Protein AF-0000000080282502 (afdb_homodimer)

Organism: Amycolatopsis orientalis (NCBI:txid31958)

Nearest PDB structures (foldseek):
  4yrn-assembly1_A-2  TM=8.668E-01  e=2.325E-42  Trypanosoma cruzi strain CL Brener
  4yrn-assembly1_B  TM=8.690E-01  e=5.643E-42  Trypanosoma cruzi strain CL Brener
  4yrq-assembly1_A-2  TM=8.723E-01  e=1.097E-41  Trypanosoma cruzi strain CL Brener
  4yrp-assembly1_A  TM=8.724E-01  e=2.815E-41  Trypanosoma cruzi strain CL Brener
  1wu7-assembly1_B  TM=8.754E-01  e=1.484E-40  Thermoplasma acidophilum

Radius of gyration: 30.71 Å; Cα contacts (8 Å, |Δi|>4): 1652; chains: 2; bounding box: 50×94×83 Å

pLDDT: mean 94.24, std 6.34, range [46.16, 98.81]

Structure (mmCIF, N/CA/C/O backbone):
data_AF-0000000080282502-model_v1
#
loop_
_entity.id
_entity.type
_entity.pdbx_description
1 polymer 'Histidine--tRNA ligase'
#
loop_
_atom_site.group_PDB
_atom_site.id
_atom_site.type_symbol
_atom_site.label_atom_id
_atom_site.label_alt_id
_atom_site.label_comp_id
_atom_site.label_asym_id
_atom_site.label_entity_id
_atom_site.label_seq_id
_atom_site.pdbx_PDB_ins_code
_atom_site.Cartn_x
_atom_site.Cartn_y
_atom_site.Cartn_z
_atom_site.occupancy
_atom_site.B_iso_or_equiv
_atom_site.auth_seq_id
_atom_site.auth_comp_id
_atom_site.auth_asym_id
_atom_site.auth_atom_id
_atom_site.pdbx_PDB_model_num
ATOM 1 N N . MET A 1 1 ? 23.422 -10.117 -32 1 46.16 1 MET A N 1
ATOM 2 C CA . MET A 1 1 ? 23.25 -10.445 -30.594 1 46.16 1 MET A CA 1
ATOM 3 C C . MET A 1 1 ? 21.906 -9.953 -30.078 1 46.16 1 MET A C 1
ATOM 5 O O . MET A 1 1 ? 21.469 -8.859 -30.422 1 46.16 1 MET A O 1
ATOM 9 N N . PRO A 1 2 ? 21.047 -10.844 -29.531 1 60.94 2 PRO A N 1
ATOM 10 C CA . PRO A 1 2 ? 19.719 -10.352 -29.188 1 60.94 2 PRO A CA 1
ATOM 11 C C . PRO A 1 2 ? 19.75 -9.117 -28.281 1 60.94 2 PRO A C 1
ATOM 13 O O . PRO A 1 2 ? 20.625 -9.008 -27.422 1 60.94 2 PRO A O 1
ATOM 16 N N . GLU A 1 3 ? 19.344 -8.07 -28.672 1 82 3 GLU A N 1
ATOM 17 C CA . GLU A 1 3 ? 19.359 -6.816 -27.922 1 82 3 GLU A CA 1
ATOM 18 C C . GLU A 1 3 ? 18.469 -6.902 -26.688 1 82 3 GLU A C 1
ATOM 20 O O . GLU A 1 3 ? 17.25 -7.027 -26.812 1 82 3 GLU A O 1
ATOM 25 N N . TYR A 1 4 ? 19.062 -7.172 -25.484 1 91.38 4 TYR A N 1
ATOM 26 C CA . TYR A 1 4 ? 18.375 -7.246 -24.203 1 91.38 4 TYR A CA 1
ATOM 27 C C . TYR A 1 4 ? 17.875 -5.871 -23.781 1 91.38 4 TYR A C 1
ATOM 29 O O . TYR A 1 4 ? 18.547 -4.863 -24 1 91.38 4 TYR A O 1
ATOM 37 N N . LEU A 1 5 ? 16.656 -5.898 -23.281 1 93.62 5 LEU A N 1
ATOM 38 C CA . LEU A 1 5 ? 16.156 -4.672 -22.672 1 93.62 5 LEU A CA 1
ATOM 39 C C . LEU A 1 5 ? 16.906 -4.348 -21.391 1 93.62 5 LEU A C 1
ATOM 41 O O . LEU A 1 5 ? 17.391 -5.25 -20.719 1 93.62 5 LEU A O 1
ATOM 45 N N . PRO A 1 6 ? 17.031 -3.061 -21.109 1 93.88 6 PRO A N 1
ATOM 46 C CA . PRO A 1 6 ? 17.719 -2.682 -19.875 1 93.88 6 PRO A CA 1
ATOM 47 C C . PRO A 1 6 ? 16.984 -3.156 -18.625 1 93.88 6 PRO A C 1
ATOM 49 O O . PRO A 1 6 ? 15.75 -3.25 -18.625 1 93.88 6 PRO A O 1
ATOM 52 N N . THR A 1 7 ? 17.734 -3.43 -17.547 1 96.69 7 THR A N 1
ATOM 53 C CA . THR A 1 7 ? 17.141 -3.904 -16.297 1 96.69 7 THR A CA 1
ATOM 54 C C . THR A 1 7 ? 17 -2.766 -15.289 1 96.69 7 THR A C 1
ATOM 56 O O . THR A 1 7 ? 16.375 -2.93 -14.242 1 96.69 7 THR A O 1
ATOM 59 N N . THR A 1 8 ? 17.562 -1.628 -15.617 1 96.12 8 THR A N 1
ATOM 60 C CA . THR A 1 8 ? 17.453 -0.472 -14.734 1 96.12 8 THR A CA 1
ATOM 61 C C . THR A 1 8 ? 16.047 0.117 -14.781 1 96.12 8 THR A C 1
ATOM 63 O O . THR A 1 8 ? 15.445 0.223 -15.859 1 96.12 8 THR A O 1
ATOM 66 N N . PRO A 1 9 ? 15.516 0.427 -13.609 1 96.25 9 PRO A N 1
ATOM 67 C CA . PRO A 1 9 ? 14.195 1.067 -13.656 1 96.25 9 PRO A CA 1
ATOM 68 C C . PRO A 1 9 ? 14.227 2.43 -14.344 1 96.25 9 PRO A C 1
ATOM 70 O O . PRO A 1 9 ? 15.297 3.016 -14.516 1 96.25 9 PRO A O 1
ATOM 73 N N . VAL A 1 10 ? 13.031 2.928 -14.703 1 95.25 10 VAL A N 1
ATOM 74 C CA . VAL A 1 10 ? 12.898 4.234 -15.336 1 95.25 10 VAL A CA 1
ATOM 75 C C . VAL A 1 10 ? 13.562 5.301 -14.469 1 95.25 10 VAL A C 1
ATOM 77 O O . VAL A 1 10 ? 13.5 5.238 -13.234 1 95.25 10 VAL A O 1
ATOM 80 N N . LYS A 1 11 ? 14.133 6.258 -15.164 1 93.88 11 LYS A N 1
ATOM 81 C CA . LYS A 1 11 ? 14.836 7.324 -14.453 1 93.88 11 LYS A CA 1
ATOM 82 C C . LYS A 1 11 ? 13.93 7.992 -13.422 1 93.88 11 LYS A C 1
ATOM 84 O O . LYS A 1 11 ? 12.789 8.344 -13.734 1 93.88 11 LYS A O 1
ATOM 89 N N . GLY A 1 12 ? 14.414 8.125 -12.219 1 94.88 12 GLY A N 1
ATOM 90 C CA . GLY A 1 12 ? 13.672 8.805 -11.164 1 94.88 12 GLY A CA 1
ATOM 91 C C . GLY A 1 12 ? 12.734 7.883 -10.406 1 94.88 12 GLY A C 1
ATOM 92 O O . GLY A 1 12 ? 12.039 8.312 -9.484 1 94.88 12 GLY A O 1
ATOM 93 N N . THR A 1 13 ? 12.617 6.652 -10.82 1 96.62 13 THR A N 1
ATOM 94 C CA . THR A 1 13 ? 11.844 5.656 -10.094 1 96.62 13 THR A CA 1
ATOM 95 C C . THR A 1 13 ? 12.758 4.656 -9.398 1 96.62 13 THR A C 1
ATOM 97 O O . THR A 1 13 ? 13.977 4.719 -9.547 1 96.62 13 THR A O 1
ATOM 100 N N . ARG A 1 14 ? 12.273 3.869 -8.547 1 97.06 14 ARG A N 1
ATOM 101 C CA . ARG A 1 14 ? 13.078 2.959 -7.742 1 97.06 14 ARG A CA 1
ATOM 102 C C . ARG A 1 14 ? 12.469 1.558 -7.727 1 97.06 14 ARG A C 1
ATOM 104 O O . ARG A 1 14 ? 11.25 1.404 -7.688 1 97.06 14 ARG A O 1
ATOM 111 N N . ASP A 1 15 ? 13.32 0.536 -7.77 1 98 15 ASP A N 1
ATOM 112 C CA . ASP A 1 15 ? 12.969 -0.827 -7.383 1 98 15 ASP A CA 1
ATOM 113 C C . ASP A 1 15 ? 13.141 -1.035 -5.879 1 98 15 ASP A C 1
ATOM 115 O O . ASP A 1 15 ? 14.148 -0.616 -5.305 1 98 15 ASP A O 1
ATOM 119 N N . PHE A 1 16 ? 12.172 -1.61 -5.262 1 98.31 16 PHE A N 1
ATOM 120 C CA . PHE A 1 16 ? 12.312 -2.006 -3.865 1 98.31 16 PHE A CA 1
ATOM 121 C C . PHE A 1 16 ? 12.406 -3.521 -3.738 1 98.31 16 PHE A C 1
ATOM 123 O O . PHE A 1 16 ? 11.391 -4.223 -3.826 1 98.31 16 PHE A O 1
ATOM 130 N N . LEU A 1 17 ? 13.609 -3.99 -3.502 1 98.19 17 LEU A N 1
ATOM 131 C CA . LEU A 1 17 ? 13.812 -5.414 -3.258 1 98.19 17 LEU A CA 1
ATOM 132 C C . LEU A 1 17 ? 13.359 -5.793 -1.853 1 98.19 17 LEU A C 1
ATOM 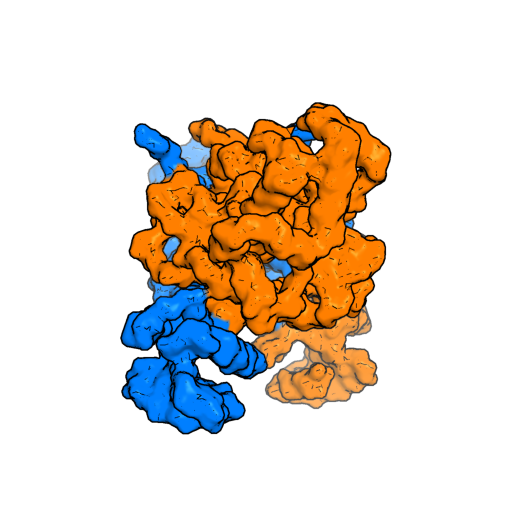134 O O . LEU A 1 17 ? 13.039 -4.922 -1.041 1 98.19 17 LEU A O 1
ATOM 138 N N . PRO A 1 18 ? 13.305 -7.035 -1.514 1 98.06 18 PRO A N 1
ATOM 139 C CA . PRO A 1 18 ? 12.688 -7.496 -0.268 1 98.06 18 PRO A CA 1
ATOM 140 C C . PRO A 1 18 ? 13.32 -6.863 0.972 1 98.06 18 PRO A C 1
ATOM 142 O O . PRO A 1 18 ? 12.609 -6.492 1.908 1 98.06 18 PRO A O 1
ATOM 145 N N . ALA A 1 19 ? 14.609 -6.711 1.026 1 97.25 19 ALA A N 1
ATOM 146 C CA . ALA A 1 19 ? 15.258 -6.113 2.193 1 97.25 19 ALA A CA 1
ATOM 147 C C . ALA A 1 19 ? 14.781 -4.68 2.406 1 97.25 19 ALA A C 1
ATOM 149 O O . ALA A 1 19 ? 14.422 -4.297 3.523 1 97.25 19 ALA A O 1
ATOM 150 N N . GLU A 1 20 ? 14.727 -3.963 1.307 1 97.38 20 GLU A N 1
ATOM 151 C CA . GLU A 1 20 ? 14.266 -2.578 1.379 1 97.38 20 GLU A CA 1
ATOM 152 C C . GLU A 1 20 ? 12.781 -2.506 1.719 1 97.38 20 GLU A C 1
ATOM 154 O O . GLU A 1 20 ? 12.359 -1.663 2.512 1 97.38 20 GLU A O 1
ATOM 159 N N . MET A 1 21 ? 12.023 -3.344 1.113 1 98 21 MET A N 1
ATOM 160 C CA . MET A 1 21 ? 10.586 -3.361 1.378 1 98 21 MET A CA 1
ATOM 161 C C . MET A 1 21 ? 10.312 -3.717 2.834 1 98 21 MET A C 1
ATOM 163 O O . MET A 1 21 ? 9.359 -3.203 3.432 1 98 21 MET A O 1
ATOM 167 N N . SER A 1 22 ? 11.117 -4.629 3.379 1 98.12 22 SER A N 1
ATOM 168 C CA . SER A 1 22 ? 10.969 -4.992 4.785 1 98.12 22 SER A CA 1
ATOM 169 C C . SER A 1 22 ? 11.172 -3.783 5.691 1 98.12 22 SER A C 1
ATOM 171 O O . SER A 1 22 ? 10.383 -3.545 6.605 1 98.12 22 SER A O 1
ATOM 173 N N . VAL A 1 23 ? 12.133 -3.023 5.41 1 98.44 23 VAL A N 1
ATOM 174 C CA . VAL A 1 23 ? 12.406 -1.808 6.168 1 98.44 23 VAL A CA 1
ATOM 175 C C . VAL A 1 23 ? 11.242 -0.833 6.02 1 98.44 23 VAL A C 1
ATOM 177 O O . VAL A 1 23 ? 10.727 -0.317 7.016 1 98.44 23 VAL A O 1
ATOM 180 N N . ARG A 1 24 ? 10.812 -0.624 4.812 1 98.38 24 ARG A N 1
ATOM 181 C CA . ARG A 1 24 ? 9.727 0.31 4.531 1 98.38 24 ARG A CA 1
ATOM 182 C C . ARG A 1 24 ? 8.445 -0.111 5.246 1 98.38 24 ARG A C 1
ATOM 184 O O . ARG A 1 24 ? 7.742 0.726 5.816 1 98.38 24 ARG A O 1
ATOM 191 N N . THR A 1 25 ? 8.172 -1.401 5.172 1 97.88 25 THR A N 1
ATOM 192 C CA . THR A 1 25 ? 6.957 -1.91 5.805 1 97.88 25 THR A CA 1
ATOM 193 C C . THR A 1 25 ? 6.98 -1.649 7.309 1 97.88 25 THR A C 1
ATOM 195 O O . THR A 1 25 ? 5.961 -1.284 7.898 1 97.88 25 THR A O 1
ATOM 198 N N . GLN A 1 26 ? 8.109 -1.81 7.941 1 98.19 26 GLN A N 1
ATOM 199 C CA . GLN A 1 26 ? 8.258 -1.546 9.367 1 98.19 26 GLN A CA 1
ATOM 200 C C . GLN A 1 26 ? 8.07 -0.063 9.68 1 98.19 26 GLN A C 1
ATOM 202 O O . GLN A 1 26 ? 7.301 0.297 10.57 1 98.19 26 GLN A O 1
ATOM 207 N N . VAL A 1 27 ? 8.734 0.762 8.906 1 98.69 27 VAL A N 1
ATOM 208 C CA . VAL A 1 27 ? 8.719 2.203 9.133 1 98.69 27 VAL A CA 1
ATOM 209 C C . VAL A 1 27 ? 7.297 2.738 8.977 1 98.69 27 VAL A C 1
ATOM 211 O O . VAL A 1 27 ? 6.766 3.379 9.891 1 98.69 27 VAL A O 1
ATOM 214 N N . PHE A 1 28 ? 6.664 2.459 7.906 1 98.62 28 PHE A N 1
ATOM 215 C CA . PHE A 1 28 ? 5.34 3.01 7.637 1 98.62 28 PHE A CA 1
ATOM 216 C C . PHE A 1 28 ? 4.289 2.344 8.516 1 98.62 28 PHE A C 1
ATOM 218 O O . PHE A 1 28 ? 3.301 2.975 8.898 1 98.62 28 PHE A O 1
ATOM 225 N N . GLY A 1 29 ? 4.527 1.08 8.898 1 98.25 29 GLY A N 1
ATOM 226 C CA . GLY A 1 29 ? 3.639 0.441 9.859 1 98.25 29 GLY A CA 1
ATOM 227 C C . GLY A 1 29 ? 3.521 1.203 11.164 1 98.25 29 GLY A C 1
ATOM 228 O O . GLY A 1 29 ? 2.42 1.383 11.688 1 98.25 29 GLY A O 1
ATOM 229 N N . HIS A 1 30 ? 4.668 1.671 11.664 1 98.44 30 HIS A N 1
ATOM 230 C CA . HIS A 1 30 ? 4.668 2.473 12.883 1 98.44 30 HIS A CA 1
ATOM 231 C C . HIS A 1 30 ? 3.857 3.752 12.695 1 98.44 30 HIS A C 1
ATOM 233 O O . HIS A 1 30 ? 3.129 4.164 13.602 1 98.44 30 HIS A O 1
ATOM 239 N N . LEU A 1 31 ? 3.957 4.328 11.586 1 98.75 31 LEU A N 1
ATOM 240 C CA . LEU A 1 31 ? 3.256 5.578 11.312 1 98.75 31 LEU A CA 1
ATOM 241 C C . LEU A 1 31 ? 1.753 5.348 11.203 1 98.75 31 LEU A C 1
ATOM 243 O O . LEU A 1 31 ? 0.959 6.137 11.727 1 98.75 31 LEU A O 1
ATOM 247 N N . TYR A 1 32 ? 1.358 4.238 10.516 1 98.56 32 TYR A N 1
ATOM 248 C CA . TYR A 1 32 ? -0.056 3.887 10.445 1 98.56 32 TYR A CA 1
ATOM 249 C C . TYR A 1 32 ? -0.645 3.713 11.836 1 98.56 32 TYR A C 1
ATOM 251 O O . TYR A 1 32 ? -1.737 4.211 12.125 1 98.56 32 TYR A O 1
ATOM 259 N N . ASP A 1 33 ? 0.124 3.066 12.688 1 98 33 ASP A N 1
ATOM 260 C CA . ASP A 1 33 ? -0.347 2.814 14.047 1 98 33 ASP A CA 1
ATOM 261 C C . ASP A 1 33 ? -0.649 4.121 14.773 1 98 33 ASP A C 1
ATOM 263 O O . ASP A 1 33 ? -1.707 4.266 15.391 1 98 33 ASP A O 1
ATOM 267 N N . VAL A 1 34 ? 0.236 5.039 14.641 1 98.56 34 VAL A N 1
ATOM 268 C CA . VAL A 1 34 ? 0.074 6.324 15.32 1 98.56 34 VAL A CA 1
ATOM 269 C C . VAL A 1 34 ? -1.154 7.047 14.773 1 98.56 34 VAL A C 1
ATOM 271 O O . VAL A 1 34 ? -1.964 7.574 15.539 1 98.56 34 VAL A O 1
ATOM 274 N N . LEU A 1 35 ? -1.299 7.082 13.492 1 98.75 35 LEU A N 1
ATOM 275 C CA . LEU A 1 35 ? -2.418 7.754 12.836 1 98.75 35 LEU A CA 1
ATOM 276 C C . LEU A 1 35 ? -3.746 7.145 13.273 1 98.75 35 LEU A C 1
ATOM 278 O O . LEU A 1 35 ? -4.672 7.867 13.648 1 98.75 35 LEU A O 1
ATOM 282 N N . GLU A 1 36 ? -3.768 5.879 13.25 1 98.19 36 GLU A N 1
ATOM 283 C CA . GLU A 1 36 ? -5.02 5.195 13.562 1 98.19 36 GLU A CA 1
ATOM 284 C C . GLU A 1 36 ? -5.34 5.281 15.047 1 98.19 36 GLU A C 1
ATOM 286 O O . GLU A 1 36 ? -6.512 5.352 15.438 1 98.19 36 GLU A O 1
ATOM 291 N N . LEU A 1 37 ? -4.328 5.336 15.914 1 98.06 37 LEU A N 1
ATOM 292 C CA . LEU A 1 37 ? -4.535 5.527 17.344 1 98.06 37 LEU A CA 1
ATOM 293 C C . LEU A 1 37 ? -5.188 6.879 17.625 1 98.06 37 LEU A C 1
ATOM 295 O O . LEU A 1 37 ? -5.883 7.043 18.625 1 98.06 37 LEU A O 1
ATOM 299 N N . ARG A 1 38 ? -4.984 7.816 16.719 1 97.88 38 ARG A N 1
ATOM 300 C CA . ARG A 1 38 ? -5.535 9.156 16.891 1 97.88 38 ARG A CA 1
ATOM 301 C C . ARG A 1 38 ? -6.875 9.297 16.172 1 97.88 38 ARG A C 1
ATOM 303 O O . ARG A 1 38 ? -7.449 10.383 16.125 1 97.88 38 ARG A O 1
ATOM 310 N N . GLY A 1 39 ? -7.32 8.203 15.594 1 96.88 39 GLY A N 1
ATOM 311 C CA . GLY A 1 39 ? -8.641 8.211 14.984 1 96.88 39 GLY A CA 1
ATOM 312 C C . GLY A 1 39 ? -8.633 8.633 13.531 1 96.88 39 GLY A C 1
ATOM 313 O O . GLY A 1 39 ? -9.68 8.914 12.953 1 96.88 39 GLY A O 1
ATOM 314 N N . PHE A 1 40 ? -7.43 8.766 12.953 1 98.5 40 PHE A N 1
ATOM 315 C CA . PHE A 1 40 ? -7.379 9.008 11.516 1 98.5 40 PHE A CA 1
ATOM 316 C C . PHE A 1 40 ? -7.773 7.754 10.75 1 98.5 40 PHE A C 1
ATOM 318 O O . PHE A 1 40 ? -7.309 6.656 11.062 1 98.5 40 PHE A O 1
ATOM 325 N N . LEU A 1 41 ? -8.625 7.965 9.742 1 98.38 41 LEU A N 1
ATOM 326 C CA . LEU A 1 41 ? -9.117 6.848 8.938 1 98.38 41 LEU A CA 1
ATOM 327 C C . LEU A 1 41 ? -8.453 6.828 7.566 1 98.38 41 LEU A C 1
ATOM 329 O O . LEU A 1 41 ? -8.273 7.879 6.945 1 98.38 41 LEU A O 1
ATOM 333 N N . ARG A 1 42 ? -8.102 5.68 7.113 1 98.5 42 ARG A N 1
ATOM 334 C CA . ARG A 1 42 ? -7.383 5.523 5.855 1 98.5 42 ARG A CA 1
ATOM 335 C C . ARG A 1 42 ? -8.336 5.609 4.664 1 98.5 42 ARG A C 1
ATOM 337 O O . ARG A 1 42 ? -9.43 5.039 4.695 1 98.5 42 ARG A O 1
ATOM 344 N N . TYR A 1 43 ? -7.984 6.336 3.639 1 98.62 43 TYR A N 1
ATOM 345 C CA . TYR A 1 43 ? -8.648 6.41 2.344 1 98.62 43 TYR A CA 1
ATOM 346 C C . TYR A 1 43 ? -7.645 6.262 1.206 1 98.62 43 TYR A C 1
ATOM 348 O O . TYR A 1 43 ? -6.434 6.223 1.438 1 98.62 43 TYR A O 1
ATOM 356 N N . ASP A 1 44 ? -8.125 6.066 0.024 1 98.19 44 ASP A N 1
ATOM 357 C CA . ASP A 1 44 ? -7.27 6.098 -1.159 1 98.19 44 ASP A CA 1
ATOM 358 C C . ASP A 1 44 ? -8.062 6.52 -2.396 1 98.19 44 ASP A C 1
ATOM 360 O O . ASP A 1 44 ? -9.289 6.469 -2.4 1 98.19 44 ASP A O 1
ATOM 364 N N . GLY A 1 45 ? -7.391 7.07 -3.359 1 97 45 GLY A N 1
ATOM 365 C CA . GLY A 1 45 ? -7.973 7.469 -4.633 1 97 45 GLY A CA 1
ATOM 366 C C . GLY A 1 45 ? -7.137 7.051 -5.828 1 97 45 GLY A C 1
ATOM 367 O O . GLY A 1 45 ? -6.051 6.488 -5.668 1 97 45 GLY A O 1
ATOM 368 N N . PRO A 1 46 ? -7.621 7.328 -6.98 1 97.44 46 PRO A N 1
ATOM 369 C CA . PRO A 1 46 ? -6.949 6.871 -8.203 1 97.44 46 PRO A CA 1
ATOM 370 C C . PRO A 1 46 ? -5.625 7.586 -8.445 1 97.44 46 PRO A C 1
ATOM 372 O O . PRO A 1 46 ? -5.438 8.719 -8 1 97.44 46 PRO A O 1
ATOM 375 N N . ILE A 1 47 ? -4.781 6.902 -9.133 1 97.56 47 ILE A N 1
ATOM 376 C CA . ILE A 1 47 ? -3.504 7.48 -9.531 1 97.56 47 ILE A CA 1
ATOM 377 C C . ILE A 1 47 ? -3.725 8.5 -10.648 1 97.56 47 ILE A C 1
ATOM 379 O O . ILE A 1 47 ? -2.994 9.492 -10.742 1 97.56 47 ILE A O 1
ATOM 383 N N . LEU A 1 48 ? -4.73 8.281 -11.453 1 97 48 LEU A N 1
ATOM 384 C CA . LEU A 1 48 ? -5.078 9.164 -12.562 1 97 48 LEU A CA 1
ATOM 385 C C . LEU A 1 48 ? -6.238 10.078 -12.188 1 97 48 LEU A C 1
ATOM 387 O O . LEU A 1 48 ? -7.246 9.625 -11.641 1 97 48 LEU A O 1
ATOM 391 N N . GLU A 1 49 ? -6.059 11.328 -12.422 1 96.62 49 GLU A N 1
ATOM 392 C CA . GLU A 1 49 ? -7.086 12.359 -12.281 1 96.62 49 GLU A CA 1
ATOM 393 C C . GLU A 1 49 ? -7.152 13.25 -13.523 1 96.62 49 GLU A C 1
ATOM 395 O O . GLU A 1 49 ? -6.188 13.328 -14.289 1 96.62 49 GLU A O 1
ATOM 400 N N . PRO A 1 50 ? -8.367 13.859 -13.75 1 95 50 PRO A N 1
ATOM 401 C CA . PRO A 1 50 ? -8.344 14.898 -14.781 1 95 50 PRO A CA 1
ATOM 402 C C . PRO A 1 50 ? -7.23 15.914 -14.562 1 95 50 PRO A C 1
ATOM 404 O O . PRO A 1 50 ? -7.066 16.438 -13.453 1 95 50 PRO A O 1
ATOM 407 N N . ALA A 1 51 ? -6.453 16.234 -15.641 1 93.62 51 ALA A N 1
ATOM 408 C CA . ALA A 1 51 ? -5.289 17.109 -15.531 1 93.62 51 ALA A CA 1
ATOM 409 C C . ALA A 1 51 ? -5.684 18.469 -14.977 1 93.62 51 ALA A C 1
ATOM 411 O O . ALA A 1 51 ? -4.906 19.109 -14.258 1 93.62 51 ALA A O 1
ATOM 412 N N . GLU A 1 52 ? -6.891 18.844 -15.203 1 92 52 GLU A N 1
ATOM 413 C CA . GLU A 1 52 ? -7.398 20.172 -14.844 1 92 52 GLU A CA 1
ATOM 414 C C . GLU A 1 52 ? -7.379 20.375 -13.328 1 92 52 GLU A C 1
ATOM 416 O O . GLU A 1 52 ? -7.195 21.484 -12.844 1 92 52 GLU A O 1
ATOM 421 N N . ILE A 1 53 ? -7.512 19.312 -12.594 1 91.62 53 ILE A N 1
ATOM 422 C CA . ILE A 1 53 ? -7.547 19.391 -11.141 1 91.62 53 ILE A CA 1
ATOM 423 C C . ILE A 1 53 ? -6.223 19.938 -10.617 1 91.62 53 ILE A C 1
ATOM 425 O O . ILE A 1 53 ? -6.207 20.75 -9.688 1 91.62 53 ILE A O 1
ATOM 429 N N . TYR A 1 54 ? -5.164 19.578 -11.242 1 90.06 54 TYR A N 1
ATOM 430 C CA . TYR A 1 54 ? -3.836 19.969 -10.773 1 90.06 54 TYR A CA 1
ATOM 431 C C . TYR A 1 54 ? -3.369 21.25 -11.453 1 90.06 54 TYR A C 1
ATOM 433 O O . TYR A 1 54 ? -2.59 22.016 -10.875 1 90.06 54 TYR A O 1
ATOM 441 N N . GLU A 1 55 ? -3.83 21.5 -12.617 1 87.44 55 GLU A N 1
ATOM 442 C CA . GLU A 1 55 ? -3.461 22.703 -13.344 1 87.44 55 GLU A CA 1
ATOM 443 C C . GLU A 1 55 ? -4.066 23.953 -12.703 1 87.44 55 GLU A C 1
ATOM 445 O O . GLU A 1 55 ? -3.48 25.031 -12.758 1 87.44 55 GLU A O 1
ATOM 450 N N . ARG A 1 56 ? -5.109 23.797 -12.055 1 80.25 56 ARG A N 1
ATOM 451 C CA . ARG A 1 56 ? -5.797 24.938 -11.453 1 80.25 56 ARG A CA 1
ATOM 452 C C . ARG A 1 56 ? -5.242 25.234 -10.062 1 80.25 56 ARG A C 1
ATOM 454 O O . ARG A 1 56 ? -5.234 26.391 -9.633 1 80.25 56 ARG A O 1
ATOM 461 N N . LYS A 1 57 ? -4.762 24.281 -9.336 1 73.81 57 LYS A N 1
ATOM 462 C CA . LYS A 1 57 ? -4.562 24.562 -7.922 1 73.81 57 LYS A CA 1
ATOM 463 C C . LYS A 1 57 ? -3.188 24.094 -7.453 1 73.81 57 LYS A C 1
ATOM 465 O O . LYS A 1 57 ? -2.783 24.359 -6.324 1 73.81 57 LYS A O 1
ATOM 470 N N . SER A 1 58 ? -2.373 23.344 -8.156 1 70.69 58 SER A N 1
ATOM 471 C CA . SER A 1 58 ? -1.105 22.812 -7.648 1 70.69 58 SER A CA 1
ATOM 472 C C . SER A 1 58 ? 0.034 23.797 -7.902 1 70.69 58 SER A C 1
ATOM 474 O O . SER A 1 58 ? 1.186 23.531 -7.559 1 70.69 58 SER A O 1
ATOM 476 N N . GLY A 1 59 ? -0.184 24.922 -8.281 1 68.69 59 GLY A N 1
ATOM 477 C CA . GLY A 1 59 ? 0.865 25.891 -8.562 1 68.69 59 GLY A CA 1
ATOM 478 C C . GLY A 1 59 ? 1.394 25.797 -9.984 1 68.69 59 GLY A C 1
ATOM 479 O O . GLY A 1 59 ? 1.337 24.719 -10.602 1 68.69 59 GLY A O 1
ATOM 480 N N . GLN A 1 60 ? 1.941 26.797 -10.391 1 69.19 60 GLN A N 1
ATOM 481 C CA . GLN A 1 60 ? 2.375 26.922 -11.781 1 69.19 60 GLN A CA 1
ATOM 482 C C . GLN A 1 60 ? 3.539 25.984 -12.078 1 69.19 60 GLN A C 1
ATOM 484 O O . GLN A 1 60 ? 3.584 25.359 -13.141 1 69.19 60 GLN A O 1
ATOM 489 N N . GLU A 1 61 ? 4.281 25.812 -11.094 1 70.25 61 GLU A N 1
ATOM 490 C CA . GLU A 1 61 ? 5.449 24.969 -11.32 1 70.25 61 GLU A CA 1
ATOM 491 C C . GLU A 1 61 ? 5.039 23.516 -11.555 1 70.25 61 GLU A C 1
ATOM 493 O O . GLU A 1 61 ? 5.5 22.875 -12.508 1 70.25 61 GLU A O 1
ATOM 498 N N . ILE A 1 62 ? 4.219 23.016 -10.758 1 73.25 62 ILE A N 1
ATOM 499 C CA . ILE A 1 62 ? 3.744 21.656 -10.898 1 73.25 62 ILE A CA 1
ATOM 500 C C . ILE A 1 62 ? 2.914 21.531 -12.18 1 73.25 62 ILE A C 1
ATOM 502 O O . ILE A 1 62 ? 3.168 20.641 -13.008 1 73.25 62 ILE A O 1
ATOM 506 N N . ALA A 1 63 ? 2.115 22.406 -12.453 1 73.88 63 ALA A N 1
ATOM 507 C CA . ALA A 1 63 ? 1.183 22.344 -13.57 1 73.88 63 ALA A CA 1
ATOM 508 C C . ALA A 1 63 ? 1.917 22.469 -14.906 1 73.88 63 ALA A C 1
ATOM 510 O O . ALA A 1 63 ? 1.605 21.766 -15.859 1 73.88 63 ALA A O 1
ATOM 511 N N . ASP A 1 64 ? 2.93 23.25 -14.852 1 74.62 64 ASP A N 1
ATOM 512 C CA . ASP A 1 64 ? 3.543 23.578 -16.141 1 74.62 64 ASP A CA 1
ATOM 513 C C . ASP A 1 64 ? 4.758 22.688 -16.406 1 74.62 64 ASP A C 1
ATOM 515 O O . ASP A 1 64 ? 5.027 22.312 -17.547 1 74.62 64 ASP A O 1
ATOM 519 N N . GLN A 1 65 ? 5.301 22.188 -15.281 1 77.44 65 GLN A N 1
ATOM 520 C CA . GLN A 1 65 ? 6.629 21.641 -15.523 1 77.44 65 GLN A CA 1
ATOM 521 C C . GLN A 1 65 ? 6.734 20.203 -15.023 1 77.44 65 GLN A C 1
ATOM 523 O O . GLN A 1 65 ? 7.562 19.438 -15.508 1 77.44 65 GLN A O 1
ATOM 528 N N . GLN A 1 66 ? 5.875 19.828 -14.211 1 86.25 66 GLN A N 1
ATOM 529 C CA . GLN A 1 66 ? 6.207 18.578 -13.508 1 86.25 66 GLN A CA 1
ATOM 530 C C . GLN A 1 66 ? 5.105 17.547 -13.688 1 86.25 66 GLN A C 1
ATOM 532 O O . GLN A 1 66 ? 5.223 16.422 -13.195 1 86.25 66 GLN A O 1
ATOM 537 N N . LEU A 1 67 ? 4.141 17.906 -14.391 1 90.31 67 LEU A N 1
ATOM 538 C CA . LEU A 1 67 ? 3 17 -14.5 1 90.31 67 LEU A CA 1
ATOM 539 C C . LEU A 1 67 ? 3.248 15.945 -15.57 1 90.31 67 LEU A C 1
ATOM 541 O O . LEU A 1 67 ? 3.645 16.266 -16.688 1 90.31 67 LEU A O 1
ATOM 545 N N . TYR A 1 68 ? 3.133 14.625 -15.227 1 93.94 68 TYR A N 1
ATOM 546 C CA . TYR A 1 68 ? 2.977 13.562 -16.219 1 93.94 68 TYR A CA 1
ATOM 547 C C . TYR A 1 68 ? 1.555 13.531 -16.766 1 93.94 68 TYR A C 1
ATOM 549 O O . TYR A 1 68 ? 0.603 13.289 -16.016 1 93.94 68 TYR A O 1
ATOM 557 N N . THR A 1 69 ? 1.434 13.805 -18 1 93.5 69 THR A N 1
ATOM 558 C CA . THR A 1 69 ? 0.097 13.812 -18.578 1 93.5 69 THR A CA 1
ATOM 559 C C . THR A 1 69 ? -0.012 12.781 -19.703 1 93.5 69 THR A C 1
ATOM 561 O O . THR A 1 69 ? 0.998 12.375 -20.281 1 93.5 69 THR A O 1
ATOM 564 N N . LEU A 1 70 ? -1.217 12.297 -19.875 1 93.44 70 LEU A N 1
ATOM 565 C CA . LEU A 1 70 ? -1.544 11.414 -20.984 1 93.44 70 LEU A CA 1
ATOM 566 C C . LEU A 1 70 ? -2.943 11.711 -21.516 1 93.44 70 LEU A C 1
ATOM 568 O O . LEU A 1 70 ? -3.746 12.359 -20.844 1 93.44 70 LEU A O 1
ATOM 572 N N . THR A 1 71 ? -3.131 11.383 -22.75 1 92.69 71 THR A N 1
ATOM 573 C CA . THR A 1 71 ? -4.449 11.469 -23.375 1 92.69 71 THR A CA 1
ATOM 574 C C . THR A 1 71 ? -4.996 10.078 -23.672 1 92.69 71 THR A C 1
ATOM 576 O O . THR A 1 71 ? -4.336 9.273 -24.344 1 92.69 71 THR A O 1
ATOM 579 N N . THR A 1 72 ? -6.152 9.852 -23.203 1 90.25 72 THR A N 1
ATOM 580 C CA . THR A 1 72 ? -6.742 8.539 -23.422 1 90.25 72 THR A CA 1
ATOM 581 C C . THR A 1 72 ? -7.227 8.406 -24.859 1 90.25 72 THR A C 1
ATOM 583 O O . THR A 1 72 ? -7.27 9.391 -25.609 1 90.25 72 THR A O 1
ATOM 586 N N . LYS A 1 73 ? -7.582 7.156 -25.188 1 86.06 73 LYS A N 1
ATOM 587 C CA . LYS A 1 73 ? -8.141 6.898 -26.516 1 86.06 73 LYS A CA 1
ATOM 588 C C . LYS A 1 73 ? -9.453 7.652 -26.703 1 86.06 73 LYS A C 1
ATOM 590 O O . LYS A 1 73 ? -9.789 8.039 -27.828 1 86.06 73 LYS A O 1
ATOM 595 N N . GLY A 1 74 ? -10.156 7.93 -25.625 1 86.06 74 GLY A N 1
ATOM 596 C CA . GLY A 1 74 ? -11.398 8.68 -25.672 1 86.06 74 GLY A CA 1
ATOM 597 C C . GLY A 1 74 ? -11.188 10.18 -25.734 1 86.06 74 GLY A C 1
ATOM 598 O O . GLY A 1 74 ? -12.141 10.953 -25.844 1 86.06 74 GLY A O 1
ATOM 599 N N . GLY A 1 75 ? -9.977 10.594 -25.609 1 90.5 75 GLY A N 1
ATOM 600 C CA . GLY A 1 75 ? -9.656 12 -25.75 1 90.5 75 GLY A CA 1
ATOM 601 C C . GLY A 1 75 ? -9.562 12.727 -24.406 1 90.5 75 GLY A C 1
ATOM 602 O O . GLY A 1 75 ? -9.336 13.938 -24.375 1 90.5 75 GLY A O 1
ATOM 603 N N . GLU A 1 76 ? -9.695 12.008 -23.375 1 92.25 76 GLU A N 1
ATOM 604 C CA . GLU A 1 76 ? -9.609 12.633 -22.047 1 92.25 76 GLU A CA 1
ATOM 605 C C . GLU A 1 76 ? -8.156 12.906 -21.672 1 92.25 76 GLU A C 1
ATOM 607 O O . GLU A 1 76 ? -7.297 12.031 -21.812 1 92.25 76 GLU A O 1
ATOM 612 N N . ARG A 1 77 ? -7.949 14.109 -21.234 1 94.69 77 ARG A N 1
ATOM 613 C CA . ARG A 1 77 ? -6.621 14.477 -20.75 1 94.69 77 ARG A CA 1
ATOM 614 C C . ARG A 1 77 ? -6.488 14.18 -19.266 1 94.69 77 ARG A C 1
ATOM 616 O O . ARG A 1 77 ? -7.156 14.812 -18.438 1 94.69 77 ARG A O 1
ATOM 623 N N . LEU A 1 78 ? -5.645 13.242 -18.922 1 96.19 78 LEU A N 1
ATOM 624 C CA . LEU A 1 78 ? -5.445 12.805 -17.547 1 96.19 78 LEU A CA 1
ATOM 625 C C . LEU A 1 78 ? -4.023 13.102 -17.078 1 96.19 78 LEU A C 1
ATOM 627 O O . LEU A 1 78 ? -3.135 13.344 -17.906 1 96.19 78 LEU A O 1
ATOM 631 N N . ALA A 1 79 ? -3.84 13.211 -15.789 1 95.75 79 ALA A N 1
ATOM 632 C CA . ALA A 1 79 ? -2.527 13.383 -15.172 1 95.75 79 ALA A CA 1
ATOM 633 C C . ALA A 1 79 ? -2.291 12.336 -14.086 1 95.75 79 ALA A C 1
ATOM 635 O O . ALA A 1 79 ? -3.221 11.953 -13.375 1 95.75 79 ALA A O 1
ATOM 636 N N . LEU A 1 80 ? -1.021 11.773 -14.062 1 96.75 80 LEU A N 1
ATOM 637 C CA . LEU A 1 80 ? -0.614 11.102 -12.828 1 96.75 80 LEU A CA 1
ATOM 638 C C . LEU A 1 80 ? -0.566 12.094 -11.664 1 96.75 80 LEU A C 1
ATOM 640 O O . LEU A 1 80 ? 0.028 13.164 -11.781 1 96.75 80 LEU A O 1
ATOM 644 N N . ARG A 1 81 ? -1.208 11.75 -10.602 1 96.12 81 ARG A N 1
ATOM 645 C CA . ARG A 1 81 ? -1.292 12.688 -9.492 1 96.12 81 ARG A CA 1
ATOM 646 C C . ARG A 1 81 ? 0.097 13.07 -8.992 1 96.12 81 ARG A C 1
ATOM 648 O O . ARG A 1 81 ? 0.898 12.203 -8.641 1 96.12 81 ARG A O 1
ATOM 655 N N . PRO A 1 82 ? 0.431 14.359 -8.938 1 95 82 PRO A N 1
ATOM 656 C CA . PRO A 1 82 ? 1.701 14.812 -8.359 1 95 82 PRO A CA 1
ATOM 657 C C . PRO A 1 82 ? 1.641 14.953 -6.84 1 95 82 PRO A C 1
ATOM 659 O O . PRO A 1 82 ? 2.68 15.07 -6.184 1 95 82 PRO A O 1
ATOM 662 N N . GLU A 1 83 ? 0.464 15.023 -6.336 1 94 83 GLU A N 1
ATOM 663 C CA . GLU A 1 83 ? 0.125 15.109 -4.918 1 94 83 GLU A CA 1
ATOM 664 C C . GLU A 1 83 ? -1.3 14.633 -4.66 1 94 83 GLU A C 1
ATOM 666 O O . GLU A 1 83 ? -2.102 14.516 -5.59 1 94 83 GLU A O 1
ATOM 671 N N . MET A 1 84 ? -1.623 14.414 -3.432 1 96.44 84 MET A N 1
ATOM 672 C CA . MET A 1 84 ? -2.9 13.797 -3.098 1 96.44 84 MET A CA 1
ATOM 673 C C . MET A 1 84 ? -3.941 14.852 -2.734 1 96.44 84 MET A C 1
ATOM 675 O O . MET A 1 84 ? -5.145 14.594 -2.824 1 96.44 84 MET A O 1
ATOM 679 N N . THR A 1 85 ? -3.578 16.016 -2.332 1 95.25 85 THR A N 1
ATOM 680 C CA . THR A 1 85 ? -4.434 16.953 -1.631 1 95.25 85 THR A CA 1
ATOM 681 C C . THR A 1 85 ? -5.605 17.391 -2.514 1 95.25 85 THR A C 1
ATOM 683 O O . THR A 1 85 ? -6.754 17.391 -2.07 1 95.25 85 THR A O 1
ATOM 686 N N . PRO A 1 86 ? -5.383 17.734 -3.826 1 94.5 86 PRO A N 1
ATOM 687 C CA . PRO A 1 86 ? -6.547 18.062 -4.656 1 94.5 86 PRO A CA 1
ATOM 688 C C . PRO A 1 86 ? -7.496 16.875 -4.828 1 94.5 86 PRO A C 1
ATOM 690 O O . PRO A 1 86 ? -8.719 17.062 -4.852 1 94.5 86 PRO A O 1
ATOM 693 N N . SER A 1 87 ? -6.945 15.672 -4.945 1 96.19 87 SER A N 1
ATOM 694 C CA . SER A 1 87 ? -7.77 14.477 -5.094 1 96.19 87 SER A CA 1
ATOM 695 C C . SER A 1 87 ? -8.633 14.242 -3.861 1 96.19 87 SER A C 1
ATOM 697 O O . SER A 1 87 ? -9.812 13.898 -3.98 1 96.19 87 SER A O 1
ATOM 699 N N . VAL A 1 88 ? -8.055 14.391 -2.668 1 97.69 88 VAL A N 1
ATOM 700 C CA . VAL A 1 88 ? -8.852 14.164 -1.466 1 97.69 88 VAL A CA 1
ATOM 701 C C . VAL A 1 88 ? -9.891 15.281 -1.314 1 97.69 88 VAL A C 1
ATOM 703 O O . VAL A 1 88 ? -11 15.039 -0.844 1 97.69 88 VAL A O 1
ATOM 706 N N . ALA A 1 89 ? -9.516 16.484 -1.729 1 96.56 89 ALA A N 1
ATOM 707 C CA . ALA A 1 89 ? -10.516 17.562 -1.725 1 96.56 89 ALA A CA 1
ATOM 708 C C . ALA A 1 89 ? -11.711 17.188 -2.6 1 96.56 89 ALA A C 1
ATOM 710 O O . ALA A 1 89 ? -12.859 17.438 -2.229 1 96.56 89 ALA A O 1
ATOM 711 N N . ARG A 1 90 ? -11.438 16.625 -3.775 1 97.12 90 ARG A N 1
ATOM 712 C CA . ARG A 1 90 ? -12.492 16.125 -4.648 1 97.12 90 ARG A CA 1
ATOM 713 C C . ARG A 1 90 ? -13.352 15.094 -3.93 1 97.12 90 ARG A C 1
ATOM 715 O O . ARG A 1 90 ? -14.578 15.156 -3.979 1 97.12 90 ARG A O 1
ATOM 722 N N . MET A 1 91 ? -12.734 14.148 -3.27 1 98.19 91 MET A N 1
ATOM 723 C CA . MET A 1 91 ? -13.422 13.07 -2.566 1 98.19 91 MET A CA 1
ATOM 724 C C . MET A 1 91 ? -14.289 13.625 -1.437 1 98.19 91 MET A C 1
ATOM 726 O O . MET A 1 91 ? -15.438 13.211 -1.267 1 98.19 91 MET A O 1
ATOM 730 N N . ILE A 1 92 ? -13.703 14.539 -0.657 1 98.25 92 ILE A N 1
ATOM 731 C CA . ILE A 1 92 ? -14.422 15.172 0.451 1 98.25 92 ILE A CA 1
ATOM 732 C C . ILE A 1 92 ? -15.648 15.906 -0.078 1 98.25 92 ILE A C 1
ATOM 734 O O . ILE A 1 92 ? -16.75 15.719 0.435 1 98.25 92 ILE A O 1
ATOM 738 N N . ALA A 1 93 ? -15.453 16.688 -1.111 1 97.56 93 ALA A N 1
ATOM 739 C CA . ALA A 1 93 ? -16.562 17.453 -1.704 1 97.56 93 ALA A CA 1
ATOM 740 C C . ALA A 1 93 ? -17.641 16.516 -2.23 1 97.56 93 ALA A C 1
ATOM 742 O O . ALA A 1 93 ? -18.828 16.75 -2.012 1 97.56 93 ALA A O 1
ATOM 743 N N . GLY A 1 94 ? -17.203 15.484 -2.879 1 97.44 94 GLY A N 1
ATOM 744 C CA . GLY A 1 94 ? -18.141 14.539 -3.469 1 97.44 94 GLY A CA 1
ATOM 745 C C . GLY A 1 94 ? -18.953 13.773 -2.438 1 97.44 94 GLY A C 1
ATOM 746 O O . GLY A 1 94 ? -20.016 13.234 -2.75 1 97.44 94 GLY A O 1
ATOM 747 N N . ASN A 1 95 ? -18.484 13.742 -1.211 1 97.5 95 ASN A N 1
ATOM 748 C CA . ASN A 1 95 ? -19.141 12.961 -0.175 1 97.5 95 ASN A CA 1
ATOM 749 C C . ASN A 1 95 ? -19.547 13.828 1.009 1 97.5 95 ASN A C 1
ATOM 751 O O . ASN A 1 95 ? -19.875 13.312 2.08 1 97.5 95 ASN A O 1
ATOM 755 N N . ALA A 1 96 ? -19.578 15.07 0.87 1 96.69 96 ALA A N 1
ATOM 756 C CA . ALA A 1 96 ? -19.75 16.031 1.958 1 96.69 96 ALA A CA 1
ATOM 757 C C . ALA A 1 96 ? -21.062 15.797 2.688 1 96.69 96 ALA A C 1
ATOM 759 O O . ALA A 1 96 ? -21.141 15.906 3.914 1 96.69 96 ALA A O 1
ATOM 760 N N . LYS A 1 97 ? -22.062 15.414 2.01 1 95.19 97 LYS A N 1
ATOM 761 C CA . LYS A 1 97 ? -23.406 15.266 2.59 1 95.19 97 LYS A CA 1
ATOM 762 C C . LYS A 1 97 ? -23.469 14.062 3.521 1 95.19 97 LYS A C 1
ATOM 764 O O . LYS A 1 97 ? -24.281 14.023 4.445 1 95.19 97 LYS A O 1
ATOM 769 N N . SER A 1 98 ? -22.594 13.156 3.307 1 94.62 98 SER A N 1
ATOM 770 C CA . SER A 1 98 ? -22.641 11.914 4.074 1 94.62 98 SER A CA 1
ATOM 771 C C . SER A 1 98 ? -21.578 11.898 5.168 1 94.62 98 SER A C 1
ATOM 773 O O . SER A 1 98 ? -21.547 10.977 5.988 1 94.62 98 SER A O 1
ATOM 775 N N . LEU A 1 99 ? -20.766 12.867 5.23 1 95 99 LEU A N 1
ATOM 776 C CA . LEU A 1 99 ? -19.672 12.891 6.199 1 95 99 LEU A CA 1
ATOM 777 C C . LEU A 1 99 ? -20.062 13.664 7.449 1 95 99 LEU A C 1
ATOM 779 O O . LEU A 1 99 ? -20.844 14.625 7.375 1 95 99 LEU A O 1
ATOM 783 N N . GLN A 1 100 ? -19.547 13.188 8.531 1 92.75 100 GLN A N 1
ATOM 784 C CA . GLN A 1 100 ? -19.672 13.922 9.789 1 92.75 100 GLN A CA 1
ATOM 785 C C . GLN A 1 100 ? -18.422 14.75 10.055 1 92.75 100 GLN A C 1
ATOM 787 O O . GLN A 1 100 ? -17.453 14.258 10.641 1 92.75 100 GLN A O 1
ATOM 792 N N . PHE A 1 101 ? -18.5 16 9.75 1 95.44 101 PHE A N 1
ATOM 793 C CA . PHE A 1 101 ? -17.344 16.875 9.914 1 95.44 101 PHE A CA 1
ATOM 794 C C . PHE A 1 101 ? -17.156 17.25 11.375 1 95.44 101 PHE A C 1
ATOM 796 O O . PHE A 1 101 ? -18.141 17.375 12.117 1 95.44 101 PHE A O 1
ATOM 803 N N . PRO A 1 102 ? -15.984 17.531 11.812 1 97.19 102 PRO A N 1
ATOM 804 C CA . PRO A 1 102 ? -14.742 17.359 11.062 1 97.19 102 PRO A CA 1
ATOM 805 C C . PRO A 1 102 ? -14.344 15.883 10.906 1 97.19 102 PRO A C 1
ATOM 807 O O . PRO A 1 102 ? -14.734 15.055 11.734 1 97.19 102 PRO A O 1
ATOM 810 N N . VAL A 1 103 ? -13.602 15.609 9.844 1 97.06 103 VAL A N 1
ATOM 811 C CA . VAL A 1 103 ? -13.102 14.25 9.641 1 97.06 103 VAL A CA 1
ATOM 812 C C . VAL A 1 103 ? -11.578 14.25 9.695 1 97.06 103 VAL A C 1
ATOM 814 O O . VAL A 1 103 ? -10.938 15.25 9.375 1 97.06 103 VAL A O 1
ATOM 817 N N . ARG A 1 104 ? -10.969 13.164 10.172 1 98.12 104 ARG A N 1
ATOM 818 C CA . ARG A 1 104 ? -9.539 12.852 10.172 1 98.12 104 ARG A CA 1
ATOM 819 C C . ARG A 1 104 ? -9.227 11.727 9.188 1 98.12 104 ARG A C 1
ATOM 821 O O . ARG A 1 104 ? -9.578 10.57 9.43 1 98.12 104 ARG A O 1
ATOM 828 N N . TRP A 1 105 ? -8.562 12.102 8.102 1 98.69 105 TRP A N 1
ATOM 829 C CA . TRP A 1 105 ? -8.281 11.117 7.066 1 98.69 105 TRP A CA 1
ATOM 830 C C . TRP A 1 105 ? -6.785 11.039 6.781 1 98.69 105 TRP A C 1
ATOM 832 O O . TRP A 1 105 ? -6.074 12.039 6.883 1 98.69 105 TRP A O 1
ATOM 842 N N . TYR A 1 106 ? -6.285 9.828 6.492 1 98.75 106 TYR A N 1
ATOM 843 C CA . TYR A 1 106 ? -4.902 9.695 6.043 1 98.75 106 TYR A CA 1
ATOM 844 C C . TYR A 1 106 ? -4.801 8.727 4.875 1 98.75 106 TYR A C 1
ATOM 846 O O . TYR A 1 106 ? -5.707 7.922 4.645 1 98.75 106 TYR A O 1
ATOM 854 N N . SER A 1 107 ? -3.768 8.836 4.121 1 98.69 107 SER A N 1
ATOM 855 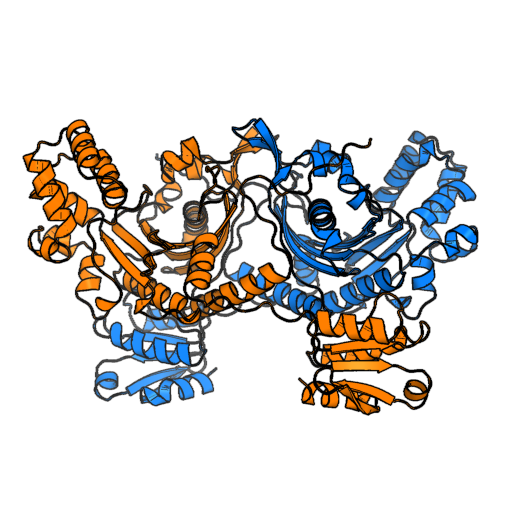C CA . SER A 1 107 ? -3.443 7.926 3.027 1 98.69 107 SER A CA 1
ATOM 856 C C . SER A 1 107 ? -1.937 7.836 2.811 1 98.69 107 SER A C 1
ATOM 858 O O . SER A 1 107 ? -1.173 8.602 3.396 1 98.69 107 SER A O 1
ATOM 860 N N . HIS A 1 108 ? -1.536 6.844 2.143 1 98.38 108 HIS A N 1
ATOM 861 C CA . HIS A 1 108 ? -0.147 6.652 1.74 1 98.38 108 HIS A CA 1
ATOM 862 C C . HIS A 1 108 ? -0.029 6.484 0.229 1 98.38 108 HIS A C 1
ATOM 864 O O . HIS A 1 108 ? 0.38 5.426 -0.253 1 98.38 108 HIS A O 1
ATOM 870 N N . PRO A 1 109 ? -0.326 7.578 -0.497 1 97.94 109 PRO A N 1
ATOM 871 C CA . PRO A 1 109 ? -0.43 7.492 -1.955 1 97.94 109 PRO A CA 1
ATOM 872 C C . PRO A 1 109 ? 0.933 7.465 -2.645 1 97.94 109 PRO A C 1
ATOM 874 O O . PRO A 1 109 ? 1.924 7.93 -2.076 1 97.94 109 PRO A O 1
ATOM 877 N N . ASN A 1 110 ? 0.984 6.812 -3.818 1 97.56 110 ASN A N 1
ATOM 878 C CA . ASN A 1 110 ? 2.055 6.926 -4.805 1 97.56 110 ASN A CA 1
ATOM 879 C C . ASN A 1 110 ? 1.882 8.164 -5.68 1 97.56 110 ASN A C 1
ATOM 881 O O . ASN A 1 110 ? 0.807 8.383 -6.238 1 97.56 110 ASN A O 1
ATOM 885 N N . CYS A 1 111 ? 2.875 9.047 -5.77 1 97.19 111 CYS A N 1
ATOM 886 C CA . CYS A 1 111 ? 2.812 10.305 -6.508 1 97.19 111 CYS A CA 1
ATOM 887 C C . CYS A 1 111 ? 3.92 10.375 -7.551 1 97.19 111 CYS A C 1
ATOM 889 O O . CYS A 1 111 ? 4.949 9.711 -7.422 1 97.19 111 CYS A O 1
ATOM 891 N N . HIS A 1 112 ? 3.729 11.234 -8.594 1 96.44 112 HIS A N 1
ATOM 892 C CA . HIS A 1 112 ? 4.672 11.359 -9.695 1 96.44 112 HIS A CA 1
ATOM 893 C C . HIS A 1 112 ? 4.918 12.82 -10.062 1 96.44 112 HIS A C 1
ATOM 895 O O . HIS A 1 112 ? 3.969 13.578 -10.281 1 96.44 112 HIS A O 1
ATOM 901 N N . ARG A 1 113 ? 6.125 13.18 -10.102 1 94.19 113 ARG A N 1
ATOM 902 C CA . ARG A 1 113 ? 6.555 14.5 -10.562 1 94.19 113 ARG A CA 1
ATOM 903 C C . ARG A 1 113 ? 7.742 14.383 -11.508 1 94.19 113 ARG A C 1
ATOM 905 O O . ARG A 1 113 ? 8.758 13.766 -11.18 1 94.19 113 ARG A O 1
ATOM 912 N N . TYR A 1 114 ? 7.531 14.977 -12.688 1 91.5 114 TYR A N 1
ATOM 913 C CA . TYR A 1 114 ? 8.625 14.945 -13.656 1 91.5 114 TYR A CA 1
ATOM 914 C C . TYR A 1 114 ? 9.695 15.969 -13.297 1 91.5 114 TYR A C 1
ATOM 916 O O . TYR A 1 114 ? 9.875 16.953 -14 1 91.5 114 TYR A O 1
ATOM 924 N N . GLU A 1 115 ? 10.375 15.688 -12.281 1 86.25 115 GLU A N 1
ATOM 925 C CA . GLU A 1 115 ? 11.438 16.578 -11.797 1 86.25 115 GLU A CA 1
ATOM 926 C C . GLU A 1 115 ? 12.82 15.992 -12.102 1 86.25 115 GLU A C 1
ATOM 928 O O . GLU A 1 115 ? 12.945 14.805 -12.398 1 86.25 115 GLU A O 1
ATOM 933 N N . ARG A 1 116 ? 13.758 16.938 -12.172 1 84.62 116 ARG A N 1
ATOM 934 C CA . ARG A 1 116 ? 15.133 16.453 -12.242 1 84.62 116 ARG A CA 1
ATOM 935 C C . ARG A 1 116 ? 15.531 15.758 -10.938 1 84.62 116 ARG A C 1
ATOM 937 O O . ARG A 1 116 ? 15.5 16.375 -9.867 1 84.62 116 ARG A O 1
ATOM 944 N N . PRO A 1 117 ? 15.859 14.516 -11.133 1 81.94 117 PRO A N 1
ATOM 945 C CA . PRO A 1 117 ? 16.188 13.781 -9.906 1 81.94 117 PRO A CA 1
ATOM 946 C C . PRO A 1 117 ? 17.406 14.352 -9.188 1 81.94 117 PRO A C 1
ATOM 948 O O . PRO A 1 117 ? 18.375 14.75 -9.844 1 81.94 117 PRO A O 1
ATOM 951 N N . GLN A 1 118 ? 17.375 14.516 -7.934 1 80.38 118 GLN A N 1
ATOM 952 C CA . GLN A 1 118 ? 18.453 14.914 -7.02 1 80.38 118 GLN A CA 1
ATOM 953 C C . GLN A 1 118 ? 18.25 14.297 -5.641 1 80.38 118 GLN A C 1
ATOM 955 O O . GLN A 1 118 ? 17.359 13.461 -5.449 1 80.38 118 GLN A O 1
ATOM 960 N N . ARG A 1 119 ? 19.25 14.68 -4.805 1 76.56 119 ARG A N 1
ATOM 961 C CA . ARG A 1 119 ? 19.125 14.109 -3.467 1 76.56 119 ARG A CA 1
ATOM 962 C C . ARG A 1 119 ? 17.797 14.492 -2.832 1 76.56 119 ARG A C 1
ATOM 964 O O . ARG A 1 119 ? 17.469 15.672 -2.695 1 76.56 119 ARG A O 1
ATOM 971 N N . GLY A 1 120 ? 17.016 13.477 -2.553 1 77.94 120 GLY A N 1
ATOM 972 C CA . GLY A 1 120 ? 15.734 13.688 -1.89 1 77.94 120 GLY A CA 1
ATOM 973 C C . GLY A 1 120 ? 14.594 13.922 -2.857 1 77.94 120 GLY A C 1
ATOM 974 O O . GLY A 1 120 ? 13.438 14.055 -2.443 1 77.94 120 GLY A O 1
ATOM 975 N N . ARG A 1 121 ? 14.953 14 -4.16 1 83.31 121 ARG A N 1
ATOM 976 C CA . ARG A 1 121 ? 13.922 14.25 -5.168 1 83.31 121 ARG A CA 1
ATOM 977 C C . ARG A 1 121 ? 13.93 13.156 -6.234 1 83.31 121 ARG A C 1
ATOM 979 O O . ARG A 1 121 ? 14.953 12.93 -6.887 1 83.31 121 ARG A O 1
ATOM 986 N N . VAL A 1 122 ? 12.836 12.547 -6.363 1 93.44 122 VAL A N 1
ATOM 987 C CA . VAL A 1 122 ? 12.641 11.5 -7.363 1 93.44 122 VAL A CA 1
ATOM 988 C C . VAL A 1 122 ? 11.367 11.781 -8.164 1 93.44 122 VAL A C 1
ATOM 990 O O . VAL A 1 122 ? 10.656 12.75 -7.883 1 93.44 122 VAL A O 1
ATOM 993 N N . ARG A 1 123 ? 11.172 11 -9.18 1 96.19 123 ARG A N 1
ATOM 994 C CA . ARG A 1 123 ? 10.016 11.25 -10.039 1 96.19 123 ARG A CA 1
ATOM 995 C C . ARG A 1 123 ? 8.812 10.438 -9.586 1 96.19 123 ARG A C 1
ATOM 997 O O . ARG A 1 123 ? 7.676 10.727 -9.969 1 96.19 123 ARG A O 1
ATOM 1004 N N . GLU A 1 124 ? 9.07 9.367 -8.898 1 97.31 124 GLU A N 1
ATOM 1005 C CA . GLU A 1 124 ? 8.062 8.555 -8.227 1 97.31 124 GLU A CA 1
ATOM 1006 C C . GLU A 1 124 ? 8.344 8.445 -6.73 1 97.31 124 GLU A C 1
ATOM 1008 O O . GLU A 1 124 ? 9.438 8.047 -6.328 1 97.31 124 GLU A O 1
ATOM 1013 N N . HIS A 1 125 ? 7.398 8.898 -5.938 1 96.94 125 HIS A N 1
ATOM 1014 C CA . HIS A 1 125 ? 7.59 8.852 -4.492 1 96.94 125 HIS A CA 1
ATOM 1015 C C . HIS A 1 125 ? 6.285 8.539 -3.77 1 96.94 125 HIS A C 1
ATOM 1017 O O . HIS A 1 125 ? 5.207 8.617 -4.363 1 96.94 125 HIS A O 1
ATOM 1023 N N . TRP A 1 126 ? 6.359 8.086 -2.568 1 97.44 126 TRP A N 1
ATOM 1024 C CA . TRP A 1 126 ? 5.223 7.844 -1.683 1 97.44 126 TRP A CA 1
ATOM 1025 C C . TRP A 1 126 ? 5.18 8.875 -0.562 1 97.44 126 TRP A C 1
ATOM 1027 O O . TRP A 1 126 ? 6.219 9.398 -0.145 1 97.44 126 TRP A O 1
ATOM 1037 N N . GLN A 1 127 ? 3.941 9.188 -0.211 1 96.81 127 GLN A N 1
ATOM 1038 C CA . GLN A 1 127 ? 3.771 10.211 0.814 1 96.81 127 GLN A CA 1
ATOM 1039 C C . GLN A 1 127 ? 2.658 9.828 1.788 1 96.81 127 GLN A C 1
ATOM 1041 O O . GLN A 1 127 ? 1.546 9.508 1.372 1 96.81 127 GLN A O 1
ATOM 1046 N N . ILE A 1 128 ? 2.939 9.891 3.076 1 98.25 128 ILE A N 1
ATOM 1047 C CA . ILE A 1 128 ? 1.85 9.812 4.043 1 98.25 128 ILE A CA 1
ATOM 1048 C C . ILE A 1 128 ? 1.163 11.172 4.16 1 98.25 128 ILE A C 1
ATOM 1050 O O . ILE A 1 128 ? 1.793 12.164 4.543 1 98.25 128 ILE A O 1
ATOM 1054 N N . ASN A 1 129 ? -0.056 11.172 3.805 1 98.56 129 ASN A N 1
ATOM 1055 C CA . ASN A 1 129 ? -0.885 12.359 3.959 1 98.56 129 ASN A CA 1
ATOM 1056 C C . ASN A 1 129 ? -1.858 12.219 5.125 1 98.56 129 ASN A C 1
ATOM 1058 O O . ASN A 1 129 ? -2.531 11.195 5.254 1 98.56 129 ASN A O 1
ATOM 1062 N N . ALA A 1 130 ? -1.912 13.172 5.961 1 98.75 130 ALA A N 1
ATOM 1063 C CA . ALA A 1 130 ? -2.883 13.258 7.047 1 98.75 130 ALA A CA 1
ATOM 1064 C C . ALA A 1 130 ? -3.553 14.625 7.078 1 98.75 130 ALA A C 1
ATOM 1066 O O . ALA A 1 130 ? -2.873 15.656 7.121 1 98.75 130 ALA A O 1
ATOM 1067 N N . ASP A 1 131 ? -4.871 14.594 7.02 1 98.69 131 ASP A N 1
ATOM 1068 C CA . ASP A 1 131 ? -5.605 15.852 6.914 1 98.69 131 ASP A CA 1
ATOM 1069 C C . ASP A 1 131 ? -6.836 15.844 7.816 1 98.69 131 ASP A C 1
ATOM 1071 O O . ASP A 1 131 ? -7.449 14.797 8.031 1 98.69 131 ASP A O 1
ATOM 1075 N N . ILE A 1 132 ? -7.129 16.984 8.305 1 98.62 132 ILE A N 1
ATOM 1076 C CA . ILE A 1 132 ? -8.406 17.25 8.961 1 98.62 132 ILE A CA 1
ATOM 1077 C C . ILE A 1 132 ? -9.242 18.188 8.078 1 98.62 132 ILE A C 1
ATOM 1079 O O . ILE A 1 132 ? -8.758 19.219 7.617 1 98.62 132 ILE A O 1
ATOM 1083 N N . PHE A 1 133 ? -10.453 17.812 7.801 1 98.38 133 PHE A N 1
ATOM 1084 C CA . PHE A 1 133 ? -11.352 18.609 6.98 1 98.38 133 PHE A CA 1
ATOM 1085 C C . PHE A 1 133 ? -12.57 19.047 7.785 1 98.38 133 PHE A C 1
ATOM 1087 O O . PHE A 1 133 ? -13.102 18.281 8.586 1 98.38 133 PHE A O 1
ATOM 1094 N N . GLY A 1 134 ? -12.992 20.312 7.559 1 97.69 134 GLY A N 1
ATOM 1095 C CA . GLY A 1 134 ? -14.312 20.719 8.016 1 97.69 134 GLY A CA 1
ATOM 1096 C C . GLY A 1 134 ? -14.273 21.531 9.297 1 97.69 134 GLY A C 1
ATOM 1097 O O . GLY A 1 134 ? -15.273 21.641 10 1 97.69 134 GLY A O 1
ATOM 1098 N N . SER A 1 135 ? -13.133 22.047 9.695 1 97.5 135 SER A N 1
ATOM 1099 C CA . SER A 1 135 ? -13.062 22.875 10.898 1 97.5 135 SER A CA 1
ATOM 1100 C C . SER A 1 135 ? -12.062 24.016 10.719 1 97.5 135 SER A C 1
ATOM 1102 O O . SER A 1 135 ? -10.992 23.828 10.141 1 97.5 135 SER A O 1
ATOM 1104 N N . ASP A 1 136 ? -12.445 25.125 11.289 1 95.69 136 ASP A N 1
ATOM 1105 C CA . ASP A 1 136 ? -11.57 26.297 11.281 1 95.69 136 ASP A CA 1
ATOM 1106 C C . ASP A 1 136 ? -10.945 26.516 12.656 1 95.69 136 ASP A C 1
ATOM 1108 O O . ASP A 1 136 ? -10.312 27.547 12.898 1 95.69 136 ASP A O 1
ATOM 1112 N N . SER A 1 137 ? -11.133 25.531 13.5 1 96.56 137 SER A N 1
ATOM 1113 C CA . SER A 1 137 ? -10.617 25.656 14.859 1 96.56 137 SER A CA 1
ATOM 1114 C C . SER A 1 137 ? -9.102 25.531 14.898 1 96.56 137 SER A C 1
ATOM 1116 O O . SER A 1 137 ? -8.531 24.688 14.195 1 96.56 137 SER A O 1
ATOM 1118 N N . ALA A 1 138 ? -8.453 26.312 15.828 1 97.12 138 ALA A N 1
ATOM 1119 C CA . ALA A 1 138 ? -7.012 26.203 16.031 1 97.12 138 ALA A CA 1
ATOM 1120 C C . ALA A 1 138 ? -6.645 24.828 16.594 1 97.12 138 ALA A C 1
ATOM 1122 O O . ALA A 1 138 ? -5.484 24.406 16.516 1 97.12 138 ALA A O 1
ATOM 1123 N N . ASN A 1 139 ? -7.664 24.109 17.141 1 97.56 139 ASN A N 1
ATOM 1124 C CA . ASN A 1 139 ? -7.43 22.75 17.641 1 97.56 139 ASN A CA 1
ATOM 1125 C C . ASN A 1 139 ? -7.008 21.812 16.516 1 97.56 139 ASN A C 1
ATOM 1127 O O . ASN A 1 139 ? -6.355 20.797 16.781 1 97.56 139 ASN A O 1
ATOM 1131 N N . ALA A 1 140 ? -7.387 22.156 15.258 1 98 140 ALA A N 1
ATOM 1132 C CA . ALA A 1 140 ? -6.945 21.359 14.125 1 98 140 ALA A CA 1
ATOM 1133 C C . ALA A 1 140 ? -5.438 21.453 13.93 1 98 140 ALA A C 1
ATOM 1135 O O . ALA A 1 140 ? -4.766 20.453 13.695 1 98 140 ALA A O 1
ATOM 1136 N N . GLU A 1 141 ? -4.945 22.703 14.078 1 98.5 141 GLU A N 1
ATOM 1137 C CA . GLU A 1 141 ? -3.496 22.891 14.023 1 98.5 141 GLU A CA 1
ATOM 1138 C C . GLU A 1 141 ? -2.795 22.125 15.141 1 98.5 141 GLU A C 1
ATOM 1140 O O . GLU A 1 141 ? -1.81 21.422 14.891 1 98.5 141 GLU A O 1
ATOM 1145 N N . ILE A 1 142 ? -3.314 22.25 16.297 1 98.06 142 ILE A N 1
ATOM 1146 C CA . ILE A 1 142 ? -2.705 21.609 17.453 1 98.06 142 ILE A CA 1
ATOM 1147 C C . ILE A 1 142 ? -2.672 20.094 17.25 1 98.06 142 ILE A C 1
ATOM 1149 O O . ILE A 1 142 ? -1.644 19.453 17.484 1 98.06 142 ILE A O 1
ATOM 1153 N N . GLU A 1 143 ? -3.771 19.562 16.797 1 98.06 143 GLU A N 1
ATOM 1154 C CA . GLU A 1 143 ? -3.85 18.125 16.547 1 98.06 143 GLU A CA 1
ATOM 1155 C C . GLU A 1 143 ? -2.811 17.688 15.508 1 98.06 143 GLU A C 1
ATOM 1157 O O . GLU A 1 143 ? -2.152 16.656 15.68 1 98.06 143 GLU A O 1
ATOM 1162 N N . ILE A 1 144 ? -2.646 18.422 14.469 1 98.69 144 ILE A N 1
ATOM 1163 C CA . ILE A 1 144 ? -1.7 18.109 13.398 1 98.69 144 ILE A CA 1
ATOM 1164 C C . ILE A 1 144 ? -0.275 18.172 13.945 1 98.69 144 ILE A C 1
ATOM 1166 O O . ILE A 1 144 ? 0.534 17.281 13.672 1 98.69 144 ILE A O 1
ATOM 1170 N N . PHE A 1 145 ? 0.042 19.188 14.727 1 98.62 145 PHE A N 1
ATOM 1171 C CA . PHE A 1 145 ? 1.389 19.312 15.273 1 98.62 145 PHE A CA 1
ATOM 1172 C C . PHE A 1 145 ? 1.683 18.188 16.266 1 98.62 145 PHE A C 1
ATOM 1174 O O . PHE A 1 145 ? 2.777 17.625 16.25 1 98.62 145 PHE A O 1
ATOM 1181 N N . GLU A 1 146 ? 0.712 17.859 17.125 1 98.12 146 GLU A N 1
ATOM 1182 C CA . GLU A 1 146 ? 0.889 16.734 18.031 1 98.12 146 GLU A CA 1
ATOM 1183 C C . GLU A 1 146 ? 1.109 15.43 17.266 1 98.12 146 GLU A C 1
ATOM 1185 O O . GLU A 1 146 ? 1.948 14.617 17.641 1 98.12 146 GLU A O 1
ATOM 1190 N N . LEU A 1 147 ? 0.352 15.289 16.219 1 98.56 147 LEU A N 1
ATOM 1191 C CA . LEU A 1 147 ? 0.474 14.102 15.367 1 98.56 147 LEU A CA 1
ATOM 1192 C C . LEU A 1 147 ? 1.883 13.984 14.797 1 98.56 147 LEU A C 1
ATOM 1194 O O . LEU A 1 147 ? 2.479 12.906 14.82 1 98.56 147 LEU A O 1
ATOM 1198 N N . VAL A 1 148 ? 2.402 15.078 14.289 1 98.69 148 VAL A N 1
ATOM 1199 C CA . VAL A 1 148 ? 3.748 15.094 13.727 1 98.69 148 VAL A CA 1
ATOM 1200 C C . VAL A 1 148 ? 4.754 14.617 14.773 1 98.69 148 VAL A C 1
ATOM 1202 O O . VAL A 1 148 ? 5.59 13.758 14.5 1 98.69 148 VAL A O 1
ATOM 1205 N N . HIS A 1 149 ? 4.625 15.133 15.953 1 98.44 149 HIS A N 1
ATOM 1206 C CA . HIS A 1 149 ? 5.555 14.766 17.016 1 98.44 149 HIS A CA 1
ATOM 1207 C C . HIS A 1 149 ? 5.414 13.297 17.375 1 98.44 149 HIS A C 1
ATOM 1209 O O . HIS A 1 149 ? 6.414 12.602 17.578 1 98.44 149 HIS A O 1
ATOM 1215 N N . ASP A 1 150 ? 4.191 12.82 17.484 1 98.12 150 ASP A N 1
ATOM 1216 C CA . ASP A 1 150 ? 3.959 11.414 17.812 1 98.12 150 ASP A CA 1
ATOM 1217 C C . ASP A 1 150 ? 4.531 10.5 16.734 1 98.12 150 ASP A C 1
ATOM 1219 O O . ASP A 1 150 ? 5.117 9.461 17.047 1 98.12 150 ASP A O 1
ATOM 1223 N N . MET A 1 151 ? 4.367 10.867 15.492 1 98.69 151 MET A N 1
ATOM 1224 C CA . MET A 1 151 ? 4.855 10.07 14.375 1 98.69 151 MET A CA 1
ATOM 1225 C C . MET A 1 151 ? 6.379 9.992 14.391 1 98.69 151 MET A C 1
ATOM 1227 O O . MET A 1 151 ? 6.953 8.914 14.266 1 98.69 151 MET A O 1
ATOM 1231 N N . MET A 1 152 ? 6.98 11.148 14.547 1 98.69 152 MET A N 1
ATOM 1232 C CA . MET A 1 152 ? 8.438 11.172 14.602 1 98.69 152 MET A CA 1
ATOM 1233 C C . MET A 1 152 ? 8.953 10.375 15.797 1 98.69 152 MET A C 1
ATOM 1235 O O . MET A 1 152 ? 9.93 9.633 15.68 1 98.69 152 MET A O 1
ATOM 1239 N N . GLY A 1 153 ? 8.305 10.539 16.906 1 98.44 153 GLY A N 1
ATOM 1240 C CA . GLY A 1 153 ? 8.672 9.781 18.094 1 98.44 153 GLY A CA 1
ATOM 1241 C C . GLY A 1 153 ? 8.547 8.281 17.906 1 98.44 153 GLY A C 1
ATOM 1242 O O . GLY A 1 153 ? 9.375 7.516 18.391 1 98.44 153 GLY A O 1
ATOM 1243 N N . ALA A 1 154 ? 7.535 7.855 17.234 1 98.31 154 ALA A N 1
ATOM 1244 C CA . ALA A 1 154 ? 7.293 6.434 17.016 1 98.31 154 ALA A CA 1
ATOM 1245 C C . ALA A 1 154 ? 8.414 5.812 16.188 1 98.31 154 ALA A C 1
ATOM 1247 O O . ALA A 1 154 ? 8.609 4.594 16.203 1 98.31 154 ALA A O 1
ATOM 1248 N N . LEU A 1 155 ? 9.133 6.629 15.477 1 98.5 155 LEU A N 1
ATOM 1249 C CA . LEU A 1 155 ? 10.25 6.16 14.656 1 98.5 155 LEU A CA 1
ATOM 1250 C C . LEU A 1 155 ? 11.562 6.238 15.43 1 98.5 155 LEU A C 1
ATOM 1252 O O . LEU A 1 155 ? 12.633 5.98 14.867 1 98.5 155 LEU A O 1
ATOM 1256 N N . GLY A 1 156 ? 11.516 6.719 16.625 1 98.38 156 GLY A N 1
ATOM 1257 C CA . GLY A 1 156 ? 12.695 6.77 17.484 1 98.38 156 GLY A CA 1
ATOM 1258 C C . GLY A 1 156 ? 13.336 8.141 17.516 1 98.38 156 GLY A C 1
ATOM 1259 O O . GLY A 1 156 ? 14.367 8.328 18.172 1 98.38 156 GLY A O 1
ATOM 1260 N N . ALA A 1 157 ? 12.727 9.094 16.891 1 98.06 157 ALA A N 1
ATOM 1261 C CA . ALA A 1 157 ? 13.305 10.43 16.875 1 98.06 157 ALA A CA 1
ATOM 1262 C C . ALA A 1 157 ? 13.086 11.141 18.219 1 98.06 157 ALA A C 1
ATOM 1264 O O . ALA A 1 157 ? 11.992 11.102 18.766 1 98.06 157 ALA A O 1
ATOM 1265 N N . THR A 1 158 ? 14.086 11.742 18.672 1 97.25 158 THR A N 1
ATOM 1266 C CA . THR A 1 158 ? 13.992 12.586 19.859 1 97.25 158 THR A CA 1
ATOM 1267 C C . THR A 1 158 ? 13.734 14.039 19.484 1 97.25 158 THR A C 1
ATOM 1269 O O . THR A 1 158 ? 13.961 14.438 18.344 1 97.25 158 THR A O 1
ATOM 1272 N N . PRO A 1 159 ? 13.258 14.773 20.438 1 93.81 159 PRO A N 1
ATOM 1273 C CA . PRO A 1 159 ? 12.836 16.141 20.109 1 93.81 159 PRO A CA 1
ATOM 1274 C C . PRO A 1 159 ? 13.984 17 19.578 1 93.81 159 PRO A C 1
ATOM 1276 O O . PRO A 1 159 ? 13.742 18.016 18.922 1 93.81 159 PRO A O 1
ATOM 1279 N N . ASP A 1 160 ? 15.211 16.625 19.828 1 95.5 160 ASP A N 1
ATOM 1280 C CA . ASP A 1 160 ? 16.359 17.422 19.375 1 95.5 160 ASP A CA 1
ATOM 1281 C C . ASP A 1 160 ? 16.719 17.078 17.938 1 95.5 160 ASP A C 1
ATOM 1283 O O . ASP A 1 160 ? 17.5 17.812 17.297 1 95.5 160 ASP A O 1
ATOM 1287 N N . MET A 1 161 ? 16.109 16.047 17.406 1 96.75 161 MET A N 1
ATOM 1288 C CA . MET A 1 161 ? 16.516 15.555 16.094 1 96.75 161 MET A CA 1
ATOM 1289 C C . MET A 1 161 ? 15.734 16.266 14.984 1 96.75 161 MET A C 1
ATOM 1291 O O . MET A 1 161 ? 16.109 16.172 13.812 1 96.75 161 MET A O 1
ATOM 1295 N N . PHE A 1 162 ? 14.641 16.953 15.305 1 97.69 162 PHE A N 1
ATOM 1296 C CA . PHE A 1 162 ? 13.836 17.625 14.289 1 97.69 162 PHE A CA 1
ATOM 1297 C C . PHE A 1 162 ? 13.156 18.859 14.875 1 97.69 162 PHE A C 1
ATOM 1299 O O . PHE A 1 162 ? 13.117 19.031 16.094 1 97.69 162 PHE A O 1
ATOM 1306 N N . GLN A 1 163 ? 12.672 19.719 14 1 97.25 163 GLN A N 1
ATOM 1307 C CA . GLN A 1 163 ? 11.984 20.953 14.406 1 97.25 163 GLN A CA 1
ATOM 1308 C C . GLN A 1 163 ? 10.844 21.281 13.445 1 97.25 163 GLN A C 1
ATOM 1310 O O . GLN A 1 163 ? 11.016 21.234 12.227 1 97.25 163 GLN A O 1
ATOM 1315 N N . VAL A 1 164 ? 9.695 21.547 14.055 1 98.31 164 VAL A N 1
ATOM 1316 C CA . VAL A 1 164 ? 8.562 22.031 13.273 1 98.31 164 VAL A CA 1
ATOM 1317 C C . VAL A 1 164 ? 8.594 23.562 13.227 1 98.31 164 VAL A C 1
ATOM 1319 O O . VAL A 1 164 ? 8.43 24.234 14.25 1 98.31 164 VAL A O 1
ATOM 1322 N N . ARG A 1 165 ? 8.852 24.094 12.055 1 97.44 165 ARG A N 1
ATOM 1323 C CA . ARG A 1 165 ? 8.805 25.531 11.844 1 97.44 165 ARG A CA 1
ATOM 1324 C C . ARG A 1 165 ? 7.508 25.938 11.156 1 97.44 165 ARG A C 1
ATOM 1326 O O . ARG A 1 165 ? 7.141 25.375 10.125 1 97.44 165 ARG A O 1
ATOM 1333 N N . ALA A 1 166 ? 6.812 26.859 11.805 1 98 166 ALA A N 1
ATOM 1334 C CA . ALA A 1 166 ? 5.488 27.203 11.297 1 98 166 ALA A CA 1
ATOM 1335 C C . ALA A 1 166 ? 5.355 28.719 11.109 1 98 166 ALA A C 1
ATOM 1337 O O . ALA A 1 166 ? 6.035 29.5 11.781 1 98 166 ALA A O 1
ATOM 1338 N N . ASN A 1 167 ? 4.578 29.094 10.156 1 97.06 167 ASN A N 1
ATOM 1339 C CA . ASN A 1 167 ? 4.211 30.469 9.852 1 97.06 167 ASN A CA 1
ATOM 1340 C C . ASN A 1 167 ? 2.756 30.578 9.398 1 97.06 167 ASN A C 1
ATOM 1342 O O . ASN A 1 167 ? 2.031 29.578 9.383 1 97.06 167 ASN A O 1
ATOM 1346 N N . ASP A 1 168 ? 2.311 31.75 9.281 1 96.56 168 ASP A N 1
ATOM 1347 C CA . ASP A 1 168 ? 0.985 32.062 8.758 1 96.56 168 ASP A CA 1
ATOM 1348 C C . ASP A 1 168 ? 1.075 33.062 7.602 1 96.56 168 ASP A C 1
ATOM 1350 O O . ASP A 1 168 ? 1.575 34.156 7.773 1 96.56 168 ASP A O 1
ATOM 1354 N N . ARG A 1 169 ? 0.545 32.656 6.5 1 92.81 169 ARG A N 1
ATOM 1355 C CA . ARG A 1 169 ? 0.65 33.438 5.281 1 92.81 169 ARG A CA 1
ATOM 1356 C C . ARG A 1 169 ? 0.056 34.844 5.484 1 92.81 169 ARG A C 1
ATOM 1358 O O . ARG A 1 169 ? 0.55 35.812 4.926 1 92.81 169 ARG A O 1
ATOM 1365 N N . ASN A 1 170 ? -0.987 34.938 6.219 1 93.81 170 ASN A N 1
ATOM 1366 C CA . ASN A 1 170 ? -1.625 36.25 6.477 1 93.81 170 ASN A CA 1
ATOM 1367 C C . ASN A 1 170 ? -0.774 37.094 7.395 1 93.81 170 ASN A C 1
ATOM 1369 O O . ASN A 1 170 ? -0.733 38.344 7.234 1 93.81 170 ASN A O 1
ATOM 1373 N N . LEU A 1 171 ? -0.163 36.531 8.359 1 95.81 171 LEU A N 1
ATOM 1374 C CA . LEU A 1 171 ? 0.758 37.25 9.211 1 95.81 171 LEU A CA 1
ATOM 1375 C C . LEU A 1 171 ? 1.923 37.812 8.391 1 95.81 171 LEU A C 1
ATOM 1377 O O . LEU A 1 171 ? 2.297 38.969 8.555 1 95.81 171 LEU A O 1
ATOM 1381 N N . LEU A 1 172 ? 2.434 36.969 7.543 1 93.94 172 LEU A N 1
ATOM 1382 C CA . LEU A 1 172 ? 3.555 37.406 6.707 1 93.94 172 LEU A CA 1
ATOM 1383 C C . LEU A 1 172 ? 3.127 38.5 5.742 1 93.94 172 LEU A C 1
ATOM 1385 O O . LEU A 1 172 ? 3.854 39.469 5.547 1 93.94 172 LEU A O 1
ATOM 1389 N N . SER A 1 173 ? 2.018 38.312 5.125 1 93.75 173 SER A N 1
ATOM 1390 C CA . SER A 1 173 ? 1.502 39.344 4.219 1 93.75 173 SER A CA 1
ATOM 1391 C C . SER A 1 173 ? 1.369 40.688 4.918 1 93.75 173 SER A C 1
ATOM 1393 O O . SER A 1 173 ? 1.742 41.719 4.359 1 93.75 173 SER A O 1
ATOM 1395 N N . SER A 1 174 ? 0.804 40.656 6.043 1 95.75 174 SER A N 1
ATOM 1396 C CA . SER A 1 174 ? 0.663 41.875 6.824 1 95.75 174 SER A CA 1
ATOM 1397 C C . SER A 1 174 ? 2.023 42.5 7.148 1 95.75 174 SER A C 1
ATOM 1399 O O . SER A 1 174 ? 2.211 43.688 7.039 1 95.75 174 SER A O 1
ATOM 1401 N N . ALA A 1 175 ? 2.967 41.688 7.547 1 95.94 175 ALA A N 1
ATOM 1402 C CA . ALA A 1 175 ? 4.309 42.156 7.852 1 95.94 175 ALA A CA 1
ATOM 1403 C C . ALA A 1 175 ? 4.945 42.812 6.633 1 95.94 175 ALA A C 1
ATOM 1405 O O . ALA A 1 175 ? 5.582 43.875 6.746 1 95.94 175 ALA A O 1
ATOM 1406 N N . LEU A 1 176 ? 4.754 42.188 5.52 1 94.88 176 LEU A N 1
ATOM 1407 C CA . LEU A 1 176 ? 5.352 42.688 4.285 1 94.88 176 LEU A CA 1
ATOM 1408 C C . LEU A 1 176 ? 4.703 44 3.848 1 94.88 176 LEU A C 1
ATOM 1410 O O . LEU A 1 176 ? 5.391 44.906 3.404 1 94.88 176 LEU A O 1
ATOM 1414 N N . THR A 1 177 ? 3.428 44.062 4.02 1 95.5 177 THR A N 1
ATOM 1415 C CA . THR A 1 177 ? 2.721 45.25 3.576 1 95.5 177 THR A CA 1
ATOM 1416 C C . THR A 1 177 ? 2.836 46.375 4.617 1 95.5 177 THR A C 1
ATOM 1418 O O . THR A 1 177 ? 3.189 47.5 4.281 1 95.5 177 THR A O 1
ATOM 1421 N N . ASP A 1 178 ? 2.57 46.062 5.836 1 94.62 178 ASP A N 1
ATOM 1422 C CA . ASP A 1 178 ? 2.428 47.062 6.879 1 94.62 178 ASP A CA 1
ATOM 1423 C C . ASP A 1 178 ? 3.793 47.531 7.391 1 94.62 178 ASP A C 1
ATOM 1425 O O . ASP A 1 178 ? 3.945 48.656 7.824 1 94.62 178 ASP A O 1
ATOM 1429 N N . ILE A 1 179 ? 4.727 46.656 7.367 1 94.5 179 ILE A N 1
ATOM 1430 C CA . ILE A 1 179 ? 6.016 46.969 7.969 1 94.5 179 ILE A CA 1
ATOM 1431 C C . ILE A 1 179 ? 7.043 47.25 6.875 1 94.5 179 ILE A C 1
ATOM 1433 O O . ILE A 1 179 ? 7.723 48.281 6.895 1 94.5 179 ILE A O 1
ATOM 1437 N N . VAL A 1 180 ? 7.137 46.438 5.918 1 95.62 180 VAL A N 1
ATOM 1438 C CA . VAL A 1 180 ? 8.156 46.531 4.879 1 95.62 180 VAL A CA 1
ATOM 1439 C C . VAL A 1 180 ? 7.699 47.531 3.814 1 95.62 180 VAL A C 1
ATOM 1441 O O . VAL A 1 180 ? 8.523 48.188 3.166 1 95.62 180 VAL A O 1
ATOM 1444 N N . GLY A 1 181 ? 6.402 47.625 3.629 1 95.69 181 GLY A N 1
ATOM 1445 C CA . GLY A 1 181 ? 5.859 48.562 2.637 1 95.69 181 GLY A CA 1
ATOM 1446 C C . GLY A 1 181 ? 5.758 47.938 1.252 1 95.69 181 GLY A C 1
ATOM 1447 O O . GLY A 1 181 ? 5.84 48.656 0.248 1 95.69 181 GLY A O 1
ATOM 1448 N N . VAL A 1 182 ? 5.668 46.688 1.232 1 94.81 182 VAL A N 1
ATOM 1449 C CA . VAL A 1 182 ? 5.465 45.969 -0.026 1 94.81 182 VAL A CA 1
ATOM 1450 C C . VAL A 1 182 ? 4.027 46.156 -0.502 1 94.81 182 VAL A C 1
ATOM 1452 O O . VAL A 1 182 ? 3.086 46.062 0.29 1 94.81 182 VAL A O 1
ATOM 1455 N N . THR A 1 183 ? 3.807 46.406 -1.775 1 93.62 183 THR A N 1
ATOM 1456 C CA . THR A 1 183 ? 2.463 46.562 -2.32 1 93.62 183 THR A CA 1
ATOM 1457 C C . THR A 1 183 ? 1.835 45.219 -2.604 1 93.62 183 THR A C 1
ATOM 1459 O O . THR A 1 183 ? 2.545 44.219 -2.768 1 93.62 183 THR A O 1
ATOM 1462 N N . PRO A 1 184 ? 0.565 45.156 -2.621 1 90 184 PRO A N 1
ATOM 1463 C CA . PRO A 1 184 ? -0.112 43.906 -2.928 1 90 184 PRO A CA 1
ATOM 1464 C C . PRO A 1 184 ? 0.347 43.281 -4.25 1 90 184 PRO A C 1
ATOM 1466 O O . PRO A 1 184 ? 0.427 42.062 -4.379 1 90 184 PRO A O 1
ATOM 1469 N N . GLU A 1 185 ? 0.699 44.094 -5.203 1 90.31 185 GLU A N 1
ATOM 1470 C CA . GLU A 1 185 ? 1.123 43.625 -6.52 1 90.31 185 GLU A CA 1
ATOM 1471 C C . GLU A 1 185 ? 2.494 42.969 -6.453 1 90.31 185 GLU A C 1
ATOM 1473 O O . GLU A 1 185 ? 2.797 42.062 -7.246 1 90.31 185 GLU A O 1
ATOM 1478 N N . GLN A 1 186 ? 3.221 43.344 -5.484 1 91.88 186 GLN A N 1
ATOM 1479 C CA . GLN A 1 186 ? 4.586 42.844 -5.348 1 91.88 186 GLN A CA 1
ATOM 1480 C C . GLN A 1 186 ? 4.625 41.562 -4.527 1 91.88 186 GLN A C 1
ATOM 1482 O O . GLN A 1 186 ? 5.621 40.844 -4.543 1 91.88 186 GLN A O 1
ATOM 1487 N N . LEU A 1 187 ? 3.564 41.25 -3.834 1 89.31 187 LEU A N 1
ATOM 1488 C CA . LEU A 1 187 ? 3.561 40.219 -2.807 1 89.31 187 LEU A CA 1
ATOM 1489 C C . LEU A 1 187 ? 3.947 38.875 -3.395 1 89.31 187 LEU A C 1
ATOM 1491 O O . LEU A 1 187 ? 4.801 38.188 -2.846 1 89.31 187 LEU A O 1
ATOM 1495 N N . PRO A 1 188 ? 3.395 38.5 -4.559 1 85 188 PRO A N 1
ATOM 1496 C CA . PRO A 1 188 ? 3.756 37.188 -5.094 1 85 188 PRO A CA 1
ATOM 1497 C C . PRO A 1 188 ? 5.254 37.031 -5.344 1 85 188 PRO A C 1
ATOM 1499 O O . PRO A 1 188 ? 5.84 36 -5.016 1 85 188 PRO A O 1
ATOM 1502 N N . GLN A 1 189 ? 5.859 37.969 -5.836 1 87.62 189 GLN A N 1
ATOM 1503 C CA . GLN A 1 189 ? 7.293 37.938 -6.113 1 87.62 189 GLN A CA 1
ATOM 1504 C C . GLN A 1 189 ? 8.102 37.938 -4.824 1 87.62 189 GLN A C 1
ATOM 1506 O O . GLN A 1 189 ? 9.141 37.25 -4.742 1 87.62 189 GLN A O 1
ATOM 1511 N N . VAL A 1 190 ? 7.625 38.656 -3.891 1 90.69 190 VAL A N 1
ATOM 1512 C CA . VAL A 1 190 ? 8.344 38.719 -2.623 1 90.69 190 VAL A CA 1
ATOM 1513 C C . VAL A 1 190 ? 8.227 37.406 -1.885 1 90.69 190 VAL A C 1
ATOM 1515 O O . VAL A 1 190 ? 9.18 36.969 -1.232 1 90.69 190 VAL A O 1
ATOM 1518 N N . PHE A 1 191 ? 7.039 36.75 -1.986 1 87.31 191 PHE A N 1
ATOM 1519 C CA . PHE A 1 191 ? 6.887 35.406 -1.4 1 87.31 191 PHE A CA 1
ATOM 1520 C C . PHE A 1 191 ? 7.895 34.438 -1.999 1 87.31 191 PHE A C 1
ATOM 1522 O O . PHE A 1 191 ? 8.484 33.625 -1.281 1 87.31 191 PHE A O 1
ATOM 1529 N N . THR A 1 192 ? 8.047 34.531 -3.252 1 84.81 192 THR A N 1
ATOM 1530 C CA . THR A 1 192 ? 9.016 33.688 -3.932 1 84.81 192 THR A CA 1
ATOM 1531 C C . THR A 1 192 ? 10.43 33.969 -3.439 1 84.81 192 THR A C 1
ATOM 1533 O O . THR A 1 192 ? 11.234 33.062 -3.264 1 84.81 192 THR A O 1
ATOM 1536 N N . LEU A 1 193 ? 10.711 35.25 -3.309 1 89.06 193 LEU A N 1
ATOM 1537 C CA . LEU A 1 193 ? 12 35.656 -2.783 1 89.06 193 LEU A CA 1
ATOM 1538 C C . LEU A 1 193 ? 12.242 35.094 -1.392 1 89.06 193 LEU A C 1
ATOM 1540 O O . LEU A 1 193 ? 13.328 34.594 -1.104 1 89.06 193 LEU A O 1
ATOM 1544 N N . VAL A 1 194 ? 11.266 35.156 -0.56 1 89.5 194 VAL A N 1
ATOM 1545 C CA . VAL A 1 194 ? 11.359 34.656 0.812 1 89.5 194 VAL A CA 1
ATOM 1546 C C . VAL A 1 194 ? 11.555 33.125 0.81 1 89.5 194 VAL A C 1
ATOM 1548 O O . VAL A 1 194 ? 12.328 32.594 1.606 1 89.5 194 VAL A O 1
ATOM 1551 N N . ASP A 1 195 ? 10.867 32.469 -0.061 1 84.19 195 ASP A N 1
ATOM 1552 C CA . ASP A 1 195 ? 10.961 31.031 -0.167 1 84.19 195 ASP A CA 1
ATOM 1553 C C . ASP A 1 195 ? 12.391 30.594 -0.465 1 84.19 195 ASP A C 1
ATOM 1555 O O . ASP A 1 195 ? 12.812 29.5 -0.064 1 84.19 195 ASP A O 1
ATOM 1559 N N . ARG A 1 196 ? 13.164 31.438 -1.088 1 83.56 196 ARG A N 1
ATOM 1560 C CA . ARG A 1 196 ? 14.531 31.125 -1.473 1 83.56 196 ARG A CA 1
ATOM 1561 C C . ARG A 1 196 ? 15.531 31.766 -0.512 1 83.56 196 ARG A C 1
ATOM 1563 O O . ARG A 1 196 ? 16.75 31.688 -0.729 1 83.56 196 ARG A O 1
ATOM 1570 N N . TRP A 1 197 ? 15.086 32.344 0.464 1 87.94 197 TRP A N 1
ATOM 1571 C CA . TRP A 1 197 ? 15.883 33.219 1.317 1 87.94 197 TRP A CA 1
ATOM 1572 C C . TRP A 1 197 ? 17.062 32.469 1.913 1 87.94 197 TRP A C 1
ATOM 1574 O O . TRP A 1 197 ? 18.203 32.969 1.901 1 87.94 197 TRP A O 1
ATOM 1584 N N . GLU A 1 198 ? 16.812 31.219 2.383 1 82.94 198 GLU A N 1
ATOM 1585 C CA . GLU A 1 198 ? 17.844 30.453 3.08 1 82.94 198 GLU A CA 1
ATOM 1586 C C . GLU A 1 198 ? 18.75 29.719 2.094 1 82.94 198 GLU A C 1
ATOM 1588 O O . GLU A 1 198 ? 19.828 29.25 2.467 1 82.94 198 GLU A O 1
ATOM 1593 N N . LYS A 1 199 ? 18.328 29.703 0.903 1 79.12 199 LYS A N 1
ATOM 1594 C CA . LYS A 1 199 ? 19.047 28.922 -0.096 1 79.12 199 LYS A CA 1
ATOM 1595 C C . LYS A 1 199 ? 19.922 29.812 -0.971 1 79.12 199 LYS A C 1
ATOM 1597 O O . LYS A 1 199 ? 20.75 29.312 -1.729 1 79.12 199 LYS A O 1
ATOM 1602 N N . SER A 1 200 ? 19.75 31.094 -0.889 1 85.31 200 SER A N 1
ATOM 1603 C CA . SER A 1 200 ? 20.453 32 -1.776 1 85.31 200 SER A CA 1
ATOM 1604 C C . SER A 1 200 ? 21.344 32.969 -0.991 1 85.31 200 SER A C 1
ATOM 1606 O O . SER A 1 200 ? 21.094 33.219 0.188 1 85.31 200 SER A O 1
ATOM 1608 N N . ASP A 1 201 ? 22.375 33.406 -1.691 1 89.5 201 ASP A N 1
ATOM 1609 C CA . ASP A 1 201 ? 23.25 34.375 -1.038 1 89.5 201 ASP A CA 1
ATOM 1610 C C . ASP A 1 201 ? 22.594 35.75 -0.992 1 89.5 201 ASP A C 1
ATOM 1612 O O . ASP A 1 201 ? 21.703 36.062 -1.793 1 89.5 201 ASP A O 1
ATOM 1616 N N . ARG A 1 202 ? 23.188 36.562 -0.174 1 89.44 202 ARG A N 1
ATOM 1617 C CA . ARG A 1 202 ? 22.578 37.844 0.118 1 89.44 202 ARG A CA 1
ATOM 1618 C C . ARG A 1 202 ? 22.578 38.75 -1.113 1 89.44 202 ARG A C 1
ATOM 1620 O O . ARG A 1 202 ? 21.641 39.5 -1.343 1 89.44 202 ARG A O 1
ATOM 1627 N N . THR A 1 203 ? 23.688 38.688 -1.831 1 90.38 203 THR A N 1
ATOM 1628 C CA . THR A 1 203 ? 23.781 39.5 -3.025 1 90.38 203 THR A CA 1
ATOM 1629 C C . THR A 1 203 ? 22.703 39.125 -4.035 1 90.38 203 THR A C 1
ATOM 1631 O O . THR A 1 203 ? 22.031 40 -4.59 1 90.38 203 THR A O 1
ATOM 1634 N N . LYS A 1 204 ? 22.531 37.938 -4.242 1 91.12 204 LYS A N 1
ATOM 1635 C CA . LYS A 1 204 ? 21.5 37.438 -5.164 1 91.12 204 LYS A CA 1
ATOM 1636 C C . LYS A 1 204 ? 20.109 37.812 -4.676 1 91.12 204 LYS A C 1
ATOM 1638 O O . LYS A 1 204 ? 19.219 38.125 -5.477 1 91.12 204 LYS A O 1
ATOM 1643 N N . LEU A 1 205 ? 19.938 37.75 -3.377 1 93.44 205 LEU A N 1
ATOM 1644 C CA . LEU A 1 205 ? 18.656 38.125 -2.785 1 93.44 205 LEU A CA 1
ATOM 1645 C C . LEU A 1 205 ? 18.359 39.594 -3.002 1 93.44 205 LEU A C 1
ATOM 1647 O O . LEU A 1 205 ? 17.234 39.969 -3.34 1 93.44 205 LEU A O 1
ATOM 1651 N N . SER A 1 206 ? 19.391 40.344 -2.818 1 93.5 206 SER A N 1
ATOM 1652 C CA . SER A 1 206 ? 19.25 41.781 -2.996 1 93.5 206 SER A CA 1
ATOM 1653 C C . SER A 1 206 ? 18.906 42.125 -4.441 1 93.5 206 SER A C 1
ATOM 1655 O O . SER A 1 206 ? 18.047 42.969 -4.699 1 93.5 206 SER A O 1
ATOM 1657 N N . ASP A 1 207 ? 19.562 41.469 -5.309 1 93.56 207 ASP A N 1
ATOM 1658 C CA . ASP A 1 207 ? 19.312 41.688 -6.727 1 93.56 207 ASP A CA 1
ATOM 1659 C C . ASP A 1 207 ? 17.875 41.312 -7.09 1 93.56 207 ASP A C 1
ATOM 1661 O O . ASP A 1 207 ? 17.203 42.031 -7.812 1 93.56 207 ASP A O 1
ATOM 1665 N N . THR A 1 208 ? 17.469 40.188 -6.605 1 92.75 208 THR A N 1
ATOM 1666 C CA . THR A 1 208 ? 16.125 39.719 -6.879 1 92.75 208 THR A CA 1
ATOM 1667 C C . THR A 1 208 ? 15.094 40.656 -6.277 1 92.75 208 THR A C 1
ATOM 1669 O O . THR A 1 208 ? 14.039 40.906 -6.871 1 92.75 208 THR A O 1
ATOM 1672 N N . ALA A 1 209 ? 15.398 41.125 -5.117 1 93.62 209 ALA A N 1
ATOM 1673 C CA . ALA A 1 209 ? 14.516 42.094 -4.473 1 93.62 209 ALA A CA 1
ATOM 1674 C C . ALA A 1 209 ? 14.391 43.375 -5.309 1 93.62 209 ALA A C 1
ATOM 1676 O O . ALA A 1 209 ? 13.289 43.906 -5.457 1 93.62 209 ALA A O 1
ATOM 1677 N N . ALA A 1 210 ? 15.477 43.781 -5.832 1 93.44 210 ALA A N 1
ATOM 1678 C CA . ALA A 1 210 ? 15.477 44.969 -6.684 1 93.44 210 ALA A CA 1
ATOM 1679 C C . ALA A 1 210 ? 14.664 44.719 -7.953 1 93.44 210 ALA A C 1
ATOM 1681 O O . ALA A 1 210 ? 13.953 45.625 -8.422 1 93.44 210 ALA A O 1
ATOM 1682 N N . GLU A 1 211 ? 14.82 43.625 -8.43 1 93 211 GLU A N 1
ATOM 1683 C CA . GLU A 1 211 ? 14.055 43.25 -9.617 1 93 211 GLU A CA 1
ATOM 1684 C C . GLU A 1 211 ? 12.562 43.25 -9.328 1 93 211 GLU A C 1
ATOM 1686 O O . GLU A 1 211 ? 11.75 43.531 -10.211 1 93 211 GLU A O 1
ATOM 1691 N N . ALA A 1 212 ? 12.203 42.906 -8.117 1 91.5 212 ALA A N 1
ATOM 1692 C CA . ALA A 1 212 ? 10.797 42.906 -7.711 1 91.5 212 ALA A CA 1
ATOM 1693 C C . ALA A 1 212 ? 10.312 44.312 -7.367 1 91.5 212 ALA A C 1
ATOM 1695 O O . ALA A 1 212 ? 9.148 44.5 -6.992 1 91.5 212 ALA A O 1
ATOM 1696 N N . GLY A 1 213 ? 11.227 45.281 -7.477 1 92.69 213 GLY A N 1
ATOM 1697 C CA . GLY A 1 213 ? 10.859 46.688 -7.277 1 92.69 213 GLY A CA 1
ATOM 1698 C C . GLY A 1 213 ? 11.039 47.156 -5.844 1 92.69 213 GLY A C 1
ATOM 1699 O O . GLY A 1 213 ? 10.508 48.188 -5.453 1 92.69 213 GLY A O 1
ATOM 1700 N N . LEU A 1 214 ? 11.742 46.375 -5.086 1 95.12 214 LEU A N 1
ATOM 1701 C CA . LEU A 1 214 ? 11.969 46.781 -3.703 1 95.12 214 LEU A CA 1
ATOM 1702 C C . LEU A 1 214 ? 13.164 47.719 -3.602 1 95.12 214 LEU A C 1
ATOM 1704 O O . LEU A 1 214 ? 14.172 47.531 -4.281 1 95.12 214 LEU A O 1
ATOM 1708 N N . THR A 1 215 ? 13.039 48.719 -2.775 1 95.44 215 THR A N 1
ATOM 1709 C CA . THR A 1 215 ? 14.156 49.625 -2.475 1 95.44 215 THR A CA 1
ATOM 1710 C C . THR A 1 215 ? 15.133 48.938 -1.512 1 95.44 215 THR A C 1
ATOM 1712 O O . THR A 1 215 ? 14.805 47.938 -0.896 1 95.44 215 THR A O 1
ATOM 1715 N N . ASP A 1 216 ? 16.297 49.531 -1.396 1 94.81 216 ASP A N 1
ATOM 1716 C CA . ASP A 1 216 ? 17.281 49.031 -0.448 1 94.81 216 ASP A CA 1
ATOM 1717 C C . ASP A 1 216 ? 16.75 49.062 0.979 1 94.81 216 ASP A C 1
ATOM 1719 O O . ASP A 1 216 ? 17.016 48.156 1.77 1 94.81 216 ASP A O 1
ATOM 1723 N N . LYS A 1 217 ? 16.078 50.125 1.243 1 95.25 217 LYS A N 1
ATOM 1724 C CA . LYS A 1 217 ? 15.477 50.25 2.572 1 95.25 217 LYS A CA 1
ATOM 1725 C C . LYS A 1 217 ? 14.461 49.125 2.824 1 95.25 217 LYS A C 1
ATOM 1727 O O . LYS A 1 217 ? 14.414 48.562 3.918 1 95.25 217 LYS A O 1
ATOM 1732 N N . GLN A 1 218 ? 13.664 48.875 1.876 1 95.44 218 GLN A N 1
ATOM 1733 C CA . GLN A 1 218 ? 12.68 47.812 1.987 1 95.44 218 GLN A CA 1
ATOM 1734 C C . GLN A 1 218 ? 13.352 46.438 2.143 1 95.44 218 GLN A C 1
ATOM 1736 O O . GLN A 1 218 ? 12.883 45.594 2.902 1 95.44 218 GLN A O 1
ATOM 1741 N N . PHE A 1 219 ? 14.383 46.25 1.409 1 95.94 219 PHE A N 1
ATOM 1742 C CA . PHE A 1 219 ? 15.117 45 1.5 1 95.94 219 PHE A CA 1
ATOM 1743 C C . PHE A 1 219 ? 15.695 44.812 2.896 1 95.94 219 PHE A C 1
ATOM 1745 O O . PHE A 1 219 ? 15.688 43.688 3.434 1 95.94 219 PHE A O 1
ATOM 1752 N N . GLU A 1 220 ? 16.203 45.875 3.455 1 95.44 220 GLU A N 1
ATOM 1753 C CA . GLU A 1 220 ? 16.719 45.812 4.816 1 95.44 220 GLU A CA 1
ATOM 1754 C C . GLU A 1 220 ? 15.609 45.5 5.816 1 95.44 220 GLU A C 1
ATOM 1756 O O . GLU A 1 220 ? 15.805 44.719 6.734 1 95.44 220 GLU A O 1
ATOM 1761 N N . LYS A 1 221 ? 14.508 46.156 5.672 1 95.5 221 LYS A N 1
ATOM 1762 C CA . LYS A 1 221 ? 13.367 45.875 6.539 1 95.5 221 LYS A CA 1
ATOM 1763 C C . LYS A 1 221 ? 12.891 44.438 6.387 1 95.5 221 LYS A C 1
ATOM 1765 O O . LYS A 1 221 ? 12.461 43.812 7.359 1 95.5 221 LYS A O 1
ATOM 1770 N N . LEU A 1 222 ? 12.883 44.031 5.148 1 95.75 222 LEU A N 1
ATOM 1771 C CA . LEU A 1 222 ? 12.516 42.656 4.875 1 95.75 222 LEU A CA 1
ATOM 1772 C C . LEU A 1 222 ? 13.422 41.688 5.641 1 95.75 222 LEU A C 1
ATOM 1774 O O . LEU A 1 222 ? 12.945 40.719 6.246 1 95.75 222 LEU A O 1
ATOM 1778 N N . THR A 1 223 ? 14.633 41.906 5.617 1 95.31 223 THR A N 1
ATOM 1779 C CA . THR A 1 223 ? 15.609 41.094 6.328 1 95.31 223 THR A CA 1
ATOM 1780 C C . THR A 1 223 ? 15.32 41.062 7.828 1 95.31 223 THR A C 1
ATOM 1782 O O . THR A 1 223 ? 15.391 40.031 8.469 1 95.31 223 THR A O 1
ATOM 1785 N N . GLU A 1 224 ? 14.992 42.188 8.352 1 95.12 224 GLU A N 1
ATOM 1786 C CA . GLU A 1 224 ? 14.672 42.312 9.773 1 95.12 224 GLU A CA 1
ATOM 1787 C C . GLU A 1 224 ? 13.414 41.531 10.117 1 95.12 224 GLU A C 1
ATOM 1789 O O . GLU A 1 224 ? 13.375 40.812 11.133 1 95.12 224 GLU A O 1
ATOM 1794 N N . VAL A 1 225 ? 12.438 41.656 9.336 1 95.19 225 VAL A N 1
ATOM 1795 C CA . VAL A 1 225 ? 11.156 41 9.547 1 95.19 225 VAL A CA 1
ATOM 1796 C C . VAL A 1 225 ? 11.352 39.5 9.555 1 95.19 225 VAL A C 1
ATOM 1798 O O . VAL A 1 225 ? 10.828 38.781 10.422 1 95.19 225 VAL A O 1
ATOM 1801 N N . LEU A 1 226 ? 12.117 39 8.602 1 95 226 LEU A N 1
ATOM 1802 C CA . LEU A 1 226 ? 12.305 37.562 8.43 1 95 226 LEU A CA 1
ATOM 1803 C C . LEU A 1 226 ? 13.148 36.969 9.57 1 95 226 LEU A C 1
ATOM 1805 O O . LEU A 1 226 ? 13.07 35.781 9.852 1 95 226 LEU A O 1
ATOM 1809 N N . ALA A 1 227 ? 13.867 37.812 10.25 1 94 227 ALA A N 1
ATOM 1810 C CA . ALA A 1 227 ? 14.734 37.375 11.328 1 94 227 ALA A CA 1
ATOM 1811 C C . ALA A 1 227 ? 14.078 37.594 12.695 1 94 227 ALA A C 1
ATOM 1813 O O . ALA A 1 227 ? 14.578 37.094 13.711 1 94 227 ALA A O 1
ATOM 1814 N N . ALA A 1 228 ? 12.977 38.188 12.773 1 93.38 228 ALA A N 1
ATOM 1815 C CA . ALA A 1 228 ? 12.406 38.688 14.008 1 93.38 228 ALA A CA 1
ATOM 1816 C C . ALA A 1 228 ? 11.812 37.562 14.859 1 93.38 228 ALA A C 1
ATOM 1818 O O . ALA A 1 228 ? 11.688 37.719 16.078 1 93.38 228 ALA A O 1
ATOM 1819 N N . GLY A 1 229 ? 11.414 36.469 14.242 1 94.19 229 GLY A N 1
ATOM 1820 C CA . GLY A 1 229 ? 10.727 35.406 14.984 1 94.19 229 GLY A CA 1
ATOM 1821 C C . GLY A 1 229 ? 9.414 35.875 15.586 1 94.19 229 GLY A C 1
ATOM 1822 O O . GLY A 1 229 ? 8.617 36.531 14.922 1 94.19 229 GLY A O 1
ATOM 1823 N N . THR A 1 230 ? 9.188 35.5 16.875 1 94.81 230 THR A N 1
ATOM 1824 C CA . THR A 1 230 ? 7.918 35.812 17.531 1 94.81 230 THR A CA 1
ATOM 1825 C C . THR A 1 230 ? 7.785 37.281 17.812 1 94.81 230 THR A C 1
ATOM 1827 O O . THR A 1 230 ? 6.676 37.812 17.984 1 94.81 230 THR A O 1
ATOM 1830 N N . ALA A 1 231 ? 8.891 38 17.875 1 94.88 231 ALA A N 1
ATOM 1831 C CA . ALA A 1 231 ? 8.867 39.438 18.109 1 94.88 231 ALA A CA 1
ATOM 1832 C C . ALA A 1 231 ? 8.094 40.156 17 1 94.88 231 ALA A C 1
ATOM 1834 O O . ALA A 1 231 ? 7.539 41.25 17.219 1 94.88 231 ALA A O 1
ATOM 1835 N N . LEU A 1 232 ? 8.094 39.562 15.891 1 95.75 232 LEU A N 1
ATOM 1836 C CA . LEU A 1 232 ? 7.352 40.125 14.766 1 95.75 232 LEU A CA 1
ATOM 1837 C C . LEU A 1 232 ? 5.879 40.312 15.117 1 95.75 232 LEU A C 1
ATOM 1839 O O . LEU A 1 232 ? 5.242 41.281 14.695 1 95.75 232 LEU A O 1
ATOM 1843 N N . LEU A 1 233 ? 5.309 39.406 15.883 1 96.31 233 LEU A N 1
ATOM 1844 C CA . LEU A 1 233 ? 3.885 39.406 16.203 1 96.31 233 LEU A CA 1
ATOM 1845 C C . LEU A 1 233 ? 3.5 40.656 16.984 1 96.31 233 LEU A C 1
ATOM 1847 O O . LEU A 1 233 ? 2.377 41.156 16.859 1 96.31 233 LEU A O 1
ATOM 1851 N N . ASP A 1 234 ? 4.441 41.188 17.734 1 95.19 234 ASP A N 1
ATOM 1852 C CA . ASP A 1 234 ? 4.184 42.375 18.531 1 95.19 234 ASP A CA 1
ATOM 1853 C C . ASP A 1 234 ? 3.959 43.594 17.656 1 95.19 234 ASP A C 1
ATOM 1855 O O . ASP A 1 234 ? 3.35 44.594 18.094 1 95.19 234 ASP A O 1
ATOM 1859 N N . GLU A 1 235 ? 4.426 43.531 16.484 1 95.44 235 GLU A N 1
ATOM 1860 C CA . GLU A 1 235 ? 4.387 44.688 15.586 1 95.44 235 GLU A CA 1
ATOM 1861 C C . GLU A 1 235 ? 3.188 44.625 14.641 1 95.44 235 GLU A C 1
ATOM 1863 O O . GLU A 1 235 ? 2.912 45.562 13.906 1 95.44 235 GLU A O 1
ATOM 1868 N N . LEU A 1 236 ? 2.457 43.562 14.656 1 97.12 236 LEU A N 1
ATOM 1869 C CA . LEU A 1 236 ? 1.367 43.344 13.711 1 97.12 236 LEU A CA 1
ATOM 1870 C C . LEU A 1 236 ? 0.045 43.844 14.289 1 97.12 236 LEU A C 1
ATOM 1872 O O . LEU A 1 236 ? -0.133 43.844 15.508 1 97.12 236 LEU A O 1
ATOM 1876 N N . PRO A 1 237 ? -0.865 44.219 13.422 1 96.25 237 PRO A N 1
ATOM 1877 C CA . PRO A 1 237 ? -2.182 44.656 13.891 1 96.25 237 PRO A CA 1
ATOM 1878 C C . PRO A 1 237 ? -2.914 43.562 14.68 1 96.25 237 PRO A C 1
ATOM 1880 O O . PRO A 1 237 ? -2.84 42.406 14.328 1 96.25 237 PRO A O 1
ATOM 1883 N N . GLU A 1 238 ? -3.631 44 15.68 1 96.06 238 GLU A N 1
ATOM 1884 C CA . GLU A 1 238 ? -4.336 43.094 16.578 1 96.06 238 GLU A CA 1
ATOM 1885 C C . GLU A 1 238 ? -5.34 42.25 15.805 1 96.06 238 GLU A C 1
ATOM 1887 O O . GLU A 1 238 ? -5.488 41.062 16.078 1 96.06 238 GLU A O 1
ATOM 1892 N N . GLN A 1 239 ? -5.961 42.812 14.852 1 95.44 239 GLN A N 1
ATOM 1893 C CA . GLN A 1 239 ? -6.977 42.125 14.086 1 95.44 239 GLN A CA 1
ATOM 1894 C C . GLN A 1 239 ? -6.371 40.938 13.312 1 95.44 239 GLN A C 1
ATOM 1896 O O . GLN A 1 239 ? -6.984 39.875 13.203 1 95.44 239 GLN A O 1
ATOM 1901 N N . VAL A 1 240 ? -5.188 41.156 12.773 1 96.06 240 VAL A N 1
ATOM 1902 C CA . VAL A 1 240 ? -4.504 40.125 12.016 1 96.06 240 VAL A CA 1
ATOM 1903 C C . VAL A 1 240 ? -4.098 39 12.953 1 96.06 240 VAL A C 1
ATOM 1905 O O . VAL A 1 240 ? -4.27 37.812 12.617 1 96.06 240 VAL A O 1
ATOM 1908 N N . LYS A 1 241 ? -3.607 39.281 14.125 1 96.88 241 LYS A N 1
ATOM 1909 C CA . LYS A 1 241 ? -3.182 38.281 15.109 1 96.88 241 LYS A CA 1
ATOM 1910 C C . LYS A 1 241 ? -4.371 37.469 15.617 1 96.88 241 LYS A C 1
ATOM 1912 O O . LYS A 1 241 ? -4.285 36.25 15.727 1 96.88 241 LYS A O 1
ATOM 1917 N N . GLU A 1 242 ? -5.473 38.188 15.828 1 95.19 242 GLU A N 1
ATOM 1918 C CA . GLU A 1 242 ? -6.66 37.531 16.391 1 95.19 242 GLU A CA 1
ATOM 1919 C C . GLU A 1 242 ? -7.238 36.5 15.406 1 95.19 242 GLU A C 1
ATOM 1921 O O . GLU A 1 242 ? -7.848 35.531 15.82 1 95.19 242 GLU A O 1
ATOM 1926 N N . ASN A 1 243 ? -7.004 36.719 14.148 1 95.81 243 ASN A N 1
ATOM 1927 C CA . ASN A 1 243 ? -7.586 35.844 13.133 1 95.81 243 ASN A CA 1
ATOM 1928 C C . ASN A 1 243 ? -6.641 34.719 12.758 1 95.81 243 ASN A C 1
ATOM 1930 O O . ASN A 1 243 ? -6.984 33.844 11.938 1 95.81 243 ASN A O 1
ATOM 1934 N N . SER A 1 244 ? -5.512 34.656 13.375 1 97.88 244 SER A N 1
ATOM 1935 C CA . SER A 1 244 ? -4.52 33.656 13.055 1 97.88 244 SER A CA 1
ATOM 1936 C C . SER A 1 244 ? -4.613 32.469 14.008 1 97.88 244 SER A C 1
ATOM 1938 O O . SER A 1 244 ? -4.379 32.625 15.211 1 97.88 244 SER A O 1
ATOM 1940 N N . ASN A 1 245 ? -4.867 31.25 13.445 1 97.81 245 ASN A N 1
ATOM 1941 C CA . ASN A 1 245 ? -4.855 30.047 14.25 1 97.81 245 ASN A CA 1
ATOM 1942 C C . ASN A 1 245 ? -3.471 29.766 14.836 1 97.81 245 ASN A C 1
ATOM 1944 O O . ASN A 1 245 ? -3.352 29.219 15.93 1 97.81 245 ASN A O 1
ATOM 1948 N N . LEU A 1 246 ? -2.465 30.156 14.117 1 98.31 246 LEU A N 1
ATOM 1949 C CA . LEU A 1 246 ? -1.105 29.938 14.586 1 98.31 246 LEU A CA 1
ATOM 1950 C C . LEU A 1 246 ? -0.82 30.75 15.844 1 98.31 246 LEU A C 1
ATOM 1952 O O . LEU A 1 246 ? -0.162 30.25 16.766 1 98.31 246 LEU A O 1
ATOM 1956 N N . VAL A 1 247 ? -1.322 31.984 15.875 1 98.19 247 VAL A N 1
ATOM 1957 C CA . VAL A 1 247 ? -1.154 32.812 17.062 1 98.19 247 VAL A CA 1
ATOM 1958 C C . VAL A 1 247 ? -1.863 32.156 18.25 1 98.19 247 VAL A C 1
ATOM 1960 O O . VAL A 1 247 ? -1.339 32.156 19.359 1 98.19 247 VAL A O 1
ATOM 1963 N N . LYS A 1 248 ? -3.035 31.625 18 1 97.12 248 LYS A N 1
ATOM 1964 C CA . LYS A 1 248 ? -3.756 30.922 19.047 1 97.12 248 LYS A CA 1
ATOM 1965 C C . LYS A 1 248 ? -2.961 29.719 19.562 1 97.12 248 LYS A C 1
ATOM 1967 O O . LYS A 1 248 ? -2.928 29.438 20.75 1 97.12 248 LYS A O 1
ATOM 1972 N N . VAL A 1 249 ? -2.334 28.984 18.641 1 97.69 249 VAL A N 1
ATOM 1973 C CA . VAL A 1 249 ? -1.497 27.844 19.016 1 97.69 249 VAL A CA 1
ATOM 1974 C C . VAL A 1 249 ? -0.356 28.312 19.922 1 97.69 249 VAL A C 1
ATOM 1976 O O . VAL A 1 249 ? -0.093 27.719 20.969 1 97.69 249 VAL A O 1
ATOM 1979 N N . LEU A 1 250 ? 0.298 29.391 19.547 1 97.56 250 LEU A N 1
ATOM 1980 C CA . LEU A 1 250 ? 1.446 29.922 20.266 1 97.56 250 LEU A CA 1
ATOM 1981 C C . LEU A 1 250 ? 1.041 30.391 21.672 1 97.56 250 LEU A C 1
ATOM 1983 O O . LEU A 1 250 ? 1.88 30.469 22.562 1 97.56 250 LEU A O 1
ATOM 1987 N N . GLY A 1 251 ? -0.211 30.75 21.797 1 95.44 251 GLY A N 1
ATOM 1988 C CA . GLY A 1 251 ? -0.724 31.172 23.094 1 95.44 251 GLY A CA 1
ATOM 1989 C C . GLY A 1 251 ? -1.28 30.031 23.922 1 95.44 251 GLY A C 1
ATOM 1990 O O . GLY A 1 251 ? -1.813 30.25 25.016 1 95.44 251 GLY A O 1
ATOM 1991 N N . SER A 1 252 ? -1.201 28.875 23.469 1 94.75 252 SER A N 1
ATOM 1992 C CA . SER A 1 252 ? -1.754 27.703 24.156 1 94.75 252 SER A CA 1
ATOM 1993 C C . SER A 1 252 ? -0.65 26.828 24.734 1 94.75 252 SER A C 1
ATOM 1995 O O . SER A 1 252 ? 0.528 27.188 24.672 1 94.75 252 SER A O 1
ATOM 1997 N N . GLY A 1 253 ? -1.04 25.688 25.359 1 93.25 253 GLY A N 1
ATOM 1998 C CA . GLY A 1 253 ? -0.09 24.734 25.906 1 93.25 253 GLY A CA 1
ATOM 1999 C C . GLY A 1 253 ? 0.667 23.969 24.828 1 93.25 253 GLY A C 1
ATOM 2000 O O . GLY A 1 253 ? 1.577 23.203 25.141 1 93.25 253 GLY A O 1
ATOM 2001 N N . ALA A 1 254 ? 0.311 24.312 23.562 1 95.5 254 ALA A N 1
ATOM 2002 C CA . ALA A 1 254 ? 0.939 23.578 22.453 1 95.5 254 ALA A CA 1
ATOM 2003 C C . ALA A 1 254 ? 2.045 24.406 21.812 1 95.5 254 ALA A C 1
ATOM 2005 O O . ALA A 1 254 ? 2.588 24.031 20.766 1 95.5 254 ALA A O 1
ATOM 2006 N N . ALA A 1 255 ? 2.424 25.469 22.375 1 96.88 255 ALA A N 1
ATOM 2007 C CA . ALA A 1 255 ? 3.381 26.422 21.812 1 96.88 255 ALA A CA 1
ATOM 2008 C C . ALA A 1 255 ? 4.73 25.75 21.562 1 96.88 255 ALA A C 1
ATOM 2010 O O . ALA A 1 255 ? 5.418 26.062 20.594 1 96.88 255 ALA A O 1
ATOM 2011 N N . ASP A 1 256 ? 5.07 24.797 22.422 1 96.75 256 ASP A N 1
ATOM 2012 C CA . ASP A 1 256 ? 6.398 24.188 22.359 1 96.75 256 ASP A CA 1
ATOM 2013 C C . ASP A 1 256 ? 6.504 23.203 21.219 1 96.75 256 ASP A C 1
ATOM 2015 O O . ASP A 1 256 ? 7.598 22.734 20.875 1 96.75 256 ASP A O 1
ATOM 2019 N N . LEU A 1 257 ? 5.398 22.953 20.562 1 97.5 257 LEU A N 1
ATOM 2020 C CA . LEU A 1 257 ? 5.395 21.984 19.484 1 97.5 257 LEU A CA 1
ATOM 2021 C C . LEU A 1 257 ? 5.98 22.578 18.203 1 97.5 257 LEU A C 1
ATOM 2023 O O . LEU A 1 257 ? 6.336 21.859 17.281 1 97.5 257 LEU A O 1
ATOM 2027 N N . ILE A 1 258 ? 6.027 23.922 18.172 1 98.19 258 ILE A N 1
ATOM 2028 C CA . ILE A 1 258 ? 6.469 24.547 16.938 1 98.19 258 ILE A CA 1
ATOM 2029 C C . ILE A 1 258 ? 7.402 25.719 17.25 1 98.19 258 ILE A C 1
ATOM 2031 O O . ILE A 1 258 ? 7.434 26.203 18.391 1 98.19 258 ILE A O 1
ATOM 2035 N N . LYS A 1 259 ? 8.172 26.078 16.281 1 97.69 259 LYS A N 1
ATOM 2036 C CA . LYS A 1 259 ? 8.898 27.344 16.25 1 97.69 259 LYS A CA 1
ATOM 2037 C C . LYS A 1 259 ? 8.312 28.281 15.195 1 97.69 259 LYS A C 1
ATOM 2039 O O . LYS A 1 259 ? 8.25 27.953 14.016 1 97.69 259 LYS A O 1
ATOM 2044 N N . PHE A 1 260 ? 7.824 29.453 15.664 1 97.88 260 PHE A N 1
ATOM 2045 C CA . PHE A 1 260 ? 7.363 30.453 14.711 1 97.88 260 PHE A CA 1
ATOM 2046 C C . PHE A 1 260 ? 8.523 30.984 13.875 1 97.88 260 PHE A C 1
ATOM 2048 O O . PHE A 1 260 ? 9.531 31.438 14.422 1 97.88 260 PHE A O 1
ATOM 2055 N N . ASP A 1 261 ? 8.391 30.859 12.539 1 96.62 261 ASP A N 1
ATOM 2056 C CA . ASP A 1 261 ? 9.445 31.281 11.617 1 96.62 261 ASP A CA 1
ATOM 2057 C C . ASP A 1 261 ? 8.867 31.969 10.391 1 96.62 261 ASP A C 1
ATOM 2059 O O . ASP A 1 261 ? 8.359 31.312 9.477 1 96.62 261 ASP A O 1
ATOM 2063 N N . PRO A 1 262 ? 9.039 33.281 10.289 1 94.56 262 PRO A N 1
ATOM 2064 C CA . PRO A 1 262 ? 8.461 34.062 9.18 1 94.56 262 PRO A CA 1
ATOM 2065 C C . PRO A 1 262 ? 9.016 33.625 7.82 1 94.56 262 PRO A C 1
ATOM 2067 O O . PRO A 1 262 ? 8.469 34 6.781 1 94.56 262 PRO A O 1
ATOM 2070 N N . MET A 1 263 ? 10.023 32.875 7.797 1 91.75 263 MET A N 1
ATOM 2071 C CA . MET A 1 263 ? 10.656 32.469 6.535 1 91.75 263 MET A CA 1
ATOM 2072 C C . MET A 1 263 ? 9.898 31.312 5.891 1 91.75 263 MET A C 1
ATOM 2074 O O . MET A 1 263 ? 10.109 31.016 4.715 1 91.75 263 MET A O 1
ATOM 2078 N N . ILE A 1 264 ? 8.984 30.703 6.645 1 93.19 264 ILE A N 1
ATOM 2079 C CA . ILE A 1 264 ? 8.242 29.562 6.109 1 93.19 264 ILE A CA 1
ATOM 2080 C C . ILE A 1 264 ? 7.098 30.047 5.23 1 93.19 264 ILE A C 1
ATOM 2082 O O . ILE A 1 264 ? 6.125 30.625 5.734 1 93.19 264 ILE A O 1
ATOM 2086 N N . VAL A 1 265 ? 7.066 29.938 3.938 1 85.81 265 VAL A N 1
ATOM 2087 C CA . VAL A 1 265 ? 6.055 30.422 3.002 1 85.81 265 VAL A CA 1
ATOM 2088 C C . VAL A 1 265 ? 5.457 29.234 2.242 1 85.81 265 VAL A C 1
ATOM 2090 O O . VAL A 1 265 ? 4.297 29.281 1.831 1 85.81 265 VAL A O 1
ATOM 2093 N N . ARG A 1 266 ? 6.117 28.203 2.092 1 76.31 266 ARG A N 1
ATOM 2094 C CA . ARG A 1 266 ? 5.758 27.031 1.312 1 76.31 266 ARG A CA 1
ATOM 2095 C C . ARG A 1 266 ? 5.332 27.422 -0.102 1 76.31 266 ARG A C 1
ATOM 2097 O O . ARG A 1 266 ? 4.711 28.453 -0.307 1 76.31 266 ARG A O 1
ATOM 2104 N N . GLY A 1 267 ? 5.469 26.641 -1.018 1 66.75 267 GLY A N 1
ATOM 2105 C CA . GLY A 1 267 ? 5.383 26.953 -2.434 1 66.75 267 GLY A CA 1
ATOM 2106 C C . GLY A 1 267 ? 4.027 26.641 -3.035 1 66.75 267 GLY A C 1
ATOM 2107 O O . GLY A 1 267 ? 3.746 27 -4.18 1 66.75 267 GLY A O 1
ATOM 2108 N N . LEU A 1 268 ? 3.158 26.031 -2.271 1 68.38 268 LEU A N 1
ATOM 2109 C CA . LEU A 1 268 ? 1.898 25.672 -2.91 1 68.38 268 LEU A CA 1
ATOM 2110 C C . LEU A 1 268 ? 0.888 26.812 -2.803 1 68.38 268 LEU A C 1
ATOM 2112 O O . LEU A 1 268 ? 0.697 27.375 -1.724 1 68.38 268 LEU A O 1
ATOM 2116 N N . ALA A 1 269 ? 0.165 26.906 -3.809 1 72.56 269 ALA A N 1
ATOM 2117 C CA . ALA A 1 269 ? -0.667 28.094 -3.982 1 72.56 269 ALA A CA 1
ATOM 2118 C C . ALA A 1 269 ? -1.98 27.969 -3.217 1 72.56 269 ALA A C 1
ATOM 2120 O O . ALA A 1 269 ? -2.664 28.953 -2.965 1 72.56 269 ALA A O 1
ATOM 2121 N N . TYR A 1 270 ? -2.219 26.766 -2.758 1 77.81 270 TYR A N 1
ATOM 2122 C CA . TYR A 1 270 ? -3.555 26.609 -2.195 1 77.81 270 TYR A CA 1
ATOM 2123 C C . TYR A 1 270 ? -3.547 26.859 -0.692 1 77.81 270 TYR A C 1
ATOM 2125 O O . TYR A 1 270 ? -4.602 26.891 -0.056 1 77.81 270 TYR A O 1
ATOM 2133 N N . TYR A 1 271 ? -2.465 27.094 -0.158 1 86.5 271 TYR A N 1
ATOM 2134 C CA . TYR A 1 271 ? -2.434 27.359 1.274 1 86.5 271 TYR A CA 1
ATOM 2135 C C . TYR A 1 271 ? -2.998 28.734 1.582 1 86.5 271 TYR A C 1
ATOM 2137 O O . TYR A 1 271 ? -2.715 29.703 0.87 1 86.5 271 TYR A O 1
ATOM 2145 N N . THR A 1 272 ? -3.732 28.797 2.705 1 91.62 272 THR A N 1
ATOM 2146 C CA . THR A 1 272 ? -4.492 30.016 2.924 1 91.62 272 THR A CA 1
ATOM 2147 C C . THR A 1 272 ? -4.043 30.703 4.211 1 91.62 272 THR A C 1
ATOM 2149 O O . THR A 1 272 ? -4.293 31.906 4.398 1 91.62 272 THR A O 1
ATOM 2152 N N . SER A 1 273 ? -3.42 30.031 5.117 1 94.62 273 SER A N 1
ATOM 2153 C CA . SER A 1 273 ? -3.029 30.641 6.387 1 94.62 273 SER A CA 1
ATOM 2154 C C . SER A 1 273 ? -1.833 29.922 7 1 94.62 273 SER A C 1
ATOM 2156 O O . SER A 1 273 ? -0.69 30.156 6.598 1 94.62 273 SER A O 1
ATOM 2158 N N . THR A 1 274 ? -2.08 28.984 7.918 1 97.62 274 THR A N 1
ATOM 2159 C CA . THR A 1 274 ? -1.003 28.266 8.586 1 97.62 274 THR A CA 1
ATOM 2160 C C . THR A 1 274 ? -0.207 27.438 7.59 1 97.62 274 THR A C 1
ATOM 2162 O O . THR A 1 274 ? -0.787 26.719 6.77 1 97.62 274 THR A O 1
ATOM 2165 N N . VAL A 1 275 ? 1.088 27.578 7.586 1 96.81 275 VAL A N 1
ATOM 2166 C CA . VAL A 1 275 ? 1.997 26.703 6.852 1 96.81 275 VAL A CA 1
ATOM 2167 C C . VAL A 1 275 ? 3.139 26.266 7.762 1 96.81 275 VAL A C 1
ATOM 2169 O O . VAL A 1 275 ? 3.508 26.969 8.695 1 96.81 275 VAL A O 1
ATOM 2172 N N . PHE A 1 276 ? 3.629 25.094 7.531 1 97.62 276 PHE A N 1
ATOM 2173 C CA . PHE A 1 276 ? 4.734 24.625 8.352 1 97.62 276 PHE A CA 1
ATOM 2174 C C . PHE A 1 276 ? 5.598 23.641 7.582 1 97.62 276 PHE A C 1
ATOM 2176 O O . PHE A 1 276 ? 5.148 23.047 6.59 1 97.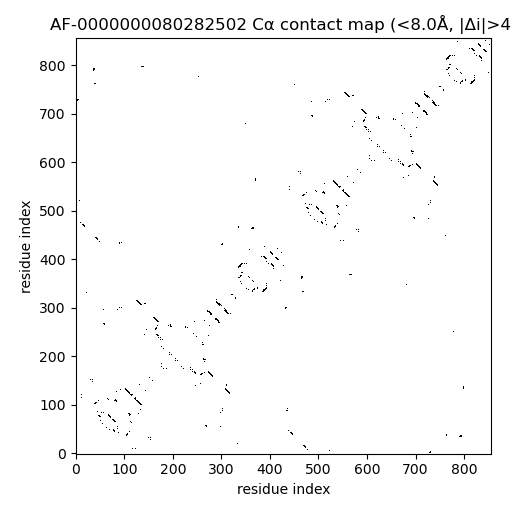62 276 PHE A O 1
ATOM 2183 N N . GLU A 1 277 ? 6.785 23.484 8.016 1 96.75 277 GLU A N 1
ATOM 2184 C CA . GLU A 1 277 ? 7.754 22.516 7.535 1 96.75 277 GLU A CA 1
ATOM 2185 C C . GLU A 1 277 ? 8.5 21.859 8.695 1 96.75 277 GLU A C 1
ATOM 2187 O O . GLU A 1 277 ? 8.719 22.484 9.734 1 96.75 277 GLU A O 1
ATOM 2192 N N . VAL A 1 278 ? 8.758 20.656 8.531 1 97.69 278 VAL A N 1
ATOM 2193 C CA . VAL A 1 278 ? 9.547 19.906 9.508 1 97.69 278 VAL A CA 1
ATOM 2194 C C . VAL A 1 278 ? 10.984 19.75 9 1 97.69 278 VAL A C 1
ATOM 2196 O O . VAL A 1 278 ? 11.203 19.312 7.867 1 97.69 278 VAL A O 1
ATOM 2199 N N . PHE A 1 279 ? 11.93 20.094 9.844 1 96.19 279 PHE A N 1
ATOM 2200 C CA . PHE A 1 279 ? 13.328 20.062 9.43 1 96.19 279 PHE A CA 1
ATOM 2201 C C . PHE A 1 279 ? 14.125 19.078 10.266 1 96.19 279 PHE A C 1
ATOM 2203 O O . PHE A 1 279 ? 13.859 18.906 11.461 1 96.19 279 PHE A O 1
ATOM 2210 N N . ASP A 1 280 ? 15.07 18.438 9.594 1 95.56 280 ASP A N 1
ATOM 2211 C CA . ASP A 1 280 ? 16.125 17.719 10.281 1 95.56 280 ASP A CA 1
ATOM 2212 C C . ASP A 1 280 ? 17.094 18.688 10.977 1 95.56 280 ASP A C 1
ATOM 2214 O O . ASP A 1 280 ? 17.531 19.672 10.375 1 95.56 280 ASP A O 1
ATOM 2218 N N . THR A 1 281 ? 17.438 18.453 12.203 1 94.25 281 THR A N 1
ATOM 2219 C CA . THR A 1 281 ? 18.328 19.359 12.906 1 94.25 281 THR A CA 1
ATOM 2220 C C . THR A 1 281 ? 19.781 19.016 12.617 1 94.25 281 THR A C 1
ATOM 2222 O O . THR A 1 281 ? 20.688 19.781 12.945 1 94.25 281 THR A O 1
ATOM 2225 N N . SER A 1 282 ? 19.922 17.859 11.977 1 93.06 282 SER A N 1
ATOM 2226 C CA . SER A 1 282 ? 21.281 17.516 11.555 1 93.06 282 SER A CA 1
ATOM 2227 C C . SER A 1 282 ? 21.797 18.5 10.516 1 93.06 282 SER A C 1
ATOM 2229 O O . SER A 1 282 ? 21.109 18.812 9.547 1 93.06 282 SER A O 1
ATOM 2231 N N . PRO A 1 283 ? 23 18.922 10.695 1 88 283 PRO A N 1
ATOM 2232 C CA . PRO A 1 283 ? 23.578 19.859 9.727 1 88 283 PRO A CA 1
ATOM 2233 C C . PRO A 1 283 ? 23.812 19.203 8.359 1 88 283 PRO A C 1
ATOM 2235 O O . PRO A 1 283 ? 23.984 19.906 7.363 1 88 283 PRO A O 1
ATOM 2238 N N . GLU A 1 284 ? 23.812 17.906 8.336 1 83.94 284 GLU A N 1
ATOM 2239 C CA . GLU A 1 284 ? 24.047 17.188 7.086 1 83.94 284 GLU A CA 1
ATOM 2240 C C . GLU A 1 284 ? 22.812 17.25 6.188 1 83.94 284 GLU A C 1
ATOM 2242 O O . GLU A 1 284 ? 22.906 17.031 4.977 1 83.94 284 GLU A O 1
ATOM 2247 N N . ASN A 1 285 ? 21.75 17.484 6.832 1 80.44 285 ASN A N 1
ATOM 2248 C CA . ASN A 1 285 ? 20.484 17.484 6.098 1 80.44 285 ASN A CA 1
ATOM 2249 C C . ASN A 1 285 ? 19.688 18.766 6.371 1 80.44 285 ASN A C 1
ATOM 2251 O O . ASN A 1 285 ? 18.828 18.781 7.25 1 80.44 285 ASN A O 1
ATOM 2255 N N . ARG A 1 286 ? 19.859 19.734 5.648 1 77.81 286 ARG A N 1
ATOM 2256 C CA . ARG A 1 286 ? 19.266 21.047 5.902 1 77.81 286 ARG A CA 1
ATOM 2257 C C . ARG A 1 286 ? 17.906 21.172 5.215 1 77.81 286 ARG A C 1
ATOM 2259 O O . ARG A 1 286 ? 17.188 22.156 5.426 1 77.81 286 ARG A O 1
ATOM 2266 N N . ARG A 1 287 ? 17.516 20.219 4.457 1 81.25 287 ARG A N 1
ATOM 2267 C CA . ARG A 1 287 ? 16.266 20.328 3.711 1 81.25 287 ARG A CA 1
ATOM 2268 C C . ARG A 1 287 ? 15.07 19.922 4.574 1 81.25 287 ARG A C 1
ATOM 2270 O O . ARG A 1 287 ? 15.227 19.172 5.543 1 81.25 287 ARG A O 1
ATOM 2277 N N . ALA A 1 288 ? 13.945 20.516 4.242 1 89.5 288 ALA A N 1
ATOM 2278 C CA . ALA A 1 288 ? 12.711 20.125 4.914 1 89.5 288 ALA A CA 1
ATOM 2279 C C . ALA A 1 288 ? 12.414 18.641 4.703 1 89.5 288 ALA A C 1
ATOM 2281 O O . ALA A 1 288 ? 12.562 18.125 3.592 1 89.5 288 ALA A O 1
ATOM 2282 N N . LEU A 1 289 ? 12.07 17.984 5.746 1 94.81 289 LEU A N 1
ATOM 2283 C CA . LEU A 1 289 ? 11.641 16.594 5.672 1 94.81 289 LEU A CA 1
ATOM 2284 C C . LEU A 1 289 ? 10.266 16.484 5.012 1 94.81 289 LEU A C 1
ATOM 2286 O O . LEU A 1 289 ? 10.062 15.648 4.133 1 94.81 289 LEU A O 1
ATOM 2290 N N . PHE A 1 290 ? 9.391 17.281 5.488 1 96 290 PHE A N 1
ATOM 2291 C CA . PHE A 1 290 ? 8.039 17.375 4.965 1 96 290 PHE A CA 1
ATOM 2292 C C . PHE A 1 290 ? 7.34 18.625 5.5 1 96 290 PHE A C 1
ATOM 2294 O O . PHE A 1 290 ? 7.957 19.438 6.195 1 96 290 PHE A O 1
ATOM 2301 N N . GLY A 1 291 ? 6.09 18.797 5.086 1 96.56 291 GLY A N 1
ATOM 2302 C CA . GLY A 1 291 ? 5.352 19.969 5.535 1 96.56 291 GLY A CA 1
ATOM 2303 C C . GLY A 1 291 ? 3.883 19.938 5.148 1 96.56 291 GLY A C 1
ATOM 2304 O O . GLY A 1 291 ? 3.4 18.922 4.625 1 96.56 291 GLY A O 1
ATOM 2305 N N . GLY A 1 292 ? 3.225 20.984 5.547 1 96.56 292 GLY A N 1
ATOM 2306 C CA . GLY A 1 292 ? 1.794 21.109 5.32 1 96.56 292 GLY A CA 1
ATOM 2307 C C . GLY A 1 292 ? 1.259 22.5 5.633 1 96.56 292 GLY A C 1
ATOM 2308 O O . GLY A 1 292 ? 2.018 23.469 5.664 1 96.56 292 GLY A O 1
ATOM 2309 N N . GLY A 1 293 ? -0.049 22.516 5.637 1 97.19 293 GLY A N 1
ATOM 2310 C CA . GLY A 1 293 ? -0.69 23.781 5.922 1 97.19 293 GLY A CA 1
ATOM 2311 C C . GLY A 1 293 ? -2.199 23.734 5.77 1 97.19 293 GLY A C 1
ATOM 2312 O O . GLY A 1 293 ? -2.775 22.672 5.559 1 97.19 293 GLY A O 1
ATOM 2313 N N . ARG A 1 294 ? -2.705 24.922 6.02 1 97.25 294 ARG A N 1
ATOM 2314 C CA . ARG A 1 294 ? -4.152 25.078 5.926 1 97.25 294 ARG A CA 1
ATOM 2315 C C . ARG A 1 294 ? -4.566 25.516 4.527 1 97.25 294 ARG A C 1
ATOM 2317 O O . ARG A 1 294 ? -3.918 26.375 3.922 1 97.25 294 ARG A O 1
ATOM 2324 N N . TYR A 1 295 ? -5.578 24.875 4 1 94.38 295 TYR A N 1
ATOM 2325 C CA . TYR A 1 295 ? -6.172 25.219 2.711 1 94.38 295 TYR A CA 1
ATOM 2326 C C . TYR A 1 295 ? -7.691 25.297 2.812 1 94.38 295 TYR A C 1
ATOM 2328 O O . TYR A 1 295 ? -8.391 24.312 2.533 1 94.38 295 TYR A O 1
ATOM 2336 N N . SER A 1 296 ? -8.18 26.438 3.008 1 92.44 296 SER A N 1
ATOM 2337 C CA . SER A 1 296 ? -9.578 26.625 3.35 1 92.44 296 SER A CA 1
ATOM 2338 C C . SER A 1 296 ? -10.453 26.656 2.1 1 92.44 296 SER A C 1
ATOM 2340 O O . SER A 1 296 ? -11.68 26.516 2.186 1 92.44 296 SER A O 1
ATOM 2342 N N . ASP A 1 297 ? -9.859 26.781 0.949 1 90.88 297 ASP A N 1
ATOM 2343 C CA . ASP A 1 297 ? -10.68 27.047 -0.23 1 90.88 297 ASP A CA 1
ATOM 2344 C C . ASP A 1 297 ? -10.492 25.969 -1.29 1 90.88 297 ASP A C 1
ATOM 2346 O O . ASP A 1 297 ? -11.008 26.078 -2.402 1 90.88 297 ASP A O 1
ATOM 2350 N N . LEU A 1 298 ? -9.789 25 -0.981 1 91.5 298 LEU A N 1
ATOM 2351 C CA . LEU A 1 298 ? -9.469 24 -1.999 1 91.5 298 LEU A CA 1
ATOM 2352 C C . LEU A 1 298 ? -10.727 23.266 -2.455 1 91.5 298 LEU A C 1
ATOM 2354 O O . LEU A 1 298 ? -10.898 23 -3.648 1 91.5 298 LEU A O 1
ATOM 2358 N N . ALA A 1 299 ? -11.609 22.953 -1.547 1 93.12 299 ALA A N 1
ATOM 2359 C CA . ALA A 1 299 ? -12.844 22.25 -1.863 1 93.12 299 ALA A CA 1
ATOM 2360 C C . ALA A 1 299 ? -13.734 23.078 -2.783 1 93.12 299 ALA A C 1
ATOM 2362 O O . ALA A 1 299 ? -14.641 22.531 -3.424 1 93.12 299 ALA A O 1
ATOM 2363 N N . SER A 1 300 ? -13.516 24.312 -2.889 1 91.75 300 SER A N 1
ATOM 2364 C CA . SER A 1 300 ? -14.336 25.219 -3.686 1 91.75 300 SER A CA 1
ATOM 2365 C C . SER A 1 300 ? -14.203 24.922 -5.176 1 91.75 300 SER A C 1
ATOM 2367 O O . SER A 1 300 ? -15.023 25.375 -5.98 1 91.75 300 SER A O 1
ATOM 2369 N N . LEU A 1 301 ? -13.18 24.219 -5.512 1 91.12 301 LEU A N 1
ATOM 2370 C CA . LEU A 1 301 ? -13.047 23.75 -6.887 1 91.12 301 LEU A CA 1
ATOM 2371 C C . LEU A 1 301 ? -14.211 22.859 -7.273 1 91.12 301 LEU A C 1
ATOM 2373 O O . LEU A 1 301 ? -14.555 22.75 -8.453 1 91.12 301 LEU A O 1
ATOM 2377 N N . PHE A 1 302 ? -14.867 22.297 -6.258 1 95.25 302 PHE A N 1
ATOM 2378 C CA . PHE A 1 302 ? -15.773 21.188 -6.535 1 95.25 302 PHE A CA 1
ATOM 2379 C C . PHE A 1 302 ? -17.156 21.469 -5.98 1 95.25 302 PHE A C 1
ATOM 2381 O O . PHE A 1 302 ? -18.141 20.812 -6.359 1 95.25 302 PHE A O 1
ATOM 2388 N N . THR A 1 303 ? -17.234 22.328 -5.02 1 94.69 303 THR A N 1
ATOM 2389 C CA . THR A 1 303 ? -18.5 22.562 -4.332 1 94.69 303 THR A CA 1
ATOM 2390 C C . THR A 1 303 ? -18.578 24 -3.834 1 94.69 303 THR A C 1
ATOM 2392 O O . THR A 1 303 ? -17.562 24.672 -3.701 1 94.69 303 THR A O 1
ATOM 2395 N N . SER A 1 304 ? -19.734 24.422 -3.598 1 93.38 304 SER A N 1
ATOM 2396 C CA . SER A 1 304 ? -19.953 25.75 -3.014 1 93.38 304 SER A CA 1
ATOM 2397 C C . SER A 1 304 ? -19.812 25.703 -1.495 1 93.38 304 SER A C 1
ATOM 2399 O O . SER A 1 304 ? -19.672 26.75 -0.852 1 93.38 304 SER A O 1
ATOM 2401 N N . GLN A 1 305 ? -19.875 24.562 -1.023 1 93.31 305 GLN A N 1
ATOM 2402 C CA . GLN A 1 305 ? -19.734 24.406 0.422 1 93.31 305 GLN A CA 1
ATOM 2403 C C . GLN A 1 305 ? -18.312 24.719 0.875 1 93.31 305 GLN A C 1
ATOM 2405 O O . GLN A 1 305 ? -17.344 24.266 0.25 1 93.31 305 GLN A O 1
ATOM 2410 N N . GLN A 1 306 ? -18.219 25.531 1.93 1 93.75 306 GLN A N 1
ATOM 2411 C CA . GLN A 1 306 ? -16.906 25.812 2.516 1 93.75 306 GLN A CA 1
ATOM 2412 C C . GLN A 1 306 ? -16.453 24.656 3.418 1 93.75 306 GLN A C 1
ATOM 2414 O O . GLN A 1 306 ? -17.047 24.422 4.473 1 93.75 306 GLN A O 1
ATOM 2419 N N . ILE A 1 307 ? -15.453 24 3.033 1 96.88 307 ILE A N 1
ATOM 2420 C CA . ILE A 1 307 ? -14.898 22.891 3.805 1 96.88 307 ILE A CA 1
ATOM 2421 C C . ILE A 1 307 ? -13.398 23.109 4 1 96.88 307 ILE A C 1
ATOM 2423 O O . ILE A 1 307 ? -12.594 22.656 3.191 1 96.88 307 ILE A O 1
ATOM 2427 N N . PRO A 1 308 ? -13.047 23.797 5.062 1 97.31 308 PRO A N 1
ATOM 2428 C CA . PRO A 1 308 ? -11.617 24.016 5.309 1 97.31 308 PRO A CA 1
ATOM 2429 C C . PRO A 1 308 ? -10.859 22.719 5.594 1 97.31 308 PRO A C 1
ATOM 2431 O O . PRO A 1 308 ? -11.438 21.766 6.102 1 97.31 308 PRO A O 1
ATOM 2434 N N . GLY A 1 309 ? -9.586 22.734 5.227 1 97.38 309 GLY A N 1
ATOM 2435 C CA . GLY A 1 309 ? -8.695 21.609 5.484 1 97.38 309 GLY A CA 1
ATOM 2436 C C . GLY A 1 309 ? -7.332 22.031 5.988 1 97.38 309 GLY A C 1
ATOM 2437 O O . GLY A 1 309 ? -6.883 23.156 5.715 1 97.38 309 GLY A O 1
ATOM 2438 N N . ILE A 1 310 ? -6.695 21.188 6.758 1 98.25 310 ILE A N 1
ATOM 2439 C CA . ILE A 1 310 ? -5.293 21.344 7.141 1 98.25 310 ILE A CA 1
ATOM 2440 C C . ILE A 1 310 ? -4.633 19.969 7.215 1 98.25 310 ILE A C 1
ATOM 2442 O O . ILE A 1 310 ? -5.246 19 7.672 1 98.25 310 ILE A O 1
ATOM 2446 N N . GLY A 1 311 ? -3.453 19.906 6.789 1 97.88 311 GLY A N 1
ATOM 2447 C CA . GLY A 1 311 ? -2.736 18.656 6.848 1 97.88 311 GLY A CA 1
ATOM 2448 C C . GLY A 1 311 ? -1.313 18.75 6.328 1 97.88 311 GLY A C 1
ATOM 2449 O O . GLY A 1 311 ? -0.729 19.828 6.297 1 97.88 311 GLY A O 1
ATOM 2450 N N . PHE A 1 312 ? -0.73 17.609 6.109 1 98.06 312 PHE A N 1
ATOM 2451 C CA . PHE A 1 312 ? 0.644 17.562 5.625 1 98.06 312 PHE A CA 1
ATOM 2452 C C . PHE A 1 312 ? 0.872 16.344 4.75 1 98.06 312 PHE A C 1
ATOM 2454 O O . PHE A 1 312 ? 0.019 15.445 4.684 1 98.06 312 PHE A O 1
ATOM 2461 N N . GLY A 1 313 ? 1.95 16.359 4.02 1 97.5 313 GLY A N 1
ATOM 2462 C CA . GLY A 1 313 ? 2.484 15.234 3.271 1 97.5 313 GLY A CA 1
ATOM 2463 C C . GLY A 1 313 ? 3.916 14.898 3.643 1 97.5 313 GLY A C 1
ATOM 2464 O O . GLY A 1 313 ? 4.809 15.742 3.531 1 97.5 313 GLY A O 1
ATOM 2465 N N . MET A 1 314 ? 4.117 13.695 4.113 1 97.88 314 MET A N 1
ATOM 2466 C CA . MET A 1 314 ? 5.434 13.211 4.516 1 97.88 314 MET A CA 1
ATOM 2467 C C . MET A 1 314 ? 6 12.25 3.475 1 97.88 314 MET A C 1
ATOM 2469 O O . MET A 1 314 ? 5.559 11.102 3.379 1 97.88 314 MET A O 1
ATOM 2473 N N . GLY A 1 315 ? 7.016 12.672 2.799 1 97.12 315 GLY A N 1
ATOM 2474 C CA . GLY A 1 315 ? 7.586 11.883 1.718 1 97.12 315 GLY A CA 1
ATOM 2475 C C . GLY A 1 315 ? 8.477 10.758 2.207 1 97.12 315 GLY A C 1
ATOM 2476 O O . GLY A 1 315 ? 9.195 10.914 3.197 1 97.12 315 GLY A O 1
ATOM 2477 N N . ASP A 1 316 ? 8.492 9.695 1.455 1 97.56 316 ASP A N 1
ATOM 2478 C CA . ASP A 1 316 ? 9.258 8.516 1.83 1 97.56 316 ASP A CA 1
ATOM 2479 C C . ASP A 1 316 ? 10.758 8.766 1.69 1 97.56 316 ASP A C 1
ATOM 2481 O O . ASP A 1 316 ? 11.547 8.336 2.533 1 97.56 316 ASP A O 1
ATOM 2485 N N . VAL A 1 317 ? 11.148 9.523 0.704 1 96.44 317 VAL A N 1
ATOM 2486 C CA . VAL A 1 317 ? 12.562 9.672 0.373 1 96.44 317 VAL A CA 1
ATOM 2487 C C . VAL A 1 317 ? 13.281 10.422 1.492 1 96.44 317 VAL A C 1
ATOM 2489 O O . VAL A 1 317 ? 14.266 9.93 2.045 1 96.44 317 VAL A O 1
ATOM 2492 N N . THR A 1 318 ? 12.711 11.57 1.855 1 95.69 318 THR A N 1
ATOM 2493 C CA . THR A 1 318 ? 13.344 12.391 2.883 1 95.69 318 THR A CA 1
ATOM 2494 C C . THR A 1 318 ? 13.234 11.727 4.25 1 95.69 318 THR A C 1
ATOM 2496 O O . THR A 1 318 ? 14.125 11.859 5.086 1 95.69 318 THR A O 1
ATOM 2499 N N . LEU A 1 319 ? 12.188 11.023 4.488 1 97.06 319 LEU A N 1
ATOM 2500 C CA . LEU A 1 319 ? 12.008 10.344 5.762 1 97.06 319 LEU A CA 1
ATOM 2501 C C . LEU A 1 319 ? 13.07 9.266 5.957 1 97.06 319 LEU A C 1
ATOM 2503 O O . LEU A 1 319 ? 13.695 9.188 7.02 1 97.06 319 LEU A O 1
ATOM 2507 N N . ILE A 1 320 ? 13.266 8.43 4.965 1 96.94 320 ILE A N 1
ATOM 2508 C CA . ILE A 1 320 ? 14.25 7.355 5.062 1 96.94 320 ILE A CA 1
ATOM 2509 C C . ILE A 1 320 ? 15.648 7.949 5.207 1 96.94 320 ILE A C 1
ATOM 2511 O O . ILE A 1 320 ? 16.469 7.434 5.969 1 96.94 320 ILE A O 1
ATOM 2515 N N . ASP A 1 321 ? 15.859 9.023 4.449 1 95.12 321 ASP A N 1
ATOM 2516 C CA . ASP A 1 321 ? 17.141 9.719 4.582 1 95.12 321 ASP A CA 1
ATOM 2517 C C . ASP A 1 321 ? 17.359 10.195 6.016 1 95.12 321 ASP A C 1
ATOM 2519 O O . ASP A 1 321 ? 18.453 10.047 6.566 1 95.12 321 ASP A O 1
ATOM 2523 N N . PHE A 1 322 ? 16.375 10.766 6.637 1 96.88 322 PHE A N 1
ATOM 2524 C CA . PHE A 1 322 ? 16.406 11.211 8.023 1 96.88 322 PHE A CA 1
ATOM 2525 C C . PHE A 1 322 ? 16.734 10.055 8.961 1 96.88 322 PHE A C 1
ATOM 2527 O O . PHE A 1 322 ? 17.609 10.18 9.828 1 96.88 322 PHE A O 1
ATOM 2534 N N . LEU A 1 323 ? 16.047 8.938 8.797 1 97.62 323 LEU A N 1
ATOM 2535 C CA . LEU A 1 323 ? 16.266 7.781 9.656 1 97.62 323 LEU A CA 1
ATOM 2536 C C . LEU A 1 323 ? 17.703 7.27 9.531 1 97.62 323 LEU A C 1
ATOM 2538 O O . LEU A 1 323 ? 18.328 6.926 10.531 1 97.62 323 LEU A O 1
ATOM 2542 N N . ASP A 1 324 ? 18.203 7.23 8.305 1 95.69 324 ASP A N 1
ATOM 2543 C CA . ASP A 1 324 ? 19.562 6.781 8.07 1 95.69 324 ASP A CA 1
ATOM 2544 C C . ASP A 1 324 ? 20.578 7.699 8.766 1 95.69 324 ASP A C 1
ATOM 2546 O O . ASP A 1 324 ? 21.5 7.227 9.422 1 95.69 324 ASP A O 1
ATOM 2550 N N . THR A 1 325 ? 20.312 8.953 8.641 1 95.12 325 THR A N 1
ATOM 2551 C CA . THR A 1 325 ? 21.219 9.961 9.203 1 95.12 325 THR A CA 1
ATOM 2552 C C . THR A 1 325 ? 21.312 9.82 10.719 1 95.12 325 THR A C 1
ATOM 2554 O O . THR A 1 325 ? 22.391 9.969 11.289 1 95.12 325 THR A O 1
ATOM 2557 N N . HIS A 1 326 ? 20.281 9.508 11.328 1 96.62 326 HIS A N 1
ATOM 2558 C CA . HIS A 1 326 ? 20.234 9.453 12.781 1 96.62 326 HIS A CA 1
ATOM 2559 C C . HIS A 1 326 ? 20.359 8.016 13.281 1 96.62 326 HIS A C 1
ATOM 2561 O O . HIS A 1 326 ? 20.109 7.746 14.461 1 96.62 326 HIS A O 1
ATOM 2567 N N . GLU A 1 327 ? 20.609 7.059 12.367 1 96.94 327 GLU A N 1
ATOM 2568 C CA . GLU A 1 327 ? 20.812 5.648 12.688 1 96.94 327 GLU A CA 1
ATOM 2569 C C . GLU A 1 327 ? 19.562 5.051 13.352 1 96.94 327 GLU A C 1
ATOM 2571 O O . GLU A 1 327 ? 19.672 4.348 14.359 1 96.94 327 GLU A O 1
ATOM 2576 N N . LEU A 1 328 ? 18.438 5.414 12.789 1 98.19 328 LEU A N 1
ATOM 2577 C CA . LEU A 1 328 ? 17.156 4.945 13.32 1 98.19 328 LEU A CA 1
ATOM 2578 C C . LEU A 1 328 ? 16.531 3.928 12.375 1 98.19 328 LEU A C 1
ATOM 2580 O O . LEU A 1 328 ? 15.461 3.387 12.672 1 98.19 328 LEU A O 1
ATOM 2584 N N . THR A 1 329 ? 17.109 3.629 11.234 1 98.25 329 THR A N 1
ATOM 2585 C CA . THR A 1 329 ? 16.562 2.699 10.25 1 98.25 329 THR A CA 1
ATOM 2586 C C . THR A 1 329 ? 16.547 1.277 10.805 1 98.25 329 THR A C 1
ATOM 2588 O O . THR A 1 329 ? 17.578 0.761 11.234 1 98.25 329 THR A O 1
ATOM 2591 N N . PRO A 1 330 ? 15.398 0.636 10.828 1 98.25 330 PRO A N 1
ATOM 2592 C CA . PRO A 1 330 ? 15.391 -0.752 11.297 1 98.25 330 PRO A CA 1
ATOM 2593 C C . PRO A 1 330 ? 16.078 -1.706 10.328 1 98.25 330 PRO A C 1
ATOM 2595 O O . PRO A 1 330 ? 16.234 -1.393 9.141 1 98.25 330 PRO A O 1
ATOM 2598 N N . LYS A 1 331 ? 16.547 -2.795 10.844 1 97.44 331 LYS A N 1
ATOM 2599 C CA . LYS A 1 331 ? 17.094 -3.852 10 1 97.44 331 LYS A CA 1
ATOM 2600 C C . LYS A 1 331 ? 15.984 -4.641 9.32 1 97.44 331 LYS A C 1
ATOM 2602 O O . LYS A 1 331 ? 14.898 -4.809 9.883 1 97.44 331 LYS A O 1
ATOM 2607 N N . PRO A 1 332 ? 16.25 -5.137 8.055 1 97.19 332 PRO A N 1
ATOM 2608 C CA . PRO A 1 332 ? 15.266 -6.023 7.43 1 97.19 332 PRO A CA 1
ATOM 2609 C C . PRO A 1 332 ? 14.977 -7.266 8.273 1 97.19 332 PRO A C 1
ATOM 2611 O O . PRO A 1 332 ? 15.891 -7.816 8.898 1 97.19 332 PRO A O 1
ATOM 2614 N N . ARG A 1 333 ? 13.734 -7.738 8.273 1 95.38 333 ARG A N 1
ATOM 2615 C CA . ARG A 1 333 ? 13.367 -8.969 8.961 1 95.38 333 ARG A CA 1
ATOM 2616 C C . ARG A 1 333 ? 13.906 -10.188 8.219 1 95.38 333 ARG A C 1
ATOM 2618 O O . ARG A 1 333 ? 14.117 -10.141 7.004 1 95.38 333 ARG A O 1
ATOM 2625 N N . SER A 1 334 ? 14.023 -11.234 9.008 1 93.88 334 SER A N 1
ATOM 2626 C CA . SER A 1 334 ? 14.43 -12.492 8.398 1 93.88 334 SER A CA 1
ATOM 2627 C C . SER A 1 334 ? 13.367 -13.023 7.441 1 93.88 334 SER A C 1
ATOM 2629 O O . SER A 1 334 ? 12.18 -12.719 7.598 1 93.88 334 SER A O 1
ATOM 2631 N N . GLU A 1 335 ? 13.867 -13.828 6.445 1 94.25 335 GLU A N 1
ATOM 2632 C CA . GLU A 1 335 ? 12.969 -14.445 5.48 1 94.25 335 GLU A CA 1
ATOM 2633 C C . GLU A 1 335 ? 12.102 -15.516 6.137 1 94.25 335 GLU A C 1
ATOM 2635 O O . GLU A 1 335 ? 10.914 -15.633 5.836 1 94.25 335 GLU A O 1
ATOM 2640 N N . ALA A 1 336 ? 12.719 -16.25 6.992 1 96.5 336 ALA A N 1
ATOM 2641 C CA . ALA A 1 336 ? 12.039 -17.344 7.684 1 96.5 336 ALA A CA 1
ATOM 2642 C C . ALA A 1 336 ? 12.555 -17.5 9.109 1 96.5 336 ALA A C 1
ATOM 2644 O O . ALA A 1 336 ? 13.719 -17.219 9.391 1 96.5 336 ALA A O 1
ATOM 2645 N N . ASP A 1 337 ? 11.625 -17.938 9.969 1 97.81 337 ASP A N 1
ATOM 2646 C CA . ASP A 1 337 ? 12.023 -18.281 11.328 1 97.81 337 ASP A CA 1
ATOM 2647 C C . ASP A 1 337 ? 12.641 -19.672 11.383 1 97.81 337 ASP A C 1
ATOM 2649 O O . ASP A 1 337 ? 13.547 -19.922 12.18 1 97.81 337 ASP A O 1
ATOM 2653 N N . VAL A 1 338 ? 12.117 -20.531 10.57 1 98.5 338 VAL A N 1
ATOM 2654 C CA . VAL A 1 338 ? 12.516 -21.938 10.562 1 98.5 338 VAL A CA 1
ATOM 2655 C C . VAL A 1 338 ? 12.414 -22.5 9.148 1 98.5 338 VAL A C 1
ATOM 2657 O O . VAL A 1 338 ? 11.547 -22.094 8.375 1 98.5 338 VAL A O 1
ATOM 2660 N N . VAL A 1 339 ? 13.352 -23.375 8.773 1 98.5 339 VAL A N 1
ATOM 2661 C CA . VAL A 1 339 ? 13.328 -24.094 7.492 1 98.5 339 VAL A CA 1
ATOM 2662 C C . VAL A 1 339 ? 13.195 -25.594 7.73 1 98.5 339 VAL A C 1
ATOM 2664 O O . VAL A 1 339 ? 13.898 -26.156 8.57 1 98.5 339 VAL A O 1
ATOM 2667 N N . VAL A 1 340 ? 12.25 -26.234 7.043 1 98.81 340 VAL A N 1
ATOM 2668 C CA . VAL A 1 340 ? 12.07 -27.688 7.137 1 98.81 340 VAL A CA 1
ATOM 2669 C C . VAL A 1 340 ? 12.719 -28.359 5.934 1 98.81 340 VAL A C 1
ATOM 2671 O O . VAL A 1 340 ? 12.312 -28.125 4.789 1 98.81 340 VAL A O 1
ATOM 2674 N N . ILE A 1 341 ? 13.648 -29.281 6.176 1 98.5 341 ILE A N 1
ATOM 2675 C CA . ILE A 1 341 ? 14.492 -29.828 5.121 1 98.5 341 ILE A CA 1
ATOM 2676 C C . ILE A 1 341 ? 14.289 -31.344 5.016 1 98.5 341 ILE A C 1
ATOM 2678 O O . ILE A 1 341 ? 14.617 -32.094 5.938 1 98.5 341 ILE A O 1
ATOM 2682 N N . PRO A 1 342 ? 13.734 -31.812 3.902 1 98.12 342 PRO A N 1
ATOM 2683 C CA . PRO A 1 342 ? 13.742 -33.25 3.646 1 98.12 342 PRO A CA 1
ATOM 2684 C C . PRO A 1 342 ? 15.117 -33.75 3.209 1 98.12 342 PRO A C 1
ATOM 2686 O O . PRO A 1 342 ? 15.773 -33.156 2.367 1 98.12 342 PRO A O 1
ATOM 2689 N N . VAL A 1 343 ? 15.516 -34.906 3.664 1 96.88 343 VAL A N 1
ATOM 2690 C CA . VAL A 1 343 ? 16.859 -35.375 3.355 1 96.88 343 VAL A CA 1
ATOM 2691 C C . VAL A 1 343 ? 16.844 -36.094 1.999 1 96.88 343 VAL A C 1
ATOM 2693 O O . VAL A 1 343 ? 17.906 -36.25 1.365 1 96.88 343 VAL A O 1
ATOM 2696 N N . VAL A 1 344 ? 15.648 -36.562 1.58 1 95.69 344 VAL A N 1
ATOM 2697 C CA . VAL A 1 344 ? 15.492 -37.156 0.259 1 95.69 344 VAL A CA 1
ATOM 2698 C C . VAL A 1 344 ? 14.203 -36.656 -0.391 1 95.69 344 VAL A C 1
ATOM 2700 O O . VAL A 1 344 ? 13.328 -36.094 0.289 1 95.69 344 VAL A O 1
ATOM 2703 N N . GLU A 1 345 ? 14.078 -36.781 -1.631 1 93.12 345 GLU A N 1
ATOM 2704 C CA . GLU A 1 345 ? 12.969 -36.219 -2.412 1 93.12 345 GLU A CA 1
ATOM 2705 C C . GLU A 1 345 ? 11.641 -36.812 -1.968 1 93.12 345 GLU A C 1
ATOM 2707 O O . GLU A 1 345 ? 10.617 -36.125 -1.954 1 93.12 345 GLU A O 1
ATOM 2712 N N . GLU A 1 346 ? 11.703 -38.062 -1.601 1 93.31 346 GLU A N 1
ATOM 2713 C CA . GLU A 1 346 ? 10.492 -38.781 -1.229 1 93.31 346 GLU A CA 1
ATOM 2714 C C . GLU A 1 346 ? 9.859 -38.188 0.029 1 93.31 346 GLU A C 1
ATOM 2716 O O . GLU A 1 346 ? 8.672 -38.406 0.294 1 93.31 346 GLU A O 1
ATOM 2721 N N . LEU A 1 347 ? 10.656 -37.406 0.786 1 96.62 347 LEU A N 1
ATOM 2722 C CA . LEU A 1 347 ? 10.18 -36.875 2.057 1 96.62 347 LEU A CA 1
ATOM 2723 C C . LEU A 1 347 ? 9.711 -35.438 1.896 1 96.62 347 LEU A C 1
ATOM 2725 O O . LEU A 1 347 ? 9.422 -34.75 2.885 1 96.62 347 LEU A O 1
ATOM 2729 N N . THR A 1 348 ? 9.602 -35.031 0.673 1 96.12 348 THR A N 1
ATOM 2730 C CA . THR A 1 348 ? 9.164 -33.656 0.421 1 96.12 348 THR A CA 1
ATOM 2731 C C . THR A 1 348 ? 7.758 -33.406 0.965 1 96.12 348 THR A C 1
ATOM 2733 O O . THR A 1 348 ? 7.484 -32.375 1.566 1 96.12 348 THR A O 1
ATOM 2736 N N . GLY A 1 349 ? 6.891 -34.344 0.743 1 94.81 349 GLY A N 1
ATOM 2737 C CA . GLY A 1 349 ? 5.547 -34.25 1.288 1 94.81 349 GLY A CA 1
ATOM 2738 C C . GLY A 1 349 ? 5.52 -34.188 2.803 1 94.81 349 GLY A C 1
ATOM 2739 O O . GLY A 1 349 ? 4.777 -33.406 3.383 1 94.81 349 GLY A O 1
ATOM 2740 N N . ALA A 1 350 ? 6.375 -35.031 3.445 1 96.88 350 ALA A N 1
ATOM 2741 C CA . ALA A 1 350 ? 6.492 -35.031 4.902 1 96.88 350 ALA A CA 1
ATOM 2742 C C . ALA A 1 350 ? 6.984 -33.688 5.41 1 96.88 350 ALA A C 1
ATOM 2744 O O . ALA A 1 350 ? 6.469 -33.156 6.398 1 96.88 350 ALA A O 1
ATOM 2745 N N . ALA A 1 351 ? 7.922 -33.188 4.723 1 98.06 351 ALA A N 1
ATOM 2746 C CA . ALA A 1 351 ? 8.469 -31.891 5.098 1 98.06 351 ALA A CA 1
ATOM 2747 C C . ALA A 1 351 ? 7.406 -30.797 5 1 98.06 351 ALA A C 1
ATOM 2749 O O . ALA A 1 351 ? 7.324 -29.922 5.863 1 98.06 351 ALA A O 1
ATOM 2750 N N . ARG A 1 352 ? 6.598 -30.844 3.988 1 96.62 352 ARG A N 1
ATOM 2751 C CA . ARG A 1 352 ? 5.531 -29.859 3.809 1 96.62 352 ARG A CA 1
ATOM 2752 C C . ARG A 1 352 ? 4.484 -29.984 4.914 1 96.62 352 ARG A C 1
ATOM 2754 O O . ARG A 1 352 ? 3.926 -28.984 5.359 1 96.62 352 ARG A O 1
ATOM 2761 N N . GLU A 1 353 ? 4.211 -31.203 5.316 1 96.25 353 GLU A N 1
ATOM 2762 C CA . GLU A 1 353 ? 3.285 -31.422 6.426 1 96.25 353 GLU A CA 1
ATOM 2763 C C . GLU A 1 353 ? 3.799 -30.781 7.707 1 96.25 353 GLU A C 1
ATOM 2765 O O . GLU A 1 353 ? 3.055 -30.078 8.398 1 96.25 353 GLU A O 1
ATOM 2770 N N . VAL A 1 354 ? 5.082 -31 8 1 98.38 354 VAL A N 1
ATOM 2771 C CA . VAL A 1 354 ? 5.707 -30.422 9.188 1 98.38 354 VAL A CA 1
ATOM 2772 C C . VAL A 1 354 ? 5.699 -28.891 9.086 1 98.38 354 VAL A C 1
ATOM 2774 O O . VAL A 1 354 ? 5.387 -28.203 10.055 1 98.38 354 VAL A O 1
ATOM 2777 N N . ALA A 1 355 ? 6.004 -28.406 7.93 1 98.5 355 ALA A N 1
ATOM 2778 C CA . ALA A 1 355 ? 6 -26.953 7.703 1 98.5 355 ALA A CA 1
ATOM 2779 C C . ALA A 1 355 ? 4.617 -26.359 7.957 1 98.5 355 ALA A C 1
ATOM 2781 O O . ALA A 1 355 ? 4.496 -25.281 8.531 1 98.5 355 ALA A O 1
ATOM 2782 N N . GLY A 1 356 ? 3.605 -27.094 7.488 1 97.44 356 GLY A N 1
ATOM 2783 C CA . GLY A 1 356 ? 2.24 -26.641 7.723 1 97.44 356 GLY A CA 1
ATOM 2784 C C . GLY A 1 356 ? 1.909 -26.484 9.195 1 97.44 356 GLY A C 1
ATOM 2785 O O . GLY A 1 356 ? 1.253 -25.516 9.586 1 97.44 356 GLY A O 1
ATOM 2786 N N . ARG A 1 357 ? 2.357 -27.391 10.016 1 97.56 357 ARG A N 1
ATOM 2787 C CA . ARG A 1 357 ? 2.131 -27.328 11.453 1 97.56 357 ARG A CA 1
ATOM 2788 C C . ARG A 1 357 ? 2.824 -26.125 12.07 1 97.56 357 ARG A C 1
ATOM 2790 O O . ARG A 1 357 ? 2.256 -25.438 12.922 1 97.56 357 ARG A O 1
ATOM 2797 N N . LEU A 1 358 ? 4.012 -25.922 11.625 1 98.38 358 LEU A N 1
ATOM 2798 C CA . LEU A 1 358 ? 4.781 -24.781 12.133 1 98.38 358 LEU A CA 1
ATOM 2799 C C . LEU A 1 358 ? 4.133 -23.469 11.742 1 98.38 358 LEU A C 1
ATOM 2801 O O . LEU A 1 358 ? 4.035 -22.547 12.562 1 98.38 358 LEU A O 1
ATOM 2805 N N . ARG A 1 359 ? 3.625 -23.359 10.508 1 98.12 359 ARG A N 1
ATOM 2806 C CA . ARG A 1 359 ? 2.957 -22.156 10.031 1 98.12 359 ARG A CA 1
ATOM 2807 C C . ARG A 1 359 ? 1.667 -21.891 10.805 1 98.12 359 ARG A C 1
ATOM 2809 O O . ARG A 1 359 ? 1.342 -20.75 11.117 1 98.12 359 ARG A O 1
ATOM 2816 N N . LYS A 1 360 ? 0.952 -22.953 11.102 1 96.75 360 LYS A N 1
ATOM 2817 C CA . LYS A 1 360 ? -0.285 -22.828 11.867 1 96.75 360 LYS A CA 1
ATOM 2818 C C . LYS A 1 360 ? -0.017 -22.25 13.258 1 96.75 360 LYS A C 1
ATOM 2820 O O . LYS A 1 360 ? -0.885 -21.609 13.844 1 96.75 360 LYS A O 1
ATOM 2825 N N . ALA A 1 361 ? 1.205 -22.469 13.719 1 97.25 361 ALA A N 1
ATOM 2826 C CA . ALA A 1 361 ? 1.597 -21.953 15.031 1 97.25 361 ALA A CA 1
ATOM 2827 C C . ALA A 1 361 ? 2.121 -20.531 14.922 1 97.25 361 ALA A C 1
ATOM 2829 O O . ALA A 1 361 ? 2.559 -19.938 15.914 1 97.25 361 ALA A O 1
ATOM 2830 N N . GLY A 1 362 ? 2.131 -19.969 13.719 1 96.69 362 GLY A N 1
ATOM 2831 C CA . GLY A 1 362 ? 2.498 -18.578 13.531 1 96.69 362 GLY A CA 1
ATOM 2832 C C . GLY A 1 362 ? 3.965 -18.391 13.188 1 96.69 362 GLY A C 1
ATOM 2833 O O . GLY A 1 362 ? 4.477 -17.266 13.227 1 96.69 362 GLY A O 1
ATOM 2834 N N . LEU A 1 363 ? 4.699 -19.453 12.914 1 97.88 363 LEU A N 1
ATOM 2835 C CA . LEU A 1 363 ? 6.113 -19.359 12.578 1 97.88 363 LEU A CA 1
ATOM 2836 C C . LEU A 1 363 ? 6.305 -19.234 11.07 1 97.88 363 LEU A C 1
ATOM 2838 O O . LEU A 1 363 ? 5.762 -20.031 10.305 1 97.88 363 LEU A O 1
ATOM 2842 N N . ARG A 1 364 ? 7.016 -18.234 10.695 1 98.25 364 ARG A N 1
ATOM 2843 C CA . ARG A 1 364 ? 7.395 -18.172 9.289 1 98.25 364 ARG A CA 1
ATOM 2844 C C . ARG A 1 364 ? 8.281 -19.344 8.906 1 98.25 364 ARG A C 1
ATOM 2846 O O . ARG A 1 364 ? 9.414 -19.453 9.383 1 98.25 364 ARG A O 1
ATOM 2853 N N . THR A 1 365 ? 7.773 -20.188 7.934 1 98.56 365 THR A N 1
ATOM 2854 C CA . THR A 1 365 ? 8.414 -21.469 7.664 1 98.56 365 THR A CA 1
ATOM 2855 C C . THR A 1 365 ? 8.562 -21.703 6.16 1 98.56 365 THR A C 1
ATOM 2857 O O . THR A 1 365 ? 7.594 -21.578 5.41 1 98.56 365 THR A O 1
ATOM 2860 N N . SER A 1 366 ? 9.75 -22.016 5.734 1 97.5 366 SER A N 1
ATOM 2861 C CA . SER A 1 366 ? 9.984 -22.359 4.336 1 97.5 366 SER A CA 1
ATOM 2862 C C . SER A 1 366 ? 10.508 -23.797 4.195 1 97.5 366 SER A C 1
ATOM 2864 O O . SER A 1 366 ? 10.969 -24.391 5.172 1 97.5 366 SER A O 1
ATOM 2866 N N . THR A 1 367 ? 10.258 -24.359 3.088 1 97.56 367 THR A N 1
ATOM 2867 C CA . THR A 1 367 ? 10.797 -25.656 2.678 1 97.56 367 THR A CA 1
ATOM 2868 C C . THR A 1 367 ? 11.516 -25.531 1.337 1 97.56 367 THR A C 1
ATOM 2870 O O . THR A 1 367 ? 11.133 -24.719 0.49 1 97.56 367 THR A O 1
ATOM 2873 N N . PRO A 1 368 ? 12.594 -26.312 1.161 1 97.06 368 PRO A N 1
ATOM 2874 C CA . PRO A 1 368 ? 13.266 -26.266 -0.143 1 97.06 368 PRO A CA 1
ATOM 2875 C C . PRO A 1 368 ? 12.344 -26.672 -1.292 1 97.06 368 PRO A C 1
ATOM 2877 O O . PRO A 1 368 ? 11.547 -27.609 -1.147 1 97.06 368 PRO A O 1
ATOM 2880 N N . ILE A 1 369 ? 12.477 -25.984 -2.373 1 96.62 369 ILE A N 1
ATOM 2881 C CA . ILE A 1 369 ? 11.734 -26.312 -3.582 1 96.62 369 ILE A CA 1
ATOM 2882 C C . ILE A 1 369 ? 12.406 -27.469 -4.309 1 96.62 369 ILE A C 1
ATOM 2884 O O . ILE A 1 369 ? 11.734 -28.312 -4.914 1 96.62 369 ILE A O 1
ATOM 2888 N N . GLU A 1 370 ? 13.734 -27.438 -4.227 1 95.69 370 GLU A N 1
ATOM 2889 C CA . GLU A 1 370 ? 14.555 -28.5 -4.812 1 95.69 370 GLU A CA 1
ATOM 2890 C C . GLU A 1 370 ? 15.406 -29.188 -3.746 1 95.69 370 GLU A C 1
ATOM 2892 O O . GLU A 1 370 ? 15.852 -28.547 -2.793 1 95.69 370 GLU A O 1
ATOM 2897 N N . LEU A 1 371 ? 15.602 -30.453 -4.027 1 92.81 371 LEU A N 1
ATOM 2898 C CA . LEU A 1 371 ? 16.453 -31.203 -3.105 1 92.81 371 LEU A CA 1
ATOM 2899 C C . LEU A 1 371 ? 17.906 -30.812 -3.283 1 92.81 371 LEU A C 1
ATOM 2901 O O . LEU A 1 371 ? 18.391 -30.703 -4.414 1 92.81 371 LEU A O 1
ATOM 2905 N N . ARG A 1 372 ? 18.562 -30.547 -2.209 1 94.44 372 ARG A N 1
ATOM 2906 C CA . ARG A 1 372 ? 20 -30.312 -2.143 1 94.44 372 ARG A CA 1
ATOM 2907 C C . ARG A 1 372 ? 20.625 -31.031 -0.956 1 94.44 372 ARG A C 1
ATOM 2909 O O . ARG A 1 372 ? 19.906 -31.562 -0.103 1 94.44 372 ARG A O 1
ATOM 2916 N N . LYS A 1 373 ? 21.969 -31.031 -1.006 1 95.5 373 LYS A N 1
ATOM 2917 C CA . LYS A 1 373 ? 22.672 -31.594 0.141 1 95.5 373 LYS A CA 1
ATOM 2918 C C . LYS A 1 373 ? 22.359 -30.828 1.417 1 95.5 373 LYS A C 1
ATOM 2920 O O . LYS A 1 373 ? 22.219 -29.594 1.386 1 95.5 373 LYS A O 1
ATOM 2925 N N . LEU A 1 374 ? 22.344 -31.578 2.48 1 95.62 374 LEU A N 1
ATOM 2926 C CA . LEU A 1 374 ? 21.938 -31 3.76 1 95.62 374 LEU A CA 1
ATOM 2927 C C . LEU A 1 374 ? 22.812 -29.797 4.105 1 95.62 374 LEU A C 1
ATOM 2929 O O . LEU A 1 374 ? 22.312 -28.75 4.539 1 95.62 374 LEU A O 1
ATOM 2933 N N . GLY A 1 375 ? 24.125 -29.938 3.928 1 95.62 375 GLY A N 1
ATOM 2934 C CA . GLY A 1 375 ? 25.031 -28.844 4.223 1 95.62 375 GLY A CA 1
ATOM 2935 C C . GLY A 1 375 ? 24.688 -27.562 3.482 1 95.62 375 GLY A C 1
ATOM 2936 O O . GLY A 1 375 ? 24.719 -26.469 4.062 1 95.62 375 GLY A O 1
ATOM 2937 N N . LYS A 1 376 ? 24.375 -27.719 2.242 1 96.31 376 LYS A N 1
ATOM 2938 C CA . LYS A 1 376 ? 24.016 -26.562 1.425 1 96.31 376 LYS A CA 1
ATOM 2939 C C . LYS A 1 376 ? 22.703 -25.938 1.909 1 96.31 376 LYS A C 1
ATOM 2941 O O . LYS A 1 376 ? 22.578 -24.719 1.945 1 96.31 376 LYS A O 1
ATOM 2946 N N . GLU A 1 377 ? 21.797 -26.781 2.301 1 96.44 377 GLU A N 1
ATOM 2947 C CA . GLU A 1 377 ? 20.5 -26.281 2.781 1 96.44 377 GLU A CA 1
ATOM 2948 C C . GLU A 1 377 ? 20.656 -25.562 4.117 1 96.44 377 GLU A C 1
ATOM 2950 O O . GLU A 1 377 ? 19.969 -24.562 4.375 1 96.44 377 GLU A O 1
ATOM 2955 N N . LEU A 1 378 ? 21.531 -26.062 4.93 1 96.38 378 LEU A N 1
ATOM 2956 C CA . LEU A 1 378 ? 21.781 -25.391 6.203 1 96.38 378 LEU A CA 1
ATOM 2957 C C . LEU A 1 378 ? 22.359 -24 5.988 1 96.38 378 LEU A C 1
ATOM 2959 O O . LEU A 1 378 ? 21.984 -23.047 6.672 1 96.38 378 LEU A O 1
ATOM 2963 N N . THR A 1 379 ? 23.234 -23.891 5.035 1 96.06 379 THR A N 1
ATOM 2964 C CA . THR A 1 379 ? 23.828 -22.594 4.699 1 96.06 379 THR A CA 1
ATOM 2965 C C . THR A 1 379 ? 22.766 -21.641 4.168 1 96.06 379 THR A C 1
ATOM 2967 O O . THR A 1 379 ? 22.734 -20.469 4.539 1 96.06 379 THR A O 1
ATOM 2970 N N . ARG A 1 380 ? 21.922 -22.172 3.377 1 95.81 380 ARG A N 1
ATOM 2971 C CA . ARG A 1 380 ? 20.844 -21.359 2.814 1 95.81 380 ARG A CA 1
ATOM 2972 C C . ARG A 1 380 ? 19.891 -20.891 3.904 1 95.81 380 ARG A C 1
ATOM 2974 O O . ARG A 1 380 ? 19.422 -19.75 3.875 1 95.81 380 ARG A O 1
ATOM 2981 N N . ALA A 1 381 ? 19.594 -21.766 4.809 1 96.81 381 ALA A N 1
ATOM 2982 C CA . ALA A 1 381 ? 18.719 -21.406 5.93 1 96.81 381 ALA A CA 1
ATOM 2983 C C . ALA A 1 381 ? 19.328 -20.297 6.773 1 96.81 381 ALA A C 1
ATOM 2985 O O . ALA A 1 381 ? 18.625 -19.375 7.195 1 96.81 381 ALA A O 1
ATOM 2986 N N . ASP A 1 382 ? 20.578 -20.391 6.961 1 95.88 382 ASP A N 1
ATOM 2987 C CA . ASP A 1 382 ? 21.297 -19.359 7.719 1 95.88 382 ASP A CA 1
ATOM 2988 C C . ASP A 1 382 ? 21.25 -18.016 7.004 1 95.88 382 ASP A C 1
ATOM 2990 O O . ASP A 1 382 ? 21 -16.984 7.633 1 95.88 382 ASP A O 1
ATOM 2994 N N . LYS A 1 383 ? 21.438 -18.062 5.758 1 94.25 383 LYS A N 1
ATOM 2995 C CA . LYS A 1 383 ? 21.406 -16.844 4.957 1 94.25 383 LYS A CA 1
ATOM 2996 C C . LYS A 1 383 ? 20.016 -16.234 4.953 1 94.25 383 LYS A C 1
ATOM 2998 O O . LYS A 1 383 ? 19.875 -15.008 4.867 1 94.25 383 LYS A O 1
ATOM 3003 N N . ALA A 1 384 ? 19.016 -17.047 5.094 1 94.44 384 ALA A N 1
ATOM 3004 C CA . ALA A 1 384 ? 17.641 -16.594 5.121 1 94.44 384 ALA A CA 1
ATOM 3005 C C . ALA A 1 384 ? 17.281 -16.016 6.488 1 94.44 384 ALA A C 1
ATOM 3007 O O . ALA A 1 384 ? 16.172 -15.508 6.688 1 94.44 384 ALA A O 1
ATOM 3008 N N . GLY A 1 385 ? 18.156 -16.078 7.379 1 94.94 385 GLY A N 1
ATOM 3009 C CA . GLY A 1 385 ? 17.953 -15.516 8.711 1 94.94 385 GLY A CA 1
ATOM 3010 C C . GLY A 1 385 ? 17.219 -16.453 9.648 1 94.94 385 GLY A C 1
ATOM 3011 O O . GLY A 1 385 ? 16.703 -16.016 10.68 1 94.94 385 GLY A O 1
ATOM 3012 N N . ALA A 1 386 ? 17.109 -17.766 9.312 1 97.56 386 ALA A N 1
ATOM 3013 C CA . ALA A 1 386 ? 16.422 -18.719 10.172 1 97.56 386 ALA A CA 1
ATOM 3014 C C . ALA A 1 386 ? 17.203 -18.969 11.461 1 97.56 386 ALA A C 1
ATOM 3016 O O . ALA A 1 386 ? 18.438 -18.906 11.469 1 97.56 386 ALA A O 1
ATOM 3017 N N . ARG A 1 387 ? 16.453 -19.297 12.508 1 96.88 387 ARG A N 1
ATOM 3018 C CA . ARG A 1 387 ? 17.078 -19.594 13.789 1 96.88 387 ARG A CA 1
ATOM 3019 C C . ARG A 1 387 ? 17.125 -21.109 14.047 1 96.88 387 ARG A C 1
ATOM 3021 O O . ARG A 1 387 ? 17.938 -21.578 14.836 1 96.88 387 ARG A O 1
ATOM 3028 N N . ALA A 1 388 ? 16.219 -21.75 13.336 1 98.12 388 ALA A N 1
ATOM 3029 C CA . ALA A 1 388 ? 16.141 -23.203 13.508 1 98.12 388 ALA A CA 1
ATOM 3030 C C . ALA A 1 388 ? 15.898 -23.891 12.172 1 98.12 388 ALA A C 1
ATOM 3032 O O . ALA A 1 388 ? 15.422 -23.266 11.219 1 98.12 388 ALA A O 1
ATOM 3033 N N . VAL A 1 389 ? 16.281 -25.156 12.188 1 98.44 389 VAL A N 1
ATOM 3034 C CA . VAL A 1 389 ? 15.969 -26.047 11.078 1 98.44 389 VAL A CA 1
ATOM 3035 C C . VAL A 1 389 ? 15.32 -27.328 11.602 1 98.44 389 VAL A C 1
ATOM 3037 O O . VAL A 1 389 ? 15.68 -27.812 12.672 1 98.44 389 VAL A O 1
ATOM 3040 N N . VAL A 1 390 ? 14.367 -27.766 10.883 1 98.81 390 VAL A N 1
ATOM 3041 C CA . VAL A 1 390 ? 13.797 -29.094 11.133 1 98.81 390 VAL A CA 1
ATOM 3042 C C . VAL A 1 390 ? 14.195 -30.047 10.016 1 98.81 390 VAL A C 1
ATOM 3044 O O . VAL A 1 390 ? 13.867 -29.812 8.852 1 98.81 390 VAL A O 1
ATOM 3047 N N . ILE A 1 391 ? 14.867 -31.062 10.352 1 98.62 391 ILE A N 1
ATOM 3048 C CA . ILE A 1 391 ? 15.344 -32.062 9.383 1 98.62 391 ILE A CA 1
ATOM 3049 C C . ILE A 1 391 ? 14.422 -33.281 9.391 1 98.62 391 ILE A C 1
ATOM 3051 O O . ILE A 1 391 ? 14.195 -33.875 10.43 1 98.62 391 ILE A O 1
ATOM 3055 N N . VAL A 1 392 ? 13.898 -33.625 8.234 1 98.62 392 VAL A N 1
ATOM 3056 C CA . VAL A 1 392 ? 13.031 -34.781 8.078 1 98.62 392 VAL A CA 1
ATOM 3057 C C . VAL A 1 392 ? 13.797 -35.906 7.41 1 98.62 392 VAL A C 1
ATOM 3059 O O . VAL A 1 392 ? 13.945 -35.938 6.184 1 98.62 392 VAL A O 1
ATOM 3062 N N . GLY A 1 393 ? 14.203 -36.812 8.172 1 97.62 393 GLY A N 1
ATOM 3063 C CA . GLY A 1 393 ? 14.867 -38.031 7.703 1 97.62 393 GLY A CA 1
ATOM 3064 C C . GLY A 1 393 ? 13.969 -39.25 7.715 1 97.62 393 GLY A C 1
ATOM 3065 O O . GLY A 1 393 ? 12.992 -39.281 8.469 1 97.62 393 GLY A O 1
ATOM 3066 N N . GLN A 1 394 ? 14.336 -40.188 6.91 1 96.81 394 GLN A N 1
ATOM 3067 C CA . GLN A 1 394 ? 13.484 -41.344 6.699 1 96.81 394 GLN A CA 1
ATOM 3068 C C . GLN A 1 394 ? 13.25 -42.094 8.008 1 96.81 394 GLN A C 1
ATOM 3070 O O . GLN A 1 394 ? 12.109 -42.375 8.375 1 96.81 394 GLN A O 1
ATOM 3075 N N . GLU A 1 395 ? 14.297 -42.406 8.727 1 96.94 395 GLU A N 1
ATOM 3076 C CA . GLU A 1 395 ? 14.195 -43.156 9.961 1 96.94 395 GLU A CA 1
ATOM 3077 C C . GLU A 1 395 ? 13.375 -42.438 11.008 1 96.94 395 GLU A C 1
ATOM 3079 O O . GLU A 1 395 ? 12.484 -43 11.641 1 96.94 395 GLU A O 1
ATOM 3084 N N . ASP A 1 396 ? 13.664 -41.188 11.156 1 97.38 396 ASP A N 1
ATOM 3085 C CA . ASP A 1 396 ? 12.93 -40.344 12.117 1 97.38 396 ASP A CA 1
ATOM 3086 C C . ASP A 1 396 ? 11.453 -40.25 11.742 1 97.38 396 ASP A C 1
ATOM 3088 O O . ASP A 1 396 ? 10.578 -40.438 12.594 1 97.38 396 ASP A O 1
ATOM 3092 N N . TRP A 1 397 ? 11.164 -40.031 10.484 1 97.69 397 TRP A N 1
ATOM 3093 C CA . TRP A 1 397 ? 9.789 -39.875 10.031 1 97.69 397 TRP A CA 1
ATOM 3094 C C . TRP A 1 397 ? 8.977 -41.156 10.242 1 97.69 397 TRP A C 1
ATOM 3096 O O . TRP A 1 397 ? 7.832 -41.094 10.695 1 97.69 397 TRP A O 1
ATOM 3106 N N . ASP A 1 398 ? 9.641 -42.25 9.945 1 97.5 398 ASP A N 1
ATOM 3107 C CA . ASP A 1 398 ? 8.977 -43.531 10.125 1 97.5 398 ASP A CA 1
ATOM 3108 C C . ASP A 1 398 ? 8.617 -43.781 11.586 1 97.5 398 ASP A C 1
ATOM 3110 O O . ASP A 1 398 ? 7.625 -44.438 11.891 1 97.5 398 ASP A O 1
ATOM 3114 N N . ALA A 1 399 ? 9.375 -43.219 12.492 1 97.88 399 ALA A N 1
ATOM 3115 C CA . ALA A 1 399 ? 9.164 -43.344 13.93 1 97.88 399 ALA A CA 1
ATOM 3116 C C . ALA A 1 399 ? 8.281 -42.25 14.477 1 97.88 399 ALA A C 1
ATOM 3118 O O . ALA A 1 399 ? 8.062 -42.156 15.688 1 97.88 399 ALA A O 1
ATOM 3119 N N . GLY A 1 400 ? 7.766 -41.375 13.609 1 97.88 400 GLY A N 1
ATOM 3120 C CA . GLY A 1 400 ? 6.918 -40.25 14.023 1 97.88 400 GLY A CA 1
ATOM 3121 C C . GLY A 1 400 ? 7.699 -39.094 14.602 1 97.88 400 GLY A C 1
ATOM 3122 O O . GLY A 1 400 ? 7.168 -38.312 15.406 1 97.88 400 GLY A O 1
ATOM 3123 N N . ASN A 1 401 ? 9.008 -39.031 14.188 1 98.44 401 ASN A N 1
ATOM 3124 C CA . ASN A 1 401 ? 9.891 -38 14.742 1 98.44 401 ASN A CA 1
ATOM 3125 C C . ASN A 1 401 ? 10.469 -37.094 13.656 1 98.44 401 ASN A C 1
ATOM 3127 O O . ASN A 1 401 ? 10.297 -37.375 12.469 1 98.44 401 ASN A O 1
ATOM 3131 N N . VAL A 1 402 ? 11.039 -36 14.086 1 98.75 402 VAL A N 1
ATOM 3132 C CA . VAL A 1 402 ? 11.867 -35.094 13.273 1 98.75 402 VAL A CA 1
ATOM 3133 C C . VAL A 1 402 ? 13.047 -34.594 14.102 1 98.75 402 VAL A C 1
ATOM 3135 O O . VAL A 1 402 ? 13.047 -34.719 15.328 1 98.75 402 VAL A O 1
ATOM 3138 N N . THR A 1 403 ? 14.039 -34.094 13.469 1 98.56 403 THR A N 1
ATOM 3139 C CA . THR A 1 403 ? 15.195 -33.531 14.156 1 98.56 403 THR A CA 1
ATOM 3140 C C . THR A 1 403 ? 15.18 -32 14.062 1 98.56 403 THR A C 1
ATOM 3142 O O . THR A 1 403 ? 15.117 -31.453 12.969 1 98.56 403 THR A O 1
ATOM 3145 N N . VAL A 1 404 ? 15.156 -31.375 15.242 1 98.56 404 VAL A N 1
ATOM 3146 C CA . VAL A 1 404 ? 15.219 -29.906 15.312 1 98.56 404 VAL A CA 1
ATOM 3147 C C . VAL A 1 404 ? 16.641 -29.469 15.625 1 98.56 404 VAL A C 1
ATOM 3149 O O . VAL A 1 404 ? 17.266 -29.969 16.562 1 98.56 404 VAL A O 1
ATOM 3152 N N . ARG A 1 405 ? 17.141 -28.547 14.82 1 97.69 405 ARG A N 1
ATOM 3153 C CA . ARG A 1 405 ? 18.5 -28.062 14.984 1 97.69 405 ARG A CA 1
ATOM 3154 C C . ARG A 1 405 ? 18.531 -26.547 15.141 1 97.69 405 ARG A C 1
ATOM 3156 O O . ARG A 1 405 ? 17.891 -25.828 14.367 1 97.69 405 ARG A O 1
ATOM 3163 N N . SER A 1 406 ? 19.203 -26.094 16.172 1 97.44 406 SER A N 1
ATOM 3164 C CA . SER A 1 406 ? 19.469 -24.656 16.328 1 97.44 406 SER A CA 1
ATOM 3165 C C . SER A 1 406 ? 20.594 -24.203 15.414 1 97.44 406 SER A C 1
ATOM 3167 O O . SER A 1 406 ? 21.656 -24.812 15.383 1 97.44 406 SER A O 1
ATOM 3169 N N . LEU A 1 407 ? 20.312 -23.156 14.695 1 96.19 407 LEU A N 1
ATOM 3170 C CA . LEU A 1 407 ? 21.375 -22.672 13.812 1 96.19 407 LEU A CA 1
ATOM 3171 C C . LEU A 1 407 ? 22.391 -21.844 14.602 1 96.19 407 LEU A C 1
ATOM 3173 O O . LEU A 1 407 ? 23.562 -21.766 14.211 1 96.19 407 LEU A O 1
ATOM 3177 N N . ALA A 1 408 ? 21.969 -21.297 15.68 1 93.5 408 ALA A N 1
ATOM 3178 C CA . ALA A 1 408 ? 22.844 -20.5 16.531 1 93.5 408 ALA A CA 1
ATOM 3179 C C . ALA A 1 408 ? 23.844 -21.391 17.266 1 93.5 408 ALA A C 1
ATOM 3181 O O . ALA A 1 408 ? 25.031 -21.094 17.312 1 93.5 408 ALA A O 1
ATOM 3182 N N . THR A 1 409 ? 23.344 -22.531 17.828 1 94.06 409 THR A N 1
ATOM 3183 C CA . THR A 1 409 ? 24.172 -23.344 18.703 1 94.06 409 THR A CA 1
ATOM 3184 C C . THR A 1 409 ? 24.594 -24.641 18 1 94.06 409 THR A C 1
ATOM 3186 O O . THR A 1 409 ? 25.516 -25.312 18.438 1 94.06 409 THR A O 1
ATOM 3189 N N . ARG A 1 410 ? 23.938 -25.031 16.984 1 92.88 410 ARG A N 1
ATOM 3190 C CA . ARG A 1 410 ? 24.141 -26.25 16.219 1 92.88 410 ARG A CA 1
ATOM 3191 C C . ARG A 1 410 ? 23.688 -27.484 17 1 92.88 410 ARG A C 1
ATOM 3193 O O . ARG A 1 410 ? 23.828 -28.609 16.531 1 92.88 410 ARG A O 1
ATOM 3200 N N . GLU A 1 411 ? 23.078 -27.188 18.094 1 95.31 411 GLU A N 1
ATOM 3201 C CA . GLU A 1 411 ? 22.516 -28.281 18.875 1 95.31 411 GLU A CA 1
ATOM 3202 C C . GLU A 1 411 ? 21.297 -28.875 18.172 1 95.31 411 GLU A C 1
ATOM 3204 O O . GLU A 1 411 ? 20.5 -28.141 17.578 1 95.31 411 GLU A O 1
ATOM 3209 N N . GLN A 1 412 ? 21.219 -30.219 18.219 1 96.38 412 GLN A N 1
ATOM 3210 C CA . GLN A 1 412 ? 20.109 -30.906 17.578 1 96.38 412 GLN A CA 1
ATOM 3211 C C . GLN A 1 412 ? 19.359 -31.781 18.578 1 96.38 412 GLN A C 1
ATOM 3213 O O . GLN A 1 412 ? 19.969 -32.312 19.516 1 96.38 412 GLN A O 1
ATOM 3218 N N . ARG A 1 413 ? 18.062 -31.844 18.438 1 95.75 413 ARG A N 1
ATOM 3219 C CA . ARG A 1 413 ? 17.203 -32.688 19.25 1 95.75 413 ARG A CA 1
ATOM 3220 C C . ARG A 1 413 ? 16.172 -33.406 18.375 1 95.75 413 ARG A C 1
ATOM 3222 O O . ARG A 1 413 ? 15.523 -32.781 17.531 1 95.75 413 ARG A O 1
ATOM 3229 N N . THR A 1 414 ? 16.062 -34.719 18.547 1 98.12 414 THR A N 1
ATOM 3230 C CA . THR A 1 414 ? 14.984 -35.469 17.906 1 98.12 414 THR A CA 1
ATOM 3231 C C . THR A 1 414 ? 13.711 -35.406 18.75 1 98.12 414 THR A C 1
ATOM 3233 O O . THR A 1 414 ? 13.727 -35.75 19.938 1 98.12 414 THR A O 1
ATOM 3236 N N . VAL A 1 415 ? 12.68 -35 18.188 1 98.5 415 VAL A N 1
ATOM 3237 C CA . VAL A 1 415 ? 11.414 -34.844 18.906 1 98.5 415 VAL A CA 1
ATOM 3238 C C . VAL A 1 415 ? 10.273 -35.438 18.078 1 98.5 415 VAL A C 1
ATOM 3240 O O . VAL A 1 415 ? 10.445 -35.75 16.891 1 98.5 415 VAL A O 1
ATOM 3243 N N . THR A 1 416 ? 9.156 -35.688 18.75 1 98.25 416 THR A N 1
ATOM 3244 C CA . THR A 1 416 ? 7.984 -36.094 17.984 1 98.25 416 THR A CA 1
ATOM 3245 C C . THR A 1 416 ? 7.496 -34.969 17.078 1 98.25 416 THR A C 1
ATOM 3247 O O . THR A 1 416 ? 7.75 -33.781 17.359 1 98.25 416 THR A O 1
ATOM 3250 N N . VAL A 1 417 ? 6.836 -35.344 16.047 1 97.81 417 VAL A N 1
ATOM 3251 C CA . VAL A 1 417 ? 6.281 -34.344 15.133 1 97.81 417 VAL A CA 1
ATOM 3252 C C . VAL A 1 417 ? 5.375 -33.375 15.906 1 97.81 417 VAL A C 1
ATOM 3254 O O . VAL A 1 417 ? 5.359 -32.188 15.633 1 97.81 417 VAL A O 1
ATOM 3257 N N . ASP A 1 418 ? 4.719 -33.844 16.922 1 96.56 418 ASP A N 1
ATOM 3258 C CA . ASP A 1 418 ? 3.799 -33.031 17.734 1 96.56 418 ASP A CA 1
ATOM 3259 C C . ASP A 1 418 ? 4.555 -32 18.578 1 96.56 418 ASP A C 1
ATOM 3261 O O . ASP A 1 418 ? 4.023 -30.938 18.891 1 96.56 418 ASP A O 1
ATOM 3265 N N . GLU A 1 419 ? 5.781 -32.344 18.875 1 97.5 419 GLU A N 1
ATOM 3266 C CA . GLU A 1 419 ? 6.578 -31.469 19.75 1 97.5 419 GLU A CA 1
ATOM 3267 C C . GLU A 1 419 ? 7.426 -30.5 18.938 1 97.5 419 GLU A C 1
ATOM 3269 O O . GLU A 1 419 ? 8.086 -29.625 19.484 1 97.5 419 GLU A O 1
ATOM 3274 N N . ALA A 1 420 ? 7.406 -30.703 17.656 1 97.75 420 ALA A N 1
ATOM 3275 C CA . ALA A 1 420 ? 8.266 -29.891 16.812 1 97.75 420 ALA A CA 1
ATOM 3276 C C . ALA A 1 420 ? 8 -28.406 17 1 97.75 420 ALA A C 1
ATOM 3278 O O . ALA A 1 420 ? 8.938 -27.609 17.141 1 97.75 420 ALA A O 1
ATOM 3279 N N . VAL A 1 421 ? 6.734 -27.984 17.094 1 98 421 VAL A N 1
ATOM 3280 C CA . VAL A 1 421 ? 6.336 -26.578 17.188 1 98 421 VAL A CA 1
ATOM 3281 C C . VAL A 1 421 ? 6.883 -25.984 18.484 1 98 421 VAL A C 1
ATOM 3283 O O . VAL A 1 421 ? 7.527 -24.922 18.453 1 98 421 VAL A O 1
ATOM 3286 N N . SER A 1 422 ? 6.637 -26.656 19.609 1 98 422 SER A N 1
ATOM 3287 C CA . SER A 1 422 ? 7.086 -26.141 20.891 1 98 422 SER A CA 1
ATOM 3288 C C . SER A 1 422 ? 8.609 -26.078 20.969 1 98 422 SER A C 1
ATOM 3290 O O . SER A 1 422 ? 9.172 -25.141 21.531 1 98 422 SER A O 1
ATOM 3292 N N . THR A 1 423 ? 9.242 -27.109 20.391 1 97.56 423 THR A N 1
ATOM 3293 C CA . THR A 1 423 ? 10.703 -27.156 20.406 1 97.56 423 THR A CA 1
ATOM 3294 C C . THR A 1 423 ? 11.289 -26 19.594 1 97.56 423 THR A C 1
ATOM 3296 O O . THR A 1 423 ? 12.203 -25.312 20.047 1 97.56 423 THR A O 1
ATOM 3299 N N . VAL A 1 424 ? 10.758 -25.797 18.422 1 97.88 424 VAL A N 1
ATOM 3300 C CA . VAL A 1 424 ? 11.242 -24.719 17.562 1 97.88 424 VAL A CA 1
ATOM 3301 C C . VAL A 1 424 ? 10.977 -23.359 18.234 1 97.88 424 VAL A C 1
ATOM 3303 O O . VAL A 1 424 ? 11.836 -22.484 18.219 1 97.88 424 VAL A O 1
ATOM 3306 N N . THR A 1 425 ? 9.781 -23.172 18.797 1 97.19 425 THR A N 1
ATOM 3307 C CA . THR A 1 425 ? 9.391 -21.922 19.438 1 97.19 425 THR A CA 1
ATOM 3308 C C . THR A 1 425 ? 10.359 -21.578 20.578 1 97.19 425 THR A C 1
ATOM 3310 O O . THR A 1 425 ? 10.688 -20.406 20.781 1 97.19 425 THR A O 1
ATOM 3313 N N . SER A 1 426 ? 10.812 -22.547 21.297 1 95.38 426 SER A N 1
ATOM 3314 C CA . SER A 1 426 ? 11.727 -22.328 22.406 1 95.38 426 SER A CA 1
ATOM 3315 C C . SER A 1 426 ? 13.086 -21.844 21.922 1 95.38 426 SER A C 1
ATOM 3317 O O . SER A 1 426 ? 13.867 -21.312 22.703 1 95.38 426 SER A O 1
ATOM 3319 N N . LEU A 1 427 ? 13.383 -22.109 20.625 1 93.62 427 LEU A N 1
ATOM 3320 C CA . LEU A 1 427 ? 14.672 -21.703 20.062 1 93.62 427 LEU A CA 1
ATOM 3321 C C . LEU A 1 427 ? 14.594 -20.297 19.469 1 93.62 427 LEU A C 1
ATOM 3323 O O . LEU A 1 427 ? 15.609 -19.719 19.094 1 93.62 427 LEU A O 1
ATOM 3327 N N . LEU A 1 428 ? 13.391 -19.812 19.266 1 89.31 428 LEU A N 1
ATOM 3328 C CA . LEU A 1 428 ? 13.172 -18.516 18.641 1 89.31 428 LEU A CA 1
ATOM 3329 C C . LEU A 1 428 ? 13.094 -17.406 19.688 1 89.31 428 LEU A C 1
ATOM 3331 O O . LEU A 1 428 ? 13.602 -16.312 19.469 1 89.31 428 LEU A O 1
ATOM 3335 N N . MET B 1 1 ? -22.281 31.125 -13.5 1 46.41 1 MET B N 1
ATOM 3336 C CA . MET B 1 1 ? -22.156 30.25 -12.344 1 46.41 1 MET B CA 1
ATOM 3337 C C . MET B 1 1 ? -20.812 29.516 -12.359 1 46.41 1 MET B C 1
ATOM 3339 O O . MET B 1 1 ? -20.344 29.094 -13.406 1 46.41 1 MET B O 1
ATOM 3343 N N . PRO B 1 2 ? -20 29.641 -11.289 1 61.38 2 PRO B N 1
ATOM 3344 C CA . PRO B 1 2 ? -18.672 29.047 -11.406 1 61.38 2 PRO B CA 1
ATOM 3345 C C . PRO B 1 2 ? -18.703 27.578 -11.789 1 61.38 2 PRO B C 1
ATOM 3347 O O . PRO B 1 2 ? -19.609 26.844 -11.375 1 61.38 2 PRO B O 1
ATOM 3350 N N . GLU B 1 3 ? -18.25 27.219 -12.836 1 82.19 3 GLU B N 1
ATOM 3351 C CA . GLU B 1 3 ? -18.25 25.844 -13.328 1 82.19 3 GLU B CA 1
ATOM 3352 C C . GLU B 1 3 ? -17.391 24.938 -12.453 1 82.19 3 GLU B C 1
ATOM 3354 O O . GLU B 1 3 ? -16.172 25.109 -12.383 1 82.19 3 GLU B O 1
ATOM 3359 N N . TYR B 1 4 ? -18.031 24.172 -11.5 1 91.38 4 TYR B N 1
ATOM 3360 C CA . TYR B 1 4 ? -17.359 23.234 -10.609 1 91.38 4 TYR B CA 1
ATOM 3361 C C . TYR B 1 4 ? -16.844 22.016 -11.375 1 91.38 4 TYR B C 1
ATOM 3363 O O . TYR B 1 4 ? -17.5 21.562 -12.32 1 91.38 4 TYR B O 1
ATOM 3371 N N . LEU B 1 5 ? -15.656 21.641 -10.992 1 93.62 5 LEU B N 1
ATOM 3372 C CA . LEU B 1 5 ? -15.148 20.391 -11.539 1 93.62 5 LEU B CA 1
ATOM 3373 C C . LEU B 1 5 ? -15.938 19.203 -11.008 1 93.62 5 LEU B C 1
ATOM 3375 O O . LEU B 1 5 ? -16.469 19.25 -9.898 1 93.62 5 LEU B O 1
ATOM 3379 N N . PRO B 1 6 ? -16.047 18.172 -11.82 1 94 6 PRO B N 1
ATOM 3380 C CA . PRO B 1 6 ? -16.766 16.984 -11.352 1 94 6 PRO B CA 1
ATOM 3381 C C . PRO B 1 6 ? -16.094 16.312 -10.164 1 94 6 PRO B C 1
ATOM 3383 O O . PRO B 1 6 ? -14.859 16.344 -10.047 1 94 6 PRO B O 1
ATOM 3386 N N . THR B 1 7 ? -16.891 15.664 -9.289 1 96.69 7 THR B N 1
ATOM 3387 C CA . THR B 1 7 ? -16.344 15.008 -8.117 1 96.69 7 THR B CA 1
ATOM 3388 C C . THR B 1 7 ? -16.234 13.5 -8.344 1 96.69 7 THR B C 1
ATOM 3390 O O . THR B 1 7 ? -15.648 12.781 -7.523 1 96.69 7 THR B O 1
ATOM 3393 N N . THR B 1 8 ? -16.75 13.031 -9.453 1 96.12 8 THR B N 1
ATOM 3394 C CA . THR B 1 8 ? -16.656 11.609 -9.773 1 96.12 8 THR B CA 1
ATOM 3395 C C . THR B 1 8 ? -15.234 11.25 -10.211 1 96.12 8 THR B C 1
ATOM 3397 O O . THR B 1 8 ? -14.602 12 -10.953 1 96.12 8 THR B O 1
ATOM 3400 N N . PRO B 1 9 ? -14.742 10.141 -9.688 1 96.25 9 PRO B N 1
ATOM 3401 C CA . PRO B 1 9 ? -13.414 9.742 -10.164 1 96.25 9 PRO B CA 1
ATOM 3402 C C . PRO B 1 9 ? -13.398 9.406 -11.656 1 96.25 9 PRO B C 1
ATOM 3404 O O . PRO B 1 9 ? -14.453 9.188 -12.25 1 96.25 9 PRO B O 1
ATOM 3407 N N . VAL B 1 10 ? -12.18 9.344 -12.219 1 95.31 10 VAL B N 1
ATOM 3408 C CA . VAL B 1 10 ? -12 8.992 -13.625 1 95.31 10 VAL B CA 1
ATOM 3409 C C . VAL B 1 10 ? -12.688 7.652 -13.914 1 95.31 10 VAL B C 1
ATOM 3411 O O . VAL 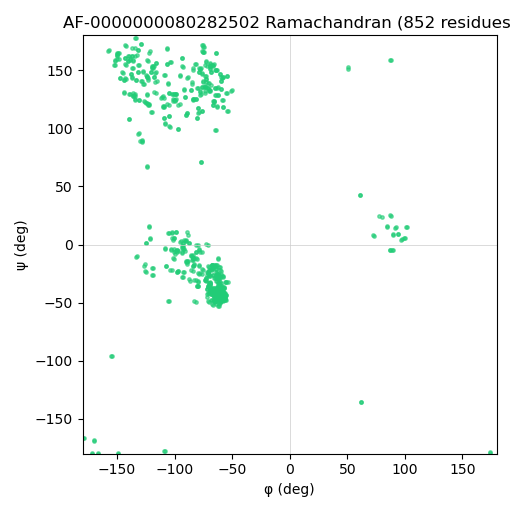B 1 10 ? -12.664 6.746 -13.078 1 95.31 10 VAL B O 1
ATOM 3414 N N . LYS B 1 11 ? -13.219 7.582 -15.117 1 93.94 11 LYS B N 1
ATOM 3415 C CA . LYS B 1 11 ? -13.93 6.371 -15.508 1 93.94 11 LYS B CA 1
ATOM 3416 C C . LYS B 1 11 ? -13.047 5.137 -15.336 1 93.94 11 LYS B C 1
ATOM 3418 O O . LYS B 1 11 ? -11.891 5.133 -15.773 1 93.94 11 LYS B O 1
ATOM 3423 N N . GLY B 1 12 ? -13.562 4.125 -14.695 1 95 12 GLY B N 1
ATOM 3424 C CA . GLY B 1 12 ? -12.852 2.871 -14.523 1 95 12 GLY B CA 1
ATOM 3425 C C . GLY B 1 12 ? -11.953 2.857 -13.297 1 95 12 GLY B C 1
ATOM 3426 O O . GLY B 1 12 ? -11.297 1.855 -13.016 1 95 12 GLY B O 1
ATOM 3427 N N . THR B 1 13 ? -11.844 3.965 -12.609 1 96.69 13 THR B N 1
ATOM 3428 C CA . THR B 1 13 ? -11.109 4.023 -11.352 1 96.69 13 THR B CA 1
ATOM 3429 C C . THR B 1 13 ? -12.07 4.141 -10.172 1 96.69 13 THR B C 1
ATOM 3431 O O . THR B 1 13 ? -13.281 4.234 -10.359 1 96.69 13 THR B O 1
ATOM 3434 N N . ARG B 1 14 ? -11.625 3.992 -9.008 1 97 14 ARG B N 1
ATOM 3435 C CA . ARG B 1 14 ? -12.469 3.965 -7.816 1 97 14 ARG B CA 1
ATOM 3436 C C . ARG B 1 14 ? -11.891 4.84 -6.711 1 97 14 ARG B C 1
ATOM 3438 O O . ARG B 1 14 ? -10.672 4.887 -6.523 1 97 14 ARG B O 1
ATOM 3445 N N . ASP B 1 15 ? -12.75 5.531 -5.988 1 98 15 ASP B N 1
ATOM 3446 C CA . ASP B 1 15 ? -12.438 6.094 -4.676 1 98 15 ASP B CA 1
ATOM 3447 C C . ASP B 1 15 ? -12.672 5.066 -3.568 1 98 15 ASP B C 1
ATOM 3449 O O . ASP B 1 15 ? -13.688 4.375 -3.562 1 98 15 ASP B O 1
ATOM 3453 N N . PHE B 1 16 ? -11.734 4.938 -2.693 1 98.31 16 PHE B N 1
ATOM 3454 C CA . PHE B 1 16 ? -11.93 4.113 -1.507 1 98.31 16 PHE B CA 1
ATOM 3455 C C . PHE B 1 16 ? -12.055 4.98 -0.26 1 98.31 16 PHE B C 1
ATOM 3457 O O . PHE B 1 16 ? -11.055 5.473 0.262 1 98.31 16 PHE B O 1
ATOM 3464 N N . LEU B 1 17 ? -13.266 5.113 0.212 1 98.19 17 LEU B N 1
ATOM 3465 C CA . LEU B 1 17 ? -13.5 5.836 1.456 1 98.19 17 LEU B CA 1
ATOM 3466 C C . LEU B 1 17 ? -13.102 4.988 2.662 1 98.19 17 LEU B C 1
ATOM 3468 O O . LEU B 1 17 ? -12.797 3.803 2.52 1 98.19 17 LEU B O 1
ATOM 3472 N N . PRO B 1 18 ? -13.086 5.52 3.834 1 98.06 18 PRO B N 1
ATOM 3473 C CA . PRO B 1 18 ? -12.523 4.844 5.004 1 98.06 18 PRO B CA 1
ATOM 3474 C C . PRO B 1 18 ? -13.18 3.498 5.285 1 98.06 18 PRO B C 1
ATOM 3476 O O . PRO B 1 18 ? -12.5 2.527 5.621 1 98.06 18 PRO B O 1
ATOM 3479 N N . ALA B 1 19 ? -14.477 3.379 5.152 1 97.25 19 ALA B N 1
ATOM 3480 C CA . ALA B 1 19 ? -15.148 2.109 5.41 1 97.25 19 ALA B CA 1
ATOM 3481 C C . ALA B 1 19 ? -14.656 1.024 4.457 1 97.25 19 ALA B C 1
ATOM 3483 O O . ALA B 1 19 ? -14.336 -0.087 4.883 1 97.25 19 ALA B O 1
ATOM 3484 N N . GLU B 1 20 ? -14.555 1.414 3.209 1 97.44 20 GLU B N 1
ATOM 3485 C CA . GLU B 1 20 ? -14.078 0.471 2.203 1 97.44 20 GLU B CA 1
ATOM 3486 C C . GLU B 1 20 ? -12.602 0.137 2.416 1 97.44 20 GLU B C 1
ATOM 3488 O O . GLU B 1 20 ? -12.195 -1.02 2.287 1 97.44 20 GLU B O 1
ATOM 3493 N N . MET B 1 21 ? -11.836 1.125 2.703 1 98 21 MET B N 1
ATOM 3494 C CA . MET B 1 21 ? -10.414 0.908 2.938 1 98 21 MET B CA 1
ATOM 3495 C C . MET B 1 21 ? -10.188 0.008 4.148 1 98 21 MET B C 1
ATOM 3497 O O . MET B 1 21 ? -9.258 -0.795 4.168 1 98 21 MET B O 1
ATOM 3501 N N . SER B 1 22 ? -11.031 0.188 5.168 1 98.12 22 SER B N 1
ATOM 3502 C CA . SER B 1 22 ? -10.945 -0.666 6.348 1 98.12 22 SER B CA 1
ATOM 3503 C C . SER B 1 22 ? -11.156 -2.131 5.984 1 98.12 22 SER B C 1
ATOM 3505 O O . SER B 1 22 ? -10.398 -3 6.41 1 98.12 22 SER B O 1
ATOM 3507 N N . VAL B 1 23 ? -12.094 -2.389 5.188 1 98.44 23 VAL B N 1
ATOM 3508 C CA . VAL B 1 23 ? -12.375 -3.744 4.723 1 98.44 23 VAL B CA 1
ATOM 3509 C C . VAL B 1 23 ? -11.188 -4.27 3.92 1 98.44 23 VAL B C 1
ATOM 3511 O O . VAL B 1 23 ? -10.695 -5.375 4.176 1 98.44 23 VAL B O 1
ATOM 3514 N N . ARG B 1 24 ? -10.719 -3.48 3.004 1 98.38 24 ARG B N 1
ATOM 3515 C CA . ARG B 1 24 ? -9.602 -3.879 2.145 1 98.38 24 ARG B CA 1
ATOM 3516 C C . ARG B 1 24 ? -8.359 -4.184 2.969 1 98.38 24 ARG B C 1
ATOM 3518 O O . ARG B 1 24 ? -7.664 -5.168 2.713 1 98.38 24 ARG B O 1
ATOM 3525 N N . THR B 1 25 ? -8.102 -3.307 3.926 1 97.94 25 THR B N 1
ATOM 3526 C CA . THR B 1 25 ? -6.918 -3.492 4.762 1 97.94 25 THR B CA 1
ATOM 3527 C C . THR B 1 25 ? -6.992 -4.816 5.52 1 97.94 25 THR B C 1
ATOM 3529 O O . THR B 1 25 ? -5.988 -5.52 5.648 1 97.94 25 THR B O 1
ATOM 3532 N N . GLN B 1 26 ? -8.148 -5.18 6 1 98.19 26 GLN B N 1
ATOM 3533 C CA . GLN B 1 26 ? -8.344 -6.445 6.703 1 98.19 26 GLN B CA 1
ATOM 3534 C C . GLN B 1 26 ? -8.141 -7.633 5.762 1 98.19 26 GLN B C 1
ATOM 3536 O O . GLN B 1 26 ? -7.402 -8.562 6.082 1 98.19 26 GLN B O 1
ATOM 3541 N N . VAL B 1 27 ? -8.766 -7.559 4.621 1 98.69 27 VAL B N 1
ATOM 3542 C CA . VAL B 1 27 ? -8.734 -8.648 3.652 1 98.69 27 VAL B CA 1
ATOM 3543 C C . VAL B 1 27 ? -7.297 -8.898 3.195 1 98.69 27 VAL B C 1
ATOM 3545 O O . VAL B 1 27 ? -6.789 -10.016 3.301 1 98.69 27 VAL B O 1
ATOM 3548 N N . PHE B 1 28 ? -6.629 -7.898 2.746 1 98.62 28 PHE B N 1
ATOM 3549 C CA . PHE B 1 28 ? -5.285 -8.062 2.199 1 98.62 28 PHE B CA 1
ATOM 3550 C C . PHE B 1 28 ? -4.277 -8.336 3.309 1 98.62 28 PHE B C 1
ATOM 3552 O O . PHE B 1 28 ? -3.293 -9.047 3.102 1 98.62 28 PHE B O 1
ATOM 3559 N N . GLY B 1 29 ? -4.559 -7.824 4.52 1 98.31 29 GLY B N 1
ATOM 3560 C CA . GLY B 1 29 ? -3.715 -8.164 5.656 1 98.31 29 GLY B CA 1
ATOM 3561 C C . GLY B 1 29 ? -3.631 -9.664 5.902 1 98.31 29 GLY B C 1
ATOM 3562 O O . GLY B 1 29 ? -2.545 -10.195 6.137 1 98.31 29 GLY B O 1
ATOM 3563 N N . HIS B 1 30 ? -4.785 -10.328 5.82 1 98.44 30 HIS B N 1
ATOM 3564 C CA . HIS B 1 30 ? -4.816 -11.773 5.977 1 98.44 30 HIS B CA 1
ATOM 3565 C C . HIS B 1 30 ? -3.979 -12.469 4.906 1 98.44 30 HIS B C 1
ATOM 3567 O O . HIS B 1 30 ? -3.275 -13.438 5.188 1 98.44 30 HIS B O 1
ATOM 3573 N N . LEU B 1 31 ? -4.027 -11.977 3.748 1 98.75 31 LEU B N 1
ATOM 3574 C CA . LEU B 1 31 ? -3.299 -12.578 2.637 1 98.75 31 LEU B CA 1
ATOM 3575 C C . LEU B 1 31 ? -1.796 -12.367 2.797 1 98.75 31 LEU B C 1
ATOM 3577 O O . LEU B 1 31 ? -1.008 -13.281 2.543 1 98.75 31 LEU B O 1
ATOM 3581 N N . TYR B 1 32 ? -1.393 -11.133 3.223 1 98.56 32 TYR B N 1
ATOM 3582 C CA . TYR B 1 32 ? 0.017 -10.883 3.496 1 98.56 32 TYR B CA 1
ATOM 3583 C C . TYR B 1 32 ? 0.555 -11.852 4.535 1 98.56 32 TYR B C 1
ATOM 3585 O O . TYR B 1 32 ? 1.645 -12.406 4.375 1 98.56 32 TYR B O 1
ATOM 3593 N N . ASP B 1 33 ? -0.253 -12.086 5.547 1 98 33 ASP B N 1
ATOM 3594 C CA . ASP B 1 33 ? 0.167 -12.977 6.621 1 98 33 ASP B CA 1
ATOM 3595 C C . ASP B 1 33 ? 0.466 -14.375 6.086 1 98 33 ASP B C 1
ATOM 3597 O O . ASP B 1 33 ? 1.504 -14.961 6.406 1 98 33 ASP B O 1
ATOM 3601 N N . VAL B 1 34 ? -0.395 -14.852 5.262 1 98.56 34 VAL B N 1
ATOM 3602 C CA . VAL B 1 34 ? -0.236 -16.188 4.711 1 98.56 34 VAL B CA 1
ATOM 3603 C C . VAL B 1 34 ? 1.022 -16.25 3.848 1 98.56 34 VAL B C 1
ATOM 3605 O O . VAL B 1 34 ? 1.812 -17.188 3.953 1 98.56 34 VAL B O 1
ATOM 3608 N N . LEU B 1 35 ? 1.208 -15.281 3.008 1 98.75 35 LEU B N 1
ATOM 3609 C CA . LEU B 1 35 ? 2.359 -15.219 2.115 1 98.75 35 LEU B CA 1
ATOM 3610 C C . LEU B 1 35 ? 3.662 -15.195 2.906 1 98.75 35 LEU B C 1
ATOM 3612 O O . LEU B 1 35 ? 4.582 -15.961 2.623 1 98.75 35 LEU B O 1
ATOM 3616 N N . GLU B 1 36 ? 3.666 -14.367 3.875 1 98.19 36 GLU B N 1
ATOM 3617 C CA . GLU B 1 36 ? 4.895 -14.195 4.645 1 98.19 36 GLU B CA 1
ATOM 3618 C C . GLU B 1 36 ? 5.164 -15.406 5.531 1 98.19 36 GLU B C 1
ATOM 3620 O O . GLU B 1 36 ? 6.32 -15.766 5.766 1 98.19 36 GLU B O 1
ATOM 3625 N N . LEU B 1 37 ? 4.113 -16.094 6.008 1 98.06 37 LEU B N 1
ATOM 3626 C CA . LEU B 1 37 ? 4.273 -17.328 6.773 1 98.06 37 LEU B CA 1
ATOM 3627 C C . LEU B 1 37 ? 4.941 -18.406 5.93 1 98.06 37 LEU B C 1
ATOM 3629 O O . LEU B 1 37 ? 5.609 -19.297 6.465 1 98.06 37 LEU B O 1
ATOM 3633 N N . ARG B 1 38 ? 4.789 -18.297 4.629 1 97.81 38 ARG B N 1
ATOM 3634 C CA . ARG B 1 38 ? 5.359 -19.297 3.725 1 97.81 38 ARG B CA 1
ATOM 3635 C C . ARG B 1 38 ? 6.727 -18.859 3.213 1 97.81 38 ARG B C 1
ATOM 3637 O O . ARG B 1 38 ? 7.32 -19.516 2.365 1 97.81 38 ARG B O 1
ATOM 3644 N N . GLY B 1 39 ? 7.168 -17.719 3.693 1 96.81 39 GLY B N 1
ATOM 3645 C CA . GLY B 1 39 ? 8.516 -17.266 3.352 1 96.81 39 GLY B CA 1
ATOM 3646 C C . GLY B 1 39 ? 8.562 -16.422 2.098 1 96.81 39 GLY B C 1
ATOM 3647 O O . GLY B 1 39 ? 9.633 -16.172 1.549 1 96.81 39 GLY B O 1
ATOM 3648 N N . PHE B 1 40 ? 7.383 -16.047 1.584 1 98.44 40 PHE B N 1
ATOM 3649 C CA . PHE B 1 40 ? 7.391 -15.086 0.482 1 98.44 40 PHE B CA 1
ATOM 3650 C C . PHE B 1 40 ? 7.789 -13.703 0.97 1 98.44 40 PHE B C 1
ATOM 3652 O O . PHE B 1 40 ? 7.289 -13.227 1.994 1 98.44 40 PHE B O 1
ATOM 3659 N N . LEU B 1 41 ? 8.68 -13.078 0.199 1 98.38 41 LEU B N 1
ATOM 3660 C CA . LEU B 1 41 ? 9.188 -11.758 0.569 1 98.38 41 LEU B CA 1
ATOM 3661 C C . LEU B 1 41 ? 8.57 -10.68 -0.31 1 98.38 41 LEU B C 1
ATOM 3663 O O . LEU B 1 41 ? 8.43 -10.859 -1.521 1 98.38 41 LEU B O 1
ATOM 3667 N N . ARG B 1 42 ? 8.219 -9.586 0.274 1 98.5 42 ARG B N 1
ATOM 3668 C CA . ARG B 1 42 ? 7.543 -8.508 -0.427 1 98.5 42 ARG B CA 1
ATOM 3669 C C . ARG B 1 42 ? 8.531 -7.656 -1.217 1 98.5 42 ARG B C 1
ATOM 3671 O O . ARG B 1 42 ? 9.617 -7.336 -0.723 1 98.5 42 ARG B O 1
ATOM 3678 N N . TYR B 1 43 ? 8.234 -7.316 -2.438 1 98.62 43 TYR B N 1
ATOM 3679 C CA . TYR B 1 43 ? 8.945 -6.375 -3.299 1 98.62 43 TYR B CA 1
ATOM 3680 C C . TYR B 1 43 ? 7.977 -5.391 -3.943 1 98.62 43 TYR B C 1
ATOM 3682 O O . TYR B 1 43 ? 6.758 -5.523 -3.803 1 98.62 43 TYR B O 1
ATOM 3690 N N . ASP B 1 44 ? 8.492 -4.367 -4.527 1 98.19 44 ASP B N 1
ATOM 3691 C CA . ASP B 1 44 ? 7.68 -3.461 -5.332 1 98.19 44 ASP B CA 1
ATOM 3692 C C . ASP B 1 44 ? 8.516 -2.793 -6.418 1 98.19 44 ASP B C 1
ATOM 3694 O O . ASP B 1 44 ? 9.75 -2.768 -6.336 1 98.19 44 ASP B O 1
ATOM 3698 N N . GLY B 1 45 ? 7.895 -2.395 -7.484 1 97 45 GLY B N 1
ATOM 3699 C CA . GLY B 1 45 ? 8.523 -1.682 -8.586 1 97 45 GLY B CA 1
ATOM 3700 C C . GLY B 1 45 ? 7.727 -0.478 -9.047 1 97 45 GLY B C 1
ATOM 3701 O O . GLY B 1 45 ? 6.625 -0.228 -8.555 1 97 45 GLY B O 1
ATOM 3702 N N . PRO B 1 46 ? 8.25 0.223 -9.977 1 97.38 46 PRO B N 1
ATOM 3703 C CA . PRO B 1 46 ? 7.617 1.469 -10.422 1 97.38 46 PRO B CA 1
ATOM 3704 C C . PRO B 1 46 ? 6.312 1.232 -11.172 1 97.38 46 PRO B C 1
ATOM 3706 O O . PRO B 1 46 ? 6.129 0.173 -11.781 1 97.38 46 PRO B O 1
ATOM 3709 N N . ILE B 1 47 ? 5.484 2.217 -11.109 1 97.56 47 ILE B N 1
ATOM 3710 C CA . ILE B 1 47 ? 4.23 2.182 -11.859 1 97.56 47 ILE B CA 1
ATOM 3711 C C . ILE B 1 47 ? 4.508 2.393 -13.344 1 97.56 47 ILE B C 1
ATOM 3713 O O . ILE B 1 47 ? 3.795 1.859 -14.195 1 97.56 47 ILE B O 1
ATOM 3717 N N . LEU B 1 48 ? 5.535 3.137 -13.648 1 96.94 48 LEU B N 1
ATOM 3718 C CA . LEU B 1 48 ? 5.934 3.434 -15.016 1 96.94 48 LEU B CA 1
ATOM 3719 C C . LEU B 1 48 ? 7.094 2.539 -15.453 1 96.94 48 LEU B C 1
ATOM 3721 O O . LEU B 1 48 ? 8.078 2.395 -14.719 1 96.94 48 LEU B O 1
ATOM 3725 N N . GLU B 1 49 ? 6.945 1.93 -16.578 1 96.56 49 GLU B N 1
ATOM 3726 C CA . GLU B 1 49 ? 7.984 1.148 -17.234 1 96.56 49 GLU B CA 1
ATOM 3727 C C . GLU B 1 49 ? 8.109 1.53 -18.719 1 96.56 49 GLU B C 1
ATOM 3729 O O . GLU B 1 49 ? 7.168 2.082 -19.297 1 96.56 49 GLU B O 1
ATOM 3734 N N . PRO B 1 50 ? 9.336 1.299 -19.281 1 94.94 50 PRO B N 1
ATOM 3735 C CA . PRO B 1 50 ? 9.359 1.433 -20.75 1 94.94 50 PRO B CA 1
ATOM 3736 C C . PRO B 1 50 ? 8.258 0.63 -21.438 1 94.94 50 PRO B C 1
ATOM 3738 O O . PRO B 1 50 ? 8.07 -0.549 -21.125 1 94.94 50 PRO B O 1
ATOM 3741 N N . ALA B 1 51 ? 7.527 1.27 -22.375 1 93.56 51 ALA B N 1
ATOM 3742 C CA . ALA B 1 51 ? 6.375 0.638 -23.016 1 93.56 51 ALA B CA 1
ATOM 3743 C C . ALA B 1 51 ? 6.773 -0.667 -23.703 1 93.56 51 ALA B C 1
ATOM 3745 O O . ALA B 1 51 ? 5.984 -1.612 -23.766 1 93.56 51 ALA B O 1
ATOM 3746 N N . GLU B 1 52 ? 7.992 -0.742 -24.109 1 92 52 GLU B N 1
ATOM 3747 C CA . GLU B 1 52 ? 8.508 -1.872 -24.875 1 92 52 GLU B CA 1
ATOM 3748 C C . GLU B 1 52 ? 8.438 -3.164 -24.062 1 92 52 GLU B C 1
ATOM 3750 O O . GLU B 1 52 ? 8.258 -4.246 -24.625 1 92 52 GLU B O 1
ATOM 3755 N N . ILE B 1 53 ? 8.531 -3.068 -22.781 1 91.5 53 ILE B N 1
ATOM 3756 C CA . ILE B 1 53 ? 8.516 -4.234 -21.906 1 91.5 53 ILE B CA 1
ATOM 3757 C C . ILE B 1 53 ? 7.184 -4.969 -22.047 1 91.5 53 ILE B C 1
ATOM 3759 O O . ILE B 1 53 ? 7.152 -6.203 -22.078 1 91.5 53 ILE B O 1
ATOM 3763 N N . TYR B 1 54 ? 6.145 -4.25 -22.203 1 89.94 54 TYR B N 1
ATOM 3764 C CA . TYR B 1 54 ? 4.809 -4.832 -22.25 1 89.94 54 TYR B CA 1
ATOM 3765 C C . TYR B 1 54 ? 4.387 -5.125 -23.688 1 89.94 54 TYR B C 1
ATOM 3767 O O . TYR B 1 54 ? 3.604 -6.043 -23.938 1 89.94 54 TYR B O 1
ATOM 3775 N N . GLU B 1 55 ? 4.898 -4.395 -24.609 1 87.44 55 GLU B N 1
ATOM 3776 C CA . GLU B 1 55 ? 4.578 -4.59 -26.031 1 87.44 55 GLU B CA 1
ATOM 3777 C C . GLU B 1 55 ? 5.18 -5.891 -26.547 1 87.44 55 GLU B C 1
ATOM 3779 O O . GLU B 1 55 ? 4.613 -6.527 -27.438 1 87.44 55 GLU B O 1
ATOM 3784 N N . ARG B 1 56 ? 6.191 -6.316 -25.984 1 80.12 56 ARG B N 1
ATOM 3785 C CA . ARG B 1 56 ? 6.883 -7.512 -26.453 1 80.12 56 ARG B CA 1
ATOM 3786 C C . ARG B 1 56 ? 6.277 -8.773 -25.828 1 80.12 56 ARG B C 1
ATOM 3788 O O . ARG B 1 56 ? 6.273 -9.836 -26.453 1 80.12 56 ARG B O 1
ATOM 3795 N N . LYS B 1 57 ? 5.766 -8.719 -24.641 1 73.81 57 LYS B N 1
ATOM 3796 C CA . LYS B 1 57 ? 5.516 -9.984 -23.969 1 73.81 57 LYS B CA 1
ATOM 3797 C C . LYS B 1 57 ? 4.117 -10.023 -23.359 1 73.81 57 LYS B C 1
ATOM 3799 O O . LYS B 1 57 ? 3.672 -11.07 -22.891 1 73.81 57 LYS B O 1
ATOM 3804 N N . SER B 1 58 ? 3.326 -8.984 -23.266 1 70.94 58 SER B N 1
ATOM 3805 C CA . SER B 1 58 ? 2.033 -9.016 -22.594 1 70.94 58 SER B CA 1
ATOM 3806 C C . SER B 1 58 ? 0.919 -9.43 -23.547 1 70.94 58 SER B C 1
ATOM 3808 O O . SER B 1 58 ? -0.244 -9.523 -23.141 1 70.94 58 SER B O 1
ATOM 3810 N N . GLY B 1 59 ? 1.167 -9.828 -24.656 1 68.88 59 GLY B N 1
ATOM 3811 C CA . GLY B 1 59 ? 0.144 -10.203 -25.625 1 68.88 59 GLY B CA 1
ATOM 3812 C C . GLY B 1 59 ? -0.342 -9.039 -26.453 1 68.88 59 GLY B C 1
ATOM 3813 O O . GLY B 1 59 ? -0.279 -7.887 -26.016 1 68.88 59 GLY B O 1
ATOM 3814 N N . GLN B 1 60 ? -0.86 -9.352 -27.5 1 69.06 60 GLN B N 1
ATOM 3815 C CA . GLN B 1 60 ? -1.245 -8.344 -28.484 1 69.06 60 GLN B CA 1
ATOM 3816 C C . GLN B 1 60 ? -2.412 -7.5 -27.984 1 69.06 60 GLN B C 1
ATOM 3818 O O . GLN B 1 60 ? -2.432 -6.285 -28.188 1 69.06 60 GLN B O 1
ATOM 3823 N N . GLU B 1 61 ? -3.203 -8.133 -27.266 1 70.31 61 GLU B N 1
ATOM 3824 C CA . GLU B 1 61 ? -4.375 -7.41 -26.797 1 70.31 61 GLU B CA 1
ATOM 3825 C C . GLU B 1 61 ? -3.979 -6.312 -25.812 1 70.31 61 GLU B C 1
ATOM 3827 O O . GLU B 1 61 ? -4.418 -5.168 -25.938 1 70.31 61 GLU B O 1
ATOM 3832 N N . ILE B 1 62 ? -3.186 -6.641 -24.891 1 73.25 62 ILE B N 1
ATOM 3833 C CA . ILE B 1 62 ? -2.725 -5.664 -23.906 1 73.25 62 ILE B CA 1
ATOM 3834 C C . ILE B 1 62 ? -1.854 -4.613 -24.594 1 73.25 62 ILE B C 1
ATOM 3836 O O . ILE B 1 62 ? -2.088 -3.412 -24.453 1 73.25 62 ILE B O 1
ATOM 3840 N N . ALA B 1 63 ? -1.026 -4.988 -25.406 1 73.81 63 ALA B N 1
ATOM 3841 C CA . ALA B 1 63 ? -0.055 -4.094 -26.031 1 73.81 63 ALA B CA 1
ATOM 3842 C C . ALA B 1 63 ? -0.739 -3.131 -27 1 73.81 63 ALA B C 1
ATOM 3844 O O . ALA B 1 63 ? -0.406 -1.944 -27.047 1 73.81 63 ALA B O 1
ATOM 3845 N N . ASP B 1 64 ? -1.746 -3.637 -27.609 1 74.38 64 ASP B N 1
ATOM 3846 C CA . ASP B 1 64 ? -2.314 -2.836 -28.688 1 74.38 64 ASP B CA 1
ATOM 3847 C C . ASP B 1 64 ? -3.531 -2.049 -28.219 1 74.38 64 ASP B C 1
ATOM 3849 O O . ASP B 1 64 ? -3.77 -0.926 -28.672 1 74.38 64 ASP B O 1
ATOM 3853 N N . GLN B 1 65 ? -4.125 -2.6 -27.156 1 77.44 65 GLN B N 1
ATOM 3854 C CA . GLN B 1 65 ? -5.453 -2.039 -26.922 1 77.44 65 GLN B CA 1
ATOM 3855 C C . GLN B 1 65 ? -5.594 -1.515 -25.5 1 77.44 65 GLN B C 1
ATOM 3857 O O . GLN B 1 65 ? -6.422 -0.642 -25.234 1 77.44 65 GLN B O 1
ATOM 3862 N N . GLN B 1 66 ? -4.758 -1.907 -24.672 1 86.12 66 GLN B N 1
ATOM 3863 C CA . GLN B 1 66 ? -5.133 -1.657 -23.281 1 86.12 66 GLN B CA 1
ATOM 3864 C C . GLN B 1 66 ? -4.043 -0.875 -22.547 1 86.12 66 GLN B C 1
ATOM 3866 O O . GLN B 1 66 ? -4.191 -0.547 -21.375 1 86.12 66 GLN B O 1
ATOM 3871 N N . LEU B 1 67 ? -3.057 -0.566 -23.25 1 90.25 67 LEU B N 1
ATOM 3872 C CA . LEU B 1 67 ? -1.927 0.078 -22.578 1 90.25 67 LEU B CA 1
ATOM 3873 C C . LEU B 1 67 ? -2.16 1.579 -22.453 1 90.25 67 LEU B C 1
ATOM 3875 O O . LEU B 1 67 ? -2.518 2.246 -23.422 1 90.25 67 LEU B O 1
ATOM 3879 N N . TYR B 1 68 ? -2.086 2.156 -21.203 1 93.94 68 TYR B N 1
ATOM 3880 C CA . TYR B 1 68 ? -1.915 3.592 -21.016 1 93.94 68 TYR B CA 1
ATOM 3881 C C . TYR B 1 68 ? -0.476 4.012 -21.297 1 93.94 68 TYR B C 1
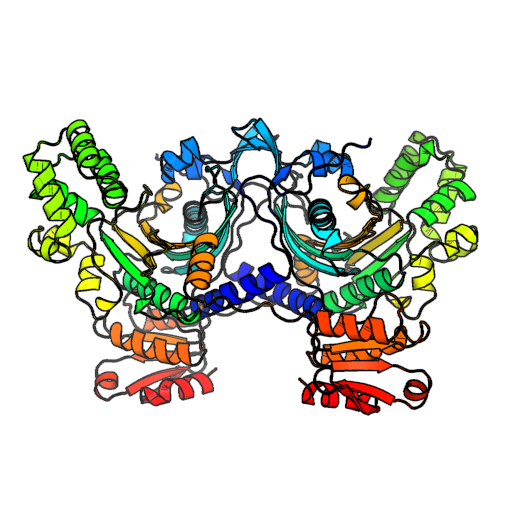ATOM 3883 O O . TYR B 1 68 ? 0.445 3.586 -20.594 1 93.94 68 TYR B O 1
ATOM 3891 N N . THR B 1 69 ? -0.305 4.777 -22.297 1 93.44 69 THR B N 1
ATOM 3892 C CA . THR B 1 69 ? 1.051 5.199 -22.625 1 93.44 69 THR B CA 1
ATOM 3893 C C . THR B 1 69 ? 1.185 6.715 -22.531 1 93.44 69 THR B C 1
ATOM 3895 O O . THR B 1 69 ? 0.19 7.438 -22.625 1 93.44 69 THR B O 1
ATOM 3898 N N . LEU B 1 70 ? 2.385 7.145 -22.234 1 93.44 70 LEU B N 1
ATOM 3899 C CA . LEU B 1 70 ? 2.736 8.555 -22.25 1 93.44 70 LEU B CA 1
ATOM 3900 C C . LEU B 1 70 ? 4.16 8.758 -22.766 1 93.44 70 LEU B C 1
ATOM 3902 O O . LEU B 1 70 ? 4.949 7.812 -22.797 1 93.44 70 LEU B O 1
ATOM 3906 N N . THR B 1 71 ? 4.391 9.906 -23.281 1 92.69 71 THR B N 1
ATOM 3907 C CA . THR B 1 71 ? 5.73 10.305 -23.703 1 92.69 71 THR B CA 1
ATOM 3908 C C . THR B 1 71 ? 6.266 11.414 -22.797 1 92.69 71 THR B C 1
ATOM 3910 O O . THR B 1 71 ? 5.617 12.453 -22.641 1 92.69 71 THR B O 1
ATOM 3913 N N . THR B 1 72 ? 7.395 11.164 -22.281 1 90.25 72 THR B N 1
ATOM 3914 C CA . THR B 1 72 ? 7.969 12.164 -21.391 1 90.25 72 THR B CA 1
ATOM 3915 C C . THR B 1 72 ? 8.5 13.359 -22.188 1 90.25 72 THR B C 1
ATOM 3917 O O . THR B 1 72 ? 8.586 13.305 -23.406 1 90.25 72 THR B O 1
ATOM 3920 N N . LYS B 1 73 ? 8.844 14.398 -21.406 1 85.94 73 LYS B N 1
ATOM 3921 C CA . LYS B 1 73 ? 9.445 15.578 -22.016 1 85.94 73 LYS B CA 1
ATOM 3922 C C . LYS B 1 73 ? 10.773 15.234 -22.688 1 85.94 73 LYS B C 1
ATOM 3924 O O . LYS B 1 73 ? 11.164 15.852 -23.672 1 85.94 73 LYS B O 1
ATOM 3929 N N . GLY B 1 74 ? 11.453 14.211 -22.188 1 86 74 GLY B N 1
ATOM 3930 C CA . GLY B 1 74 ? 12.711 13.75 -22.766 1 86 74 GLY B CA 1
ATOM 3931 C C . GLY B 1 74 ? 12.523 12.844 -23.969 1 86 74 GLY B C 1
ATOM 3932 O O . GLY B 1 74 ? 13.5 12.422 -24.578 1 86 74 GLY B O 1
ATOM 3933 N N . GLY B 1 75 ? 11.32 12.5 -24.25 1 90.5 75 GLY B N 1
ATOM 3934 C CA . GLY B 1 75 ? 11.023 11.719 -25.438 1 90.5 75 GLY B CA 1
ATOM 3935 C C . GLY B 1 75 ? 10.898 10.234 -25.156 1 90.5 75 GLY B C 1
ATOM 3936 O O . GLY B 1 75 ? 10.688 9.438 -26.078 1 90.5 75 GLY B O 1
ATOM 3937 N N . GLU B 1 76 ? 10.977 9.867 -23.938 1 92.19 76 GLU B N 1
ATOM 3938 C CA . GLU B 1 76 ? 10.852 8.461 -23.594 1 92.19 76 GLU B CA 1
ATOM 3939 C C . GLU B 1 76 ? 9.391 8.016 -23.609 1 92.19 76 GLU B C 1
ATOM 3941 O O . GLU B 1 76 ? 8.523 8.688 -23.047 1 92.19 76 GLU B O 1
ATOM 3946 N N . ARG B 1 77 ? 9.188 6.914 -24.266 1 94.69 77 ARG B N 1
ATOM 3947 C CA . ARG B 1 77 ? 7.848 6.332 -24.281 1 94.69 77 ARG B CA 1
ATOM 3948 C C . ARG B 1 77 ? 7.66 5.367 -23.109 1 94.69 77 ARG B C 1
ATOM 3950 O O . ARG B 1 77 ? 8.305 4.316 -23.047 1 94.69 77 ARG B O 1
ATOM 3957 N N . LEU B 1 78 ? 6.793 5.727 -22.203 1 96.19 78 LEU B N 1
ATOM 3958 C CA . LEU B 1 78 ? 6.539 4.945 -20.984 1 96.19 78 LEU B CA 1
ATOM 3959 C C . LEU B 1 78 ? 5.105 4.422 -20.969 1 96.19 78 LEU B C 1
ATOM 3961 O O . LEU B 1 78 ? 4.25 4.914 -21.719 1 96.19 78 LEU B O 1
ATOM 3965 N N . ALA B 1 79 ? 4.879 3.365 -20.234 1 95.75 79 ALA B N 1
ATOM 3966 C CA . ALA B 1 79 ? 3.549 2.803 -20.016 1 95.75 79 ALA B CA 1
ATOM 3967 C C . ALA B 1 79 ? 3.26 2.631 -18.531 1 95.75 79 ALA B C 1
ATOM 3969 O O . ALA B 1 79 ? 4.156 2.307 -17.75 1 95.75 79 ALA B O 1
ATOM 3970 N N . LEU B 1 80 ? 1.977 2.99 -18.125 1 96.75 80 LEU B N 1
ATOM 3971 C CA . LEU B 1 80 ? 1.516 2.471 -16.844 1 96.75 80 LEU B CA 1
ATOM 3972 C C . LEU B 1 80 ? 1.445 0.947 -16.875 1 96.75 80 LEU B C 1
ATOM 3974 O O . LEU B 1 80 ? 0.875 0.363 -17.797 1 96.75 80 LEU B O 1
ATOM 3978 N N . ARG B 1 81 ? 2.049 0.333 -15.914 1 96.12 81 ARG B N 1
ATOM 3979 C CA . ARG B 1 81 ? 2.111 -1.125 -15.922 1 96.12 81 ARG B CA 1
ATOM 3980 C C . ARG B 1 81 ? 0.712 -1.733 -15.945 1 96.12 81 ARG B C 1
ATOM 3982 O O . ARG B 1 81 ? -0.115 -1.439 -15.086 1 96.12 81 ARG B O 1
ATOM 3989 N N . PRO B 1 82 ? 0.404 -2.588 -16.922 1 95 82 PRO B N 1
ATOM 3990 C CA . PRO B 1 82 ? -0.876 -3.299 -16.938 1 95 82 PRO B CA 1
ATOM 3991 C C . PRO B 1 82 ? -0.866 -4.562 -16.078 1 95 82 PRO B C 1
ATOM 3993 O O . PRO B 1 82 ? -1.924 -5.129 -15.797 1 95 82 PRO B O 1
ATOM 3996 N N . GLU B 1 83 ? 0.285 -5.012 -15.781 1 94 83 GLU B N 1
ATOM 3997 C CA . GLU B 1 83 ? 0.577 -6.168 -14.938 1 94 83 GLU B CA 1
ATOM 3998 C C . GLU B 1 83 ? 1.983 -6.082 -14.352 1 94 83 GLU B C 1
ATOM 4000 O O . GLU B 1 83 ? 2.812 -5.301 -14.82 1 94 83 GLU B O 1
ATOM 4005 N N . MET B 1 84 ? 2.258 -6.902 -13.398 1 96.38 84 MET B N 1
ATOM 4006 C CA . MET B 1 84 ? 3.514 -6.785 -12.656 1 96.38 84 MET B CA 1
ATOM 4007 C C . MET B 1 84 ? 4.559 -7.754 -13.203 1 96.38 84 MET B C 1
ATOM 4009 O O . MET B 1 84 ? 5.758 -7.547 -13.023 1 96.38 84 MET B O 1
ATOM 4013 N N . THR B 1 85 ? 4.195 -8.789 -13.852 1 95.19 85 THR B N 1
ATOM 4014 C CA . THR B 1 85 ? 5.043 -9.953 -14.109 1 95.19 85 THR B CA 1
ATOM 4015 C C . THR B 1 85 ? 6.25 -9.562 -14.961 1 95.19 85 THR B C 1
ATOM 4017 O O . THR B 1 85 ? 7.383 -9.922 -14.641 1 95.19 85 THR B O 1
ATOM 4020 N N . PRO B 1 86 ? 6.078 -8.773 -16.062 1 94.38 86 PRO B N 1
ATOM 4021 C CA . PRO B 1 86 ? 7.273 -8.359 -16.812 1 94.38 86 PRO B CA 1
ATOM 4022 C C . PRO B 1 86 ? 8.211 -7.488 -15.977 1 94.38 86 PRO B C 1
ATOM 4024 O O . PRO B 1 86 ? 9.438 -7.605 -16.094 1 94.38 86 PRO B O 1
ATOM 4027 N N . SER B 1 87 ? 7.652 -6.621 -15.141 1 96.19 87 SER B N 1
ATOM 4028 C CA . SER B 1 87 ? 8.461 -5.758 -14.281 1 96.19 87 SER B CA 1
ATOM 4029 C C . SER B 1 87 ? 9.273 -6.574 -13.289 1 96.19 87 SER B C 1
ATOM 4031 O O . SER B 1 87 ? 10.453 -6.285 -13.055 1 96.19 87 SER B O 1
ATOM 4033 N N . VAL B 1 88 ? 8.648 -7.582 -12.664 1 97.69 88 VAL B N 1
ATOM 4034 C CA . VAL B 1 88 ? 9.398 -8.375 -11.695 1 97.69 88 VAL B CA 1
ATOM 4035 C C . VAL B 1 88 ? 10.445 -9.219 -12.422 1 97.69 88 VAL B C 1
ATOM 4037 O O . VAL B 1 88 ? 11.539 -9.453 -11.898 1 97.69 88 VAL B O 1
ATOM 4040 N N . ALA B 1 89 ? 10.117 -9.656 -13.633 1 96.56 89 ALA B N 1
ATOM 4041 C CA . ALA B 1 89 ? 11.133 -10.359 -14.414 1 96.56 89 ALA B CA 1
ATOM 4042 C C . ALA B 1 89 ? 12.352 -9.469 -14.648 1 96.56 89 ALA B C 1
ATOM 4044 O O . ALA B 1 89 ? 13.492 -9.93 -14.562 1 96.56 89 ALA B O 1
ATOM 4045 N N . ARG B 1 90 ? 12.109 -8.203 -14.977 1 97.12 90 ARG B N 1
ATOM 4046 C CA . ARG B 1 90 ? 13.18 -7.227 -15.102 1 97.12 90 ARG B CA 1
ATOM 4047 C C . ARG B 1 90 ? 14 -7.133 -13.82 1 97.12 90 ARG B C 1
ATOM 4049 O O . ARG B 1 90 ? 15.227 -7.156 -13.852 1 97.12 90 ARG B O 1
ATOM 4056 N N . MET B 1 91 ? 13.344 -7.035 -12.695 1 98.25 91 MET B N 1
ATOM 4057 C CA . MET B 1 91 ? 13.992 -6.902 -11.391 1 98.25 91 MET B CA 1
ATOM 4058 C C . MET B 1 91 ? 14.82 -8.141 -11.07 1 98.25 91 MET B C 1
ATOM 4060 O O . MET B 1 91 ? 15.961 -8.023 -10.602 1 98.25 91 MET B O 1
ATOM 4064 N N . ILE B 1 92 ? 14.227 -9.312 -11.305 1 98.25 92 ILE B N 1
ATOM 4065 C CA . ILE B 1 92 ? 14.906 -10.578 -11.062 1 98.25 92 ILE B CA 1
ATOM 4066 C C . ILE B 1 92 ? 16.172 -10.664 -11.922 1 98.25 92 ILE B C 1
ATOM 4068 O O . ILE B 1 92 ? 17.25 -10.961 -11.414 1 98.25 92 ILE B O 1
ATOM 4072 N N . ALA B 1 93 ? 16.016 -10.367 -13.188 1 97.62 93 ALA B N 1
ATOM 4073 C CA . ALA B 1 93 ? 17.156 -10.406 -14.109 1 97.62 93 ALA B CA 1
ATOM 4074 C C . ALA B 1 93 ? 18.234 -9.43 -13.68 1 97.62 93 ALA B C 1
ATOM 4076 O O . ALA B 1 93 ? 19.422 -9.766 -13.688 1 97.62 93 ALA B O 1
ATOM 4077 N N . GLY B 1 94 ? 17.812 -8.266 -13.32 1 97.44 94 GLY B N 1
ATOM 4078 C CA . GLY B 1 94 ? 18.766 -7.223 -12.938 1 97.44 94 GLY B CA 1
ATOM 4079 C C . GLY B 1 94 ? 19.516 -7.547 -11.664 1 97.44 94 GLY B C 1
ATOM 4080 O O . GLY B 1 94 ? 20.578 -6.98 -11.406 1 97.44 94 GLY B O 1
ATOM 4081 N N . ASN B 1 95 ? 19 -8.469 -10.875 1 97.44 95 ASN B N 1
ATOM 4082 C CA . ASN B 1 95 ? 19.609 -8.781 -9.594 1 97.44 95 ASN B CA 1
ATOM 4083 C C . ASN B 1 95 ? 20 -10.258 -9.5 1 97.44 95 ASN B C 1
ATOM 4085 O O . ASN B 1 95 ? 20.281 -10.758 -8.406 1 97.44 95 ASN B O 1
ATOM 4089 N N . ALA B 1 96 ? 20.047 -10.938 -10.539 1 96.69 96 ALA B N 1
ATOM 4090 C CA . ALA B 1 96 ? 20.203 -12.391 -10.586 1 96.69 96 ALA B CA 1
ATOM 4091 C C . ALA B 1 96 ? 21.484 -12.828 -9.898 1 96.69 96 ALA B C 1
ATOM 4093 O O . ALA B 1 96 ? 21.516 -13.852 -9.203 1 96.69 96 ALA B O 1
ATOM 4094 N N . LYS B 1 97 ? 22.5 -12.078 -10.008 1 95.12 97 LYS B N 1
ATOM 4095 C CA . LYS B 1 97 ? 23.812 -12.453 -9.477 1 95.12 97 LYS B CA 1
ATOM 4096 C C . LYS B 1 97 ? 23.828 -12.406 -7.949 1 95.12 97 LYS B C 1
ATOM 4098 O O . LYS B 1 97 ? 24.594 -13.117 -7.305 1 95.12 97 LYS B O 1
ATOM 4103 N N . SER B 1 98 ? 22.953 -11.648 -7.414 1 94.56 98 SER B N 1
ATOM 4104 C CA . SER B 1 98 ? 22.953 -11.453 -5.969 1 94.56 98 SER B CA 1
ATOM 4105 C C . SER B 1 98 ? 21.859 -12.266 -5.297 1 94.56 98 SER B C 1
ATOM 4107 O O . SER B 1 98 ? 21.781 -12.328 -4.066 1 94.56 98 SER B O 1
ATOM 4109 N N . LEU B 1 99 ? 21.047 -12.914 -6.027 1 95 99 LEU B N 1
ATOM 4110 C CA . LEU B 1 99 ? 19.922 -13.656 -5.469 1 95 99 LEU B CA 1
ATOM 4111 C C . LEU B 1 99 ? 20.281 -15.117 -5.262 1 95 99 LEU B C 1
ATOM 4113 O O . LEU B 1 99 ? 21.062 -15.688 -6.027 1 95 99 LEU B O 1
ATOM 4117 N N . GLN B 1 100 ? 19.734 -15.641 -4.23 1 92.62 100 GLN B N 1
ATOM 4118 C CA . GLN B 1 100 ? 19.828 -17.078 -4 1 92.62 100 GLN B CA 1
ATOM 4119 C C . GLN B 1 100 ? 18.578 -17.797 -4.508 1 92.62 100 GLN B C 1
ATOM 4121 O O . GLN B 1 100 ? 17.594 -17.922 -3.779 1 92.62 100 GLN B O 1
ATOM 4126 N N . PHE B 1 101 ? 18.688 -18.359 -5.664 1 95.31 101 PHE B N 1
ATOM 4127 C CA . PHE B 1 101 ? 17.531 -19.016 -6.266 1 95.31 101 PHE B CA 1
ATOM 4128 C C . PHE B 1 101 ? 17.312 -20.391 -5.645 1 95.31 101 PHE B C 1
ATOM 4130 O O . PHE B 1 101 ? 18.266 -21.047 -5.227 1 95.31 101 PHE B O 1
ATOM 4137 N N . PRO B 1 102 ? 16.109 -20.875 -5.613 1 97.12 102 PRO B N 1
ATOM 4138 C CA . PRO B 1 102 ? 14.898 -20.156 -5.996 1 97.12 102 PRO B CA 1
ATOM 4139 C C . PRO B 1 102 ? 14.484 -19.109 -4.969 1 97.12 102 PRO B C 1
ATOM 4141 O O . PRO B 1 102 ? 14.836 -19.219 -3.793 1 97.12 102 PRO B O 1
ATOM 4144 N N . VAL B 1 103 ? 13.766 -18.109 -5.457 1 97.06 103 VAL B N 1
ATOM 4145 C CA . VAL B 1 103 ? 13.258 -17.078 -4.559 1 97.06 103 VAL B CA 1
ATOM 4146 C C . VAL B 1 103 ? 11.727 -17.078 -4.57 1 97.06 103 VAL B C 1
ATOM 4148 O O . VAL B 1 103 ? 11.109 -17.469 -5.566 1 97.06 103 VAL B O 1
ATOM 4151 N N . ARG B 1 104 ? 11.094 -16.75 -3.453 1 98.12 104 ARG B N 1
ATOM 4152 C CA . ARG B 1 104 ? 9.664 -16.531 -3.26 1 98.12 104 ARG B CA 1
ATOM 4153 C C . ARG B 1 104 ? 9.359 -15.055 -3.025 1 98.12 104 ARG B C 1
ATOM 4155 O O . ARG B 1 104 ? 9.688 -14.508 -1.971 1 98.12 104 ARG B O 1
ATOM 4162 N N . TRP B 1 105 ? 8.734 -14.445 -4.027 1 98.69 105 TRP B N 1
ATOM 4163 C CA . TRP B 1 105 ? 8.477 -13.016 -3.934 1 98.69 105 TRP B CA 1
ATOM 4164 C C . TRP B 1 105 ? 6.988 -12.719 -4.109 1 98.69 105 TRP B C 1
ATOM 4166 O O . TRP B 1 105 ? 6.289 -13.422 -4.844 1 98.69 105 TRP B O 1
ATOM 4176 N N . TYR B 1 106 ? 6.484 -11.719 -3.373 1 98.75 106 TYR B N 1
ATOM 4177 C CA . TYR B 1 106 ? 5.117 -11.266 -3.613 1 98.75 106 TYR B CA 1
ATOM 4178 C C . TYR B 1 106 ? 5.043 -9.742 -3.607 1 98.75 106 TYR B C 1
ATOM 4180 O O . TYR B 1 106 ? 5.945 -9.07 -3.109 1 98.75 106 TYR B O 1
ATOM 4188 N N . SER B 1 107 ? 4.039 -9.219 -4.207 1 98.62 107 SER B N 1
ATOM 4189 C CA . SER B 1 107 ? 3.738 -7.789 -4.211 1 98.62 107 SER B CA 1
ATOM 4190 C C . SER B 1 107 ? 2.238 -7.539 -4.332 1 98.62 107 SER B C 1
ATOM 4192 O O . SER B 1 107 ? 1.468 -8.477 -4.566 1 98.62 107 SER B O 1
ATOM 4194 N N . HIS B 1 108 ? 1.846 -6.383 -4.012 1 98.38 108 HIS B N 1
ATOM 4195 C CA . HIS B 1 108 ? 0.468 -5.93 -4.164 1 98.38 108 HIS B CA 1
ATOM 4196 C C . HIS B 1 108 ? 0.395 -4.66 -5.004 1 98.38 108 HIS B C 1
ATOM 4198 O O . HIS B 1 108 ? -0.018 -3.607 -4.512 1 98.38 108 HIS B O 1
ATOM 4204 N N . PRO B 1 109 ? 0.74 -4.809 -6.297 1 97.88 109 PRO B N 1
ATOM 4205 C CA . PRO B 1 109 ? 0.894 -3.631 -7.156 1 97.88 109 PRO B CA 1
ATOM 4206 C C . PRO B 1 109 ? -0.444 -3.059 -7.617 1 97.88 109 PRO B C 1
ATOM 4208 O O . PRO B 1 109 ? -1.448 -3.773 -7.648 1 97.88 109 PRO B O 1
ATOM 4211 N N . ASN B 1 110 ? -0.464 -1.745 -7.859 1 97.5 110 ASN B N 1
ATOM 4212 C CA . ASN B 1 110 ? -1.495 -1.035 -8.609 1 97.5 110 ASN B CA 1
ATOM 4213 C C . ASN B 1 110 ? -1.272 -1.147 -10.109 1 97.5 110 ASN B C 1
ATOM 4215 O O . ASN B 1 110 ? -0.173 -0.885 -10.602 1 97.5 110 ASN B O 1
ATOM 4219 N N . CYS B 1 111 ? -2.252 -1.609 -10.891 1 97.19 111 CYS B N 1
ATOM 4220 C CA . CYS B 1 111 ? -2.143 -1.839 -12.328 1 97.19 111 CYS B CA 1
ATOM 4221 C C . CYS B 1 111 ? -3.215 -1.065 -13.086 1 97.19 111 CYS B C 1
ATOM 4223 O O . CYS B 1 111 ? -4.258 -0.729 -12.523 1 97.19 111 CYS B O 1
ATOM 4225 N N . HIS B 1 112 ? -2.969 -0.824 -14.406 1 96.44 112 HIS B N 1
ATOM 4226 C CA . HIS B 1 112 ? -3.873 -0.036 -15.234 1 96.44 112 HIS B CA 1
ATOM 4227 C C . HIS B 1 112 ? -4.078 -0.686 -16.594 1 96.44 112 HIS B C 1
ATOM 4229 O O . HIS B 1 112 ? -3.107 -1.015 -17.281 1 96.44 112 HIS B O 1
ATOM 4235 N N . ARG B 1 113 ? -5.273 -0.865 -16.953 1 94.19 113 ARG B N 1
ATOM 4236 C CA . ARG B 1 113 ? -5.668 -1.342 -18.266 1 94.19 113 ARG B CA 1
ATOM 4237 C C . ARG B 1 113 ? -6.82 -0.516 -18.828 1 94.19 113 ARG B C 1
ATOM 4239 O O . ARG B 1 113 ? -7.855 -0.364 -18.172 1 94.19 113 ARG B O 1
ATOM 4246 N N . TYR B 1 114 ? -6.547 0.008 -20.031 1 91.56 114 TYR B N 1
ATOM 4247 C CA . TYR B 1 114 ? -7.605 0.792 -20.656 1 91.56 114 TYR B CA 1
ATOM 4248 C C . TYR B 1 114 ? -8.672 -0.115 -21.25 1 91.56 114 TYR B C 1
ATOM 4250 O O . TYR B 1 114 ? -8.82 -0.196 -22.469 1 91.56 114 TYR B O 1
ATOM 4258 N N . GLU B 1 115 ? -9.406 -0.71 -20.406 1 86.12 115 GLU B N 1
ATOM 4259 C CA . GLU B 1 115 ? -10.469 -1.624 -20.812 1 86.12 115 GLU B CA 1
ATOM 4260 C C . GLU B 1 115 ? -11.844 -0.994 -20.609 1 86.12 115 GLU B C 1
ATOM 4262 O O . GLU B 1 115 ? -11.977 0 -19.906 1 86.12 115 GLU B O 1
ATOM 4267 N N . ARG B 1 116 ? -12.766 -1.541 -21.438 1 84.5 116 ARG B N 1
ATOM 4268 C CA . ARG B 1 116 ? -14.141 -1.153 -21.156 1 84.5 116 ARG B CA 1
ATOM 4269 C C . ARG B 1 116 ? -14.602 -1.714 -19.812 1 84.5 116 ARG B C 1
ATOM 4271 O O . ARG B 1 116 ? -14.594 -2.93 -19.609 1 84.5 116 ARG B O 1
ATOM 4278 N N . PRO B 1 117 ? -14.953 -0.759 -18.969 1 82.06 117 PRO B N 1
ATOM 4279 C CA . PRO B 1 117 ? -15.336 -1.233 -17.641 1 82.06 117 PRO B CA 1
ATOM 4280 C C . PRO B 1 117 ? -16.562 -2.131 -17.672 1 82.06 117 PRO B C 1
ATOM 4282 O O . PRO B 1 117 ? -17.516 -1.873 -18.422 1 82.06 117 PRO B O 1
ATOM 4285 N N . GLN B 1 118 ? -16.594 -3.215 -17 1 80.5 118 GLN B N 1
ATOM 4286 C CA . GLN B 1 118 ? -17.672 -4.164 -16.766 1 80.5 118 GLN B CA 1
ATOM 4287 C C . GLN B 1 118 ? -17.531 -4.84 -15.406 1 80.5 118 GLN B C 1
ATOM 4289 O O . GLN B 1 118 ? -16.656 -4.48 -14.617 1 80.5 118 GLN B O 1
ATOM 4294 N N . ARG B 1 119 ? -18.531 -5.711 -15.211 1 77 119 ARG B N 1
ATOM 4295 C CA . ARG B 1 119 ? -18.469 -6.391 -13.922 1 77 119 ARG B CA 1
ATOM 4296 C C . ARG B 1 119 ? -17.141 -7.141 -13.773 1 77 119 ARG B C 1
ATOM 4298 O O . ARG B 1 119 ? -16.812 -8 -14.594 1 77 119 ARG B O 1
ATOM 4305 N N . GLY B 1 120 ? -16.391 -6.73 -12.781 1 77.88 120 GLY B N 1
ATOM 4306 C CA . GLY B 1 120 ? -15.133 -7.398 -12.484 1 77.88 120 GLY B CA 1
ATOM 4307 C C . GLY B 1 120 ? -13.953 -6.812 -13.25 1 77.88 120 GLY B C 1
ATOM 4308 O O . GLY B 1 120 ? -12.812 -7.227 -13.047 1 77.88 120 GLY B O 1
ATOM 4309 N N . ARG B 1 121 ? -14.273 -5.848 -14.141 1 83.5 121 ARG B N 1
ATOM 4310 C CA . ARG B 1 121 ? -13.211 -5.234 -14.93 1 83.5 121 ARG B CA 1
ATOM 4311 C C . ARG B 1 121 ? -13.211 -3.719 -14.773 1 83.5 121 ARG B C 1
ATOM 4313 O O . ARG B 1 121 ? -14.219 -3.062 -15.047 1 83.5 121 ARG B O 1
ATOM 4320 N N . VAL B 1 122 ? -12.125 -3.229 -14.336 1 93.44 122 VAL B N 1
ATOM 4321 C CA . VAL B 1 122 ? -11.914 -1.794 -14.164 1 93.44 122 VAL B CA 1
ATOM 4322 C C . VAL B 1 122 ? -10.609 -1.377 -14.836 1 93.44 122 VAL B C 1
ATOM 4324 O O . VAL B 1 122 ? -9.891 -2.217 -15.375 1 93.44 122 VAL B O 1
ATOM 4327 N N . ARG B 1 123 ? -10.398 -0.096 -14.875 1 96.19 123 ARG B N 1
ATOM 4328 C CA . ARG B 1 123 ? -9.211 0.388 -15.57 1 96.19 123 ARG B CA 1
ATOM 4329 C C . ARG B 1 123 ? -8.039 0.534 -14.609 1 96.19 123 ARG B C 1
ATOM 4331 O O . ARG B 1 123 ? -6.883 0.619 -15.039 1 96.19 123 ARG B O 1
ATOM 4338 N N . GLU B 1 124 ? -8.344 0.688 -13.352 1 97.38 124 GLU B N 1
ATOM 4339 C CA . GLU B 1 124 ? -7.363 0.667 -12.266 1 97.38 124 GLU B CA 1
ATOM 4340 C C . GLU B 1 124 ? -7.703 -0.414 -11.242 1 97.38 124 GLU B C 1
ATOM 4342 O O . GLU B 1 124 ? -8.812 -0.45 -10.711 1 97.38 124 GLU B O 1
ATOM 4347 N N . HIS B 1 125 ? -6.781 -1.325 -11.047 1 96.94 125 HIS B N 1
ATOM 4348 C CA . HIS B 1 125 ? -7.02 -2.41 -10.102 1 96.94 125 HIS B CA 1
ATOM 4349 C C . HIS B 1 125 ? -5.746 -2.781 -9.352 1 96.94 125 HIS B C 1
ATOM 4351 O O . HIS B 1 125 ? -4.648 -2.377 -9.742 1 96.94 125 HIS B O 1
ATOM 4357 N N . TRP B 1 126 ? -5.871 -3.424 -8.25 1 97.44 126 TRP B N 1
ATOM 4358 C CA . TRP B 1 126 ? -4.77 -3.969 -7.457 1 97.44 126 TRP B CA 1
ATOM 4359 C C . TRP B 1 126 ? -4.746 -5.492 -7.535 1 97.44 126 TRP B C 1
ATOM 4361 O O . TRP B 1 126 ? -5.789 -6.125 -7.707 1 97.44 126 TRP B O 1
ATOM 4371 N N . GLN B 1 127 ? -3.514 -5.973 -7.5 1 96.81 127 GLN B N 1
ATOM 4372 C CA . GLN B 1 127 ? -3.363 -7.418 -7.633 1 96.81 127 GLN B CA 1
ATOM 4373 C C . GLN B 1 127 ? -2.289 -7.949 -6.688 1 96.81 127 GLN B C 1
ATOM 4375 O O . GLN B 1 127 ? -1.167 -7.441 -6.668 1 96.81 127 GLN B O 1
ATOM 4380 N N . ILE B 1 128 ? -2.615 -8.977 -5.922 1 98.25 128 ILE B N 1
ATOM 4381 C CA . ILE B 1 128 ? -1.559 -9.688 -5.211 1 98.25 128 ILE B CA 1
ATOM 4382 C C . ILE B 1 128 ? -0.854 -10.648 -6.168 1 98.25 128 ILE B C 1
ATOM 4384 O O . ILE B 1 128 ? -1.48 -11.562 -6.711 1 98.25 128 ILE B O 1
ATOM 4388 N N . ASN B 1 129 ? 0.377 -10.391 -6.348 1 98.56 129 ASN B N 1
ATOM 4389 C CA . ASN B 1 129 ? 1.221 -11.281 -7.137 1 98.56 129 ASN B CA 1
ATOM 4390 C C . ASN B 1 129 ? 2.148 -12.109 -6.25 1 98.56 129 ASN B C 1
ATOM 4392 O O . ASN B 1 129 ? 2.801 -11.57 -5.355 1 98.56 129 ASN B O 1
ATOM 4396 N N . ALA B 1 130 ? 2.188 -13.359 -6.457 1 98.75 130 ALA B N 1
ATOM 4397 C CA . ALA B 1 130 ? 3.119 -14.266 -5.793 1 98.75 130 ALA B CA 1
ATOM 4398 C C . ALA B 1 130 ? 3.811 -15.18 -6.805 1 98.75 130 ALA B C 1
ATOM 4400 O O . ALA B 1 130 ? 3.15 -15.852 -7.594 1 98.75 130 ALA B O 1
ATOM 4401 N N . ASP B 1 131 ? 5.133 -15.133 -6.77 1 98.69 131 ASP B N 1
ATOM 4402 C CA . ASP B 1 131 ? 5.895 -15.867 -7.777 1 98.69 131 ASP B CA 1
ATOM 4403 C C . ASP B 1 131 ? 7.094 -16.578 -7.156 1 98.69 131 ASP B C 1
ATOM 4405 O O . ASP B 1 131 ? 7.68 -16.094 -6.188 1 98.69 131 ASP B O 1
ATOM 4409 N N . ILE B 1 132 ? 7.383 -17.688 -7.711 1 98.62 132 ILE B N 1
ATOM 4410 C CA . ILE B 1 132 ? 8.641 -18.391 -7.469 1 98.62 132 ILE B CA 1
ATOM 4411 C C . ILE B 1 132 ? 9.523 -18.312 -8.711 1 98.62 132 ILE B C 1
ATOM 4413 O O . ILE B 1 132 ? 9.062 -18.609 -9.82 1 98.62 132 ILE B O 1
ATOM 4417 N N . PHE B 1 133 ? 10.734 -17.859 -8.562 1 98.38 133 PHE B N 1
ATOM 4418 C CA . PHE B 1 133 ? 11.672 -17.766 -9.672 1 98.38 133 PHE B CA 1
ATOM 4419 C C . PHE B 1 133 ? 12.867 -18.688 -9.461 1 98.38 133 PHE B C 1
ATOM 4421 O O . PHE B 1 133 ? 13.359 -18.812 -8.336 1 98.38 133 PHE B O 1
ATOM 4428 N N . GLY B 1 134 ? 13.312 -19.312 -10.555 1 97.62 134 GLY B N 1
ATOM 4429 C CA . GLY B 1 134 ? 14.625 -19.953 -10.539 1 97.62 134 GLY B CA 1
ATOM 4430 C C . GLY B 1 134 ? 14.555 -21.453 -10.352 1 97.62 134 GLY B C 1
ATOM 4431 O O . GLY B 1 134 ? 15.531 -22.078 -9.945 1 97.62 134 GLY B O 1
ATOM 4432 N N . SER B 1 135 ? 13.422 -22.078 -10.523 1 97.5 135 SER B N 1
ATOM 4433 C CA . SER B 1 135 ? 13.32 -23.531 -10.398 1 97.5 135 SER B CA 1
ATOM 4434 C C . SER B 1 135 ? 12.359 -24.109 -11.43 1 97.5 135 SER B C 1
ATOM 4436 O O . SER B 1 135 ? 11.305 -23.516 -11.695 1 97.5 135 SER B O 1
ATOM 4438 N N . ASP B 1 136 ? 12.727 -25.25 -11.914 1 95.75 136 ASP B N 1
ATOM 4439 C CA . ASP B 1 136 ? 11.875 -25.984 -12.844 1 95.75 136 ASP B CA 1
ATOM 4440 C C . ASP B 1 136 ? 11.203 -27.172 -12.164 1 95.75 136 ASP B C 1
ATOM 4442 O O . ASP B 1 136 ? 10.578 -28 -12.828 1 95.75 136 ASP B O 1
ATOM 4446 N N . SER B 1 137 ? 11.344 -27.188 -10.867 1 96.56 137 SER B N 1
ATOM 4447 C CA . SER B 1 137 ? 10.789 -28.312 -10.125 1 96.56 137 SER B CA 1
ATOM 4448 C C . SER B 1 137 ? 9.266 -28.234 -10.047 1 96.56 137 SER B C 1
ATOM 4450 O O . SER B 1 137 ? 8.703 -27.156 -9.867 1 96.56 137 SER B O 1
ATOM 4452 N N . ALA B 1 138 ? 8.602 -29.438 -10.078 1 97.19 138 ALA B N 1
ATOM 4453 C CA . ALA B 1 138 ? 7.148 -29.516 -9.906 1 97.19 138 ALA B CA 1
ATOM 4454 C C . ALA B 1 138 ? 6.738 -29.062 -8.508 1 97.19 138 ALA B C 1
ATOM 4456 O O . ALA B 1 138 ? 5.578 -28.719 -8.281 1 97.19 138 ALA B O 1
ATOM 4457 N N . ASN B 1 139 ? 7.723 -29.031 -7.574 1 97.56 139 ASN B N 1
ATOM 4458 C CA . ASN B 1 139 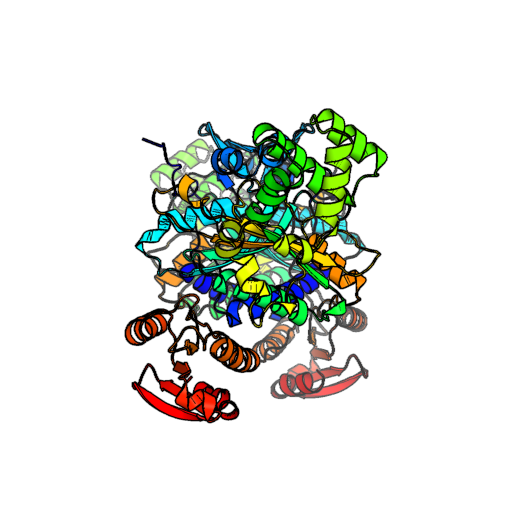? 7.449 -28.562 -6.223 1 97.56 139 ASN B CA 1
ATOM 4459 C C . ASN B 1 139 ? 7.047 -27.078 -6.219 1 97.56 139 ASN B C 1
ATOM 4461 O O . ASN B 1 139 ? 6.371 -26.625 -5.297 1 97.56 139 ASN B O 1
ATOM 4465 N N . ALA B 1 140 ? 7.48 -26.344 -7.277 1 98 140 ALA B N 1
ATOM 4466 C CA . ALA B 1 140 ? 7.066 -24.953 -7.387 1 98 140 ALA B CA 1
ATOM 4467 C C . ALA B 1 140 ? 5.566 -24.844 -7.645 1 98 140 ALA B C 1
ATOM 4469 O O . ALA B 1 140 ? 4.883 -24.016 -7.043 1 98 140 ALA B O 1
ATOM 4470 N N . GLU B 1 141 ? 5.09 -25.75 -8.523 1 98.5 141 GLU B N 1
ATOM 4471 C CA . GLU B 1 141 ? 3.648 -25.797 -8.758 1 98.5 141 GLU B CA 1
ATOM 4472 C C . GLU B 1 141 ? 2.896 -26.156 -7.477 1 98.5 141 GLU B C 1
ATOM 4474 O O . GLU B 1 141 ? 1.907 -25.516 -7.129 1 98.5 141 GLU B O 1
ATOM 4479 N N . ILE B 1 142 ? 3.379 -27.141 -6.824 1 98.06 142 ILE B N 1
ATOM 4480 C CA . ILE B 1 142 ? 2.721 -27.609 -5.609 1 98.06 142 ILE B CA 1
ATOM 4481 C C . ILE B 1 142 ? 2.666 -26.484 -4.578 1 98.06 142 ILE B C 1
ATOM 4483 O O . ILE B 1 142 ? 1.62 -26.25 -3.975 1 98.06 142 ILE B O 1
ATOM 4487 N N . GLU B 1 143 ? 3.766 -25.828 -4.41 1 98.06 143 GLU B N 1
ATOM 4488 C CA . GLU B 1 143 ? 3.83 -24.719 -3.463 1 98.06 143 GLU B CA 1
ATOM 4489 C C . GLU B 1 143 ? 2.82 -23.625 -3.82 1 98.06 143 GLU B C 1
ATOM 4491 O O . GLU B 1 143 ? 2.137 -23.094 -2.945 1 98.06 143 GLU B O 1
ATOM 4496 N N . ILE B 1 144 ? 2.713 -23.281 -5.066 1 98.69 144 ILE B N 1
ATOM 4497 C CA . ILE B 1 144 ? 1.8 -22.25 -5.535 1 98.69 144 ILE B CA 1
ATOM 4498 C C . ILE B 1 144 ? 0.357 -22.688 -5.281 1 98.69 144 ILE B C 1
ATOM 4500 O O . ILE B 1 144 ? -0.457 -21.891 -4.793 1 98.69 144 ILE B O 1
ATOM 4504 N N . PHE B 1 145 ? 0.032 -23.922 -5.582 1 98.62 145 PHE B N 1
ATOM 4505 C CA . PHE B 1 145 ? -1.331 -24.406 -5.383 1 98.62 145 PHE B CA 1
ATOM 4506 C C . PHE B 1 145 ? -1.678 -24.453 -3.898 1 98.62 145 PHE B C 1
ATOM 4508 O O . PHE B 1 145 ? -2.781 -24.062 -3.504 1 98.62 145 PHE B O 1
ATOM 4515 N N . GLU B 1 146 ? -0.75 -24.922 -3.061 1 98.12 146 GLU B N 1
ATOM 4516 C CA . GLU B 1 146 ? -0.977 -24.891 -1.617 1 98.12 146 GLU B CA 1
ATOM 4517 C C . GLU B 1 146 ? -1.191 -23.469 -1.114 1 98.12 146 GLU B C 1
ATOM 4519 O O . GLU B 1 146 ? -2.057 -23.234 -0.27 1 98.12 146 GLU B O 1
ATOM 4524 N N . LEU B 1 147 ? -0.398 -22.594 -1.646 1 98.56 147 LEU B N 1
ATOM 4525 C CA . LEU B 1 147 ? -0.508 -21.188 -1.271 1 98.56 147 LEU B CA 1
ATOM 4526 C C . LEU B 1 147 ? -1.896 -20.641 -1.592 1 98.56 147 LEU B C 1
ATOM 4528 O O . LEU B 1 147 ? -2.51 -19.969 -0.765 1 98.56 147 LEU B O 1
ATOM 4532 N N . VAL B 1 148 ? -2.379 -20.938 -2.771 1 98.69 148 VAL B N 1
ATOM 4533 C CA . VAL B 1 148 ? -3.705 -20.484 -3.189 1 98.69 148 VAL B CA 1
ATOM 4534 C C . VAL B 1 148 ? -4.754 -20.984 -2.191 1 98.69 148 VAL B C 1
ATOM 4536 O O . VAL B 1 148 ? -5.594 -20.203 -1.732 1 98.69 148 VAL 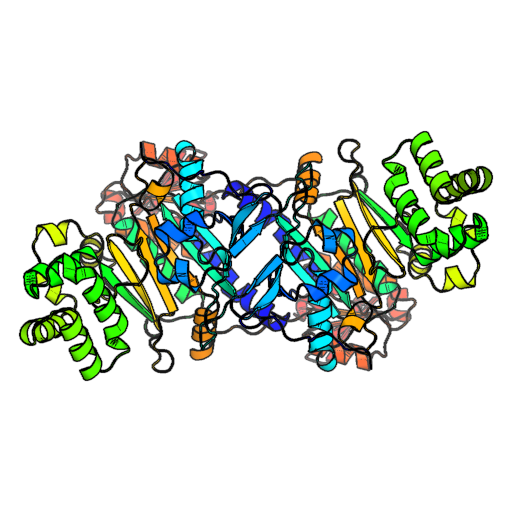B O 1
ATOM 4539 N N . HIS B 1 149 ? -4.664 -22.219 -1.838 1 98.44 149 HIS B N 1
ATOM 4540 C CA . HIS B 1 149 ? -5.637 -22.781 -0.911 1 98.44 149 HIS B CA 1
ATOM 4541 C C . HIS B 1 149 ? -5.531 -22.141 0.465 1 98.44 149 HIS B C 1
ATOM 4543 O O . HIS B 1 149 ? -6.547 -21.828 1.091 1 98.44 149 HIS B O 1
ATOM 4549 N N . ASP B 1 150 ? -4.324 -21.922 0.945 1 98.12 150 ASP B N 1
ATOM 4550 C CA . ASP B 1 150 ? -4.125 -21.281 2.242 1 98.12 150 ASP B CA 1
ATOM 4551 C C . ASP B 1 150 ? -4.672 -19.859 2.242 1 98.12 150 ASP B C 1
ATOM 4553 O O . ASP B 1 150 ? -5.285 -19.422 3.219 1 98.12 150 ASP B O 1
ATOM 4557 N N . MET B 1 151 ? -4.457 -19.156 1.166 1 98.69 151 MET B N 1
ATOM 4558 C CA . MET B 1 151 ? -4.922 -17.766 1.054 1 98.69 151 MET B CA 1
ATOM 4559 C C . MET B 1 151 ? -6.449 -17.703 1.063 1 98.69 151 MET B C 1
ATOM 4561 O O . MET B 1 151 ? -7.035 -16.906 1.799 1 98.69 151 MET B O 1
ATOM 4565 N N . MET B 1 152 ? -7.031 -18.547 0.261 1 98.69 152 MET B N 1
ATOM 4566 C CA . MET B 1 152 ? -8.492 -18.578 0.226 1 98.69 152 MET B CA 1
ATOM 4567 C C . MET B 1 152 ? -9.062 -18.984 1.581 1 98.69 152 MET B C 1
ATOM 4569 O O . MET B 1 152 ? -10.039 -18.406 2.047 1 98.69 152 MET B O 1
ATOM 4573 N N . GLY B 1 153 ? -8.453 -19.969 2.186 1 98.44 153 GLY B N 1
ATOM 4574 C CA . GLY B 1 153 ? -8.875 -20.391 3.51 1 98.44 153 GLY B CA 1
ATOM 4575 C C . GLY B 1 153 ? -8.766 -19.297 4.551 1 98.44 153 GLY B C 1
ATOM 4576 O O . GLY B 1 153 ? -9.633 -19.172 5.426 1 98.44 153 GLY B O 1
ATOM 4577 N N . ALA B 1 154 ? -7.75 -18.531 4.488 1 98.31 154 ALA B N 1
ATOM 4578 C CA . ALA B 1 154 ? -7.523 -17.453 5.445 1 98.31 154 ALA B CA 1
ATOM 4579 C C . ALA B 1 154 ? -8.625 -16.391 5.359 1 98.31 154 ALA B C 1
ATOM 4581 O O . ALA B 1 154 ? -8.828 -15.625 6.301 1 98.31 154 ALA B O 1
ATOM 4582 N N . LEU B 1 155 ? -9.297 -16.359 4.254 1 98.44 155 LEU B N 1
ATOM 4583 C CA . LEU B 1 155 ? -10.383 -15.406 4.059 1 98.44 155 LEU B CA 1
ATOM 4584 C C . LEU B 1 155 ? -11.727 -16.031 4.438 1 98.44 155 LEU B C 1
ATOM 4586 O O . LEU B 1 155 ? -12.773 -15.414 4.238 1 98.44 155 LEU B O 1
ATOM 4590 N N . GLY B 1 156 ? -11.711 -17.25 4.836 1 98.38 156 GLY B N 1
ATOM 4591 C CA . GLY B 1 156 ? -12.914 -17.922 5.301 1 98.38 156 GLY B CA 1
ATOM 4592 C C . GLY B 1 156 ? -13.539 -18.812 4.246 1 98.38 156 GLY B C 1
ATOM 4593 O O . GLY B 1 156 ? -14.586 -19.422 4.484 1 98.38 156 GLY B O 1
ATOM 4594 N N . ALA B 1 157 ? -12.891 -18.953 3.129 1 98.06 157 ALA B N 1
ATOM 4595 C CA . ALA B 1 157 ? -13.445 -19.781 2.068 1 98.06 157 ALA B CA 1
ATOM 4596 C C . ALA B 1 157 ? -13.266 -21.266 2.385 1 98.06 157 ALA B C 1
ATOM 4598 O O . ALA B 1 157 ? -12.188 -21.688 2.816 1 98.06 157 ALA B O 1
ATOM 4599 N N . THR B 1 158 ? -14.266 -22 2.168 1 97.25 158 THR B N 1
ATOM 4600 C CA . THR B 1 158 ? -14.203 -23.453 2.283 1 97.25 158 THR B CA 1
ATOM 4601 C C . THR B 1 158 ? -13.906 -24.094 0.929 1 97.25 158 THR B C 1
ATOM 4603 O O . THR B 1 158 ? -14.094 -23.453 -0.114 1 97.25 158 THR B O 1
ATOM 4606 N N . PRO B 1 159 ? -13.453 -25.297 0.978 1 93.75 159 PRO B N 1
ATOM 4607 C CA . PRO B 1 159 ? -13.008 -25.938 -0.263 1 93.75 159 PRO B CA 1
ATOM 4608 C C . PRO B 1 159 ? -14.117 -26.062 -1.3 1 93.75 159 PRO B C 1
ATOM 4610 O O . PRO B 1 159 ? -13.844 -26.203 -2.494 1 93.75 159 PRO B O 1
ATOM 4613 N N . ASP B 1 160 ? -15.359 -25.969 -0.896 1 95.44 160 ASP B N 1
ATOM 4614 C CA . ASP B 1 160 ? -16.469 -26.109 -1.829 1 95.44 160 ASP B CA 1
ATOM 4615 C C . ASP B 1 160 ? -16.797 -24.781 -2.5 1 95.44 160 ASP B C 1
ATOM 4617 O O . ASP B 1 160 ? -17.531 -24.734 -3.488 1 95.44 160 ASP B O 1
ATOM 4621 N N . MET B 1 161 ? -16.172 -23.719 -2.016 1 96.69 161 MET B N 1
ATOM 4622 C CA . MET B 1 161 ? -16.547 -22.391 -2.49 1 96.69 161 MET B CA 1
ATOM 4623 C C . MET B 1 161 ? -15.719 -22 -3.709 1 96.69 161 MET B C 1
ATOM 4625 O O . MET B 1 161 ? -16.047 -21.031 -4.402 1 96.69 161 MET B O 1
ATOM 4629 N N . PHE B 1 162 ? -14.617 -22.703 -4.008 1 97.62 162 PHE B N 1
ATOM 4630 C CA . PHE B 1 162 ? -13.766 -22.375 -5.141 1 97.62 162 PHE B CA 1
ATOM 4631 C C . PHE B 1 162 ? -13.086 -23.625 -5.699 1 97.62 162 PHE B C 1
ATOM 4633 O O . PHE B 1 162 ? -13.078 -24.672 -5.055 1 97.62 162 PHE B O 1
ATOM 4640 N N . GLN B 1 163 ? -12.562 -23.5 -6.891 1 97.19 163 GLN B N 1
ATOM 4641 C CA . GLN B 1 163 ? -11.875 -24.609 -7.559 1 97.19 163 GLN B CA 1
ATOM 4642 C C . GLN B 1 163 ? -10.688 -24.094 -8.383 1 97.19 163 GLN B C 1
ATOM 4644 O O . GLN B 1 163 ? -10.82 -23.125 -9.117 1 97.19 163 GLN B O 1
ATOM 4649 N N . VAL B 1 164 ? -9.562 -24.766 -8.164 1 98.31 164 VAL B N 1
ATOM 4650 C CA . VAL B 1 164 ? -8.398 -24.5 -9 1 98.31 164 VAL B CA 1
ATOM 4651 C C . VAL B 1 164 ? -8.391 -25.422 -10.211 1 98.31 164 VAL B C 1
ATOM 4653 O O . VAL B 1 164 ? -8.242 -26.641 -10.062 1 98.31 164 VAL B O 1
ATOM 4656 N N . ARG B 1 165 ? -8.602 -24.859 -11.359 1 97.44 165 ARG B N 1
ATOM 4657 C CA . ARG B 1 165 ? -8.516 -25.609 -12.609 1 97.44 165 ARG B CA 1
ATOM 4658 C C . ARG B 1 165 ? -7.191 -25.359 -13.312 1 97.44 165 ARG B C 1
ATOM 4660 O O . ARG B 1 165 ? -6.797 -24.203 -13.516 1 97.44 165 ARG B O 1
ATOM 4667 N N . ALA B 1 166 ? -6.504 -26.453 -13.586 1 98 166 ALA B N 1
ATOM 4668 C CA . ALA B 1 166 ? -5.156 -26.312 -14.141 1 98 166 ALA B CA 1
ATOM 4669 C C . ALA B 1 166 ? -4.992 -27.125 -15.414 1 98 166 ALA B C 1
ATOM 4671 O O . ALA B 1 166 ? -5.68 -28.141 -15.602 1 98 166 ALA B O 1
ATOM 4672 N N . ASN B 1 167 ? -4.18 -26.641 -16.281 1 97.06 167 ASN B N 1
ATOM 4673 C CA . ASN B 1 167 ? -3.777 -27.281 -17.516 1 97.06 167 ASN B CA 1
ATOM 4674 C C . ASN B 1 167 ? -2.309 -27.031 -17.844 1 97.06 167 ASN B C 1
ATOM 4676 O O . ASN B 1 167 ? -1.6 -26.391 -17.047 1 97.06 167 ASN B O 1
ATOM 4680 N N . ASP B 1 168 ? -1.835 -27.703 -18.797 1 96.56 168 ASP B N 1
ATOM 4681 C CA . ASP B 1 168 ? -0.489 -27.516 -19.328 1 96.56 168 ASP B CA 1
ATOM 4682 C C . ASP B 1 168 ? -0.522 -27.266 -20.828 1 96.56 168 ASP B C 1
ATOM 4684 O O . ASP B 1 168 ? -1.009 -28.094 -21.594 1 96.56 168 ASP B O 1
ATOM 4688 N N . ARG B 1 169 ? 0.034 -26.156 -21.219 1 92.75 169 ARG B N 1
ATOM 4689 C CA . ARG B 1 169 ? -0.015 -25.719 -22.609 1 92.75 169 ARG B CA 1
ATOM 4690 C C . ARG B 1 169 ? 0.59 -26.781 -23.531 1 92.75 169 ARG B C 1
ATOM 4692 O O . ARG B 1 169 ? 0.127 -26.969 -24.656 1 92.75 169 ARG B O 1
ATOM 4699 N N . ASN B 1 170 ? 1.618 -27.438 -23.109 1 93.75 170 ASN B N 1
ATOM 4700 C CA . ASN B 1 170 ? 2.266 -28.453 -23.922 1 93.75 170 ASN B CA 1
ATOM 4701 C C . ASN B 1 170 ? 1.396 -29.703 -24.031 1 93.75 170 ASN B C 1
ATOM 4703 O O . ASN B 1 170 ? 1.375 -30.359 -25.078 1 93.75 170 ASN B O 1
ATOM 4707 N N . LEU B 1 171 ? 0.739 -30.062 -22.984 1 95.81 171 LEU B N 1
ATOM 4708 C CA . LEU B 1 171 ? -0.2 -31.188 -23.047 1 95.81 171 LEU B CA 1
ATOM 4709 C C . LEU B 1 171 ? -1.329 -30.891 -24.031 1 95.81 171 LEU B C 1
ATOM 4711 O O . LEU B 1 171 ? -1.692 -31.734 -24.844 1 95.81 171 LEU B O 1
ATOM 4715 N N . LEU B 1 172 ? -1.824 -29.688 -23.938 1 93.88 172 LEU B N 1
ATOM 4716 C CA . LEU B 1 172 ? -2.91 -29.297 -24.828 1 93.88 172 LEU B CA 1
ATOM 4717 C C . LEU B 1 172 ? -2.438 -29.25 -26.281 1 93.88 172 LEU B C 1
ATOM 4719 O O . LEU B 1 172 ? -3.143 -29.719 -27.188 1 93.88 172 LEU B O 1
ATOM 4723 N N . SER B 1 173 ? -1.303 -28.672 -26.484 1 93.69 173 SER B N 1
ATOM 4724 C CA . SER B 1 173 ? -0.745 -28.625 -27.844 1 93.69 173 SER B CA 1
ATOM 4725 C C . SER B 1 173 ? -0.614 -30.031 -28.422 1 93.69 173 SER B C 1
ATOM 4727 O O . SER B 1 173 ? -0.956 -30.25 -29.594 1 93.69 173 SER B O 1
ATOM 4729 N N . SER B 1 174 ? -0.086 -30.891 -27.688 1 95.75 174 SER B N 1
ATOM 4730 C CA . SER B 1 174 ? 0.048 -32.281 -28.125 1 95.75 174 SER B CA 1
ATOM 4731 C C . SER B 1 174 ? -1.312 -32.906 -28.422 1 95.75 174 SER B C 1
ATOM 4733 O O . SER B 1 174 ? -1.478 -33.594 -29.438 1 95.75 174 SER B O 1
ATOM 4735 N N . ALA B 1 175 ? -2.279 -32.656 -27.578 1 95.88 175 ALA B N 1
ATOM 4736 C CA . ALA B 1 175 ? -3.625 -33.188 -27.797 1 95.88 175 ALA B CA 1
ATOM 4737 C C . ALA B 1 175 ? -4.211 -32.656 -29.109 1 95.88 175 ALA B C 1
ATOM 4739 O O . ALA B 1 175 ? -4.832 -33.406 -29.859 1 95.88 175 ALA B O 1
ATOM 4740 N N . LEU B 1 176 ? -3.998 -31.406 -29.328 1 94.88 176 LEU B N 1
ATOM 4741 C CA . LEU B 1 176 ? -4.551 -30.766 -30.516 1 94.88 176 LEU B CA 1
ATOM 4742 C C . LEU B 1 176 ? -3.863 -31.266 -31.781 1 94.88 176 LEU B C 1
ATOM 4744 O O . LEU B 1 176 ? -4.52 -31.5 -32.781 1 94.88 176 LEU B O 1
ATOM 4748 N N . THR B 1 177 ? -2.59 -31.469 -31.672 1 95.5 177 THR B N 1
ATOM 4749 C CA . THR B 1 177 ? -1.849 -31.891 -32.875 1 95.5 177 THR B CA 1
ATOM 4750 C C . THR B 1 177 ? -1.978 -33.406 -33.062 1 95.5 177 THR B C 1
ATOM 4752 O O . THR B 1 177 ? -2.305 -33.875 -34.156 1 95.5 177 THR B O 1
ATOM 4755 N N . ASP B 1 178 ? -1.756 -34.156 -32.031 1 94.62 178 ASP B N 1
ATOM 4756 C CA . ASP B 1 178 ? -1.631 -35.594 -32.125 1 94.62 178 ASP B CA 1
ATOM 4757 C C . ASP B 1 178 ? -3.002 -36.25 -32.219 1 94.62 178 ASP B C 1
ATOM 4759 O O . ASP B 1 178 ? -3.15 -37.312 -32.812 1 94.62 178 ASP B O 1
ATOM 4763 N N . ILE B 1 179 ? -3.953 -35.656 -31.594 1 94.5 179 ILE B N 1
ATOM 4764 C CA . ILE B 1 179 ? -5.254 -36.312 -31.5 1 94.5 179 ILE B CA 1
ATOM 4765 C C . ILE B 1 179 ? -6.242 -35.625 -32.438 1 94.5 179 ILE B C 1
ATOM 4767 O O . ILE B 1 179 ? -6.898 -36.312 -33.25 1 94.5 179 ILE B O 1
ATOM 4771 N N . VAL B 1 180 ? -6.324 -34.375 -32.406 1 95.62 180 VAL B N 1
ATOM 4772 C CA . VAL B 1 180 ? -7.305 -33.625 -33.188 1 95.62 180 VAL B CA 1
ATOM 4773 C C . VAL B 1 180 ? -6.797 -33.469 -34.625 1 95.62 180 VAL B C 1
ATOM 4775 O O . VAL B 1 180 ? -7.59 -33.375 -35.562 1 95.62 180 VAL B O 1
ATOM 4778 N N . GLY B 1 181 ? -5.492 -33.406 -34.781 1 95.62 181 GLY B N 1
ATOM 4779 C CA . GLY B 1 181 ? -4.902 -33.219 -36.094 1 95.62 181 GLY B CA 1
ATOM 4780 C C . GLY B 1 181 ? -4.773 -31.781 -36.5 1 95.62 181 GLY B C 1
ATOM 4781 O O . GLY B 1 181 ? -4.809 -31.453 -37.688 1 95.62 181 GLY B O 1
ATOM 4782 N N . VAL B 1 182 ? -4.703 -30.953 -35.562 1 94.75 182 VAL B N 1
ATOM 4783 C CA . VAL B 1 182 ? -4.473 -29.531 -35.781 1 94.75 182 VAL B CA 1
ATOM 4784 C C . VAL B 1 182 ? -3.018 -29.312 -36.188 1 94.75 182 VAL B C 1
ATOM 4786 O O . VAL B 1 182 ? -2.105 -29.875 -35.594 1 94.75 182 VAL B O 1
ATOM 4789 N N . THR B 1 183 ? -2.76 -28.5 -37.188 1 93.62 183 THR B N 1
ATOM 4790 C CA . THR B 1 183 ? -1.396 -28.188 -37.625 1 93.62 183 THR B CA 1
ATOM 4791 C C . THR B 1 183 ? -0.785 -27.109 -36.719 1 93.62 183 THR B C 1
ATOM 4793 O O . THR B 1 183 ? -1.507 -26.344 -36.094 1 93.62 183 THR B O 1
ATOM 4796 N N . PRO B 1 184 ? 0.485 -27.078 -36.656 1 90 184 PRO B N 1
ATOM 4797 C CA . PRO B 1 184 ? 1.148 -26.047 -35.844 1 90 184 PRO B CA 1
ATOM 4798 C C . PRO B 1 184 ? 0.72 -24.641 -36.25 1 90 184 PRO B C 1
ATOM 4800 O O . PRO B 1 184 ? 0.618 -23.766 -35.375 1 90 184 PRO B O 1
ATOM 4803 N N . GLU B 1 185 ? 0.429 -24.406 -37.469 1 90.12 185 GLU B N 1
ATOM 4804 C CA . GLU B 1 185 ? 0.037 -23.078 -37.969 1 90.12 185 GLU B CA 1
ATOM 4805 C C . GLU B 1 185 ? -1.348 -22.688 -37.469 1 90.12 185 GLU B C 1
ATOM 4807 O O . GLU B 1 185 ? -1.642 -21.516 -37.281 1 90.12 185 GLU B O 1
ATOM 4812 N N . GLN B 1 186 ? -2.102 -23.688 -37.188 1 91.88 186 GLN B N 1
ATOM 4813 C CA . GLN B 1 186 ? -3.48 -23.453 -36.75 1 91.88 186 GLN B CA 1
ATOM 4814 C C . GLN B 1 186 ? -3.566 -23.281 -35.25 1 91.88 186 GLN B C 1
ATOM 4816 O O . GLN B 1 186 ? -4.574 -22.781 -34.719 1 91.88 186 GLN B O 1
ATOM 4821 N N . LEU B 1 187 ? -2.531 -23.625 -34.531 1 89.31 187 LEU B N 1
ATOM 4822 C CA . LEU B 1 187 ? -2.578 -23.75 -33.062 1 89.31 187 LEU B CA 1
ATOM 4823 C C . LEU B 1 187 ? -2.967 -22.438 -32.406 1 89.31 187 LEU B C 1
ATOM 4825 O O . LEU B 1 187 ? -3.85 -22.391 -31.562 1 89.31 187 LEU B O 1
ATOM 4829 N N . PRO B 1 188 ? -2.383 -21.312 -32.844 1 84.88 188 PRO B N 1
ATOM 4830 C CA . PRO B 1 188 ? -2.748 -20.047 -32.188 1 84.88 188 PRO B CA 1
ATOM 4831 C C . PRO B 1 188 ? -4.242 -19.75 -32.281 1 84.88 188 PRO B C 1
ATOM 4833 O O . PRO B 1 188 ? -4.855 -19.328 -31.312 1 84.88 188 PRO B O 1
ATOM 4836 N N . GLN B 1 189 ? -4.812 -19.953 -33.344 1 87.5 189 GLN B N 1
ATOM 4837 C CA . GLN B 1 189 ? -6.238 -19.703 -33.531 1 87.5 189 GLN B CA 1
ATOM 4838 C C . GLN B 1 189 ? -7.086 -20.672 -32.719 1 87.5 189 GLN B C 1
ATOM 4840 O O . GLN B 1 189 ? -8.133 -20.297 -32.188 1 87.5 189 GLN B O 1
ATOM 4845 N N . VAL B 1 190 ? -6.637 -21.859 -32.688 1 90.56 190 VAL B N 1
ATOM 4846 C CA . VAL B 1 190 ? -7.395 -22.875 -31.953 1 90.56 190 VAL B CA 1
ATOM 4847 C C . VAL B 1 190 ? -7.32 -22.594 -30.469 1 90.56 190 VAL B C 1
ATOM 4849 O O . VAL B 1 190 ? -8.297 -22.797 -29.734 1 90.56 190 VAL B O 1
ATOM 4852 N N . PHE B 1 191 ? -6.141 -22.125 -29.984 1 87.19 191 PHE B N 1
ATOM 4853 C CA . PHE B 1 191 ? -6.031 -21.734 -28.578 1 87.19 191 PHE B CA 1
ATOM 4854 C C . PHE B 1 191 ? -7.035 -20.625 -28.25 1 87.19 191 PHE B C 1
ATOM 4856 O O . PHE B 1 191 ? -7.664 -20.656 -27.188 1 87.19 191 PHE B O 1
ATOM 4863 N N . THR B 1 192 ? -7.141 -19.719 -29.125 1 84.81 192 THR B N 1
ATOM 4864 C CA . THR B 1 192 ? -8.102 -18.641 -28.922 1 84.81 192 THR B CA 1
ATOM 4865 C C . THR B 1 192 ? -9.531 -19.188 -28.891 1 84.81 192 THR B C 1
ATOM 4867 O O . THR B 1 192 ? -10.352 -18.734 -28.094 1 84.81 192 THR B O 1
ATOM 4870 N N . LEU B 1 193 ? -9.797 -20.094 -29.781 1 88.88 193 LEU B N 1
ATOM 4871 C CA . LEU B 1 193 ? -11.094 -20.75 -29.828 1 88.88 193 LEU B CA 1
ATOM 4872 C C . LEU B 1 193 ? -11.391 -21.453 -28.5 1 88.88 193 LEU B C 1
ATOM 4874 O O . LEU B 1 193 ? -12.492 -21.328 -27.969 1 88.88 193 LEU B O 1
ATOM 4878 N N . VAL B 1 194 ? -10.438 -22.141 -27.984 1 89.44 194 VAL B N 1
ATOM 4879 C CA . VAL B 1 194 ? -10.586 -22.891 -26.734 1 89.44 194 VAL B CA 1
ATOM 4880 C C . VAL B 1 194 ? -10.805 -21.922 -25.578 1 89.44 194 VAL B C 1
ATOM 4882 O O . VAL B 1 194 ? -11.617 -22.188 -24.688 1 89.44 194 VAL B O 1
ATOM 4885 N N . ASP B 1 195 ? -10.094 -20.828 -25.609 1 84.06 195 ASP B N 1
ATOM 4886 C CA . ASP B 1 195 ? -10.211 -19.828 -24.547 1 84.06 195 ASP B CA 1
ATOM 4887 C C . ASP B 1 195 ? -11.641 -19.297 -24.453 1 84.06 195 ASP B C 1
ATOM 4889 O O . ASP B 1 195 ? -12.094 -18.922 -23.375 1 84.06 195 ASP B O 1
ATOM 4893 N N . ARG B 1 196 ? -12.375 -19.344 -25.516 1 83.38 196 ARG B N 1
ATOM 4894 C CA . ARG B 1 196 ? -13.734 -18.828 -25.578 1 83.38 196 ARG B CA 1
ATOM 4895 C C . ARG B 1 196 ? -14.75 -19.953 -25.484 1 83.38 196 ARG B C 1
ATOM 4897 O O . ARG B 1 196 ? -15.953 -19.734 -25.609 1 83.38 196 ARG B O 1
ATOM 4904 N N . TRP B 1 197 ? -14.328 -21.094 -25.297 1 87.81 197 TRP B N 1
ATOM 4905 C CA . TRP B 1 197 ? -15.133 -22.297 -25.453 1 87.81 197 TRP B CA 1
ATOM 4906 C C . TRP B 1 197 ? -16.344 -22.25 -24.531 1 87.81 197 TRP B C 1
ATOM 4908 O O . TRP B 1 197 ? -17.469 -22.531 -24.969 1 87.81 197 TRP B O 1
ATOM 4918 N N . GLU B 1 198 ? -16.109 -21.828 -23.266 1 82.81 198 GLU B N 1
ATOM 4919 C CA . GLU B 1 198 ? -17.188 -21.875 -22.266 1 82.81 198 GLU B CA 1
ATOM 4920 C C . GLU B 1 198 ? -18.078 -20.625 -22.359 1 82.81 198 GLU B C 1
ATOM 4922 O O . GLU B 1 198 ? -19.156 -20.594 -21.781 1 82.81 198 GLU B O 1
ATOM 4927 N N . LYS B 1 199 ? -17.609 -19.703 -23.078 1 78.75 199 LYS B N 1
ATOM 4928 C CA . LYS B 1 199 ? -18.312 -18.422 -23.141 1 78.75 199 LYS B CA 1
ATOM 4929 C C . LYS B 1 199 ? -19.156 -18.297 -24.406 1 78.75 199 LYS B C 1
ATOM 4931 O O . LYS B 1 199 ? -19.984 -17.391 -24.516 1 78.75 199 LYS B O 1
ATOM 4936 N N . SER B 1 200 ? -18.953 -19.188 -25.344 1 84.94 200 SER B N 1
ATOM 4937 C CA . SER B 1 200 ? -19.609 -19.078 -26.641 1 84.94 200 SER B CA 1
ATOM 4938 C C . SER B 1 200 ? -20.516 -20.266 -26.906 1 84.94 200 SER B C 1
ATOM 4940 O O . SER B 1 200 ? -20.297 -21.359 -26.359 1 84.94 200 SER B O 1
ATOM 4942 N N . ASP B 1 201 ? -21.516 -19.984 -27.734 1 89.19 201 ASP B N 1
ATOM 4943 C CA . ASP B 1 201 ? -22.406 -21.094 -28.094 1 89.19 201 ASP B CA 1
ATOM 4944 C C . ASP B 1 201 ? -21.719 -22.031 -29.094 1 89.19 201 ASP B C 1
ATOM 4946 O O . ASP B 1 201 ? -20.797 -21.609 -29.812 1 89.19 201 ASP B O 1
ATOM 4950 N N . ARG B 1 202 ? -22.328 -23.156 -29.203 1 89.19 202 ARG B N 1
ATOM 4951 C CA . ARG B 1 202 ? -21.703 -24.219 -29.984 1 89.19 202 ARG B CA 1
ATOM 4952 C C . ARG B 1 202 ? -21.656 -23.844 -31.469 1 89.19 202 ARG B C 1
ATOM 4954 O O . ARG B 1 202 ? -20.688 -24.172 -32.156 1 89.19 202 ARG B O 1
ATOM 4961 N N . THR B 1 203 ? -22.734 -23.234 -31.906 1 90 203 THR B N 1
ATOM 4962 C CA . THR B 1 203 ? -22.781 -22.844 -33.312 1 90 203 THR B CA 1
ATOM 4963 C C . THR B 1 203 ? -21.672 -21.844 -33.656 1 90 203 THR B C 1
ATOM 4965 O O . THR B 1 203 ? -20.984 -21.984 -34.656 1 90 203 THR B O 1
ATOM 4968 N N . LYS B 1 204 ? -21.516 -20.922 -32.844 1 90.94 204 LYS B N 1
ATOM 4969 C CA . LYS B 1 204 ? -20.469 -19.922 -33.031 1 90.94 204 LYS B CA 1
ATOM 4970 C C . LYS B 1 204 ? -19.078 -20.562 -32.969 1 90.94 204 LYS B C 1
ATOM 4972 O O . LYS B 1 204 ? -18.172 -20.156 -33.688 1 90.94 204 LYS B O 1
ATOM 4977 N N . LEU B 1 205 ? -18.969 -21.516 -32.094 1 93.19 205 LEU B N 1
ATOM 4978 C CA . LEU B 1 205 ? -17.703 -22.219 -31.953 1 93.19 205 LEU B CA 1
ATOM 4979 C C . LEU B 1 205 ? -17.375 -23 -33.219 1 93.19 205 LEU B C 1
ATOM 4981 O O . LEU B 1 205 ? -16.234 -23 -33.688 1 93.19 205 LEU B O 1
ATOM 4985 N N . SER B 1 206 ? -18.391 -23.609 -33.688 1 93.31 206 SER B N 1
ATOM 4986 C CA . SER B 1 206 ? -18.219 -24.391 -34.906 1 93.31 206 SER B CA 1
ATOM 4987 C C . SER B 1 206 ? -17.828 -23.5 -36.094 1 93.31 206 SER B C 1
ATOM 4989 O O . SER B 1 206 ? -16.953 -23.859 -36.875 1 93.31 206 SER B O 1
ATOM 4991 N N . ASP B 1 207 ? -18.469 -22.406 -36.156 1 93.31 207 ASP B N 1
ATOM 4992 C CA . ASP B 1 207 ? -18.172 -21.453 -37.219 1 93.31 207 ASP B CA 1
ATOM 4993 C C . ASP B 1 207 ? -16.734 -20.953 -37.125 1 93.31 207 ASP B C 1
ATOM 4995 O O . ASP B 1 207 ? -16.016 -20.891 -38.125 1 93.31 207 ASP B O 1
ATOM 4999 N N . THR B 1 208 ? -16.359 -20.609 -35.938 1 92.5 208 THR B N 1
ATOM 5000 C CA . THR B 1 208 ? -15 -20.125 -35.719 1 92.5 208 THR B CA 1
ATOM 5001 C C . THR B 1 208 ? -13.977 -21.203 -36.031 1 92.5 208 THR B C 1
ATOM 5003 O O . THR B 1 208 ? -12.898 -20.922 -36.562 1 92.5 208 THR B O 1
ATOM 5006 N N . ALA B 1 209 ? -14.32 -22.406 -35.656 1 93.44 209 ALA B N 1
ATOM 5007 C CA . ALA B 1 209 ? -13.438 -23.531 -35.969 1 93.44 209 ALA B CA 1
ATOM 5008 C C . ALA B 1 209 ? -13.266 -23.688 -37.469 1 93.44 209 ALA B C 1
ATOM 5010 O O . ALA B 1 209 ? -12.156 -23.938 -37.938 1 93.44 209 ALA B O 1
ATOM 5011 N N . ALA B 1 210 ? -14.328 -23.516 -38.125 1 93.19 210 ALA B N 1
ATOM 5012 C CA . ALA B 1 210 ? -14.273 -23.625 -39.594 1 93.19 210 ALA B CA 1
ATOM 5013 C C . ALA B 1 210 ? -13.43 -22.5 -40.188 1 93.19 210 ALA B C 1
ATOM 5015 O O . ALA B 1 210 ? -12.688 -22.719 -41.156 1 93.19 210 ALA B O 1
ATOM 5016 N N . GLU B 1 211 ? -13.594 -21.438 -39.656 1 92.81 211 GLU B N 1
ATOM 5017 C CA . GLU B 1 211 ? -12.797 -20.297 -40.094 1 92.81 211 GLU B CA 1
ATOM 5018 C C . GLU B 1 211 ? -11.312 -20.547 -39.875 1 92.81 211 GLU B C 1
ATOM 5020 O O . GLU B 1 211 ? -10.469 -20.047 -40.625 1 92.81 211 GLU B O 1
ATOM 5025 N N . ALA B 1 212 ? -10.992 -21.266 -38.844 1 91.38 212 ALA B N 1
ATOM 5026 C CA . ALA B 1 212 ? -9.602 -21.578 -38.531 1 91.38 212 ALA B CA 1
ATOM 5027 C C . ALA B 1 212 ? -9.102 -22.75 -39.375 1 91.38 212 ALA B C 1
ATOM 5029 O O . ALA B 1 212 ? -7.949 -23.172 -39.219 1 91.38 212 ALA B O 1
ATOM 5030 N N . GLY B 1 213 ? -10 -23.281 -40.219 1 92.69 213 GLY B N 1
ATOM 5031 C CA . GLY B 1 213 ? -9.609 -24.328 -41.156 1 92.69 213 GLY B CA 1
ATOM 5032 C C . GLY B 1 213 ? -9.828 -25.734 -40.594 1 92.69 213 GLY B C 1
ATOM 5033 O O . GLY B 1 213 ? -9.281 -26.703 -41.125 1 92.69 213 GLY B O 1
ATOM 5034 N N . LEU B 1 214 ? -10.57 -25.812 -39.562 1 95.06 214 LEU B N 1
ATOM 5035 C CA . LEU B 1 214 ? -10.836 -27.125 -38.969 1 95.06 214 LEU B CA 1
ATOM 5036 C C . LEU B 1 214 ? -12.016 -27.797 -39.688 1 95.06 214 LEU B C 1
ATOM 5038 O O . LEU B 1 214 ? -13.008 -27.125 -40 1 95.06 214 LEU B O 1
ATOM 5042 N N . THR B 1 215 ? -11.891 -29.062 -39.938 1 95.31 215 THR B N 1
ATOM 5043 C CA . THR B 1 215 ? -13 -29.859 -40.469 1 95.31 215 THR B CA 1
ATOM 5044 C C . THR B 1 215 ? -14.023 -30.156 -39.375 1 95.31 215 THR B C 1
ATOM 5046 O O . THR B 1 215 ? -13.734 -29.984 -38.188 1 95.31 215 THR B O 1
ATOM 5049 N N . ASP B 1 216 ? -15.188 -30.609 -39.781 1 94.75 216 ASP B N 1
ATOM 5050 C CA . ASP B 1 216 ? -16.219 -31 -38.844 1 94.75 216 ASP B CA 1
ATOM 5051 C C . ASP B 1 216 ? -15.719 -32.125 -37.938 1 94.75 216 ASP B C 1
ATOM 5053 O O . ASP B 1 216 ? -16.031 -32.156 -36.719 1 94.75 216 ASP B O 1
ATOM 5057 N N . LYS B 1 217 ? -15.039 -33 -38.531 1 95.19 217 LYS B N 1
ATOM 5058 C CA . LYS B 1 217 ? -14.492 -34.125 -37.781 1 95.19 217 LYS B CA 1
ATOM 5059 C C . LYS B 1 217 ? -13.5 -33.625 -36.719 1 95.19 217 LYS B C 1
ATOM 5061 O O . LYS B 1 217 ? -13.5 -34.094 -35.594 1 95.19 217 LYS B O 1
ATOM 5066 N N . GLN B 1 218 ? -12.672 -32.75 -37.094 1 95.31 218 GLN B N 1
ATOM 5067 C CA . GLN B 1 218 ? -11.703 -32.156 -36.188 1 95.31 218 GLN B CA 1
ATOM 5068 C C . GLN B 1 218 ? -12.406 -31.406 -35.062 1 95.31 218 GLN B C 1
ATOM 5070 O O . GLN B 1 218 ? -11.977 -31.453 -33.906 1 95.31 218 GLN B O 1
ATOM 5075 N N . PHE B 1 219 ? -13.406 -30.703 -35.406 1 95.88 219 PHE B N 1
ATOM 5076 C CA . PHE B 1 219 ? -14.164 -29.969 -34.406 1 95.88 219 PHE B CA 1
ATOM 5077 C C . PHE B 1 219 ? -14.797 -30.906 -33.375 1 95.88 219 PHE B C 1
ATOM 5079 O O . PHE B 1 219 ? -14.828 -30.625 -32.188 1 95.88 219 PHE B O 1
ATOM 5086 N N . GLU B 1 220 ? -15.312 -32 -33.875 1 95.31 220 GLU B N 1
ATOM 5087 C CA . GLU B 1 220 ? -15.875 -33.031 -32.969 1 95.31 220 GLU B CA 1
ATOM 5088 C C . GLU B 1 220 ? -14.805 -33.594 -32.062 1 95.31 220 GLU B C 1
ATOM 5090 O O . GLU B 1 220 ? -15.039 -33.781 -30.859 1 95.31 220 GLU B O 1
ATOM 5095 N N . LYS B 1 221 ? -13.688 -33.906 -32.594 1 95.44 221 LYS B N 1
ATOM 5096 C CA . LYS B 1 221 ? -12.578 -34.438 -31.812 1 95.44 221 LYS B CA 1
ATOM 5097 C C . LYS B 1 221 ? -12.117 -33.406 -30.781 1 95.44 221 LYS B C 1
ATOM 5099 O O . LYS B 1 221 ? -11.75 -33.75 -29.656 1 95.44 221 LYS B O 1
ATOM 5104 N N . LEU B 1 222 ? -12.078 -32.188 -31.266 1 95.69 222 LEU B N 1
ATOM 5105 C CA . LEU B 1 222 ? -11.734 -31.094 -30.359 1 95.69 222 LEU B CA 1
ATOM 5106 C C . LEU B 1 222 ? -12.68 -31.062 -29.156 1 95.69 222 LEU B C 1
ATOM 5108 O O . LEU B 1 222 ? -12.234 -30.922 -28.016 1 95.69 222 LEU B O 1
ATOM 5112 N N . THR B 1 223 ? -13.875 -31.172 -29.375 1 95.25 223 THR B N 1
ATOM 5113 C CA . THR B 1 223 ? -14.883 -31.188 -28.328 1 95.25 223 THR B CA 1
ATOM 5114 C C . THR B 1 223 ? -14.641 -32.344 -27.344 1 95.25 223 THR B C 1
ATOM 5116 O O . THR B 1 223 ? -14.75 -32.156 -26.141 1 95.25 223 THR B O 1
ATOM 5119 N N . GLU B 1 224 ? -14.312 -33.469 -27.875 1 95 224 GLU B N 1
ATOM 5120 C CA . GLU B 1 224 ? -14.031 -34.625 -27.062 1 95 224 GLU B CA 1
ATOM 5121 C C . GLU B 1 224 ? -12.805 -34.406 -26.188 1 95 224 GLU B C 1
ATOM 5123 O O . GLU B 1 224 ? -12.812 -34.75 -25 1 95 224 GLU B O 1
ATOM 5128 N N . VAL B 1 225 ? -11.805 -33.906 -26.75 1 95.12 225 VAL B N 1
ATOM 5129 C CA . VAL B 1 225 ? -10.539 -33.656 -26.062 1 95.12 225 VAL B CA 1
ATOM 5130 C C . VAL B 1 225 ? -10.766 -32.719 -24.906 1 95.12 225 VAL B C 1
ATOM 5132 O O . VAL B 1 225 ? -10.281 -32.938 -23.797 1 95.12 225 VAL B O 1
ATOM 5135 N N . LEU B 1 226 ? -11.516 -31.641 -25.141 1 95 226 LEU B N 1
ATOM 5136 C CA . LEU B 1 226 ? -11.719 -30.594 -24.156 1 95 226 LEU B CA 1
ATOM 5137 C C . LEU B 1 226 ? -12.602 -31.078 -23.016 1 95 226 LEU B C 1
ATOM 5139 O O . LEU B 1 226 ? -12.555 -30.547 -21.906 1 95 226 LEU B O 1
ATOM 5143 N N . ALA B 1 227 ? -13.32 -32.156 -23.266 1 94 227 ALA B N 1
ATOM 5144 C CA . ALA B 1 227 ? -14.234 -32.688 -22.25 1 94 227 ALA B CA 1
ATOM 5145 C C . ALA B 1 227 ? -13.617 -33.875 -21.531 1 94 227 ALA B C 1
ATOM 5147 O O . ALA B 1 227 ? -14.164 -34.344 -20.531 1 94 227 ALA B O 1
ATOM 5148 N N . ALA B 1 228 ? -12.508 -34.312 -21.891 1 93.31 228 ALA B N 1
ATOM 5149 C CA . ALA B 1 228 ? -11.977 -35.625 -21.484 1 93.31 228 ALA B CA 1
ATOM 5150 C C . ALA B 1 228 ? -11.43 -35.562 -20.062 1 93.31 228 ALA B C 1
ATOM 5152 O O . ALA B 1 228 ? -11.344 -36.594 -19.375 1 93.31 228 ALA B O 1
ATOM 5153 N N . GLY B 1 229 ? -11.023 -34.375 -19.578 1 94.19 229 GLY B N 1
ATOM 5154 C CA . GLY B 1 229 ? -10.375 -34.312 -18.281 1 94.19 229 GLY B CA 1
ATOM 5155 C C . GLY B 1 229 ? -9.078 -35.094 -18.203 1 94.19 229 GLY B C 1
ATOM 5156 O O . GLY B 1 229 ? -8.25 -35 -19.125 1 94.19 229 GLY B O 1
ATOM 5157 N N . THR B 1 230 ? -8.891 -35.844 -17.109 1 94.88 230 THR B N 1
ATOM 5158 C CA . THR B 1 230 ? -7.641 -36.562 -16.859 1 94.88 230 THR B CA 1
ATOM 5159 C C . THR B 1 230 ? -7.492 -37.719 -17.828 1 94.88 230 THR B C 1
ATOM 5161 O O . THR B 1 230 ? -6.379 -38.188 -18.078 1 94.88 230 THR B O 1
ATOM 5164 N N . ALA B 1 231 ? -8.594 -38.188 -18.375 1 94.88 231 ALA B N 1
ATOM 5165 C CA . ALA B 1 231 ? -8.555 -39.281 -19.344 1 94.88 231 ALA B CA 1
ATOM 5166 C C . ALA B 1 231 ? -7.734 -38.906 -20.562 1 94.88 231 ALA B C 1
ATOM 5168 O O . ALA B 1 231 ? -7.168 -39.781 -21.234 1 94.88 231 ALA B O 1
ATOM 5169 N N . LEU B 1 232 ? -7.711 -37.688 -20.828 1 95.75 232 LEU B N 1
ATOM 5170 C CA . LEU B 1 232 ? -6.926 -37.188 -21.953 1 95.75 232 LEU B CA 1
ATOM 5171 C C . LEU B 1 232 ? -5.461 -37.594 -21.812 1 95.75 232 LEU B C 1
ATOM 5173 O O . LEU B 1 232 ? -4.797 -37.875 -22.812 1 95.75 232 LEU B O 1
ATOM 5177 N N . LEU B 1 233 ? -4.934 -37.594 -20.625 1 96.31 233 LEU B N 1
ATOM 5178 C CA . LEU B 1 233 ? -3.523 -37.875 -20.359 1 96.31 233 LEU B CA 1
ATOM 5179 C C . LEU B 1 233 ? -3.141 -39.281 -20.812 1 96.31 233 LEU B C 1
ATOM 5181 O O . LEU B 1 233 ? -2.006 -39.5 -21.25 1 96.31 233 LEU B O 1
ATOM 5185 N N . ASP B 1 234 ? -4.09 -40.188 -20.781 1 95.19 234 ASP B N 1
ATOM 5186 C CA . ASP B 1 234 ? -3.838 -41.562 -21.172 1 95.19 234 ASP B CA 1
ATOM 5187 C C . ASP B 1 234 ? -3.566 -41.656 -22.672 1 95.19 234 ASP B C 1
ATOM 5189 O O . ASP B 1 234 ? -2.953 -42.625 -23.141 1 95.19 234 ASP B O 1
ATOM 5193 N N . GLU B 1 235 ? -4 -40.688 -23.375 1 95.38 235 GLU B N 1
ATOM 5194 C CA . GLU B 1 235 ? -3.914 -40.75 -24.828 1 95.38 235 GLU B CA 1
ATOM 5195 C C . GLU B 1 235 ? -2.689 -40 -25.344 1 95.38 235 GLU B C 1
ATOM 5197 O O . GLU B 1 235 ? -2.377 -40.031 -26.531 1 95.38 235 GLU B O 1
ATOM 5202 N N . LEU B 1 236 ? -1.971 -39.344 -24.484 1 97.12 236 LEU B N 1
ATOM 5203 C CA . LEU B 1 236 ? -0.854 -38.5 -24.906 1 97.12 236 LEU B CA 1
ATOM 5204 C C . LEU B 1 236 ? 0.457 -39.281 -24.859 1 97.12 236 LEU B C 1
ATOM 5206 O O . LEU B 1 236 ? 0.593 -40.219 -24.109 1 97.12 236 LEU B O 1
ATOM 5210 N N . PRO B 1 237 ? 1.403 -38.875 -25.672 1 96.25 237 PRO B N 1
ATOM 5211 C CA . PRO B 1 237 ? 2.711 -39.531 -25.672 1 96.25 237 PRO B CA 1
ATOM 5212 C C . PRO B 1 237 ? 3.4 -39.469 -24.312 1 96.25 237 PRO B C 1
ATOM 5214 O O . PRO B 1 237 ? 3.316 -38.438 -23.625 1 96.25 237 PRO B O 1
ATOM 5217 N N . GLU B 1 238 ? 4.094 -40.531 -23.984 1 96.06 238 GLU B N 1
ATOM 5218 C CA . GLU B 1 238 ? 4.754 -40.625 -22.688 1 96.06 238 GLU B CA 1
ATOM 5219 C C . GLU B 1 238 ? 5.77 -39.5 -22.484 1 96.06 238 GLU B C 1
ATOM 5221 O O . GLU B 1 238 ? 5.883 -38.969 -21.391 1 96.06 238 GLU B O 1
ATOM 5226 N N . GLN B 1 239 ? 6.434 -39.156 -23.516 1 95.38 239 GLN B N 1
ATOM 5227 C CA . GLN B 1 239 ? 7.461 -38.125 -23.422 1 95.38 239 GLN B CA 1
ATOM 5228 C C . GLN B 1 239 ? 6.859 -36.781 -23.031 1 95.38 239 GLN B C 1
ATOM 5230 O O . GLN B 1 239 ? 7.457 -36.031 -22.25 1 95.38 239 GLN B O 1
ATOM 5235 N N . VAL B 1 240 ? 5.699 -36.5 -23.578 1 96.06 240 VAL B N 1
ATOM 5236 C CA . VAL B 1 240 ? 5.02 -35.25 -23.297 1 96.06 240 VAL B CA 1
ATOM 5237 C C . VAL B 1 240 ? 4.562 -35.219 -21.828 1 96.06 240 VAL B C 1
ATOM 5239 O O . VAL B 1 240 ? 4.73 -34.219 -21.125 1 96.06 240 VAL B O 1
ATOM 5242 N N . LYS B 1 241 ? 4.035 -36.312 -21.312 1 96.88 241 LYS B N 1
ATOM 5243 C CA . LYS B 1 241 ? 3.562 -36.438 -19.938 1 96.88 241 LYS B CA 1
ATOM 5244 C C . LYS B 1 241 ? 4.719 -36.312 -18.953 1 96.88 241 LYS B C 1
ATOM 5246 O O . LYS B 1 241 ? 4.609 -35.625 -17.938 1 96.88 241 LYS B O 1
ATOM 5251 N N . GLU B 1 242 ? 5.828 -36.938 -19.328 1 95.06 242 GLU B N 1
ATOM 5252 C CA . GLU B 1 242 ? 6.984 -36.969 -18.438 1 95.06 242 GLU B CA 1
ATOM 5253 C C . GLU B 1 242 ? 7.578 -35.594 -18.25 1 95.06 242 GLU B C 1
ATOM 5255 O O . GLU B 1 242 ? 8.156 -35.281 -17.203 1 95.06 242 GLU B O 1
ATOM 5260 N N . ASN B 1 243 ? 7.387 -34.75 -19.219 1 95.75 243 ASN B N 1
ATOM 5261 C CA . ASN B 1 243 ? 7.988 -33.406 -19.172 1 95.75 243 ASN B CA 1
ATOM 5262 C C . ASN B 1 243 ? 7.035 -32.406 -18.562 1 95.75 243 ASN B C 1
ATOM 5264 O O . ASN B 1 243 ? 7.395 -31.219 -18.406 1 95.75 243 ASN B O 1
ATOM 5268 N N . SER B 1 244 ? 5.887 -32.844 -18.188 1 97.88 244 SER B N 1
ATOM 5269 C CA . SER B 1 244 ? 4.887 -31.922 -17.641 1 97.88 244 SER B CA 1
ATOM 5270 C C . SER B 1 244 ? 4.93 -31.906 -16.109 1 97.88 244 SER B C 1
ATOM 5272 O O . SER B 1 244 ? 4.66 -32.906 -15.469 1 97.88 244 SER B O 1
ATOM 5274 N N . ASN B 1 245 ? 5.184 -30.703 -15.523 1 97.81 245 ASN B N 1
ATOM 5275 C CA . ASN B 1 245 ? 5.125 -30.547 -14.078 1 97.81 245 ASN B CA 1
ATOM 5276 C C . ASN B 1 245 ? 3.717 -30.797 -13.547 1 97.81 245 ASN B C 1
ATOM 5278 O O . ASN B 1 245 ? 3.551 -31.297 -12.43 1 97.81 245 ASN B O 1
ATOM 5282 N N . LEU B 1 246 ? 2.74 -30.484 -14.336 1 98.31 246 LEU B N 1
ATOM 5283 C CA . LEU B 1 246 ? 1.36 -30.672 -13.906 1 98.31 246 LEU B CA 1
ATOM 5284 C C . LEU B 1 246 ? 1.048 -32.156 -13.742 1 98.31 246 LEU B C 1
ATOM 5286 O O . LEU B 1 246 ? 0.357 -32.562 -12.797 1 98.31 246 LEU B O 1
ATOM 5290 N N . VAL B 1 247 ? 1.564 -32.969 -14.656 1 98.19 247 VAL B N 1
ATOM 5291 C CA . VAL B 1 247 ? 1.371 -34.406 -14.555 1 98.19 247 VAL B CA 1
ATOM 5292 C C . VAL B 1 247 ? 2.029 -34.938 -13.273 1 98.19 247 VAL B C 1
ATOM 5294 O O . VAL B 1 247 ? 1.467 -35.781 -12.578 1 98.19 247 VAL B O 1
ATOM 5297 N N . LYS B 1 248 ? 3.205 -34.406 -12.977 1 97.06 248 LYS B N 1
ATOM 5298 C CA . LYS B 1 248 ? 3.879 -34.781 -11.742 1 97.06 248 LYS B CA 1
ATOM 5299 C C . LYS B 1 248 ? 3.045 -34.406 -10.523 1 97.06 248 LYS B C 1
ATOM 5301 O O . LYS B 1 248 ? 2.963 -35.156 -9.555 1 97.06 248 LYS B O 1
ATOM 5306 N N . VAL B 1 249 ? 2.438 -33.219 -10.555 1 97.69 249 VAL B N 1
ATOM 5307 C CA . VAL B 1 249 ? 1.57 -32.781 -9.469 1 97.69 249 VAL B CA 1
ATOM 5308 C C . VAL B 1 249 ? 0.407 -33.75 -9.305 1 97.69 249 VAL B C 1
ATOM 5310 O O . VAL B 1 249 ? 0.099 -34.156 -8.18 1 97.69 249 VAL B O 1
ATOM 5313 N N . LEU B 1 250 ? -0.218 -34.125 -10.383 1 97.56 250 LEU B N 1
ATOM 5314 C CA . LEU B 1 250 ? -1.381 -35.031 -10.375 1 97.56 250 LEU B CA 1
ATOM 5315 C C . LEU B 1 250 ? -1.016 -36.406 -9.828 1 97.56 250 LEU B C 1
ATOM 5317 O O . LEU B 1 250 ? -1.884 -37.125 -9.352 1 97.56 250 LEU B O 1
ATOM 5321 N N . GLY B 1 251 ? 0.235 -36.75 -9.992 1 95.44 251 GLY B N 1
ATOM 5322 C CA . GLY B 1 251 ? 0.71 -38.031 -9.484 1 95.44 251 GLY B CA 1
ATOM 5323 C C . GLY B 1 251 ? 1.222 -37.938 -8.055 1 95.44 251 GLY B C 1
ATOM 5324 O O . GLY B 1 251 ? 1.735 -38.938 -7.52 1 95.44 251 GLY B O 1
ATOM 5325 N N . SER B 1 252 ? 1.135 -36.875 -7.438 1 94.75 252 SER B N 1
ATOM 5326 C CA . SER B 1 252 ? 1.645 -36.656 -6.09 1 94.75 252 SER B CA 1
ATOM 5327 C C . SER B 1 252 ? 0.507 -36.531 -5.082 1 94.75 252 SER B C 1
ATOM 5329 O O . SER B 1 252 ? -0.663 -36.688 -5.434 1 94.75 252 SER B O 1
ATOM 5331 N N . GLY B 1 253 ? 0.854 -36.281 -3.797 1 93.19 253 GLY B N 1
ATOM 5332 C CA . GLY B 1 253 ? -0.129 -36.094 -2.746 1 93.19 253 GLY B CA 1
ATOM 5333 C C . GLY B 1 253 ? -0.86 -34.75 -2.861 1 93.19 253 GLY B C 1
ATOM 5334 O O . GLY B 1 253 ? -1.786 -34.469 -2.096 1 93.19 253 GLY B O 1
ATOM 5335 N N . ALA B 1 254 ? -0.452 -34 -3.928 1 95.5 254 ALA B N 1
ATOM 5336 C CA . ALA B 1 254 ? -1.054 -32.688 -4.086 1 95.5 254 ALA B CA 1
ATOM 5337 C C . ALA B 1 254 ? -2.123 -32.688 -5.176 1 95.5 254 ALA B C 1
ATOM 5339 O O . ALA B 1 254 ? -2.635 -31.625 -5.562 1 95.5 254 ALA B O 1
ATOM 5340 N N . ALA B 1 255 ? -2.5 -33.781 -5.648 1 96.88 255 ALA B N 1
ATOM 5341 C CA . ALA B 1 255 ? -3.422 -33.938 -6.77 1 96.88 255 ALA B CA 1
ATOM 5342 C C . ALA B 1 255 ? -4.773 -33.312 -6.457 1 96.88 255 ALA B C 1
ATOM 5344 O O . ALA B 1 255 ? -5.422 -32.75 -7.34 1 96.88 255 ALA B O 1
ATOM 5345 N N . ASP B 1 256 ? -5.164 -33.344 -5.191 1 96.75 256 ASP B N 1
ATOM 5346 C CA . ASP B 1 256 ? -6.5 -32.906 -4.809 1 96.75 256 ASP B CA 1
ATOM 5347 C C . ASP B 1 256 ? -6.582 -31.375 -4.777 1 96.75 256 ASP B C 1
ATOM 5349 O O . ASP B 1 256 ? -7.672 -30.812 -4.672 1 96.75 256 ASP B O 1
ATOM 5353 N N . LEU B 1 257 ? -5.457 -30.75 -4.961 1 97.44 257 LEU B N 1
ATOM 5354 C CA . LEU B 1 257 ? -5.434 -29.297 -4.898 1 97.44 257 LEU B CA 1
ATOM 5355 C C . LEU B 1 257 ? -5.957 -28.688 -6.195 1 97.44 257 LEU B C 1
ATOM 5357 O O . LEU B 1 257 ? -6.297 -27.5 -6.234 1 97.44 257 LEU B O 1
ATOM 5361 N N . ILE B 1 258 ? -5.988 -29.5 -7.25 1 98.19 258 ILE B N 1
ATOM 5362 C CA . ILE B 1 258 ? -6.375 -28.938 -8.539 1 98.19 258 ILE B CA 1
ATOM 5363 C C . ILE B 1 258 ? -7.297 -29.922 -9.273 1 98.19 258 ILE B C 1
ATOM 5365 O O . ILE B 1 258 ? -7.359 -31.094 -8.922 1 98.19 258 ILE B O 1
ATOM 5369 N N . LYS B 1 259 ? -8.023 -29.375 -10.188 1 97.69 259 LYS B N 1
ATOM 5370 C CA . LYS B 1 259 ? -8.727 -30.141 -11.211 1 97.69 259 LYS B CA 1
ATOM 5371 C C . LYS B 1 259 ? -8.094 -29.953 -12.578 1 97.69 259 LYS B C 1
ATOM 5373 O O . LYS B 1 259 ? -7.988 -28.812 -13.07 1 97.69 259 LYS B O 1
ATOM 5378 N N . PHE B 1 260 ? -7.609 -31.047 -13.164 1 97.81 260 PHE B N 1
ATOM 5379 C CA . PHE B 1 260 ? -7.102 -30.969 -14.523 1 97.81 260 PHE B CA 1
ATOM 5380 C C . PHE B 1 260 ? -8.227 -30.641 -15.5 1 97.81 260 PHE B C 1
ATOM 5382 O O . PHE B 1 260 ? -9.242 -31.344 -15.539 1 97.81 260 PHE B O 1
ATOM 5389 N N . ASP B 1 261 ? -8.055 -29.547 -16.25 1 96.62 261 ASP B N 1
ATOM 5390 C CA . ASP B 1 261 ? -9.07 -29.094 -17.188 1 96.62 261 ASP B CA 1
ATOM 5391 C C . ASP B 1 261 ? -8.438 -28.594 -18.484 1 96.62 261 ASP B C 1
ATOM 5393 O O . ASP B 1 261 ? -7.922 -27.484 -18.547 1 96.62 261 ASP B O 1
ATOM 5397 N N . PRO B 1 262 ? -8.586 -29.359 -19.578 1 94.62 262 PRO B N 1
ATOM 5398 C CA . PRO B 1 262 ? -7.961 -28.984 -20.859 1 94.62 262 PRO B CA 1
ATOM 5399 C C . PRO B 1 262 ? -8.484 -27.672 -21.406 1 94.62 262 PRO B C 1
ATOM 5401 O O . PRO B 1 262 ? -7.895 -27.109 -22.344 1 94.62 262 PRO B O 1
ATOM 5404 N N . MET B 1 263 ? -9.5 -27.141 -20.891 1 91.69 263 MET B N 1
ATOM 5405 C CA . MET B 1 263 ? -10.086 -25.922 -21.406 1 91.69 263 MET B CA 1
ATOM 5406 C C . MET B 1 263 ? -9.336 -24.688 -20.891 1 91.69 263 MET B C 1
ATOM 5408 O O . MET B 1 263 ? -9.508 -23.594 -21.406 1 91.69 263 MET B O 1
ATOM 5412 N N . ILE B 1 264 ? -8.461 -24.891 -19.906 1 93.12 264 ILE B N 1
ATOM 5413 C CA . ILE B 1 264 ? -7.719 -23.766 -19.344 1 93.12 264 ILE B CA 1
ATOM 5414 C C . ILE B 1 264 ? -6.535 -23.422 -20.25 1 93.12 264 ILE B C 1
ATOM 5416 O O . ILE B 1 264 ? -5.574 -24.188 -20.344 1 93.12 264 ILE B O 1
ATOM 5420 N N . VAL B 1 265 ? -6.465 -22.359 -20.984 1 85.81 265 VAL B N 1
ATOM 5421 C CA . VAL B 1 265 ? -5.418 -21.953 -21.922 1 85.81 265 VAL B CA 1
ATOM 5422 C C . VAL B 1 265 ? -4.805 -20.625 -21.469 1 85.81 265 VAL B C 1
ATOM 5424 O O . VAL B 1 265 ? -3.631 -20.359 -21.734 1 85.81 265 VAL B O 1
ATOM 5427 N N . ARG B 1 266 ? -5.465 -19.844 -20.797 1 76.25 266 ARG B N 1
ATOM 5428 C CA . ARG B 1 266 ? -5.094 -18.5 -20.359 1 76.25 266 ARG B CA 1
ATOM 5429 C C . ARG B 1 266 ? -4.602 -17.656 -21.547 1 76.25 266 ARG B C 1
ATOM 5431 O O . ARG B 1 266 ? -3.938 -18.188 -22.438 1 76.25 266 ARG B O 1
ATOM 5438 N N . GLY B 1 267 ? -4.734 -16.469 -21.547 1 66.5 267 GLY B N 1
ATOM 5439 C CA . GLY B 1 267 ? -4.594 -15.594 -22.703 1 66.5 267 GLY B CA 1
ATOM 5440 C C . GLY B 1 267 ? -3.225 -14.938 -22.781 1 66.5 267 GLY B C 1
ATOM 5441 O O . GLY B 1 267 ? -2.898 -14.297 -23.797 1 66.5 267 GLY B O 1
ATOM 5442 N N . LEU B 1 268 ? -2.387 -15.148 -21.797 1 68.19 268 LEU B N 1
ATOM 5443 C CA . LEU B 1 268 ? -1.113 -14.438 -21.875 1 68.19 268 LEU B CA 1
ATOM 5444 C C . LEU B 1 268 ? -0.084 -15.258 -22.641 1 68.19 268 LEU B C 1
ATOM 5446 O O . LEU B 1 268 ? 0.082 -16.453 -22.391 1 68.19 268 LEU B O 1
ATOM 5450 N N . ALA B 1 269 ? 0.674 -14.562 -23.344 1 72 269 ALA B N 1
ATOM 5451 C CA . ALA B 1 269 ? 1.535 -15.195 -24.344 1 72 269 ALA B CA 1
ATOM 5452 C C . ALA B 1 269 ? 2.818 -15.719 -23.703 1 72 269 ALA B C 1
ATOM 5454 O O . ALA B 1 269 ? 3.51 -16.562 -24.281 1 72 269 ALA B O 1
ATOM 5455 N N . TYR B 1 270 ? 3.02 -15.312 -22.469 1 77.25 270 TYR B N 1
ATOM 5456 C CA . TYR B 1 270 ? 4.332 -15.664 -21.938 1 77.25 270 TYR B CA 1
ATOM 5457 C C . TYR B 1 270 ? 4.281 -16.984 -21.188 1 77.25 270 TYR B C 1
ATOM 5459 O O . TYR B 1 270 ? 5.316 -17.5 -20.75 1 77.25 270 TYR B O 1
ATOM 5467 N N . TYR B 1 271 ? 3.182 -17.531 -21.062 1 86.25 271 TYR B N 1
ATOM 5468 C CA . TYR B 1 271 ? 3.109 -18.797 -20.359 1 86.25 271 TYR B CA 1
ATOM 5469 C C . TYR B 1 271 ? 3.682 -19.922 -21.203 1 86.25 271 TYR B C 1
ATOM 5471 O O . TYR B 1 271 ? 3.436 -19.984 -22.406 1 86.25 271 TYR B O 1
ATOM 5479 N N . THR B 1 272 ? 4.375 -20.844 -20.5 1 91.56 272 THR B N 1
ATOM 5480 C CA . THR B 1 272 ? 5.145 -21.797 -21.281 1 91.56 272 THR B CA 1
ATOM 5481 C C . THR B 1 272 ? 4.668 -23.219 -21.016 1 91.56 272 THR B C 1
ATOM 5483 O O . THR B 1 272 ? 4.934 -24.141 -21.797 1 91.56 272 THR B O 1
ATOM 5486 N N . SER B 1 273 ? 3.998 -23.484 -19.938 1 94.56 273 SER B N 1
ATOM 5487 C CA . SER B 1 273 ? 3.572 -24.844 -19.609 1 94.56 273 SER B CA 1
ATOM 5488 C C . SER B 1 273 ? 2.346 -24.844 -18.703 1 94.56 273 SER B C 1
ATOM 5490 O O . SER B 1 273 ? 1.221 -24.656 -19.172 1 94.56 273 SER B O 1
ATOM 5492 N N . THR B 1 274 ? 2.555 -24.953 -17.391 1 97.62 274 THR B N 1
ATOM 5493 C CA . THR B 1 274 ? 1.443 -25 -16.453 1 97.62 274 THR B CA 1
ATOM 5494 C C . THR B 1 274 ? 0.669 -23.688 -16.469 1 97.62 274 THR B C 1
ATOM 5496 O O . THR B 1 274 ? 1.265 -22.609 -16.422 1 97.62 274 THR B O 1
ATOM 5499 N N . VAL B 1 275 ? -0.622 -23.75 -16.625 1 96.81 275 VAL B N 1
ATOM 5500 C CA . VAL B 1 275 ? -1.521 -22.609 -16.453 1 96.81 275 VAL B CA 1
ATOM 5501 C C . VAL B 1 275 ? -2.699 -23.016 -15.578 1 96.81 275 VAL B C 1
ATOM 5503 O O . VAL B 1 275 ? -3.09 -24.188 -15.539 1 96.81 275 VAL B O 1
ATOM 5506 N N . PHE B 1 276 ? -3.199 -22.094 -14.844 1 97.62 276 PHE B N 1
ATOM 5507 C CA . PHE B 1 276 ? -4.34 -22.406 -13.984 1 97.62 276 PHE B CA 1
ATOM 5508 C C . PHE B 1 276 ? -5.191 -21.172 -13.742 1 97.62 276 PHE B C 1
ATOM 5510 O O . PHE B 1 276 ? -4.723 -20.031 -13.914 1 97.62 276 PHE B O 1
ATOM 5517 N N . GLU B 1 277 ? -6.402 -21.391 -13.398 1 96.69 277 GLU B N 1
ATOM 5518 C CA . GLU B 1 277 ? -7.371 -20.375 -12.977 1 96.69 277 GLU B CA 1
ATOM 5519 C C . GLU B 1 277 ? -8.172 -20.844 -11.766 1 96.69 277 GLU B C 1
ATOM 5521 O O . GLU B 1 277 ? -8.406 -22.047 -11.602 1 96.69 277 GLU B O 1
ATOM 5526 N N . VAL B 1 278 ? -8.445 -19.953 -10.953 1 97.62 278 VAL B N 1
ATOM 5527 C CA . VAL B 1 278 ? -9.273 -20.219 -9.789 1 97.62 278 VAL B CA 1
ATOM 5528 C C . VAL B 1 278 ? -10.695 -19.703 -10.031 1 97.62 278 VAL B C 1
ATOM 5530 O O . VAL B 1 278 ? -10.875 -18.531 -10.414 1 97.62 278 VAL B O 1
ATOM 5533 N N . PHE B 1 279 ? -11.664 -20.547 -9.797 1 96.12 279 PHE B N 1
ATOM 5534 C CA . PHE B 1 279 ? -13.047 -20.188 -10.094 1 96.12 279 PHE B CA 1
ATOM 5535 C C . PHE B 1 279 ? -13.891 -20.188 -8.828 1 96.12 279 PHE B C 1
ATOM 5537 O O . PHE B 1 279 ? -13.672 -21 -7.922 1 96.12 279 PHE B O 1
ATOM 5544 N N . ASP B 1 280 ? -14.82 -19.25 -8.797 1 95.5 280 ASP B N 1
ATOM 5545 C CA . ASP B 1 280 ? -15.922 -19.297 -7.84 1 95.5 280 ASP B CA 1
ATOM 5546 C C . ASP B 1 280 ? -16.891 -20.422 -8.18 1 95.5 280 ASP B C 1
ATOM 5548 O O . ASP B 1 280 ? -17.297 -20.578 -9.336 1 95.5 280 ASP B O 1
ATOM 5552 N N . THR B 1 281 ? -17.281 -21.219 -7.227 1 94.06 281 THR B N 1
ATOM 5553 C CA . THR B 1 281 ? -18.188 -22.328 -7.508 1 94.06 281 THR B CA 1
ATOM 5554 C C . THR B 1 281 ? -19.641 -21.859 -7.48 1 94.06 281 THR B C 1
ATOM 5556 O O . THR B 1 281 ? -20.547 -22.578 -7.883 1 94.06 281 THR B O 1
ATOM 5559 N N . SER B 1 282 ? -19.766 -20.625 -7 1 92.94 282 SER B N 1
ATOM 5560 C CA . SER B 1 282 ? -21.125 -20.062 -7.043 1 92.94 282 SER B CA 1
ATOM 5561 C C . SER B 1 282 ? -21.594 -19.891 -8.477 1 92.94 282 SER B C 1
ATOM 5563 O O . SER B 1 282 ? -20.875 -19.359 -9.32 1 92.94 282 SER B O 1
ATOM 5565 N N . PRO B 1 283 ? -22.797 -20.281 -8.734 1 87.94 283 PRO B N 1
ATOM 5566 C CA . PRO B 1 283 ? -23.344 -20.125 -10.086 1 87.94 283 PRO B CA 1
ATOM 5567 C C . PRO B 1 283 ? -23.547 -18.656 -10.469 1 87.94 283 PRO B C 1
ATOM 5569 O O . PRO B 1 283 ? -23.672 -18.344 -11.656 1 87.94 283 PRO B O 1
ATOM 5572 N N . GLU B 1 284 ? -23.562 -17.812 -9.484 1 83.88 284 GLU B N 1
ATOM 5573 C CA . GLU B 1 284 ? -23.766 -16.391 -9.742 1 83.88 284 GLU B CA 1
ATOM 5574 C C . GLU B 1 284 ? -22.5 -15.742 -10.297 1 83.88 284 GLU B C 1
ATOM 5576 O O . GLU B 1 284 ? -22.547 -14.656 -10.883 1 83.88 284 GLU B O 1
ATOM 5581 N N . ASN B 1 285 ? -21.453 -16.406 -10.039 1 80.25 285 ASN B N 1
ATOM 5582 C CA . ASN B 1 285 ? -20.172 -15.859 -10.445 1 80.25 285 ASN B CA 1
ATOM 5583 C C . ASN B 1 285 ? -19.344 -16.891 -11.203 1 80.25 285 ASN B C 1
ATOM 5585 O O . ASN B 1 285 ? -18.484 -17.562 -10.617 1 80.25 285 ASN B O 1
ATOM 5589 N N . ARG B 1 286 ? -19.453 -16.984 -12.438 1 77.31 286 ARG B N 1
ATOM 5590 C CA . ARG B 1 286 ? -18.844 -18.031 -13.242 1 77.31 286 ARG B CA 1
ATOM 5591 C C . ARG B 1 286 ? -17.469 -17.594 -13.742 1 77.31 286 ARG B C 1
ATOM 5593 O O . ARG B 1 286 ? -16.734 -18.391 -14.344 1 77.31 286 ARG B O 1
ATOM 5600 N N . ARG B 1 287 ? -17.062 -16.406 -13.477 1 81 287 ARG B N 1
ATOM 5601 C CA . ARG B 1 287 ? -15.789 -15.898 -13.992 1 81 287 ARG B CA 1
ATOM 5602 C C . ARG B 1 287 ? -14.633 -16.328 -13.102 1 81 287 ARG B C 1
ATOM 5604 O O . ARG B 1 287 ? -14.82 -16.609 -11.914 1 81 287 ARG B O 1
ATOM 5611 N N . ALA B 1 288 ? -13.5 -16.469 -13.742 1 89.44 288 ALA B N 1
ATOM 5612 C CA . ALA B 1 288 ? -12.289 -16.766 -12.977 1 89.44 288 ALA B CA 1
ATOM 5613 C C . ALA B 1 288 ? -12 -15.656 -11.961 1 89.44 288 ALA B C 1
ATOM 5615 O O . ALA B 1 288 ? -12.109 -14.469 -12.273 1 89.44 288 ALA B O 1
ATOM 5616 N N . LEU B 1 289 ? -11.703 -16.047 -10.781 1 94.81 289 LEU B N 1
ATOM 5617 C CA . LEU B 1 289 ? -11.289 -15.109 -9.742 1 94.81 289 LEU B CA 1
ATOM 5618 C C . LEU B 1 289 ? -9.898 -14.555 -10.039 1 94.81 289 LEU B C 1
ATOM 5620 O O . LEU B 1 289 ? -9.672 -13.344 -9.938 1 94.81 289 LEU B O 1
ATOM 5624 N N . PHE B 1 290 ? -9.031 -15.445 -10.312 1 96 290 PHE B N 1
ATOM 5625 C CA . PHE B 1 290 ? -7.652 -15.125 -10.672 1 96 290 PHE B CA 1
ATOM 5626 C C . PHE B 1 290 ? -6.953 -16.344 -11.266 1 96 290 PHE B C 1
ATOM 5628 O O . PHE B 1 290 ? -7.578 -17.391 -11.461 1 96 290 PHE B O 1
ATOM 5635 N N . GLY B 1 291 ? -5.691 -16.156 -11.625 1 96.56 291 GLY B N 1
ATOM 5636 C CA . GLY B 1 291 ? -4.949 -17.266 -12.219 1 96.56 291 GLY B CA 1
ATOM 5637 C C . GLY B 1 291 ? -3.471 -16.953 -12.383 1 96.56 291 GLY B C 1
ATOM 5638 O O . GLY B 1 291 ? -2.986 -15.922 -11.922 1 96.56 291 GLY B O 1
ATOM 5639 N N . GLY B 1 292 ? -2.809 -17.953 -12.922 1 96.5 292 GLY B N 1
ATOM 5640 C CA . GLY B 1 292 ? -1.37 -17.875 -13.117 1 96.5 292 GLY B CA 1
ATOM 5641 C C . GLY B 1 292 ? -0.823 -19.016 -13.969 1 96.5 292 GLY B C 1
ATOM 5642 O O . GLY B 1 292 ? -1.566 -19.641 -14.719 1 96.5 292 GLY B O 1
ATOM 5643 N N . GLY B 1 293 ? 0.488 -19.047 -13.914 1 97.12 293 GLY B N 1
ATOM 5644 C CA . GLY B 1 293 ? 1.141 -20.078 -14.695 1 97.12 293 GLY B CA 1
ATOM 5645 C C . GLY B 1 293 ? 2.652 -19.953 -14.703 1 97.12 293 GLY B C 1
ATOM 5646 O O . GLY B 1 293 ? 3.217 -19.125 -14 1 97.12 293 GLY B O 1
ATOM 5647 N N . ARG B 1 294 ? 3.17 -20.906 -15.438 1 97.25 294 ARG B N 1
ATOM 5648 C CA . ARG B 1 294 ? 4.625 -20.953 -15.57 1 97.25 294 ARG B CA 1
ATOM 5649 C C . ARG B 1 294 ? 5.09 -20.172 -16.781 1 97.25 294 ARG B C 1
ATOM 5651 O O . ARG B 1 294 ? 4.477 -20.25 -17.859 1 97.25 294 ARG B O 1
ATOM 5658 N N . TYR B 1 295 ? 6.105 -19.359 -16.578 1 94.31 295 TYR B N 1
ATOM 5659 C CA . TYR B 1 295 ? 6.746 -18.594 -17.641 1 94.31 295 TYR B CA 1
ATOM 5660 C C . TYR B 1 295 ? 8.258 -18.75 -17.594 1 94.31 295 TYR B C 1
ATOM 5662 O O . TYR B 1 295 ? 8.953 -17.938 -16.969 1 94.31 295 TYR B O 1
ATOM 5670 N N . SER B 1 296 ? 8.766 -19.625 -18.344 1 92.5 296 SER B N 1
ATOM 5671 C CA . SER B 1 296 ? 10.156 -20.031 -18.234 1 92.5 296 SER B CA 1
ATOM 5672 C C . SER B 1 296 ? 11.07 -19.109 -19.016 1 92.5 296 SER B C 1
ATOM 5674 O O . SER B 1 296 ? 12.289 -19.094 -18.812 1 92.5 296 SER B O 1
ATOM 5676 N N . ASP B 1 297 ? 10.516 -18.281 -19.859 1 90.88 297 ASP B N 1
ATOM 5677 C CA . ASP B 1 297 ? 11.367 -17.547 -20.797 1 90.88 297 ASP B CA 1
ATOM 5678 C C . ASP B 1 297 ? 11.203 -16.047 -20.625 1 90.88 297 ASP B C 1
ATOM 5680 O O . ASP B 1 297 ? 11.758 -15.266 -21.422 1 90.88 297 ASP B O 1
ATOM 5684 N N . LEU B 1 298 ? 10.484 -15.656 -19.703 1 91.38 298 LEU B N 1
ATOM 5685 C CA . LEU B 1 298 ? 10.188 -14.234 -19.594 1 91.38 298 LEU B CA 1
ATOM 5686 C C . LEU B 1 298 ? 11.453 -13.438 -19.266 1 91.38 298 LEU B C 1
ATOM 5688 O O . LEU B 1 298 ? 11.656 -12.352 -19.812 1 91.38 298 LEU B O 1
ATOM 5692 N N . ALA B 1 299 ? 12.305 -13.953 -18.438 1 93.06 299 ALA B N 1
ATOM 5693 C CA . ALA B 1 299 ? 13.539 -13.281 -18.047 1 93.06 299 ALA B CA 1
ATOM 5694 C C . ALA B 1 299 ? 14.469 -13.109 -19.25 1 93.06 299 ALA B C 1
ATOM 5696 O O . ALA B 1 299 ? 15.398 -12.297 -19.203 1 93.06 299 ALA B O 1
ATOM 5697 N N . SER B 1 300 ? 14.266 -13.812 -20.281 1 91.69 300 SER B N 1
ATOM 5698 C CA . SER B 1 300 ? 15.125 -13.781 -21.453 1 91.69 300 SER B CA 1
ATOM 5699 C C . SER B 1 300 ? 15.039 -12.438 -22.172 1 91.69 300 SER B C 1
ATOM 5701 O O . SER B 1 300 ? 15.891 -12.117 -23 1 91.69 300 SER B O 1
ATOM 5703 N N . LEU B 1 301 ? 14.031 -11.719 -21.875 1 91.06 301 LEU B N 1
ATOM 5704 C CA . LEU B 1 301 ? 13.93 -10.352 -22.375 1 91.06 301 LEU B CA 1
ATOM 5705 C C . LEU B 1 301 ? 15.102 -9.508 -21.891 1 91.06 301 LEU B C 1
ATOM 5707 O O . LEU B 1 301 ? 15.484 -8.531 -22.531 1 91.06 301 LEU B O 1
ATOM 5711 N N . PHE B 1 302 ? 15.703 -9.953 -20.797 1 95.19 302 PHE B N 1
ATOM 5712 C CA . PHE B 1 302 ? 16.609 -9.055 -20.094 1 95.19 302 PHE B CA 1
ATOM 5713 C C . PHE B 1 302 ? 17.984 -9.688 -19.922 1 95.19 302 PHE B C 1
ATOM 5715 O O . PHE B 1 302 ? 18.953 -9 -19.609 1 95.19 302 PHE B O 1
ATOM 5722 N N . THR B 1 303 ? 18.031 -10.969 -19.953 1 94.62 303 THR B N 1
ATOM 5723 C CA . THR B 1 303 ? 19.266 -11.672 -19.656 1 94.62 303 THR B CA 1
ATOM 5724 C C . THR B 1 303 ? 19.344 -12.977 -20.453 1 94.62 303 THR B C 1
ATOM 5726 O O . THR B 1 303 ? 18.328 -13.492 -20.906 1 94.62 303 THR B O 1
ATOM 5729 N N . SER B 1 304 ? 20.516 -13.461 -20.594 1 93.31 304 SER B N 1
ATOM 5730 C CA . SER B 1 304 ? 20.719 -14.758 -21.234 1 93.31 304 SER B CA 1
ATOM 5731 C C . SER B 1 304 ? 20.516 -15.898 -20.234 1 93.31 304 SER B C 1
ATOM 5733 O O . SER B 1 304 ? 20.375 -17.047 -20.641 1 93.31 304 SER B O 1
ATOM 5735 N N . GLN B 1 305 ? 20.562 -15.523 -19.047 1 93.31 305 GLN B N 1
ATOM 5736 C CA . GLN B 1 305 ? 20.375 -16.547 -18.016 1 93.31 305 GLN B CA 1
ATOM 5737 C C . GLN B 1 305 ? 18.938 -17.062 -18.016 1 93.31 305 GLN B C 1
ATOM 5739 O O . GLN B 1 305 ? 17.984 -16.281 -18.109 1 93.31 305 GLN B O 1
ATOM 5744 N N . GLN B 1 306 ? 18.812 -18.391 -17.984 1 93.75 306 GLN B N 1
ATOM 5745 C CA . GLN B 1 306 ? 17.484 -19 -17.859 1 93.75 306 GLN B CA 1
ATOM 5746 C C . GLN B 1 306 ? 17 -18.953 -16.422 1 93.75 306 GLN B C 1
ATOM 5748 O O . GLN B 1 306 ? 17.547 -19.625 -15.547 1 93.75 306 GLN B O 1
ATOM 5753 N N . ILE B 1 307 ? 15.992 -18.219 -16.188 1 96.88 307 ILE B N 1
ATOM 5754 C CA . ILE B 1 307 ? 15.391 -18.094 -14.867 1 96.88 307 ILE B CA 1
ATOM 5755 C C . ILE B 1 307 ? 13.891 -18.359 -14.953 1 96.88 307 ILE B C 1
ATOM 5757 O O . ILE B 1 307 ? 13.102 -17.422 -15.141 1 96.88 307 ILE B O 1
ATOM 5761 N N . PRO B 1 308 ? 13.516 -19.609 -14.828 1 97.31 308 PRO B N 1
ATOM 5762 C CA . PRO B 1 308 ? 12.086 -19.922 -14.898 1 97.31 308 PRO B CA 1
ATOM 5763 C C . PRO B 1 308 ? 11.289 -19.297 -13.742 1 97.31 308 PRO B C 1
ATOM 5765 O O . PRO B 1 308 ? 11.844 -19.094 -12.656 1 97.31 308 PRO B O 1
ATOM 5768 N N . GLY B 1 309 ? 10.039 -19 -14.023 1 97.38 309 GLY B N 1
ATOM 5769 C CA . GLY B 1 309 ? 9.125 -18.484 -13.023 1 97.38 309 GLY B CA 1
ATOM 5770 C C . GLY B 1 309 ? 7.75 -19.125 -13.078 1 97.38 309 GLY B C 1
ATOM 5771 O O . GLY B 1 309 ? 7.328 -19.609 -14.125 1 97.38 309 GLY B O 1
ATOM 5772 N N . ILE B 1 310 ? 7.074 -19.172 -11.961 1 98.25 310 ILE B N 1
ATOM 5773 C CA . ILE B 1 310 ? 5.664 -19.531 -11.875 1 98.25 310 ILE B CA 1
ATOM 5774 C C . ILE B 1 310 ? 4.98 -18.703 -10.789 1 98.25 310 ILE B C 1
ATOM 5776 O O . ILE B 1 310 ? 5.562 -18.453 -9.734 1 98.25 310 ILE B O 1
ATOM 5780 N N . GLY B 1 311 ? 3.809 -18.328 -11.062 1 97.88 311 GLY B N 1
ATOM 5781 C CA . GLY B 1 311 ? 3.07 -17.562 -10.078 1 97.88 311 GLY B CA 1
ATOM 5782 C C . GLY B 1 311 ? 1.668 -17.188 -10.531 1 97.88 311 GLY B C 1
ATOM 5783 O O . GLY B 1 311 ? 1.102 -17.859 -11.406 1 97.88 311 GLY B O 1
ATOM 5784 N N . PHE B 1 312 ? 1.075 -16.281 -9.812 1 98 312 PHE B N 1
ATOM 5785 C CA . PHE B 1 312 ? -0.281 -15.867 -10.141 1 98 312 PHE B CA 1
ATOM 5786 C C . PHE B 1 312 ? -0.5 -14.406 -9.758 1 98 312 PHE B C 1
ATOM 5788 O O . PHE B 1 312 ? 0.338 -13.805 -9.086 1 98 312 PHE B O 1
ATOM 5795 N N . GLY B 1 313 ? -1.554 -13.844 -10.289 1 97.44 313 GLY B N 1
ATOM 5796 C CA . GLY B 1 313 ? -2.082 -12.539 -9.914 1 97.44 313 GLY B CA 1
ATOM 5797 C C . GLY B 1 313 ? -3.529 -12.594 -9.469 1 97.44 313 GLY B C 1
ATOM 5798 O O . GLY B 1 313 ? -4.402 -13.039 -10.211 1 97.44 313 GLY B O 1
ATOM 5799 N N . MET B 1 314 ? -3.766 -12.172 -8.242 1 97.88 314 MET B N 1
ATOM 5800 C CA . MET B 1 314 ? -5.102 -12.156 -7.656 1 97.88 314 MET B CA 1
ATOM 5801 C C . MET B 1 314 ? -5.648 -10.734 -7.598 1 97.88 314 MET B C 1
ATOM 5803 O O . MET B 1 314 ? -5.23 -9.938 -6.758 1 97.88 314 MET B O 1
ATOM 5807 N N . GLY B 1 315 ? -6.637 -10.469 -8.391 1 97.19 315 GLY B N 1
ATOM 5808 C CA . GLY B 1 315 ? -7.184 -9.125 -8.492 1 97.19 315 GLY B CA 1
ATOM 5809 C C . GLY B 1 315 ? -8.109 -8.773 -7.344 1 97.19 315 GLY B C 1
ATOM 5810 O O . GLY B 1 315 ? -8.867 -9.625 -6.863 1 97.19 315 GLY B O 1
ATOM 5811 N N . ASP B 1 316 ? -8.109 -7.516 -7 1 97.56 316 ASP B N 1
ATOM 5812 C CA . ASP B 1 316 ? -8.914 -7.043 -5.875 1 97.56 316 ASP B CA 1
ATOM 5813 C C . ASP B 1 316 ? -10.406 -7.066 -6.215 1 97.56 316 ASP B C 1
ATOM 5815 O O . ASP B 1 316 ? -11.234 -7.426 -5.375 1 97.56 316 ASP B O 1
ATOM 5819 N N . VAL B 1 317 ? -10.734 -6.777 -7.441 1 96.44 317 VAL B N 1
ATOM 5820 C CA . VAL B 1 317 ? -12.133 -6.594 -7.82 1 96.44 317 VAL B CA 1
ATOM 5821 C C . VAL B 1 317 ? -12.883 -7.922 -7.707 1 96.44 317 VAL B C 1
ATOM 5823 O O . VAL B 1 317 ? -13.898 -8.016 -7.016 1 96.44 317 VAL B O 1
ATOM 5826 N N . THR B 1 318 ? -12.32 -8.953 -8.344 1 95.75 318 THR B N 1
ATOM 5827 C CA . THR B 1 318 ? -12.969 -10.258 -8.344 1 95.75 318 THR B CA 1
ATOM 5828 C C . THR B 1 318 ? -12.914 -10.891 -6.957 1 95.75 318 THR B C 1
ATOM 5830 O O . THR B 1 318 ? -13.836 -11.602 -6.559 1 95.75 318 THR B O 1
ATOM 5833 N N . LEU B 1 319 ? -11.891 -10.641 -6.234 1 97.06 319 LEU B N 1
ATOM 5834 C CA . LEU B 1 319 ? -11.766 -11.195 -4.887 1 97.06 319 LEU B CA 1
ATOM 5835 C C . LEU B 1 319 ? -12.852 -10.641 -3.975 1 97.06 319 LEU B C 1
ATOM 5837 O O . LEU B 1 319 ? -13.516 -11.406 -3.264 1 97.06 319 LEU B O 1
ATOM 5841 N N . ILE B 1 320 ? -13.023 -9.336 -3.963 1 97 320 ILE B N 1
ATOM 5842 C CA . ILE B 1 320 ? -14.023 -8.711 -3.107 1 97 320 ILE B CA 1
ATOM 5843 C C . ILE B 1 320 ? -15.422 -9.18 -3.52 1 97 320 ILE B C 1
ATOM 5845 O O . ILE B 1 320 ? -16.281 -9.422 -2.668 1 97 320 ILE B O 1
ATOM 5849 N N . ASP B 1 321 ? -15.586 -9.266 -4.848 1 95.12 321 ASP B N 1
ATOM 5850 C CA . ASP B 1 321 ? -16.859 -9.789 -5.34 1 95.12 321 ASP B CA 1
ATOM 5851 C C . ASP B 1 321 ? -17.125 -11.195 -4.805 1 95.12 321 ASP B C 1
ATOM 5853 O O . ASP B 1 321 ? -18.234 -11.508 -4.379 1 95.12 321 ASP B O 1
ATOM 5857 N N . PHE B 1 322 ? -16.156 -12.062 -4.809 1 96.81 322 PHE B N 1
ATOM 5858 C CA . PHE B 1 322 ? -16.234 -13.414 -4.273 1 96.81 322 PHE B CA 1
ATOM 5859 C C . PHE B 1 322 ? -16.609 -13.391 -2.799 1 96.81 322 PHE B C 1
ATOM 5861 O O . PHE B 1 322 ? -17.5 -14.125 -2.371 1 96.81 322 PHE B O 1
ATOM 5868 N N . LEU B 1 323 ? -15.938 -12.562 -2.021 1 97.56 323 LEU B N 1
ATOM 5869 C CA . LEU B 1 323 ? -16.203 -12.477 -0.59 1 97.56 323 LEU B CA 1
ATOM 5870 C C . LEU B 1 323 ? -17.641 -12.031 -0.327 1 97.56 323 LEU B C 1
ATOM 5872 O O . LEU B 1 323 ? -18.312 -12.578 0.549 1 97.56 323 LEU B O 1
ATOM 5876 N N . ASP B 1 324 ? -18.094 -11.062 -1.088 1 95.56 324 ASP B N 1
ATOM 5877 C CA . ASP B 1 324 ? -19.453 -10.57 -0.938 1 95.56 324 ASP B CA 1
ATOM 5878 C C . ASP B 1 324 ? -20.469 -11.672 -1.237 1 95.56 324 ASP B C 1
ATOM 5880 O O . ASP B 1 324 ? -21.438 -11.867 -0.485 1 95.56 324 ASP B O 1
ATOM 5884 N N . THR B 1 325 ? -20.188 -12.383 -2.275 1 95 325 THR B N 1
ATOM 5885 C CA . THR B 1 325 ? -21.094 -13.438 -2.73 1 95 325 THR B CA 1
ATOM 5886 C C . THR B 1 325 ? -21.25 -14.516 -1.658 1 95 325 THR B C 1
ATOM 5888 O O . THR B 1 325 ? -22.344 -15.031 -1.452 1 95 325 THR B O 1
ATOM 5891 N N . HIS B 1 326 ? -20.25 -14.797 -1.002 1 96.5 326 HIS B N 1
ATOM 5892 C CA . HIS B 1 326 ? -20.25 -15.891 -0.032 1 96.5 326 HIS B CA 1
ATOM 5893 C C . HIS B 1 326 ? -20.406 -15.359 1.39 1 96.5 326 HIS B C 1
ATOM 5895 O O . HIS B 1 326 ? -20.203 -16.094 2.357 1 96.5 326 HIS B O 1
ATOM 5901 N N . GLU B 1 327 ? -20.641 -14.031 1.545 1 96.81 327 GLU B N 1
ATOM 5902 C CA . GLU B 1 327 ? -20.875 -13.375 2.83 1 96.81 327 GLU B CA 1
ATOM 5903 C C . GLU B 1 327 ? -19.672 -13.531 3.754 1 96.81 327 GLU B C 1
ATOM 5905 O O . GLU B 1 327 ? -19.828 -13.859 4.934 1 96.81 327 GLU B O 1
ATOM 5910 N N . LEU B 1 328 ? -18.516 -13.352 3.158 1 98.12 328 LEU B N 1
ATOM 5911 C CA . LEU B 1 328 ? -17.266 -13.484 3.898 1 98.12 328 LEU B CA 1
ATOM 5912 C C . LEU B 1 328 ? -16.625 -12.117 4.105 1 98.12 328 LEU B C 1
ATOM 5914 O O . LEU B 1 328 ? -15.57 -12.016 4.75 1 98.12 328 LEU B O 1
ATOM 5918 N N . THR B 1 329 ? -17.156 -11.039 3.582 1 98.25 329 THR B N 1
ATOM 5919 C CA . THR B 1 329 ? -16.594 -9.703 3.691 1 98.25 329 THR B CA 1
ATOM 5920 C C . THR B 1 329 ? -16.625 -9.211 5.141 1 98.25 329 THR B C 1
ATOM 5922 O O . THR B 1 329 ? -17.688 -9.195 5.77 1 98.25 329 THR B O 1
ATOM 5925 N N . PRO B 1 330 ? -15.492 -8.844 5.703 1 98.25 330 PRO B N 1
ATOM 5926 C CA . PRO B 1 330 ? -15.531 -8.312 7.07 1 98.25 330 PRO B CA 1
ATOM 5927 C C . PRO B 1 330 ? -16.203 -6.949 7.156 1 98.25 330 PRO B C 1
ATOM 5929 O O . PRO B 1 330 ? -16.297 -6.234 6.156 1 98.25 330 PRO B O 1
ATOM 5932 N N . LYS B 1 331 ? -16.703 -6.645 8.305 1 97.44 331 LYS B N 1
ATOM 5933 C CA . LYS B 1 331 ? -17.234 -5.309 8.555 1 97.44 331 LYS B CA 1
ATOM 5934 C C . LYS B 1 331 ? -16.109 -4.301 8.766 1 97.44 331 LYS B C 1
ATOM 5936 O O . LYS B 1 331 ? -15.047 -4.645 9.289 1 97.44 331 LYS B O 1
ATOM 5941 N N . PRO B 1 332 ? -16.344 -3.006 8.336 1 97.25 332 PRO B N 1
ATOM 5942 C CA . PRO B 1 332 ? -15.352 -1.977 8.656 1 97.25 332 PRO B CA 1
ATOM 5943 C C . PRO B 1 332 ? -15.117 -1.837 10.156 1 97.25 332 PRO B C 1
ATOM 5945 O O . PRO B 1 332 ? -16.047 -1.958 10.945 1 97.25 332 PRO B O 1
ATOM 5948 N N . ARG B 1 333 ? -13.875 -1.558 10.57 1 95.5 333 ARG B N 1
ATOM 5949 C CA . ARG B 1 333 ? -13.555 -1.308 11.969 1 95.5 333 ARG B CA 1
ATOM 5950 C C . ARG B 1 333 ? -14.086 0.053 12.422 1 95.5 333 ARG B C 1
ATOM 5952 O O . ARG B 1 333 ? -14.25 0.958 11.602 1 95.5 333 ARG B O 1
ATOM 5959 N N . SER B 1 334 ? -14.242 0.109 13.727 1 93.94 334 SER B N 1
ATOM 5960 C CA . SER B 1 334 ? -14.656 1.388 14.297 1 93.94 334 SER B CA 1
ATOM 5961 C C . SER B 1 334 ? -13.562 2.439 14.133 1 93.94 334 SER B C 1
ATOM 5963 O O . SER B 1 334 ? -12.383 2.105 14.039 1 93.94 334 SER B O 1
ATOM 5965 N N . GLU B 1 335 ? -14.039 3.721 14.109 1 94.38 335 GLU B N 1
ATOM 5966 C CA . GLU B 1 335 ? -13.109 4.844 14.008 1 94.38 335 GLU B CA 1
ATOM 5967 C C . GLU B 1 335 ? -12.289 5 15.281 1 94.38 335 GLU B C 1
ATOM 5969 O O . GLU B 1 335 ? -11.086 5.281 15.227 1 94.38 335 GLU B O 1
ATOM 5974 N N . ALA B 1 336 ? -12.961 4.832 16.375 1 96.56 336 ALA B N 1
ATOM 5975 C CA . ALA B 1 336 ? -12.32 4.984 17.672 1 96.56 336 ALA B CA 1
ATOM 5976 C C . ALA B 1 336 ? -12.891 3.992 18.688 1 96.56 336 ALA B C 1
ATOM 5978 O O . ALA B 1 336 ? -14.062 3.617 18.609 1 96.56 336 ALA B O 1
ATOM 5979 N N . ASP B 1 337 ? -11.992 3.584 19.594 1 97.81 337 ASP B N 1
ATOM 5980 C CA . ASP B 1 337 ? -12.445 2.76 20.719 1 97.81 337 ASP B CA 1
ATOM 5981 C C . ASP B 1 337 ? -13.086 3.619 21.797 1 97.81 337 ASP B C 1
ATOM 5983 O O . ASP B 1 337 ? -14.023 3.184 22.469 1 97.81 337 ASP B O 1
ATOM 5987 N N . VAL B 1 338 ? -12.547 4.789 21.969 1 98.5 338 VAL B N 1
ATOM 5988 C CA . VAL B 1 338 ? -12.961 5.691 23.031 1 98.5 338 VAL B CA 1
ATOM 5989 C C . VAL B 1 338 ? -12.828 7.141 22.562 1 98.5 338 VAL B C 1
ATOM 5991 O O . VAL B 1 338 ? -11.922 7.465 21.797 1 98.5 338 VAL B O 1
ATOM 5994 N N . VAL B 1 339 ? -13.758 8 22.984 1 98.5 339 VAL B N 1
ATOM 5995 C CA . VAL B 1 339 ? -13.703 9.438 22.703 1 98.5 339 VAL B CA 1
ATOM 5996 C C . VAL B 1 339 ? -13.602 10.203 24.031 1 98.5 339 VAL B C 1
ATOM 5998 O O . VAL B 1 339 ? -14.344 9.93 24.969 1 98.5 339 VAL B O 1
ATOM 6001 N N . VAL B 1 340 ? -12.648 11.141 24.109 1 98.81 340 VAL B N 1
ATOM 6002 C CA . VAL B 1 340 ? -12.492 11.984 25.297 1 98.81 340 VAL B CA 1
ATOM 6003 C C . VAL B 1 340 ? -13.109 13.359 25.031 1 98.81 340 VAL B C 1
ATOM 6005 O O . VAL B 1 340 ? -12.664 14.086 24.156 1 98.81 340 VAL B O 1
ATOM 6008 N N . ILE B 1 341 ? -14.062 13.773 25.875 1 98.5 341 ILE B N 1
ATOM 6009 C CA . ILE B 1 341 ? -14.883 14.945 25.594 1 98.5 341 ILE B CA 1
ATOM 6010 C C . ILE B 1 341 ? -14.695 15.984 26.703 1 98.5 341 ILE B C 1
ATOM 6012 O O . ILE B 1 341 ? -15.07 15.75 27.844 1 98.5 341 ILE B O 1
ATOM 6016 N N . PRO B 1 342 ? -14.117 17.125 26.375 1 98.19 342 PRO B N 1
ATOM 6017 C CA . PRO B 1 342 ? -14.141 18.25 27.328 1 98.19 342 PRO B CA 1
ATOM 6018 C C . PRO B 1 342 ? -15.5 18.938 27.391 1 98.19 342 PRO B C 1
ATOM 6020 O O . PRO B 1 342 ? -16.109 19.203 26.344 1 98.19 342 PRO B O 1
ATOM 6023 N N . VAL B 1 343 ? -15.938 19.312 28.531 1 96.94 343 VAL B N 1
ATOM 6024 C CA . VAL B 1 343 ? -17.281 19.875 28.672 1 96.94 343 VAL B CA 1
ATOM 6025 C C . VAL B 1 343 ? -17.234 21.375 28.344 1 96.94 343 VAL B C 1
ATOM 6027 O O . VAL B 1 343 ? -18.266 21.969 28.016 1 96.94 343 VAL B O 1
ATOM 6030 N N . VAL B 1 344 ? -16.016 21.969 28.484 1 95.75 344 VAL B N 1
ATOM 6031 C CA . VAL B 1 344 ? -15.82 23.375 28.109 1 95.75 344 VAL B CA 1
ATOM 6032 C C . VAL B 1 344 ? -14.508 23.531 27.344 1 95.75 344 VAL B C 1
ATOM 6034 O O . VAL B 1 344 ? -13.648 22.641 27.391 1 95.75 344 VAL B O 1
ATOM 6037 N N . GLU B 1 345 ? -14.336 24.562 26.656 1 93.12 345 GLU B N 1
ATOM 6038 C CA . GLU B 1 345 ? -13.188 24.797 25.766 1 93.12 345 GLU B CA 1
ATOM 6039 C C . GLU B 1 345 ? -11.883 24.812 26.562 1 93.12 345 GLU B C 1
ATOM 6041 O O . GLU B 1 345 ? -10.852 24.344 26.078 1 93.12 345 GLU B O 1
ATOM 6046 N N . GLU B 1 346 ? -11.984 25.312 27.766 1 93.38 346 GLU B N 1
ATOM 6047 C CA . GLU B 1 346 ? -10.797 25.469 28.609 1 93.38 346 GLU B CA 1
ATOM 6048 C C . GLU B 1 346 ? -10.203 24.109 28.969 1 93.38 346 GLU B C 1
ATOM 6050 O O . GLU B 1 346 ? -9.031 24.031 29.344 1 93.38 346 GLU B O 1
ATOM 6055 N N . LEU B 1 347 ? -11.016 23.047 28.812 1 96.69 347 LEU B N 1
ATOM 6056 C CA . LEU B 1 347 ? -10.578 21.719 29.219 1 96.69 347 LEU B CA 1
ATOM 6057 C C . LEU B 1 347 ? -10.078 20.922 28.031 1 96.69 347 LEU B C 1
ATOM 6059 O O . LEU B 1 347 ? -9.812 19.719 28.141 1 96.69 347 LEU B O 1
ATOM 6063 N N . THR B 1 348 ? -9.914 21.594 26.922 1 96.25 348 THR B N 1
ATOM 6064 C CA . THR B 1 348 ? -9.453 20.906 25.719 1 96.25 348 THR B CA 1
ATOM 6065 C C . THR B 1 348 ? -8.062 20.312 25.938 1 96.25 348 THR B C 1
ATOM 6067 O O . THR B 1 348 ? -7.789 19.188 25.516 1 96.25 348 THR B O 1
ATOM 6070 N N . GLY B 1 349 ? -7.207 21.062 26.547 1 94.94 349 GLY B N 1
ATOM 6071 C CA . GLY B 1 349 ? -5.883 20.562 26.875 1 94.94 349 GLY B CA 1
ATOM 6072 C C . GLY B 1 349 ? -5.906 19.359 27.781 1 94.94 349 GLY B C 1
ATOM 6073 O O . GLY B 1 349 ? -5.172 18.391 27.562 1 94.94 349 GLY B O 1
ATOM 6074 N N . ALA B 1 350 ? -6.797 19.406 28.812 1 96.94 350 ALA B N 1
ATOM 6075 C CA . ALA B 1 350 ? -6.965 18.297 29.734 1 96.94 350 ALA B CA 1
ATOM 6076 C C . ALA B 1 350 ? -7.449 17.047 29 1 96.94 350 ALA B C 1
ATOM 6078 O O . ALA B 1 350 ? -6.957 15.938 29.25 1 96.94 350 ALA B O 1
ATOM 6079 N N . ALA B 1 351 ? -8.359 17.266 28.141 1 98.06 351 ALA B N 1
ATOM 6080 C CA . ALA B 1 351 ? -8.891 16.156 27.359 1 98.06 351 ALA B CA 1
ATOM 6081 C C . ALA B 1 351 ? -7.809 15.523 26.5 1 98.06 351 ALA B C 1
ATOM 6083 O O . ALA B 1 351 ? -7.742 14.305 26.375 1 98.06 351 ALA B O 1
ATOM 6084 N N . ARG B 1 352 ? -6.961 16.312 25.906 1 96.69 352 ARG B N 1
ATOM 6085 C CA . ARG B 1 352 ? -5.875 15.812 25.078 1 96.69 352 ARG B CA 1
ATOM 6086 C C . ARG B 1 352 ? -4.867 15.023 25.922 1 96.69 352 ARG B C 1
ATOM 6088 O O . ARG B 1 352 ? -4.305 14.039 25.438 1 96.69 352 ARG B O 1
ATOM 6095 N N . GLU B 1 353 ? -4.633 15.492 27.125 1 96.31 353 GLU B N 1
ATOM 6096 C CA . GLU B 1 353 ? -3.75 14.766 28.031 1 96.31 353 GLU B CA 1
ATOM 6097 C C . GLU B 1 353 ? -4.293 13.367 28.328 1 96.31 353 GLU B C 1
ATOM 6099 O O . GLU B 1 353 ? -3.562 12.383 28.25 1 96.31 353 GLU B O 1
ATOM 6104 N N . VAL B 1 354 ? -5.59 13.297 28.641 1 98.38 354 VAL B N 1
ATOM 6105 C CA . VAL B 1 354 ? -6.246 12.031 28.938 1 98.38 354 VAL B CA 1
ATOM 6106 C C . VAL B 1 354 ? -6.211 11.141 27.688 1 98.38 354 VAL B C 1
ATOM 6108 O O . VAL B 1 354 ? -5.922 9.945 27.797 1 98.38 354 VAL B O 1
ATOM 6111 N N . ALA B 1 355 ? -6.461 11.719 26.562 1 98.5 355 ALA B N 1
ATOM 6112 C CA . ALA B 1 355 ? -6.426 10.977 25.312 1 98.5 355 ALA B CA 1
ATOM 6113 C C . ALA B 1 355 ? -5.043 10.375 25.062 1 98.5 355 ALA B C 1
ATOM 6115 O O . ALA B 1 355 ? -4.926 9.242 24.594 1 98.5 355 ALA B O 1
ATOM 6116 N N . GLY B 1 356 ? -4.031 11.18 25.344 1 97.44 356 GLY B N 1
ATOM 6117 C CA . GLY B 1 356 ? -2.668 10.695 25.203 1 97.44 356 GLY B CA 1
ATOM 6118 C C . GLY B 1 356 ? -2.385 9.453 26.016 1 97.44 356 GLY B C 1
ATOM 6119 O O . GLY B 1 356 ? -1.728 8.523 25.547 1 97.44 356 GLY B O 1
ATOM 6120 N N . ARG B 1 357 ? -2.877 9.406 27.234 1 97.56 357 ARG B N 1
ATOM 6121 C CA . ARG B 1 357 ? -2.697 8.25 28.109 1 97.56 357 ARG B CA 1
ATOM 6122 C C . ARG B 1 357 ? -3.395 7.02 27.547 1 97.56 357 ARG B C 1
ATOM 6124 O O . ARG B 1 357 ? -2.846 5.918 27.578 1 97.56 357 ARG B O 1
ATOM 6131 N N . LEU B 1 358 ? -4.562 7.254 27.062 1 98.44 358 LEU B N 1
ATOM 6132 C CA . LEU B 1 358 ? -5.336 6.156 26.5 1 98.44 358 LEU B CA 1
ATOM 6133 C C . LEU B 1 358 ? -4.652 5.605 25.25 1 98.44 358 LEU B C 1
ATOM 6135 O O . LEU B 1 358 ? -4.57 4.387 25.062 1 98.44 358 LEU B O 1
ATOM 6139 N N . ARG B 1 359 ? -4.098 6.48 24.391 1 98.19 359 ARG B N 1
ATOM 6140 C CA . ARG B 1 359 ? -3.395 6.07 23.172 1 98.19 359 ARG B CA 1
ATOM 6141 C C . ARG B 1 359 ? -2.129 5.289 23.516 1 98.19 359 ARG B C 1
ATOM 6143 O O . ARG B 1 359 ? -1.798 4.312 22.844 1 98.19 359 ARG B O 1
ATOM 6150 N N . LYS B 1 360 ? -1.45 5.723 24.547 1 96.75 360 LYS B N 1
ATOM 6151 C CA . LYS B 1 360 ? -0.239 5.031 24.984 1 96.75 360 LYS B CA 1
ATOM 6152 C C . LYS B 1 360 ? -0.548 3.6 25.422 1 96.75 360 LYS B C 1
ATOM 6154 O O . LYS B 1 360 ? 0.309 2.719 25.328 1 96.75 360 LYS B O 1
ATOM 6159 N N . ALA B 1 361 ? -1.788 3.398 25.828 1 97.25 361 ALA B N 1
ATOM 6160 C CA . ALA B 1 361 ? -2.217 2.066 26.25 1 97.25 361 ALA B CA 1
ATOM 6161 C C . ALA B 1 361 ? -2.715 1.249 25.062 1 97.25 361 ALA B C 1
ATOM 6163 O O . ALA B 1 361 ? -3.18 0.119 25.234 1 97.25 361 ALA B O 1
ATOM 6164 N N . GLY B 1 362 ? -2.67 1.818 23.875 1 96.69 362 GLY B N 1
ATOM 6165 C CA . GLY B 1 362 ? -3.01 1.086 22.672 1 96.69 362 GLY B CA 1
ATOM 6166 C C . GLY B 1 362 ? -4.461 1.254 22.25 1 96.69 362 GLY B C 1
ATOM 6167 O O . GLY B 1 362 ? -4.953 0.527 21.391 1 96.69 362 GLY B O 1
ATOM 6168 N N . LEU B 1 363 ? -5.199 2.156 22.875 1 97.88 363 LEU B N 1
ATOM 6169 C CA . LEU B 1 363 ? -6.598 2.383 22.531 1 97.88 363 LEU B CA 1
ATOM 6170 C C . LEU B 1 363 ? -6.73 3.469 21.469 1 97.88 363 LEU B C 1
ATOM 6172 O O . LEU B 1 363 ? -6.176 4.559 21.625 1 97.88 363 LEU B O 1
ATOM 6176 N N . ARG B 1 364 ? -7.41 3.129 20.438 1 98.25 364 ARG B N 1
ATOM 6177 C CA . ARG B 1 364 ? -7.738 4.184 19.484 1 98.25 364 ARG B CA 1
ATOM 6178 C C . ARG B 1 364 ? -8.633 5.242 20.125 1 98.25 364 ARG B C 1
ATOM 6180 O O . ARG B 1 364 ? -9.781 4.965 20.469 1 98.25 364 ARG B O 1
ATOM 6187 N N . THR B 1 365 ? -8.102 6.527 20.156 1 98.56 365 THR B N 1
ATOM 6188 C CA . THR B 1 365 ? -8.75 7.559 20.969 1 98.56 365 THR B CA 1
ATOM 6189 C C . THR B 1 365 ? -8.852 8.867 20.172 1 98.56 365 THR B C 1
ATOM 6191 O O . THR B 1 365 ? -7.855 9.352 19.641 1 98.56 365 THR B O 1
ATOM 6194 N N . SER B 1 366 ? -10.023 9.422 20.125 1 97.56 366 SER B N 1
ATOM 6195 C CA . SER B 1 366 ? -10.219 10.719 19.484 1 97.56 366 SER B CA 1
ATOM 6196 C C . SER B 1 366 ? -10.758 11.742 20.484 1 97.56 366 SER B C 1
ATOM 6198 O O . SER B 1 366 ? -11.289 11.375 21.531 1 97.56 366 SER B O 1
ATOM 6200 N N . THR B 1 367 ? -10.469 12.961 20.234 1 97.62 367 THR B N 1
ATOM 6201 C CA . THR B 1 367 ? -11.016 14.102 20.953 1 97.62 367 THR B CA 1
ATOM 6202 C C . THR B 1 367 ? -11.695 15.078 19.984 1 97.62 367 THR B C 1
ATOM 6204 O O . THR B 1 367 ? -11.266 15.211 18.828 1 97.62 367 THR B O 1
ATOM 6207 N N . PRO B 1 368 ? -12.781 15.719 20.438 1 97.12 368 PRO B N 1
ATOM 6208 C CA . PRO B 1 368 ? -13.398 16.703 19.547 1 97.12 368 PRO B CA 1
ATOM 6209 C C . PRO B 1 368 ? -12.453 17.844 19.156 1 97.12 368 PRO B C 1
ATOM 6211 O O . PRO B 1 368 ? -11.672 18.312 19.984 1 97.12 368 PRO B O 1
ATOM 6214 N N . ILE B 1 369 ? -12.547 18.234 17.938 1 96.75 369 ILE B N 1
ATOM 6215 C CA . ILE B 1 369 ? -11.766 19.359 17.438 1 96.75 369 ILE B CA 1
ATOM 6216 C C . ILE B 1 369 ? -12.43 20.672 17.844 1 96.75 369 ILE B C 1
ATOM 6218 O O . ILE B 1 369 ? -11.758 21.672 18.125 1 96.75 369 ILE B O 1
ATOM 6222 N N . GLU B 1 370 ? -13.758 20.609 17.844 1 95.81 370 GLU B N 1
ATOM 6223 C CA . GLU B 1 370 ? -14.578 21.75 18.25 1 95.81 370 GLU B CA 1
ATOM 6224 C C . GLU B 1 370 ? -15.461 21.391 19.438 1 95.81 370 GLU B C 1
ATOM 6226 O O . GLU B 1 370 ? -15.93 20.25 19.547 1 95.81 370 GLU B O 1
ATOM 6231 N N . LEU B 1 371 ? -15.68 22.422 20.234 1 92.88 371 LEU B N 1
ATOM 6232 C CA . LEU B 1 371 ? -16.578 22.203 21.359 1 92.88 371 LEU B CA 1
ATOM 6233 C C . LEU B 1 371 ? -18.031 22.109 20.906 1 92.88 371 LEU B C 1
ATOM 6235 O O . LEU B 1 371 ? -18.469 22.922 20.078 1 92.88 371 LEU B O 1
ATOM 6239 N N . ARG B 1 372 ? -18.688 21.109 21.344 1 94.56 372 ARG B N 1
ATOM 6240 C CA . ARG B 1 372 ? -20.125 20.938 21.156 1 94.56 372 ARG B CA 1
ATOM 6241 C C . ARG B 1 372 ? -20.797 20.5 22.453 1 94.56 372 ARG B C 1
ATOM 6243 O O . ARG B 1 372 ? -20.125 20.156 23.422 1 94.56 372 ARG B O 1
ATOM 6250 N N . LYS B 1 373 ? -22.156 20.562 22.375 1 95.62 373 LYS B N 1
ATOM 6251 C CA . LYS B 1 373 ? -22.906 20.047 23.516 1 95.62 373 LYS B CA 1
ATOM 6252 C C . LYS B 1 373 ? -22.625 18.562 23.75 1 95.62 373 LYS B C 1
ATOM 6254 O O . LYS B 1 373 ? -22.469 17.812 22.781 1 95.62 373 LYS B O 1
ATOM 6259 N N . LEU B 1 374 ? -22.656 18.219 25 1 95.75 374 LEU B N 1
ATOM 6260 C CA . LEU B 1 374 ? -22.297 16.859 25.375 1 95.75 374 LEU B CA 1
ATOM 6261 C C . LEU B 1 374 ? -23.156 15.844 24.641 1 95.75 374 LEU B C 1
ATOM 6263 O O . LEU B 1 374 ? -22.656 14.844 24.125 1 95.75 374 LEU B O 1
ATOM 6267 N N . GLY B 1 375 ? -24.469 16.094 24.578 1 95.69 375 GLY B N 1
ATOM 6268 C CA . GLY B 1 375 ? -25.375 15.188 23.891 1 95.69 375 GLY B CA 1
ATOM 6269 C C . GLY B 1 375 ? -24.984 14.938 22.453 1 95.69 375 GLY B C 1
ATOM 6270 O O . GLY B 1 375 ? -25.031 13.797 21.969 1 95.69 375 GLY B O 1
ATOM 6271 N N . LYS B 1 376 ? -24.625 15.984 21.797 1 96.44 376 LYS B N 1
ATOM 6272 C CA . LYS B 1 376 ? -24.219 15.883 20.391 1 96.44 376 LYS B CA 1
ATOM 6273 C C . LYS B 1 376 ? -22.922 15.086 20.266 1 96.44 376 LYS B C 1
ATOM 6275 O O . LYS B 1 376 ? -22.766 14.273 19.344 1 96.44 376 LYS B O 1
ATOM 6280 N N . GLU B 1 377 ? -22.031 15.297 21.188 1 96.56 377 GLU B N 1
ATOM 6281 C CA . GLU B 1 377 ? -20.75 14.586 21.156 1 96.56 377 GLU B CA 1
ATOM 6282 C C . GLU B 1 377 ? -20.938 13.102 21.438 1 96.56 377 GLU B C 1
ATOM 6284 O O . GLU B 1 377 ? -20.234 12.258 20.875 1 96.56 377 GLU B O 1
ATOM 6289 N N . LEU B 1 378 ? -21.844 12.805 22.312 1 96.44 378 LEU B N 1
ATOM 6290 C CA . LEU B 1 378 ? -22.141 11.406 22.609 1 96.44 378 LEU B CA 1
ATOM 6291 C C . LEU B 1 378 ? -22.688 10.695 21.375 1 96.44 378 LEU B C 1
ATOM 6293 O O . LEU B 1 378 ? -22.312 9.555 21.094 1 96.44 378 LEU B O 1
ATOM 6297 N N . THR B 1 379 ? -23.516 11.375 20.641 1 96.12 379 THR B N 1
ATOM 6298 C CA . THR B 1 379 ? -24.062 10.82 19.422 1 96.12 379 THR B CA 1
ATOM 6299 C C . THR B 1 379 ? -22.969 10.602 18.375 1 96.12 379 THR B C 1
ATOM 6301 O O . THR B 1 379 ? -22.953 9.57 17.703 1 96.12 379 THR B O 1
ATOM 6304 N N . ARG B 1 380 ? -22.125 11.539 18.312 1 95.94 380 ARG B N 1
ATOM 6305 C CA . ARG B 1 380 ? -21.016 11.438 17.375 1 95.94 380 ARG B CA 1
ATOM 6306 C C . ARG B 1 380 ? -20.094 10.281 17.734 1 95.94 380 ARG B C 1
ATOM 6308 O O . ARG B 1 380 ? -19.594 9.57 16.859 1 95.94 380 ARG B O 1
ATOM 6315 N N . ALA B 1 381 ? -19.828 10.133 18.984 1 96.94 381 ALA B N 1
ATOM 6316 C CA . ALA B 1 381 ? -19 9.031 19.469 1 96.94 381 ALA B CA 1
ATOM 6317 C C . ALA B 1 381 ? -19.609 7.684 19.125 1 96.94 381 ALA B C 1
ATOM 6319 O O . ALA B 1 381 ? -18.906 6.758 18.703 1 96.94 381 ALA B O 1
ATOM 6320 N N . ASP B 1 382 ? -20.891 7.617 19.266 1 95.94 382 ASP B N 1
ATOM 6321 C CA . ASP B 1 382 ? -21.609 6.391 18.922 1 95.94 382 ASP B CA 1
ATOM 6322 C C . ASP B 1 382 ? -21.5 6.086 17.438 1 95.94 382 ASP B C 1
ATOM 6324 O O . ASP B 1 382 ? -21.266 4.941 17.047 1 95.94 382 ASP B O 1
ATOM 6328 N N . LYS B 1 383 ? -21.656 7.082 16.672 1 94.38 383 LYS B N 1
ATOM 6329 C CA . LYS B 1 383 ? -21.578 6.922 15.227 1 94.38 383 LYS B CA 1
ATOM 6330 C C . LYS B 1 383 ? -20.172 6.508 14.797 1 94.38 383 LYS B C 1
ATOM 6332 O O . LYS B 1 383 ? -20 5.797 13.805 1 94.38 383 LYS B O 1
ATOM 6337 N N . ALA B 1 384 ? -19.203 6.902 15.547 1 94.56 384 ALA B N 1
ATOM 6338 C CA . ALA B 1 384 ? -17.797 6.566 15.266 1 94.56 384 ALA B CA 1
ATOM 6339 C C . ALA B 1 384 ? -17.484 5.141 15.703 1 94.56 384 ALA B C 1
ATOM 6341 O O . ALA B 1 384 ? -16.375 4.652 15.484 1 94.56 384 ALA B O 1
ATOM 6342 N N . GLY B 1 385 ? -18.391 4.508 16.297 1 95 385 GLY B N 1
ATOM 6343 C CA . GLY B 1 385 ? -18.234 3.125 16.719 1 95 385 GLY B CA 1
ATOM 6344 C C . GLY B 1 385 ? -17.547 2.984 18.062 1 95 385 GLY B C 1
ATOM 6345 O O . GLY B 1 385 ? -17.047 1.906 18.406 1 95 385 GLY B O 1
ATOM 6346 N N . ALA B 1 38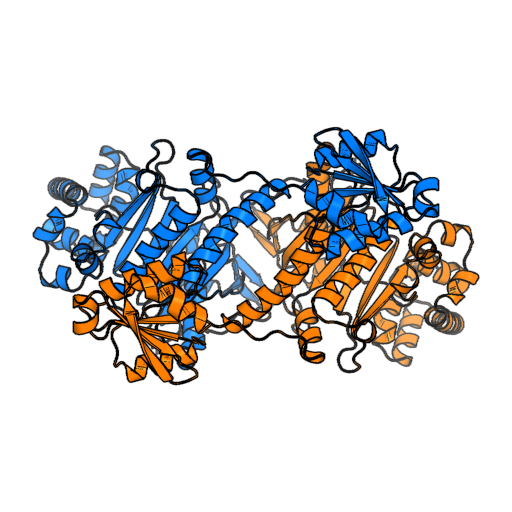6 ? -17.453 4.074 18.859 1 97.62 386 ALA B N 1
ATOM 6347 C CA . ALA B 1 386 ? -16.797 4.012 20.172 1 97.62 386 ALA B CA 1
ATOM 6348 C C . ALA B 1 386 ? -17.625 3.184 21.156 1 97.62 386 ALA B C 1
ATOM 6350 O O . ALA B 1 386 ? -18.859 3.15 21.062 1 97.62 386 ALA B O 1
ATOM 6351 N N . ARG B 1 387 ? -16.938 2.576 22.109 1 96.81 387 ARG B N 1
ATOM 6352 C CA . ARG B 1 387 ? -17.609 1.788 23.125 1 96.81 387 ARG B CA 1
ATOM 6353 C C . ARG B 1 387 ? -17.672 2.551 24.453 1 96.81 387 ARG B C 1
ATOM 6355 O O . ARG B 1 387 ? -18.531 2.26 25.297 1 96.81 387 ARG B O 1
ATOM 6362 N N . ALA B 1 388 ? -16.75 3.492 24.516 1 98.12 388 ALA B N 1
ATOM 6363 C CA . ALA B 1 388 ? -16.703 4.281 25.75 1 98.12 388 ALA B CA 1
ATOM 6364 C C . ALA B 1 388 ? -16.422 5.75 25.453 1 98.12 388 ALA B C 1
ATOM 6366 O O . ALA B 1 388 ? -15.906 6.082 24.375 1 98.12 388 ALA B O 1
ATOM 6367 N N . VAL B 1 389 ? -16.828 6.543 26.422 1 98.5 389 VAL B N 1
ATOM 6368 C CA . VAL B 1 389 ? -16.5 7.965 26.406 1 98.5 389 VAL B CA 1
ATOM 6369 C C . VAL B 1 389 ? -15.883 8.359 27.75 1 98.5 389 VAL B C 1
ATOM 6371 O O . VAL B 1 389 ? -16.281 7.852 28.797 1 98.5 389 VAL B O 1
ATOM 6374 N N . VAL B 1 390 ? -14.922 9.188 27.672 1 98.81 390 VAL B N 1
ATOM 6375 C CA . VAL B 1 390 ? -14.375 9.82 28.875 1 98.81 390 VAL B CA 1
ATOM 6376 C C . VAL B 1 390 ? -14.742 11.305 28.891 1 98.81 390 VAL B C 1
ATOM 6378 O O . VAL B 1 390 ? -14.375 12.047 27.984 1 98.81 390 VAL B O 1
ATOM 6381 N N . ILE B 1 391 ? -15.453 11.695 29.859 1 98.69 391 ILE B N 1
ATOM 6382 C CA . ILE B 1 391 ? -15.914 13.078 29.984 1 98.69 391 ILE B CA 1
ATOM 6383 C C . ILE B 1 391 ? -15.008 13.836 30.953 1 98.69 391 ILE B C 1
ATOM 6385 O O . ILE B 1 391 ? -14.828 13.414 32.094 1 98.69 391 ILE B O 1
ATOM 6389 N N . VAL B 1 392 ? -14.453 14.938 30.516 1 98.62 392 VAL B N 1
ATOM 6390 C CA . VAL B 1 392 ? -13.602 15.781 31.328 1 98.62 392 VAL B CA 1
ATOM 6391 C C . VAL B 1 392 ? -14.359 17.031 31.766 1 98.62 392 VAL B C 1
ATOM 6393 O O . VAL B 1 392 ? -14.469 18 30.984 1 98.62 392 VAL B O 1
ATOM 6396 N N . GLY B 1 393 ? -14.812 17.031 32.938 1 97.69 393 GLY B N 1
ATOM 6397 C CA . GLY B 1 393 ? -15.477 18.172 33.531 1 97.69 393 GLY B CA 1
ATOM 6398 C C . GLY B 1 393 ? -14.602 18.922 34.531 1 97.69 393 GLY B C 1
ATOM 6399 O O . GLY B 1 393 ? -13.648 18.359 35.094 1 97.69 393 GLY B O 1
ATOM 6400 N N . GLN B 1 394 ? -14.953 20.156 34.719 1 96.81 394 GLN B N 1
ATOM 6401 C CA . GLN B 1 394 ? -14.109 21.047 35.5 1 96.81 394 GLN B CA 1
ATOM 6402 C C . GLN B 1 394 ? -13.938 20.516 36.938 1 96.81 394 GLN B C 1
ATOM 6404 O O . GLN B 1 394 ? -12.812 20.375 37.406 1 96.81 394 GLN B O 1
ATOM 6409 N N . GLU B 1 395 ? -15.008 20.172 37.562 1 96.94 395 GLU B N 1
ATOM 6410 C CA . GLU B 1 395 ? -14.961 19.703 38.969 1 96.94 395 GLU B CA 1
ATOM 6411 C C . GLU B 1 395 ? -14.172 18.422 39.094 1 96.94 395 GLU B C 1
ATOM 6413 O O . GLU B 1 395 ? -13.32 18.281 39.969 1 96.94 395 GLU B O 1
ATOM 6418 N N . ASP B 1 396 ? -14.445 17.516 38.188 1 97.38 396 ASP B N 1
ATOM 6419 C CA . ASP B 1 396 ? -13.734 16.234 38.219 1 97.38 396 ASP B CA 1
ATOM 6420 C C . ASP B 1 396 ? -12.242 16.438 37.938 1 97.38 396 ASP B C 1
ATOM 6422 O O . ASP B 1 396 ? -11.406 15.867 38.656 1 97.38 396 ASP B O 1
ATOM 6426 N N . TRP B 1 397 ? -11.906 17.266 37 1 97.69 397 TRP B N 1
ATOM 6427 C CA . TRP B 1 397 ? -10.508 17.469 36.625 1 97.69 397 TRP B CA 1
ATOM 6428 C C . TRP B 1 397 ? -9.734 18.109 37.75 1 97.69 397 TRP B C 1
ATOM 6430 O O . TRP B 1 397 ? -8.602 17.719 38.031 1 97.69 397 TRP B O 1
ATOM 6440 N N . ASP B 1 398 ? -10.391 19.047 38.406 1 97.5 398 ASP B N 1
ATOM 6441 C CA . ASP B 1 398 ? -9.758 19.719 39.531 1 97.5 398 ASP B CA 1
ATOM 6442 C C . ASP B 1 398 ? -9.453 18.734 40.656 1 97.5 398 ASP B C 1
ATOM 6444 O O . ASP B 1 398 ? -8.484 18.922 41.406 1 97.5 398 ASP B O 1
ATOM 6448 N N . ALA B 1 399 ? -10.227 17.688 40.781 1 97.88 399 ALA B N 1
ATOM 6449 C CA . ALA B 1 399 ? -10.07 16.672 41.812 1 97.88 399 ALA B CA 1
ATOM 6450 C C . ALA B 1 399 ? -9.188 15.531 41.312 1 97.88 399 ALA B C 1
ATOM 6452 O O . ALA B 1 399 ? -9 14.539 42.031 1 97.88 399 ALA B O 1
ATOM 6453 N N . GLY B 1 400 ? -8.633 15.625 40.094 1 97.88 400 GLY B N 1
ATOM 6454 C CA . GLY B 1 400 ? -7.781 14.586 39.562 1 97.88 400 GLY B CA 1
ATOM 6455 C C . GLY B 1 400 ? -8.562 13.414 39 1 97.88 400 GLY B C 1
ATOM 6456 O O . GLY B 1 400 ? -8.039 12.297 38.938 1 97.88 400 GLY B O 1
ATOM 6457 N N . ASN B 1 401 ? -9.844 13.727 38.625 1 98.38 401 ASN B N 1
ATOM 6458 C CA . ASN B 1 401 ? -10.734 12.664 38.188 1 98.38 401 ASN B CA 1
ATOM 6459 C C . ASN B 1 401 ? -11.258 12.93 36.781 1 98.38 401 ASN B C 1
ATOM 6461 O O . ASN B 1 401 ? -11.055 14.023 36.219 1 98.38 401 ASN B O 1
ATOM 6465 N N . VAL B 1 402 ? -11.828 11.891 36.156 1 98.75 402 VAL B N 1
ATOM 6466 C CA . VAL B 1 402 ? -12.617 11.961 34.938 1 98.75 402 VAL B CA 1
ATOM 6467 C C . VAL B 1 402 ? -13.812 11.016 35.031 1 98.75 402 VAL B C 1
ATOM 6469 O O . VAL B 1 402 ? -13.859 10.156 35.906 1 98.75 402 VAL B O 1
ATOM 6472 N N . THR B 1 403 ? -14.773 11.211 34.219 1 98.56 403 THR B N 1
ATOM 6473 C CA . THR B 1 403 ? -15.945 10.336 34.156 1 98.56 403 THR B CA 1
ATOM 6474 C C . THR B 1 403 ? -15.906 9.438 32.938 1 98.56 403 THR B C 1
ATOM 6476 O O . THR B 1 403 ? -15.797 9.922 31.812 1 98.56 403 THR B O 1
ATOM 6479 N N . VAL B 1 404 ? -15.906 8.117 33.188 1 98.56 404 VAL B N 1
ATOM 6480 C CA . VAL B 1 404 ? -15.945 7.141 32.094 1 98.56 404 VAL B CA 1
ATOM 6481 C C . VAL B 1 404 ? -17.375 6.641 31.906 1 98.56 404 VAL B C 1
ATOM 6483 O O . VAL B 1 404 ? -18.031 6.242 32.875 1 98.56 404 VAL B O 1
ATOM 6486 N N . ARG B 1 405 ? -17.828 6.691 30.672 1 97.69 405 ARG B N 1
ATOM 6487 C CA . ARG B 1 405 ? -19.188 6.277 30.359 1 97.69 405 ARG B CA 1
ATOM 6488 C C . ARG B 1 405 ? -19.188 5.188 29.281 1 97.69 405 ARG B C 1
ATOM 6490 O O . ARG B 1 405 ? -18.516 5.316 28.266 1 97.69 405 ARG B O 1
ATOM 6497 N N . SER B 1 406 ? -19.906 4.109 29.562 1 97.44 406 SER B N 1
ATOM 6498 C CA . SER B 1 406 ? -20.141 3.082 28.562 1 97.44 406 SER B CA 1
ATOM 6499 C C . SER B 1 406 ? -21.234 3.512 27.578 1 97.44 406 SER B C 1
ATOM 6501 O O . SER B 1 406 ? -22.312 3.949 28 1 97.44 406 SER B O 1
ATOM 6503 N N . LEU B 1 407 ? -20.922 3.406 26.344 1 96.19 407 LEU B N 1
ATOM 6504 C CA . LEU B 1 407 ? -21.938 3.789 25.375 1 96.19 407 LEU B CA 1
ATOM 6505 C C . LEU B 1 407 ? -22.969 2.684 25.203 1 96.19 407 LEU B C 1
ATOM 6507 O O . LEU B 1 407 ? -24.125 2.955 24.859 1 96.19 407 LEU B O 1
ATOM 6511 N N . ALA B 1 408 ? -22.578 1.479 25.469 1 93.5 408 ALA B N 1
ATOM 6512 C CA . ALA B 1 408 ? -23.484 0.341 25.359 1 93.5 408 ALA B CA 1
ATOM 6513 C C . ALA B 1 408 ? -24.516 0.347 26.484 1 93.5 408 ALA B C 1
ATOM 6515 O O . ALA B 1 408 ? -25.703 0.139 26.25 1 93.5 408 ALA B O 1
ATOM 6516 N N . THR B 1 409 ? -24.047 0.648 27.734 1 94.06 409 THR B N 1
ATOM 6517 C CA . THR B 1 409 ? -24.922 0.507 28.891 1 94.06 409 THR B CA 1
ATOM 6518 C C . THR B 1 409 ? -25.344 1.875 29.438 1 94.06 409 THR B C 1
ATOM 6520 O O . THR B 1 409 ? -26.281 1.98 30.219 1 94.06 409 THR B O 1
ATOM 6523 N N . ARG B 1 410 ? -24.641 2.893 29.109 1 93 410 ARG B N 1
ATOM 6524 C CA . ARG B 1 410 ? -24.859 4.266 29.547 1 93 410 ARG B CA 1
ATOM 6525 C C . ARG B 1 410 ? -24.438 4.434 31.016 1 93 410 ARG B C 1
ATOM 6527 O O . ARG B 1 410 ? -24.578 5.52 31.578 1 93 410 ARG B O 1
ATOM 6534 N N . GLU B 1 411 ? -23.859 3.398 31.5 1 95.25 411 GLU B N 1
ATOM 6535 C CA . GLU B 1 411 ? -23.344 3.496 32.875 1 95.25 411 GLU B CA 1
ATOM 6536 C C . GLU B 1 411 ? -22.109 4.383 32.906 1 95.25 411 GLU B C 1
ATOM 6538 O O . GLU B 1 411 ? -21.281 4.363 32 1 95.25 411 GLU B O 1
ATOM 6543 N N . GLN B 1 412 ? -22.047 5.195 33.969 1 96.25 412 GLN B N 1
ATOM 6544 C CA . GLN B 1 412 ? -20.922 6.117 34.156 1 96.25 412 GLN B CA 1
ATOM 6545 C C . GLN B 1 412 ? -20.219 5.887 35.5 1 96.25 412 GLN B C 1
ATOM 6547 O O . GLN B 1 412 ? -20.859 5.512 36.469 1 96.25 412 GLN B O 1
ATOM 6552 N N . ARG B 1 413 ? -18.922 6 35.5 1 95.5 413 ARG B N 1
ATOM 6553 C CA . ARG B 1 413 ? -18.094 5.906 36.688 1 95.5 413 ARG B CA 1
ATOM 6554 C C . ARG B 1 413 ? -17.047 7.016 36.719 1 95.5 413 ARG B C 1
ATOM 6556 O O . ARG B 1 413 ? -16.359 7.254 35.719 1 95.5 413 ARG B O 1
ATOM 6563 N N . THR B 1 414 ? -16.969 7.719 37.844 1 98.12 414 THR B N 1
ATOM 6564 C CA . THR B 1 414 ? -15.891 8.672 38.062 1 98.12 414 THR B CA 1
ATOM 6565 C C . THR B 1 414 ? -14.641 7.973 38.594 1 98.12 414 THR B C 1
ATOM 6567 O O . THR B 1 414 ? -14.703 7.277 39.594 1 98.12 414 THR B O 1
ATOM 6570 N N . VAL B 1 415 ? -13.586 8.141 37.938 1 98.5 415 VAL B N 1
ATOM 6571 C CA . VAL B 1 415 ? -12.344 7.465 38.312 1 98.5 415 VAL B CA 1
ATOM 6572 C C . VAL B 1 415 ? -11.188 8.461 38.312 1 98.5 415 VAL B C 1
ATOM 6574 O O . VAL B 1 415 ? -11.328 9.57 37.781 1 98.5 415 VAL B O 1
ATOM 6577 N N . THR B 1 416 ? -10.109 8.086 38.938 1 98.25 416 THR B N 1
ATOM 6578 C CA . THR B 1 416 ? -8.914 8.914 38.844 1 98.25 416 THR B CA 1
ATOM 6579 C C . THR B 1 416 ? -8.375 8.883 37.406 1 98.25 416 THR B C 1
ATOM 6581 O O . THR B 1 416 ? -8.625 7.93 36.656 1 98.25 416 THR B O 1
ATOM 6584 N N . VAL B 1 417 ? -7.68 9.891 37.031 1 97.81 417 VAL B N 1
ATOM 6585 C CA . VAL B 1 417 ? -7.074 9.953 35.719 1 97.81 417 VAL B CA 1
ATOM 6586 C C . VAL B 1 417 ? -6.184 8.734 35.5 1 97.81 417 VAL B C 1
ATOM 6588 O O . VAL B 1 417 ? -6.137 8.172 34.406 1 97.81 417 VAL B O 1
ATOM 6591 N N . ASP B 1 418 ? -5.574 8.219 36.531 1 96.62 418 ASP B N 1
ATOM 6592 C CA . ASP B 1 418 ? -4.668 7.082 36.438 1 96.62 418 ASP B CA 1
ATOM 6593 C C . ASP B 1 418 ? -5.434 5.789 36.156 1 96.62 418 ASP B C 1
ATOM 6595 O O . ASP B 1 418 ? -4.898 4.859 35.562 1 96.62 418 ASP B O 1
ATOM 6599 N N . GLU B 1 419 ? -6.668 5.781 36.562 1 97.5 419 GLU B N 1
ATOM 6600 C CA . GLU B 1 419 ? -7.477 4.574 36.438 1 97.5 419 GLU B CA 1
ATOM 6601 C C . GLU B 1 419 ? -8.281 4.598 35.125 1 97.5 419 GLU B C 1
ATOM 6603 O O . GLU B 1 419 ? -8.945 3.619 34.781 1 97.5 419 GLU B O 1
ATOM 6608 N N . ALA B 1 420 ? -8.227 5.699 34.469 1 97.75 420 ALA B N 1
ATOM 6609 C CA . ALA B 1 420 ? -9.047 5.859 33.281 1 97.75 420 ALA B CA 1
ATOM 6610 C C . ALA B 1 420 ? -8.766 4.758 32.281 1 97.75 420 ALA B C 1
ATOM 6612 O O . ALA B 1 420 ? -9.688 4.16 31.703 1 97.75 420 ALA B O 1
ATOM 6613 N N . VAL B 1 421 ? -7.5 4.406 32.031 1 97.94 421 VAL B N 1
ATOM 6614 C CA . VAL B 1 421 ? -7.086 3.434 31.047 1 97.94 421 VAL B CA 1
ATOM 6615 C C . VAL B 1 421 ? -7.664 2.061 31.375 1 97.94 421 VAL B C 1
ATOM 6617 O O . VAL B 1 421 ? -8.289 1.416 30.531 1 97.94 421 VAL B O 1
ATOM 6620 N N . SER B 1 422 ? -7.465 1.625 32.625 1 98 422 SER B N 1
ATOM 6621 C CA . SER B 1 422 ? -7.945 0.309 33.031 1 98 422 SER B CA 1
ATOM 6622 C C . SER B 1 422 ? -9.469 0.235 32.969 1 98 422 SER B C 1
ATOM 6624 O O . SER B 1 422 ? -10.031 -0.789 32.594 1 98 422 SER B O 1
ATOM 6626 N N . THR B 1 423 ? -10.094 1.34 33.375 1 97.56 423 THR B N 1
ATOM 6627 C CA . THR B 1 423 ? -11.555 1.377 33.375 1 97.56 423 THR B CA 1
ATOM 6628 C C . THR B 1 423 ? -12.094 1.284 31.953 1 97.56 423 THR B C 1
ATOM 6630 O O . THR B 1 423 ? -13.016 0.511 31.688 1 97.56 423 THR B O 1
ATOM 6633 N N . VAL B 1 424 ? -11.531 2.053 31.062 1 97.81 424 VAL B N 1
ATOM 6634 C CA . VAL B 1 424 ? -11.961 2.035 29.672 1 97.81 424 VAL B CA 1
ATOM 6635 C C . VAL B 1 424 ? -11.695 0.657 29.062 1 97.81 424 VAL B C 1
ATOM 6637 O O . VAL B 1 424 ? -12.547 0.112 28.359 1 97.81 424 VAL B O 1
ATOM 6640 N N . THR B 1 425 ? -10.523 0.075 29.312 1 97.12 425 THR B N 1
ATOM 6641 C CA . THR B 1 425 ? -10.141 -1.227 28.781 1 97.12 425 THR B CA 1
ATOM 6642 C C . THR B 1 425 ? -11.141 -2.301 29.203 1 97.12 425 THR B C 1
ATOM 6644 O O . THR B 1 425 ? -11.453 -3.203 28.422 1 97.12 425 THR B O 1
ATOM 6647 N N . SER B 1 426 ? -11.625 -2.223 30.406 1 95.31 426 SER B N 1
ATOM 6648 C CA . SER B 1 426 ? -12.57 -3.209 30.906 1 95.31 426 SER B CA 1
ATOM 6649 C C . SER B 1 426 ? -13.906 -3.127 30.188 1 95.31 426 SER B C 1
ATOM 6651 O O . SER B 1 426 ? -14.703 -4.062 30.234 1 95.31 426 SER B O 1
ATOM 6653 N N . LEU B 1 427 ? -14.172 -1.954 29.547 1 93.5 427 LEU B N 1
ATOM 6654 C CA . LEU B 1 427 ? -15.422 -1.75 28.828 1 93.5 427 LEU B CA 1
ATOM 6655 C C . LEU B 1 427 ? -15.305 -2.209 27.375 1 93.5 427 LEU B C 1
ATOM 6657 O O . LEU B 1 427 ? -16.297 -2.27 26.656 1 93.5 427 LEU B O 1
ATOM 6661 N N . LEU B 1 428 ? -14.094 -2.367 26.922 1 89.06 428 LEU B N 1
ATOM 6662 C CA . LEU B 1 428 ? -13.836 -2.719 25.531 1 89.06 428 LEU B CA 1
ATOM 6663 C C . LEU B 1 428 ? -13.766 -4.23 25.359 1 89.06 428 LEU B C 1
ATOM 6665 O O . LEU B 1 428 ? -14.211 -4.762 24.328 1 89.06 428 LEU B O 1
#

Secondary structure (DSSP, 8-state):
---PPP-SPPTT---B-HHHHHHHHHHHHHHHHHHHHTT-EE-B--SEEEHHHHHHHS-HHIIIII--EEE-TT--EEEE-S-SHHHHHHHHHHTGGG--SSEEEEE--EEE-----BTTB-SEEEEEEEEEES---HHHHHHHHHHHHHHHHHTT--GGGEEEEEEEHHHHHHIIIIII---GGGHHHHHHHHHTTTTS-HHHHHHHHHHTT--HHHHHHHHHHHH-TTHHHHTS-HHHHHT-HHHHHHTSTTGGG-EE-TT---S-TT--SEEEEEEE-STT--SEEEEEEEETTGGGGT-SS---EEEEEEEHHHHHHHHHHTT-PPPPPPS-SEEEEESSGGGHHHHHHHHHHHHHTT--EE--SS---HHHHHHHHHHTT-SEEEEE-HHHHHTTEEEEEETTT--EEEEEGGGHHHHHHHH-/---PPP-SPPTT---B-HHHHHHHHHHHHHHHHHHHHTT-EE-B--SEEEHHHHHHHS-HHIIIII--EEE-TT--EEEE-S-SHHHHHHHHHHTGGG--SSEEEEE--EEE-----BTTB-SEEEEEEEEEES---HHHHHHHHHHHHHHHHHTT--TTSEEEEEEEHHHHHHIIIIII---GGGHHHHHHHHHTTTTS-HHHHHHHHHHTT--HHHHHHHHHHHH-GGGGGGGS-HHHHHT-HHHHHHTSTTGGG-EE-TT---S-TT--SEEEEEEE-STT--SEEEEEEEETTGGGGT-SS---EEEEEEEHHHHHHHHHHTT-PPPPPPS-SEEEEESSGGGHHHHHHHHHHHHHTT--EE--SS---HHHHHHHHHHTT-SEEEEE-HHHHHTTEEEEEETTT--EEEEEGGGHHHHHHHH-

Foldseek 3Di:
DPDDDDPDDDFQDDDQDQFNVLLVCVLVVLLVVLLVVLPAAEDDDDQKDQLVLCLVFFAPCQSPPWWDWDADPVGGIITRAQDCVSVVLQVCLVCVVPDDPFHKYKYWDWHATRDDDDQLGGGIWIKIKIKTKFDPALVRVLSQLVSVVSSCVSLPDDPLFKAKEKWWQLLLVQCLCVPLNDDPVLVVQVLVLLLCVVVDDPVVSVVSCVVSVGDPSSSVRVVCCQPCWPVSVVVGDPVSLVSASLNVCCVDPSVVSHTYGSSFRDRTDQAHIMKIFMAGNDPVGGDTQWIWHKGQCSSVVPDPDTMIMIIIIGIPSSVVVSCVVVVSRDGRDFQFQEEEEEQDPVCQVVSVVLQVVLVVVVGGYYYDPDHDHPVVVLVVCVVSVYQKYWYDYDVLVVVQWIWIAGNVVRDIDIDHSVCNNVVSVVRD/DPDDDDPDDDFQDDDQDQFNVLLVCVLVVLLVVLLVVLPAAEDDDDQKDQLVLCLVFFDDCQSPPWWDWDADPVGGIITGAQDCVSVVLQVCLVCVVPDDPFHKYKYWDWHATRDDDDQLGGGIWIKIKIKTKADPALVRVLSQLVSVVSSCVSLVDDPLFKAKEKWWQLLLVQCLCVPLNDDPVLVVQVLVLLLCVVVDDPVVSVVSCVVSVGDPSSSVRVVCCQPCWPVSVVVGDPVSLVSASLNVCCVDPNVVSHTYGSSFRDRTRQAHIMKIFMAGNDPVGGDTQWIWHKGQCSSVVPDPDTMIMIIIIGIPSSVVVSCVVVVSRDGRDFQFQEEEEEQDPVCQVVSVVLQVVLVVVVGGYYYDPDHDHPVVVLVVCVVSVYQKYWYDYDVLVVVQWIWIAGNVVRDIDIDHSVCNNVVSVVRD

Sequence (856 aa):
MPEYLPTTPVKGTRDFLPAEMSVRTQVFGHLYDVLELRGFLRYDGPILEPAEIYERKSGQEIADQQLYTLTTKGGERLALRPEMTPSVARMIAGNAKSLQFPVRWYSHPNCHRYERPQRGRVREHWQINADIFGSDSANAEIEIFELVHDMMGALGATPDMFQVRANDRNLLSSALTDIVGVTPEQLPQVFTLVDRWEKSDRTKLSDTAAEAGLTDKQFEKLTEVLAAGTALLDELPEQVKENSNLVKVLGSGAADLIKFDPMIVRGLAYYTSTVFEVFDTSPENRRALFGGGRYSDLASLFTSQQIPGIGFGMGDVTLIDFLDTHELTPKPRSEADVVVIPVVEELTGAAREVAGRLRKAGLRTSTPIELRKLGKELTRADKAGARAVVIVGQEDWDAGNVTVRSLATREQRTVTVDEAVSTVTSLLMPEYLPTTPVKGTRDFLPAEMSVRTQVFGHLYDVLELRGFLRYDGPILEPAEIYERKSGQEIADQQLYTLTTKGGERLALRPEMTPSVARMIAGNAKSLQFPVRWYSHPNCHRYERPQRGRVREHWQINADIFGSDSANAEIEIFELVHDMMGALGATPDMFQVRANDRNLLSSALTDIVGVTPEQLPQVFTLVDRWEKSDRTKLSDTAAEAGLTDKQFEKLTEVLAAGTALLDELPEQVKENSNLVKVLGSGAADLIKFDPMIVRGLAYYTSTVFEVFDTSPENRRALFGGGRYSDLASLFTSQQIPGIGFGMGDVTLIDFLDTHELTPKPRSEADVVVIPVVEELTGAAREVAGRLRKAGLRTSTPIELRKLGKELTRADKAGARAVVIVGQEDWDAGNVTVRSLATREQRTVTVDEAVSTVTSLL

Solvent-accessible surface area (backbone atoms only — not comparable to full-atom values): 44596 Å² total; per-residue (Å²): 125,89,81,56,47,80,46,71,67,45,88,39,44,59,73,32,52,43,58,55,35,39,30,48,52,55,56,52,47,46,41,50,51,51,42,35,27,52,29,33,35,47,37,52,64,56,54,54,39,58,36,64,64,41,55,72,48,50,26,67,63,41,45,73,59,18,59,46,55,35,64,45,97,86,65,49,56,30,17,45,33,63,60,60,64,66,58,50,30,31,49,48,49,61,40,48,89,78,52,70,71,58,43,45,38,27,34,71,51,74,26,29,31,59,52,81,63,48,95,72,39,49,22,48,48,40,28,45,32,43,36,39,35,48,57,89,44,43,47,52,54,49,52,52,48,51,47,52,52,50,41,43,41,67,58,68,48,51,79,80,51,42,47,38,35,28,25,37,52,58,60,48,50,46,45,37,36,75,67,36,62,47,50,81,86,38,42,65,58,49,51,54,50,43,60,39,49,90,80,46,55,67,68,59,49,50,51,52,38,43,73,61,68,43,49,71,68,32,50,52,42,43,54,49,52,48,65,41,38,68,64,43,62,76,75,50,59,67,69,63,50,73,71,30,46,60,52,53,37,58,73,42,95,56,28,84,64,46,42,64,31,60,52,50,64,71,83,55,63,49,53,62,34,41,30,35,36,30,28,43,57,48,83,90,40,78,56,66,41,30,38,34,33,23,25,49,58,59,23,49,52,47,33,89,60,85,39,23,30,35,36,36,44,41,35,49,57,34,46,51,52,52,29,54,73,68,71,46,61,67,75,51,71,60,52,20,49,29,33,28,40,35,73,48,74,88,31,44,64,58,24,49,53,53,35,49,55,34,34,75,72,70,37,23,26,32,61,71,62,64,85,60,57,66,70,61,49,52,52,50,36,50,72,35,48,25,41,32,35,36,41,35,41,72,71,39,47,75,71,50,25,30,34,39,29,33,63,84,78,63,50,69,46,79,38,43,60,85,44,44,51,63,55,52,58,75,65,106,124,89,83,55,46,79,49,71,67,46,88,39,43,58,74,32,52,42,59,56,35,40,30,48,51,52,57,51,47,45,41,50,51,50,42,36,28,52,29,34,37,46,38,52,64,56,55,54,36,59,36,64,63,41,54,74,48,50,25,67,62,42,45,73,59,19,58,46,55,36,63,45,97,88,65,49,55,32,18,46,32,64,59,60,65,66,58,50,31,30,49,48,48,61,40,48,89,79,51,71,73,57,42,45,38,28,33,72,50,73,28,29,33,59,51,82,62,48,95,72,37,50,21,47,50,39,29,45,33,43,36,41,36,47,57,90,45,44,46,53,56,50,50,50,50,52,46,51,51,52,39,44,41,65,56,69,48,51,80,79,51,42,46,38,35,27,22,37,53,56,60,48,50,46,45,38,35,75,68,35,60,47,50,80,87,38,43,67,58,50,49,55,50,42,61,40,48,90,81,47,54,68,67,59,48,51,51,53,38,43,72,63,68,44,50,73,67,34,50,53,43,43,53,50,54,49,66,40,39,70,62,44,61,76,75,48,57,66,70,61,50,72,72,32,46,60,52,52,37,57,74,42,97,55,30,84,62,44,41,63,31,61,52,50,65,72,84,54,62,49,54,61,33,43,30,35,36,30,29,43,58,46,84,89,40,77,56,66,41,30,37,35,33,24,25,50,59,58,23,50,53,47,33,90,61,84,40,23,30,36,34,36,45,40,35,48,58,34,45,53,51,52,27,54,75,70,71,47,61,68,75,53,71,60,49,20,50,29,34,28,41,33,72,47,73,87,32,45,66,57,24,50,53,55,36,49,55,32,33,75,72,70,37,24,26,32,61,71,61,63,86,60,58,65,72,60,50,52,52,51,37,48,74,34,48,25,42,32,34,36,41,36,41,71,72,39,46,75,71,50,26,30,34,40,29,33,63,86,78,65,49,69,47,79,36,42,60,86,44,44,50,62,55,52,57,74,65,103

InterPro domains:
  IPR004154 Anticodon-binding [PF03129] (337-425)
  IPR004516 Histidine-tRNA ligase/ATP phosphoribosyltransferase regulatory subunit [PIRSF001549] (8-424)
  IPR004516 Histidine-tRNA ligase/ATP phosphoribosyltransferase regulatory subunit [PTHR43707] (8-419)
  IPR006195 Aminoacyl-tRNA synthetase, class II [PS50862] (12-330)
  IPR015807 Histidine-tRNA ligase [MF_00127] (5-426)
  IPR015807 Histidine-tRNA ligase [TIGR00442] (9-416)
  IPR033656 Histidyl-anticodon-binding [cd00859] (335-424)
  IPR036621 Anticodon-binding domain superfamily [G3DSA:3.40.50.800] (332-427)
  IPR041715 Class II Histidinyl-tRNA synthetase (HisRS)-like catalytic core domain [PF13393] (12-314)
  IPR041715 Class II Histidinyl-tRNA synthetase (HisRS)-like catalytic core domain [cd00773] (20-324)
  IPR045864 Class II Aminoacyl-tRNA synthetase/Biotinyl protein ligase (BPL) and lipoyl protein ligase (LPL) [G3DSA:3.30.930.10] (4-326)
  IPR045864 Class II Aminoacyl-tRNA synthetase/Biotinyl protein ligase (BPL) and lipoyl protein ligase (LPL) [SSF55681] (9-318)